Protein AF-0000000085930821 (afdb_homodimer)

pLDDT: mean 97.36, std 3.09, range [64.62, 98.94]

Radius of gyration: 28.45 Å; Cα contacts (8 Å, |Δi|>4): 1767; chains: 2; bounding box: 57×89×70 Å

Foldseek 3Di:
DPFDQADQDDCDPVPDCLQPVECPPPDQFHHAAAPPFAFDRWADLFFRGAFQPLLVVLLVVVVVPPDFDDDDQDPLLLVLVLVLCCVAAVDDPVQRDSLQKDKFQAQLLLVVLLQVLPDAAVAEEEEEPLADLSNVVSCVVRRYHYDYQYWDADPVRQTAGDLVSLLCVCVVRVAAEYEAEAVGPPQQDHDDLVRLVSNLVSNVVSNHQYEYECAQQLFFAPPDGHHDSLPSDVSSLQRYKYKYDCCSQRVPVVQGMIMIGHRHPVSSVSSVVSSPVVVPGDHRPSSSSSSSSCSDPSNSVVSVVLNHQLNVLLVVVQVLCVVQQPQKDWDRHRTRSKTKIANPRLCVVVVHALVRLQNQLNNNNHTWGDCVSSPRRNIIMTGRNHRSVSSVVSSVSCRPGHRPD/DPFDQADQDDCDPVPDCLQPVECPPPDQFHHAAAPPFAFDRWADLFFRGAFQPLQVVLLVVVVVPPDFDDDDQDPLLLVLVLVLCCVAAVDDPVQRDSLQKDKFQAQLLLVVLLQVLPDAAVAEEEEEPLADLSNVVSCVVRRYHYDYQYWDADPVRQTAGDLVSLLVVCVVRVAAEYEAEAVGPPQQDHDDLVRLVSNLVSNVVSNHQYEYECAQQLFFAPPDGHHDSLPSDVSSLQRYKYKYDCCSQRVPVVQGMIMIGHRHVVSSVSSVVSSPVVVPGDHRPSSSSSSSSCSDPSNSVVSVVLNHQLNVLLVVVQVLCVVQQPQKDWDRHRTRSKTKIANPRLCVVVVHALVRLQNQLNNNNHGWGDCVSSPRRNIIMTGRNHRSVSSVVSSVSCRPGHRPD

Structure (mmCIF, N/CA/C/O backbone):
data_AF-0000000085930821-model_v1
#
loop_
_entity.id
_entity.type
_entity.pdbx_description
1 polymer 'cysteine-S-conjugate beta-lyase'
#
loop_
_atom_site.group_PDB
_atom_site.id
_atom_site.type_symbol
_atom_site.label_atom_id
_atom_site.label_alt_id
_atom_site.label_comp_id
_atom_site.label_asym_id
_atom_site.label_entity_id
_atom_site.label_seq_id
_atom_site.pdbx_PDB_ins_code
_atom_site.Cartn_x
_atom_site.Cartn_y
_atom_site.Cartn_z
_atom_site.occupancy
_atom_site.B_iso_or_equiv
_atom_site.auth_seq_id
_atom_site.auth_comp_id
_atom_site.auth_asym_id
_atom_site.auth_atom_id
_atom_site.pdbx_PDB_model_num
ATOM 1 N N . MET A 1 1 ? -2.502 12.438 34.312 1 86.88 1 MET A N 1
ATOM 2 C CA . MET A 1 1 ? -2.541 11.812 33 1 86.88 1 MET A CA 1
ATOM 3 C C . MET A 1 1 ? -2.119 10.352 33.094 1 86.88 1 MET A C 1
ATOM 5 O O . MET A 1 1 ? -1.214 10 33.844 1 86.88 1 MET A O 1
ATOM 9 N N . LYS A 1 2 ? -2.838 9.602 32.406 1 94 2 LYS A N 1
ATOM 10 C CA . LYS A 1 2 ? -2.656 8.148 32.438 1 94 2 LYS A CA 1
ATOM 11 C C . LYS A 1 2 ? -1.484 7.734 31.547 1 94 2 LYS A C 1
ATOM 13 O O . LYS A 1 2 ? -0.773 6.777 31.859 1 94 2 LYS A O 1
ATOM 18 N N . TYR A 1 3 ? -1.214 8.445 30.484 1 96.94 3 TYR A N 1
ATOM 19 C CA . TYR A 1 3 ? -0.224 8.047 29.5 1 96.94 3 TYR A CA 1
ATOM 20 C C . TYR A 1 3 ? 1.016 8.93 29.578 1 96.94 3 TYR A C 1
ATOM 22 O O . TYR A 1 3 ? 0.965 10.031 30.125 1 96.94 3 TYR A O 1
ATOM 30 N N . ASP A 1 4 ? 2.117 8.438 29.062 1 95.56 4 ASP A N 1
ATOM 31 C CA . ASP A 1 4 ? 3.396 9.133 29.172 1 95.56 4 ASP A CA 1
ATOM 32 C C . ASP A 1 4 ? 3.607 10.094 28 1 95.56 4 ASP A C 1
ATOM 34 O O . ASP A 1 4 ? 3.988 9.672 26.906 1 95.56 4 ASP A O 1
ATOM 38 N N . PHE A 1 5 ? 3.486 11.375 28.297 1 97.75 5 PHE A N 1
ATOM 39 C CA . PHE A 1 5 ? 3.762 12.43 27.328 1 97.75 5 PHE A CA 1
ATOM 40 C C . PHE A 1 5 ? 4.902 13.32 27.812 1 97.75 5 PHE A C 1
ATOM 42 O O . PHE A 1 5 ? 5.059 14.445 27.328 1 97.75 5 PHE A O 1
ATOM 49 N N . THR A 1 6 ? 5.695 12.805 28.734 1 96.5 6 THR A N 1
ATOM 50 C CA . THR A 1 6 ? 6.715 13.648 29.344 1 96.5 6 THR A CA 1
ATOM 51 C C . THR A 1 6 ? 8.109 13.086 29.094 1 96.5 6 THR A C 1
ATOM 53 O O . THR A 1 6 ? 9.102 13.812 29.203 1 96.5 6 THR A O 1
ATOM 56 N N . SER A 1 7 ? 8.172 11.766 28.797 1 93.5 7 SER A N 1
ATOM 57 C CA . SER A 1 7 ? 9.477 11.156 28.562 1 93.5 7 SER A CA 1
ATOM 58 C C . SER A 1 7 ? 9.93 11.375 27.109 1 93.5 7 SER A C 1
ATOM 60 O O . SER A 1 7 ? 9.109 11.438 26.203 1 93.5 7 SER A O 1
ATOM 62 N N . ILE A 1 8 ? 11.234 11.5 27 1 88.31 8 ILE A N 1
ATOM 63 C CA . ILE A 1 8 ? 11.82 11.586 25.672 1 88.31 8 ILE A CA 1
ATOM 64 C C . ILE A 1 8 ? 12.102 10.18 25.141 1 88.31 8 ILE A C 1
ATOM 66 O O . ILE A 1 8 ? 13.008 9.5 25.609 1 88.31 8 ILE A O 1
ATOM 70 N N . MET A 1 9 ? 11.383 9.797 24.203 1 92.25 9 MET A N 1
ATOM 71 C CA . MET A 1 9 ? 11.57 8.492 23.578 1 92.25 9 MET A CA 1
ATOM 72 C C . MET A 1 9 ? 12.781 8.508 22.656 1 92.25 9 MET A C 1
ATOM 74 O O . MET A 1 9 ? 12.945 9.43 21.844 1 92.25 9 MET A O 1
ATOM 78 N N . ASP A 1 10 ? 13.727 7.574 22.828 1 94.19 10 ASP A N 1
ATOM 79 C CA . ASP A 1 10 ? 14.828 7.426 21.891 1 94.19 10 ASP A CA 1
ATOM 80 C C . ASP A 1 10 ? 14.352 6.809 20.578 1 94.19 10 ASP A C 1
ATOM 82 O O . ASP A 1 10 ? 13.891 5.668 20.547 1 94.19 10 ASP A O 1
ATOM 86 N N . ARG A 1 11 ? 14.438 7.582 19.531 1 95.56 11 ARG A N 1
ATOM 87 C CA . ARG A 1 11 ? 13.969 7.133 18.219 1 95.56 11 ARG A CA 1
ATOM 88 C C . ARG A 1 11 ? 15.141 6.855 17.281 1 95.56 11 ARG A C 1
ATOM 90 O O . ARG A 1 11 ? 14.938 6.457 16.141 1 95.56 11 ARG A O 1
ATOM 97 N N . ARG A 1 12 ? 16.453 7.07 17.797 1 94.38 12 ARG A N 1
ATOM 98 C CA . ARG A 1 12 ? 17.641 6.848 16.984 1 94.38 12 ARG A CA 1
ATOM 99 C C . ARG A 1 12 ? 17.781 5.379 16.609 1 94.38 12 ARG A C 1
ATOM 101 O O . ARG A 1 12 ? 17.734 4.5 17.469 1 94.38 12 ARG A O 1
ATOM 108 N N . GLY A 1 13 ? 17.844 5.156 15.297 1 93.19 13 GLY A N 1
ATOM 109 C CA . GLY A 1 13 ? 18.016 3.795 14.828 1 93.19 13 GLY A CA 1
ATOM 110 C C . GLY A 1 13 ? 16.719 3.004 14.773 1 93.19 13 GLY A C 1
ATOM 111 O O . GLY A 1 13 ? 16.734 1.784 14.602 1 93.19 13 GLY A O 1
ATOM 112 N N . LYS A 1 14 ? 15.617 3.656 14.953 1 94.19 14 LYS A N 1
ATOM 113 C CA . LYS A 1 14 ? 14.312 3 14.945 1 94.19 14 LYS A CA 1
ATOM 114 C C . LYS A 1 14 ? 13.477 3.443 13.742 1 94.19 14 LYS A C 1
ATOM 116 O O . LYS A 1 14 ? 12.266 3.631 13.859 1 94.19 14 LYS A O 1
ATOM 121 N N . ASP A 1 15 ? 14.141 3.719 12.594 1 93.75 15 ASP A N 1
ATOM 122 C CA . ASP A 1 15 ? 13.523 3.982 11.297 1 93.75 15 ASP A CA 1
ATOM 123 C C . ASP A 1 15 ? 12.836 5.348 11.281 1 93.75 15 ASP A C 1
ATOM 125 O O . ASP A 1 15 ? 11.875 5.551 10.539 1 93.75 15 ASP A O 1
ATOM 129 N N . ALA A 1 16 ? 13.32 6.285 12.086 1 95.44 16 ALA A N 1
ATOM 130 C CA . ALA A 1 16 ? 12.648 7.578 12.195 1 95.44 16 ALA A CA 1
ATOM 131 C C . ALA A 1 16 ? 13.328 8.625 11.305 1 95.44 16 ALA A C 1
ATOM 133 O O . ALA A 1 16 ? 14.391 9.133 11.648 1 95.44 16 ALA A O 1
ATOM 134 N N . ILE A 1 17 ? 12.672 9.078 10.312 1 94.62 17 ILE A N 1
ATOM 135 C CA . ILE A 1 17 ? 13.203 10.109 9.43 1 94.62 17 ILE A CA 1
ATOM 136 C C . ILE A 1 17 ? 13.477 11.383 10.227 1 94.62 17 ILE A C 1
ATOM 138 O O . ILE A 1 17 ? 14.477 12.07 9.992 1 94.62 17 ILE A O 1
ATOM 142 N N . ALA A 1 18 ? 12.664 11.672 11.195 1 94.44 18 ALA A N 1
ATOM 143 C CA . ALA A 1 18 ? 12.734 12.914 11.977 1 94.44 18 ALA A CA 1
ATOM 144 C C . ALA A 1 18 ? 14.047 13 12.742 1 94.44 18 ALA A C 1
ATOM 146 O O . ALA A 1 18 ? 14.516 14.102 13.047 1 94.44 18 ALA A O 1
ATOM 147 N N . VAL A 1 19 ? 14.609 11.844 13.023 1 94.56 19 VAL A N 1
ATOM 148 C CA . VAL A 1 19 ? 15.805 11.797 13.875 1 94.56 19 VAL A CA 1
ATOM 149 C C . VAL A 1 19 ? 17 11.289 13.062 1 94.56 19 VAL A C 1
ATOM 151 O O . VAL A 1 19 ? 18.062 11.891 13.086 1 94.56 19 VAL A O 1
ATOM 154 N N . ASP A 1 20 ? 16.797 10.258 12.258 1 93.75 20 ASP A N 1
ATOM 155 C CA . ASP A 1 20 ? 17.875 9.547 11.594 1 93.75 20 ASP A CA 1
ATOM 156 C C . ASP A 1 20 ? 18.328 10.273 10.328 1 93.75 20 ASP A C 1
ATOM 158 O O . ASP A 1 20 ? 19.422 10.023 9.82 1 93.75 20 ASP A O 1
ATOM 162 N N . SER A 1 21 ? 17.531 11.195 9.844 1 93.06 21 SER A N 1
ATOM 163 C CA . SER A 1 21 ? 17.875 11.859 8.586 1 93.06 21 SER A CA 1
ATOM 164 C C . SER A 1 21 ? 18.562 13.195 8.836 1 93.06 21 SER A C 1
ATOM 166 O O . SER A 1 21 ? 19.062 13.82 7.898 1 93.06 21 SER A O 1
ATOM 168 N N . LEU A 1 22 ? 18.594 13.688 10.039 1 93.81 22 LEU A N 1
ATOM 169 C CA . LEU A 1 22 ? 19.188 14.984 10.352 1 93.81 22 LEU A CA 1
ATOM 170 C C . LEU A 1 22 ? 20.672 15.008 9.961 1 93.81 22 LEU A C 1
ATOM 172 O O . LEU A 1 22 ? 21.406 14.078 10.273 1 93.81 22 LEU A O 1
ATOM 176 N N . GLY A 1 23 ? 21.047 15.992 9.227 1 91.38 23 GLY A N 1
ATOM 177 C CA . GLY A 1 23 ? 22.438 16.172 8.867 1 91.38 23 GLY A CA 1
ATOM 178 C C . GLY A 1 23 ? 22.844 15.383 7.637 1 91.38 23 GLY A C 1
ATOM 179 O O . GLY A 1 23 ? 23.984 15.508 7.164 1 91.38 23 GLY A O 1
ATOM 180 N N . LYS A 1 24 ? 21.953 14.523 7.184 1 85.81 24 LYS A N 1
ATOM 181 C CA . LYS A 1 24 ? 22.281 13.789 5.969 1 85.81 24 LYS A CA 1
ATOM 182 C C . LYS A 1 24 ? 22.328 14.711 4.758 1 85.81 24 LYS A C 1
ATOM 184 O O . LYS A 1 24 ? 21.5 15.617 4.625 1 85.81 24 LYS A O 1
ATOM 189 N N . PRO A 1 25 ? 23.328 14.531 3.883 1 78.88 25 PRO A N 1
ATOM 190 C CA . PRO A 1 25 ? 23.453 15.406 2.713 1 78.88 25 PRO A CA 1
ATOM 191 C C . PRO A 1 25 ? 22.344 15.172 1.688 1 78.88 25 PRO A C 1
ATOM 193 O O . PRO A 1 25 ? 21.844 14.047 1.549 1 78.88 25 PRO A O 1
ATOM 196 N N . GLY A 1 26 ? 22.094 16.297 0.89 1 64.62 26 GLY A N 1
ATOM 197 C CA . GLY A 1 26 ? 21.25 16.203 -0.294 1 64.62 26 GLY A CA 1
ATOM 198 C C . GLY A 1 26 ? 19.781 16.062 0.031 1 64.62 26 GLY A C 1
ATOM 199 O O . GLY A 1 26 ? 18.938 16.062 -0.87 1 64.62 26 GLY A O 1
ATOM 200 N N . GLY A 1 27 ? 19.469 16.188 1.279 1 68.12 27 GLY A N 1
ATOM 201 C CA . GLY A 1 27 ? 18.062 15.969 1.553 1 68.12 27 GLY A CA 1
ATOM 202 C C . GLY A 1 27 ? 17.359 17.203 2.109 1 68.12 27 GLY A C 1
ATOM 203 O O . GLY A 1 27 ? 17.938 18.297 2.119 1 68.12 27 GLY A O 1
ATOM 204 N N . PHE A 1 28 ? 16.078 17.047 2.242 1 82.06 28 PHE A N 1
ATOM 205 C CA . PHE A 1 28 ? 15.211 18.094 2.764 1 82.06 28 PHE A CA 1
ATOM 206 C C . PHE A 1 28 ? 15.344 18.203 4.277 1 82.06 28 PHE A C 1
ATOM 208 O O . PHE A 1 28 ? 14.797 19.109 4.887 1 82.06 28 PHE A O 1
ATOM 215 N N . ALA A 1 29 ? 16.281 17.406 4.77 1 91.5 29 ALA A N 1
ATOM 216 C CA . ALA A 1 29 ? 16.359 17.312 6.227 1 91.5 29 ALA A CA 1
ATOM 217 C C . ALA A 1 29 ? 17.172 18.484 6.793 1 91.5 29 ALA A C 1
ATOM 219 O O . ALA A 1 29 ? 18.109 18.969 6.148 1 91.5 29 ALA A O 1
ATOM 220 N N . PRO A 1 30 ? 16.812 18.922 7.984 1 95.38 30 PRO A N 1
ATOM 221 C CA . PRO A 1 30 ? 17.609 19.938 8.68 1 95.38 30 PRO A CA 1
ATOM 222 C C . PRO A 1 30 ? 19.062 19.516 8.883 1 95.38 30 PRO A C 1
ATOM 224 O O . PRO A 1 30 ? 19.344 18.328 9.008 1 95.38 30 PRO A O 1
ATOM 227 N N . GLY A 1 31 ? 19.938 20.484 8.891 1 94.31 31 GLY A N 1
ATOM 228 C CA . GLY A 1 31 ? 21.328 20.219 9.188 1 94.31 31 GLY A CA 1
ATOM 229 C C . GLY A 1 31 ? 21.562 19.75 10.609 1 94.31 31 GLY A C 1
ATOM 230 O O . GLY A 1 31 ? 20.688 19.906 11.469 1 94.31 31 GLY A O 1
ATOM 231 N N . ALA A 1 32 ? 22.719 19.203 10.852 1 93.94 32 ALA A N 1
ATOM 232 C CA . ALA A 1 32 ? 23.094 18.797 12.195 1 93.94 32 ALA A CA 1
ATOM 233 C C . ALA A 1 32 ? 23.359 20 13.094 1 93.94 32 ALA A C 1
ATOM 235 O O . ALA A 1 32 ? 23.844 21.031 12.625 1 93.94 32 ALA A O 1
ATOM 236 N N . PRO A 1 33 ? 23 19.844 14.367 1 97.19 33 PRO A N 1
ATOM 237 C CA . PRO A 1 33 ? 23.312 20.938 15.289 1 97.19 33 PRO A CA 1
ATOM 238 C C . PRO A 1 33 ? 24.812 21.156 15.492 1 97.19 33 PRO A C 1
ATOM 240 O O . PRO A 1 33 ? 25.609 20.234 15.242 1 97.19 33 PRO A O 1
ATOM 243 N N . LYS A 1 34 ? 25.156 22.312 15.898 1 97.44 34 LYS A N 1
ATOM 244 C CA . LYS A 1 34 ? 26.531 22.594 16.297 1 97.44 34 LYS A CA 1
ATOM 245 C C . LYS A 1 34 ? 26.875 21.875 17.609 1 97.44 34 LYS A C 1
ATOM 247 O O . LYS A 1 34 ? 26 21.375 18.297 1 97.44 34 LYS A O 1
ATOM 252 N N . GLU A 1 35 ? 28.219 21.844 17.844 1 97.12 35 GLU A N 1
ATOM 253 C CA . GLU A 1 35 ? 28.703 21.219 19.078 1 97.12 35 GLU A CA 1
ATOM 254 C C . GLU A 1 35 ? 28.062 21.859 20.312 1 97.12 35 GLU A C 1
ATOM 256 O O . GLU A 1 35 ? 27.906 23.078 20.375 1 97.12 35 GLU A O 1
ATOM 261 N N . GLY A 1 36 ? 27.641 20.984 21.219 1 97.06 36 GLY A N 1
ATOM 262 C CA . GLY A 1 36 ? 27.031 21.484 22.453 1 97.06 36 GLY A CA 1
ATOM 263 C C . GLY A 1 36 ? 25.516 21.422 22.453 1 97.06 36 GLY A C 1
ATOM 264 O O . GLY A 1 36 ? 24.891 21.547 23.5 1 97.06 36 GLY A O 1
ATOM 265 N N . PHE A 1 37 ? 24.953 21.156 21.266 1 98 37 PHE A N 1
ATOM 266 C CA . PHE A 1 37 ? 23.5 21.078 21.156 1 98 37 PHE A CA 1
ATOM 267 C C . PHE A 1 37 ? 23.062 19.703 20.672 1 98 37 PHE A C 1
ATOM 269 O O . PHE A 1 37 ? 23.703 19.109 19.781 1 98 37 PHE A O 1
ATOM 276 N N . ASP A 1 38 ? 22.125 19.094 21.312 1 96.44 38 ASP A N 1
ATOM 277 C CA . ASP A 1 38 ? 21.469 17.906 20.781 1 96.44 38 ASP A CA 1
ATOM 278 C C . ASP A 1 38 ? 20.266 18.281 19.906 1 96.44 38 ASP A C 1
ATOM 280 O O . ASP A 1 38 ? 19.672 19.344 20.094 1 96.44 38 ASP A O 1
ATOM 284 N N . PRO A 1 39 ? 19.906 17.453 19.031 1 96.38 39 PRO A N 1
ATOM 285 C CA . PRO A 1 39 ? 18.797 17.781 18.141 1 96.38 39 PRO A CA 1
ATOM 286 C C . PRO A 1 39 ? 17.438 17.656 18.844 1 96.38 39 PRO A C 1
ATOM 288 O O . PRO A 1 39 ? 17.234 16.734 19.641 1 96.38 39 PRO A O 1
ATOM 291 N N . ILE A 1 40 ? 16.578 18.562 18.625 1 97.94 40 ILE A N 1
ATOM 292 C CA . ILE A 1 40 ? 15.164 18.547 18.953 1 97.94 40 ILE A CA 1
ATOM 293 C C . ILE A 1 40 ? 14.344 18.484 17.656 1 97.94 40 ILE A C 1
ATOM 295 O O . ILE A 1 40 ? 14.25 19.469 16.938 1 97.94 40 ILE A O 1
ATOM 299 N N . PRO A 1 41 ? 13.781 17.297 17.312 1 96.88 41 PRO A N 1
ATOM 300 C CA . PRO A 1 41 ? 13.109 17.125 16.016 1 96.88 41 PRO A CA 1
ATOM 301 C C . PRO A 1 41 ? 11.75 17.812 15.969 1 96.88 41 PRO A C 1
ATOM 303 O O . PRO A 1 41 ? 10.766 17.312 16.516 1 96.88 41 PRO A O 1
ATOM 306 N N . MET A 1 42 ? 11.648 18.922 15.258 1 98.25 42 MET A N 1
ATOM 307 C CA . MET A 1 42 ? 10.422 19.719 15.164 1 98.25 42 MET A CA 1
ATOM 308 C C . MET A 1 42 ? 10.07 20 13.711 1 98.25 42 MET A C 1
ATOM 310 O O . MET A 1 42 ? 9.539 21.078 13.398 1 98.25 42 MET A O 1
ATOM 314 N N . TRP A 1 43 ? 10.352 19.031 12.766 1 96.88 43 TRP A N 1
ATOM 315 C CA . TRP A 1 43 ? 10.195 19.344 11.352 1 96.88 43 TRP A CA 1
ATOM 316 C C . TRP A 1 43 ? 9.234 18.375 10.672 1 96.88 43 TRP A C 1
ATOM 318 O O . TRP A 1 43 ? 8.469 18.766 9.789 1 96.88 43 TRP A O 1
ATOM 328 N N . VAL A 1 44 ? 9.234 17.094 11.023 1 96.12 44 VAL A N 1
ATOM 329 C CA . VAL A 1 44 ? 8.367 16.078 10.438 1 96.12 44 VAL A CA 1
ATOM 330 C C . VAL A 1 44 ? 7.059 15.992 11.219 1 96.12 44 VAL A C 1
ATOM 332 O O . VAL A 1 44 ? 7.062 16.094 12.453 1 96.12 44 VAL A O 1
ATOM 335 N N . ALA A 1 45 ? 5.953 15.766 10.445 1 96.44 45 ALA A N 1
ATOM 336 C CA . ALA A 1 45 ? 4.641 15.711 11.086 1 96.44 45 ALA A CA 1
ATOM 337 C C . ALA A 1 45 ? 4.375 14.328 11.672 1 96.44 45 ALA A C 1
ATOM 339 O O . ALA A 1 45 ? 3.332 13.727 11.406 1 96.44 45 ALA A O 1
ATOM 340 N N . ASP A 1 46 ? 5.258 13.797 12.438 1 96.56 46 ASP A N 1
ATOM 341 C CA . ASP A 1 46 ? 5.051 12.68 13.352 1 96.56 46 ASP A CA 1
ATOM 342 C C . ASP A 1 46 ? 5.375 13.078 14.789 1 96.56 46 ASP A C 1
ATOM 344 O O . ASP A 1 46 ? 5.898 14.172 15.031 1 96.56 46 ASP A O 1
ATOM 348 N N . MET A 1 47 ? 4.93 12.312 15.734 1 97.62 47 MET A N 1
ATOM 349 C CA . MET A 1 47 ? 5.008 12.719 17.141 1 97.62 47 MET A CA 1
ATOM 350 C C . MET A 1 47 ? 6.188 12.055 17.828 1 97.62 47 MET A C 1
ATOM 352 O O . MET A 1 47 ? 6.617 10.969 17.438 1 97.62 47 MET A O 1
ATOM 356 N N . ASN A 1 48 ? 6.668 12.75 18.812 1 96.5 48 ASN A N 1
ATOM 357 C CA . ASN A 1 48 ? 7.746 12.195 19.625 1 96.5 48 ASN A CA 1
ATOM 358 C C . ASN A 1 48 ? 7.215 11.602 20.922 1 96.5 48 ASN A C 1
ATOM 360 O O . ASN A 1 48 ? 7.832 11.758 21.969 1 96.5 48 ASN A O 1
ATOM 364 N N . PHE A 1 49 ? 6.016 11.031 20.844 1 97.62 49 PHE A N 1
ATOM 365 C CA . PHE A 1 49 ? 5.371 10.273 21.906 1 97.62 49 PHE A CA 1
ATOM 366 C C . PHE A 1 49 ? 5.18 8.82 21.5 1 97.62 49 PHE A C 1
ATOM 368 O O . PHE A 1 49 ? 4.992 8.516 20.312 1 97.62 49 PHE A O 1
ATOM 375 N N . PRO A 1 50 ? 5.293 7.887 22.562 1 97.12 50 PRO A N 1
ATOM 376 C CA . PRO A 1 50 ? 4.828 6.539 22.219 1 97.12 50 PRO A CA 1
ATOM 377 C C . PRO A 1 50 ? 3.35 6.508 21.828 1 97.12 50 PRO A C 1
ATOM 379 O O . PRO A 1 50 ? 2.537 7.227 22.422 1 97.12 50 PRO A O 1
ATOM 382 N N . THR A 1 51 ? 3.045 5.734 20.859 1 97.94 51 THR A N 1
ATOM 383 C CA . THR A 1 51 ? 1.636 5.559 20.531 1 97.94 51 THR A CA 1
ATOM 384 C C . THR A 1 51 ? 0.898 4.844 21.656 1 97.94 51 THR A C 1
ATOM 386 O O . THR A 1 51 ? 1.521 4.375 22.609 1 97.94 51 THR A O 1
ATOM 389 N N . VAL A 1 52 ? -0.418 4.824 21.609 1 98.38 52 VAL A N 1
ATOM 390 C CA . VAL A 1 52 ? -1.235 4.184 22.625 1 98.38 52 VAL A CA 1
ATOM 391 C C . VAL A 1 52 ? -0.91 2.693 22.688 1 98.38 52 VAL A C 1
ATOM 393 O O . VAL A 1 52 ? -0.745 2.045 21.656 1 98.38 52 VAL A O 1
ATOM 396 N N . PRO A 1 53 ? -0.797 2.1 23.859 1 98.19 53 PRO A N 1
ATOM 397 C CA . PRO A 1 53 ? -0.355 0.714 24.031 1 98.19 53 PRO A CA 1
ATOM 398 C C . PRO A 1 53 ? -1.255 -0.29 23.312 1 98.19 53 PRO A C 1
ATOM 400 O O . PRO A 1 53 ? -0.787 -1.35 22.891 1 98.19 53 PRO A O 1
ATOM 403 N N . SER A 1 54 ? -2.52 0.028 23.078 1 98.69 54 SER A N 1
ATOM 404 C CA . SER A 1 54 ? -3.455 -0.9 22.453 1 98.69 54 SER A CA 1
ATOM 405 C C . SER A 1 54 ? -3.074 -1.177 21 1 98.69 54 SER A C 1
ATOM 407 O O . SER A 1 54 ? -3.467 -2.197 20.438 1 98.69 54 SER A O 1
ATOM 409 N N . ILE A 1 55 ? -2.309 -0.29 20.406 1 98.69 55 ILE A N 1
ATOM 410 C CA . ILE A 1 55 ? -1.943 -0.464 19 1 98.69 55 ILE A CA 1
ATOM 411 C C . ILE A 1 55 ? -0.842 -1.515 18.875 1 98.69 55 ILE A C 1
ATOM 413 O O . ILE A 1 55 ? -1.025 -2.543 18.219 1 98.69 55 ILE A O 1
ATOM 417 N N . PRO A 1 56 ? 0.39 -1.331 19.578 1 98.56 56 PRO A N 1
ATOM 418 C CA . PRO A 1 56 ? 1.367 -2.42 19.5 1 98.56 56 PRO A CA 1
ATOM 419 C C . PRO A 1 56 ? 0.815 -3.74 20.047 1 98.56 56 PRO A C 1
ATOM 421 O O . PRO A 1 56 ? 1.172 -4.809 19.547 1 98.56 56 PRO A O 1
ATOM 424 N N . ALA A 1 57 ? -0.049 -3.701 21.047 1 98.69 57 ALA A N 1
ATOM 425 C CA . ALA A 1 57 ? -0.646 -4.926 21.562 1 98.69 57 ALA A CA 1
ATOM 426 C C . ALA A 1 57 ? -1.444 -5.652 20.484 1 98.69 57 ALA A C 1
ATOM 428 O O . ALA A 1 57 ? -1.34 -6.871 20.344 1 98.69 57 ALA A O 1
ATOM 429 N N . ALA A 1 58 ? -2.277 -4.926 19.719 1 98.56 58 ALA A N 1
ATOM 430 C CA . ALA A 1 58 ? -3.08 -5.508 18.641 1 98.56 58 ALA A CA 1
ATOM 431 C C . ALA A 1 58 ? -2.193 -6.078 17.531 1 98.56 58 ALA A C 1
ATOM 433 O O . ALA A 1 58 ? -2.467 -7.156 17 1 98.56 58 ALA A O 1
ATOM 434 N N . ILE A 1 59 ? -1.118 -5.359 17.203 1 98.62 59 ILE A N 1
ATOM 435 C CA . ILE A 1 59 ? -0.187 -5.789 16.156 1 98.62 59 ILE A CA 1
ATOM 436 C C . ILE A 1 59 ? 0.493 -7.09 16.594 1 98.62 59 ILE A C 1
ATOM 438 O O . ILE A 1 59 ? 0.538 -8.055 15.82 1 98.62 59 ILE A O 1
ATOM 442 N N . VAL A 1 60 ? 1.009 -7.105 17.812 1 98.56 60 VAL A N 1
ATOM 443 C CA . VAL A 1 60 ? 1.75 -8.25 18.312 1 98.56 60 VAL A CA 1
ATOM 444 C C . VAL A 1 60 ? 0.821 -9.461 18.422 1 98.56 60 VAL A C 1
ATOM 446 O O . VAL A 1 60 ? 1.195 -10.578 18.047 1 98.56 60 VAL A O 1
ATOM 449 N N . ALA A 1 61 ? -0.384 -9.227 18.906 1 98.19 61 ALA A N 1
ATOM 450 C CA . ALA A 1 61 ? -1.356 -10.305 19.016 1 98.19 61 ALA A CA 1
ATOM 451 C C . ALA A 1 61 ? -1.61 -10.953 17.656 1 98.19 61 ALA A C 1
ATOM 453 O O . ALA A 1 61 ? -1.614 -12.18 17.531 1 98.19 61 ALA A O 1
ATOM 454 N N . ARG A 1 62 ? -1.794 -10.164 16.625 1 98.12 62 ARG A N 1
ATOM 455 C CA . ARG A 1 62 ? -2.047 -10.711 15.297 1 98.12 62 ARG A CA 1
ATOM 456 C C . ARG A 1 62 ? -0.797 -11.375 14.734 1 98.12 62 ARG A C 1
ATOM 458 O O . ARG A 1 62 ? -0.888 -12.391 14.031 1 98.12 62 ARG A O 1
ATOM 465 N N . ALA A 1 63 ? 0.365 -10.797 15.016 1 97.69 63 ALA A N 1
ATOM 466 C CA . ALA A 1 63 ? 1.625 -11.305 14.477 1 97.69 63 ALA A CA 1
ATOM 467 C C . ALA A 1 63 ? 1.967 -12.672 15.055 1 97.69 63 ALA A C 1
ATOM 469 O O . ALA A 1 63 ? 2.707 -13.445 14.445 1 97.69 63 ALA A O 1
ATOM 470 N N . GLN A 1 64 ? 1.369 -12.969 16.156 1 95.88 64 GLN A N 1
ATOM 471 C CA . GLN A 1 64 ? 1.664 -14.227 16.828 1 95.88 64 GLN A CA 1
ATOM 472 C C . GLN A 1 64 ? 1.059 -15.406 16.078 1 95.88 64 GLN A C 1
ATOM 474 O O . GLN A 1 64 ? 1.54 -16.531 16.203 1 95.88 64 GLN A O 1
ATOM 479 N N . HIS A 1 65 ? -0.047 -15.18 15.445 1 96 65 HIS A N 1
ATOM 480 C CA . HIS A 1 65 ? -0.497 -16.203 14.508 1 96 65 HIS A CA 1
ATOM 481 C C . HIS A 1 65 ? 0.35 -16.188 13.234 1 96 65 HIS A C 1
ATOM 483 O O . HIS A 1 65 ? 0.335 -15.219 12.484 1 96 65 HIS A O 1
ATOM 489 N N . PRO A 1 66 ? 1.099 -17.219 12.961 1 95.12 66 PRO A N 1
ATOM 490 C CA . PRO A 1 66 ? 2.199 -17.141 12 1 95.12 66 PRO A CA 1
ATOM 491 C C . PRO A 1 66 ? 1.742 -17.391 10.562 1 95.12 66 PRO A C 1
ATOM 493 O O . PRO A 1 66 ? 2.441 -18.062 9.797 1 95.12 66 PRO A O 1
ATOM 496 N N . ALA A 1 67 ? 0.528 -17.016 10.227 1 96 67 ALA A N 1
ATOM 497 C CA . ALA A 1 67 ? 0.009 -17.031 8.859 1 96 67 ALA A CA 1
ATOM 498 C C . ALA A 1 67 ? -0.446 -15.641 8.422 1 96 67 ALA A C 1
ATOM 500 O O . ALA A 1 67 ? -1.3 -15.031 9.07 1 96 67 ALA A O 1
ATOM 501 N N . TYR A 1 68 ? 0.162 -15.203 7.371 1 98 68 TYR A N 1
ATOM 502 C CA . TYR A 1 68 ? -0.127 -13.859 6.887 1 98 68 TYR A CA 1
ATOM 503 C C . TYR A 1 68 ? -0.605 -13.891 5.438 1 98 68 TYR A C 1
ATOM 505 O O . TYR A 1 68 ? -0.185 -13.062 4.621 1 98 68 TYR A O 1
ATOM 513 N N . GLY A 1 69 ? -1.413 -14.852 5.059 1 96.81 69 GLY A N 1
ATOM 514 C CA . GLY A 1 69 ? -1.932 -15 3.709 1 96.81 69 GLY A CA 1
ATOM 515 C C . GLY A 1 69 ? -2.969 -13.953 3.35 1 96.81 69 GLY A C 1
ATOM 516 O O . GLY A 1 69 ? -3.051 -12.906 3.996 1 96.81 69 GLY A O 1
ATOM 517 N N . TYR A 1 70 ? -3.725 -14.234 2.283 1 96.81 70 TYR A N 1
ATOM 518 C CA . TYR A 1 70 ? -4.734 -13.312 1.777 1 96.81 70 TYR A CA 1
ATOM 519 C C . TYR A 1 70 ? -5.859 -13.125 2.787 1 96.81 70 TYR A C 1
ATOM 521 O O . TYR A 1 70 ? -6.273 -14.086 3.447 1 96.81 70 TYR A O 1
ATOM 529 N N . PHE A 1 71 ? -6.34 -11.891 2.867 1 96.88 71 PHE A N 1
ATOM 530 C CA . PHE A 1 71 ? -7.391 -11.562 3.824 1 96.88 71 PHE A CA 1
ATOM 531 C C . PHE A 1 71 ? -8.328 -10.508 3.258 1 96.88 71 PHE A C 1
ATOM 533 O O . PHE A 1 71 ? -8.094 -9.977 2.172 1 96.88 71 PHE A O 1
ATOM 540 N N . GLU A 1 72 ? -9.391 -10.281 3.885 1 93.56 72 GLU A N 1
ATOM 541 C CA . GLU A 1 72 ? -10.312 -9.164 3.689 1 93.56 72 GLU A CA 1
ATOM 542 C C . GLU A 1 72 ? -10.547 -8.414 4.996 1 93.56 72 GLU A C 1
ATOM 544 O O . GLU A 1 72 ? -10.383 -8.969 6.082 1 93.56 72 GLU A O 1
ATOM 549 N N . PRO A 1 73 ? -10.852 -7.109 4.84 1 95.75 73 PRO A N 1
ATOM 550 C CA . PRO A 1 73 ? -11.172 -6.395 6.074 1 95.75 73 PRO A CA 1
ATOM 551 C C . PRO A 1 73 ? -12.289 -7.062 6.871 1 95.75 73 PRO A C 1
ATOM 553 O O . PRO A 1 73 ? -13.273 -7.523 6.289 1 95.75 73 PRO A O 1
ATOM 556 N N . THR A 1 74 ? -12.148 -7.086 8.148 1 95.44 74 THR A N 1
ATOM 557 C CA . THR A 1 74 ? -13.102 -7.77 9.016 1 95.44 74 THR A CA 1
ATOM 558 C C . THR A 1 74 ? -14.227 -6.828 9.43 1 95.44 74 THR A C 1
ATOM 560 O O . THR A 1 74 ? -14.117 -5.609 9.266 1 95.44 74 THR A O 1
ATOM 563 N N . GLU A 1 75 ? -15.266 -7.41 9.977 1 96.38 75 GLU A N 1
ATOM 564 C CA . GLU A 1 75 ? -16.328 -6.598 10.547 1 96.38 75 GLU A CA 1
ATOM 565 C C . GLU A 1 75 ? -15.805 -5.695 11.664 1 96.38 75 GLU A C 1
ATOM 567 O O . GLU A 1 75 ? -16.266 -4.566 11.828 1 96.38 75 GLU A O 1
ATOM 572 N N . ALA A 1 76 ? -14.859 -6.227 12.406 1 97.88 76 ALA A N 1
ATOM 573 C CA . ALA A 1 76 ? -14.266 -5.461 13.5 1 97.88 76 ALA A CA 1
ATOM 574 C C . ALA A 1 76 ? -13.633 -4.172 12.984 1 97.88 76 ALA A C 1
ATOM 576 O O . ALA A 1 76 ? -13.68 -3.139 13.656 1 97.88 76 ALA A O 1
ATOM 577 N N . TYR A 1 77 ? -13.055 -4.242 11.812 1 98.38 77 TYR A N 1
ATOM 578 C CA . TYR A 1 77 ? -12.438 -3.082 11.18 1 98.38 77 TYR A CA 1
ATOM 579 C C . TYR A 1 77 ? -13.477 -2.006 10.883 1 98.38 77 TYR A C 1
ATOM 581 O O . TYR A 1 77 ? -13.312 -0.85 11.281 1 98.38 77 TYR A O 1
ATOM 589 N N . PHE A 1 78 ? -14.523 -2.307 10.227 1 98.5 78 PHE A N 1
ATOM 590 C CA . PHE A 1 78 ? -15.578 -1.366 9.859 1 98.5 78 PHE A CA 1
ATOM 591 C C . PHE A 1 78 ? -16.297 -0.84 11.102 1 98.5 78 PHE A C 1
ATOM 593 O O . PHE A 1 78 ? -16.547 0.361 11.219 1 98.5 78 PHE A O 1
ATOM 600 N N . ASN A 1 79 ? -16.562 -1.722 12.086 1 98.31 79 ASN A N 1
ATOM 601 C CA . ASN A 1 79 ? -17.25 -1.326 13.312 1 98.31 79 ASN A CA 1
ATOM 602 C C . ASN A 1 79 ? -16.422 -0.336 14.125 1 98.31 79 ASN A C 1
ATOM 604 O O . ASN A 1 79 ? -16.969 0.575 14.742 1 98.31 79 ASN A O 1
ATOM 608 N N . ALA A 1 80 ? -15.141 -0.546 14.133 1 98.69 80 ALA A N 1
ATOM 609 C CA . ALA A 1 80 ? -14.266 0.379 14.844 1 98.69 80 ALA A CA 1
ATOM 610 C C . ALA A 1 80 ? -14.344 1.781 14.25 1 98.69 80 ALA A C 1
ATOM 612 O O . ALA A 1 80 ? -14.438 2.77 14.977 1 98.69 80 ALA A O 1
ATOM 613 N N . ILE A 1 81 ? -14.359 1.882 12.914 1 98.69 81 ILE A N 1
ATOM 614 C CA . ILE A 1 81 ? -14.43 3.164 12.219 1 98.69 81 ILE A CA 1
ATOM 615 C C . ILE A 1 81 ? -15.789 3.812 12.469 1 98.69 81 ILE A C 1
ATOM 617 O O . ILE A 1 81 ? -15.859 4.996 12.805 1 98.69 81 ILE A O 1
ATOM 621 N N . ILE A 1 82 ? -16.812 3.035 12.336 1 98.56 82 ILE A N 1
ATOM 622 C CA . ILE A 1 82 ? -18.172 3.545 12.5 1 98.56 82 ILE A CA 1
ATOM 623 C C . ILE A 1 82 ? -18.359 4.074 13.922 1 98.56 82 ILE A C 1
ATOM 625 O O . ILE A 1 82 ? -18.828 5.199 14.117 1 98.56 82 ILE A O 1
ATOM 629 N N . ARG A 1 83 ? -17.953 3.312 14.914 1 98.31 83 ARG A N 1
ATOM 630 C CA . ARG A 1 83 ? -18.078 3.729 16.312 1 98.31 83 ARG A CA 1
ATOM 631 C C . ARG A 1 83 ? -17.281 5.004 16.578 1 98.31 83 ARG A C 1
ATOM 633 O O . ARG A 1 83 ? -17.75 5.898 17.281 1 98.31 83 ARG A O 1
ATOM 640 N N . TRP A 1 84 ? -16.109 5.078 16 1 98.62 84 TRP A N 1
ATOM 641 C CA . TRP A 1 84 ? -15.266 6.25 16.188 1 98.62 84 TRP A CA 1
ATOM 642 C C . TRP A 1 84 ? -15.953 7.504 15.656 1 98.62 84 TRP A C 1
ATOM 644 O O . TRP A 1 84 ? -15.977 8.539 16.328 1 98.62 84 TRP A O 1
ATOM 654 N N . HIS A 1 85 ? -16.547 7.445 14.469 1 98.5 85 HIS A N 1
ATOM 655 C CA . HIS A 1 85 ? -17.203 8.586 13.844 1 98.5 85 HIS A CA 1
ATOM 656 C C . HIS A 1 85 ? -18.5 8.93 14.562 1 98.5 85 HIS A C 1
ATOM 658 O O . HIS A 1 85 ? -18.875 10.102 14.641 1 98.5 85 HIS A O 1
ATOM 664 N N . GLN A 1 86 ? -19.172 7.918 15.047 1 97.62 86 GLN A N 1
ATOM 665 C CA . GLN A 1 86 ? -20.391 8.164 15.812 1 97.62 86 GLN A CA 1
ATOM 666 C C . GLN A 1 86 ? -20.094 8.891 17.109 1 97.62 86 GLN A C 1
ATOM 668 O O . GLN A 1 86 ? -20.766 9.867 17.453 1 97.62 86 GLN A O 1
ATOM 673 N N . THR A 1 87 ? -19.047 8.477 17.797 1 96.69 87 THR A N 1
ATOM 674 C CA . THR A 1 87 ? -18.75 8.984 19.125 1 96.69 87 THR A CA 1
ATOM 675 C C . THR A 1 87 ? -18.016 10.32 19.047 1 96.69 87 THR A C 1
ATOM 677 O O . THR A 1 87 ? -18.25 11.211 19.859 1 96.69 87 THR A O 1
ATOM 680 N N . ARG A 1 88 ? -17.188 10.523 18.031 1 96.06 88 ARG A N 1
ATOM 681 C CA . ARG A 1 88 ? -16.312 11.688 18.047 1 96.06 88 ARG A CA 1
ATOM 682 C C . ARG A 1 88 ? -16.766 12.734 17.031 1 96.06 88 ARG A C 1
ATOM 684 O O . ARG A 1 88 ? -16.469 13.922 17.188 1 96.06 88 ARG A O 1
ATOM 691 N N . ASN A 1 89 ? -17.547 12.266 15.992 1 95.06 89 ASN A N 1
ATOM 692 C CA . ASN A 1 89 ? -17.875 13.188 14.914 1 95.06 89 ASN A CA 1
ATOM 693 C C . ASN A 1 89 ? -19.391 13.328 14.742 1 95.06 89 ASN A C 1
ATOM 695 O O . ASN A 1 89 ? -19.859 14.039 13.859 1 95.06 89 ASN A O 1
ATOM 699 N N . GLY A 1 90 ? -20.109 12.625 15.5 1 94.31 90 GLY A N 1
ATOM 700 C CA . GLY A 1 90 ? -21.562 12.75 15.453 1 94.31 90 GLY A CA 1
ATOM 701 C C . GLY A 1 90 ? -22.188 12.125 14.219 1 94.31 90 GLY A C 1
ATOM 702 O O . GLY A 1 90 ? -23.25 12.547 13.773 1 94.31 90 GLY A O 1
ATOM 703 N N . ALA A 1 91 ? -21.531 11.148 13.664 1 95.25 91 ALA A N 1
ATOM 704 C CA . ALA A 1 91 ? -22.062 10.477 12.484 1 95.25 91 ALA A CA 1
ATOM 705 C C . ALA A 1 91 ? -23.375 9.75 12.82 1 95.25 91 ALA A C 1
ATOM 707 O O . ALA A 1 91 ? -23.5 9.164 13.898 1 95.25 91 ALA A O 1
ATOM 708 N N . ASP A 1 92 ? -24.25 9.805 11.852 1 94.81 92 ASP A N 1
ATOM 709 C CA . ASP A 1 92 ? -25.531 9.109 11.969 1 94.81 92 ASP A CA 1
ATOM 710 C C . ASP A 1 92 ? -25.375 7.621 11.664 1 94.81 92 ASP A C 1
ATOM 712 O O . ASP A 1 92 ? -25.062 7.242 10.539 1 94.81 92 ASP A O 1
ATOM 716 N N . PRO A 1 93 ? -25.734 6.852 12.656 1 90.62 93 PRO A N 1
ATOM 717 C CA . PRO A 1 93 ? -25.562 5.41 12.445 1 90.62 93 PRO A CA 1
ATOM 718 C C . PRO A 1 93 ? -26.453 4.867 11.336 1 90.62 93 PRO A C 1
ATOM 720 O O . PRO A 1 93 ? -26.156 3.824 10.75 1 90.62 93 PRO A O 1
ATOM 723 N N . ALA A 1 94 ? -27.484 5.57 11.039 1 94.06 94 ALA A N 1
ATOM 724 C CA . ALA A 1 94 ? -28.391 5.137 9.977 1 94.06 94 ALA A CA 1
ATOM 725 C C . ALA A 1 94 ? -27.781 5.406 8.602 1 94.06 94 ALA A C 1
ATOM 727 O O . ALA A 1 94 ? -28.141 4.746 7.621 1 94.06 94 ALA A O 1
ATOM 728 N N . LEU A 1 95 ? -26.891 6.316 8.555 1 96.44 95 LEU A N 1
ATOM 729 C CA . LEU A 1 95 ? -26.344 6.734 7.266 1 96.44 95 LEU A CA 1
ATOM 730 C C . LEU A 1 95 ? -24.953 6.137 7.051 1 96.44 95 LEU A C 1
ATOM 732 O O . LEU A 1 95 ? -24.625 5.715 5.941 1 96.44 95 LEU A O 1
ATOM 736 N N . LEU A 1 96 ? -24.172 6.082 8.102 1 98.25 96 LEU A N 1
ATOM 737 C CA . LEU A 1 96 ? -22.812 5.559 7.957 1 98.25 96 LEU A CA 1
ATOM 738 C C . LEU A 1 96 ? -22.797 4.039 8.102 1 98.25 96 LEU A C 1
ATOM 740 O O . LEU A 1 96 ? -22.781 3.52 9.219 1 98.25 96 LEU A O 1
ATOM 744 N N . THR A 1 97 ? -22.75 3.357 6.977 1 97.69 97 THR A N 1
ATOM 745 C CA . THR A 1 97 ? -22.688 1.902 6.91 1 97.69 97 THR A CA 1
ATOM 746 C C . THR A 1 97 ? -21.328 1.441 6.387 1 97.69 97 THR A C 1
ATOM 748 O O . THR A 1 97 ? -20.562 2.242 5.859 1 97.69 97 THR A O 1
ATOM 751 N N . PRO A 1 98 ? -21.062 0.147 6.586 1 97.62 98 PRO A N 1
ATOM 752 C CA . PRO A 1 98 ? -19.781 -0.362 6.074 1 97.62 98 PRO A CA 1
ATOM 753 C C . PRO A 1 98 ? -19.594 -0.07 4.586 1 97.62 98 PRO A C 1
ATOM 755 O O . PRO A 1 98 ? -18.453 0.136 4.141 1 97.62 98 PRO A O 1
ATOM 758 N N . GLU A 1 99 ? -20.625 0.022 3.816 1 97.06 99 GLU A N 1
ATOM 759 C CA . GLU A 1 99 ? -20.531 0.252 2.377 1 97.06 99 GLU A CA 1
ATOM 760 C C . GLU A 1 99 ? -19.953 1.629 2.074 1 97.06 99 GLU A C 1
ATOM 762 O O . GLU A 1 99 ? -19.344 1.833 1.019 1 97.06 99 GLU A O 1
ATOM 767 N N . CYS A 1 100 ? -20.094 2.592 2.988 1 98.56 100 CYS A N 1
ATOM 768 C CA . CYS A 1 100 ? -19.609 3.953 2.803 1 98.56 100 CYS A CA 1
ATOM 769 C C . CYS A 1 100 ? -18.094 4.008 2.945 1 98.56 100 CYS A C 1
ATOM 771 O O . CYS A 1 100 ? -17.453 4.984 2.543 1 98.56 100 CYS A O 1
ATOM 773 N N . ILE A 1 101 ? -17.578 2.936 3.541 1 98.81 101 ILE A N 1
ATOM 774 C CA . ILE A 1 101 ? -16.172 2.973 3.959 1 98.81 101 ILE A CA 1
ATOM 775 C C . ILE A 1 101 ? -15.328 2.137 3.004 1 98.81 101 ILE A C 1
ATOM 777 O O . ILE A 1 101 ? -15.633 0.967 2.754 1 98.81 101 ILE A O 1
ATOM 781 N N . GLY A 1 102 ? -14.312 2.732 2.375 1 98.62 102 GLY A N 1
ATOM 782 C CA . GLY A 1 102 ? -13.344 2.02 1.562 1 98.62 102 GLY A CA 1
ATOM 783 C C . GLY A 1 102 ? -11.906 2.295 1.97 1 98.62 102 GLY A C 1
ATOM 784 O O . GLY A 1 102 ? -11.625 3.303 2.621 1 98.62 102 GLY A O 1
ATOM 785 N N . TYR A 1 103 ? -11.016 1.409 1.639 1 98.38 103 TYR A N 1
ATOM 786 C CA . TYR A 1 103 ? -9.609 1.514 2.014 1 98.38 103 TYR A CA 1
ATOM 787 C C . TYR A 1 103 ? -8.844 2.373 1.016 1 98.38 103 TYR A C 1
ATOM 789 O O . TYR A 1 103 ? -9.156 2.379 -0.178 1 98.38 103 TYR A O 1
ATOM 797 N N . GLU A 1 104 ? -7.867 3.105 1.477 1 98.62 104 GLU A N 1
ATOM 798 C CA . GLU A 1 104 ? -6.859 3.85 0.725 1 98.62 104 GLU A CA 1
ATOM 799 C C . GLU A 1 104 ? -5.461 3.611 1.285 1 98.62 104 GLU A C 1
ATOM 801 O O . GLU A 1 104 ? -5.227 3.803 2.48 1 98.62 104 GLU A O 1
ATOM 806 N N . ASN A 1 105 ? -4.5 3.207 0.431 1 98.31 105 ASN A N 1
ATOM 807 C CA . ASN A 1 105 ? -3.121 3.068 0.886 1 98.31 105 ASN A CA 1
ATOM 808 C C . ASN A 1 105 ? -2.42 4.422 0.98 1 98.31 105 ASN A C 1
ATOM 810 O O . ASN A 1 105 ? -1.408 4.648 0.316 1 98.31 105 ASN A O 1
ATOM 814 N N . GLY A 1 106 ? -2.984 5.227 1.879 1 98.19 106 GLY A N 1
ATOM 815 C CA . GLY A 1 106 ? -2.562 6.605 2.084 1 98.19 106 GLY A CA 1
ATOM 816 C C . GLY A 1 106 ? -3.6 7.617 1.638 1 98.19 106 GLY A C 1
ATOM 817 O O . GLY A 1 106 ? -4.266 7.426 0.619 1 98.19 106 GLY A O 1
ATOM 818 N N . VAL A 1 107 ? -3.65 8.703 2.332 1 98.69 107 VAL A N 1
ATOM 819 C CA . VAL A 1 107 ? -4.656 9.727 2.066 1 98.69 107 VAL A CA 1
ATOM 820 C C . VAL A 1 107 ? -4.395 10.367 0.703 1 98.69 107 VAL A C 1
ATOM 822 O O . VAL A 1 107 ? -5.332 10.625 -0.057 1 98.69 107 VAL A O 1
ATOM 825 N N . LEU A 1 108 ? -3.139 10.602 0.343 1 98.75 108 LEU A N 1
ATOM 826 C CA . LEU A 1 108 ? -2.811 11.289 -0.901 1 98.75 108 LEU A CA 1
ATOM 827 C C . LEU A 1 108 ? -3.209 10.445 -2.107 1 98.75 108 LEU A C 1
ATOM 829 O O . LEU A 1 108 ? -3.602 10.984 -3.145 1 98.75 108 LEU A O 1
ATOM 833 N N . GLY A 1 109 ? -3.059 9.094 -1.991 1 98.62 109 GLY A N 1
ATOM 834 C CA . GLY A 1 109 ? -3.627 8.25 -3.029 1 98.62 109 GLY A CA 1
ATOM 835 C C . GLY A 1 109 ? -5.129 8.422 -3.176 1 98.62 109 GLY A C 1
ATOM 836 O O . GLY A 1 109 ? -5.641 8.516 -4.293 1 98.62 109 GLY A O 1
ATOM 837 N N . GLY A 1 110 ? -5.832 8.484 -2.047 1 98.75 110 GLY A N 1
ATOM 838 C CA . GLY A 1 110 ? -7.266 8.719 -2.043 1 98.75 110 GLY A CA 1
ATOM 839 C C . GLY A 1 110 ? -7.652 10.055 -2.65 1 98.75 110 GLY A C 1
ATOM 840 O O . GLY A 1 110 ? -8.656 10.156 -3.361 1 98.75 110 GLY A O 1
ATOM 841 N N . VAL A 1 111 ? -6.824 11.055 -2.381 1 98.88 111 VAL A N 1
ATOM 842 C CA . VAL A 1 111 ? -7.066 12.383 -2.93 1 98.88 111 VAL A CA 1
ATOM 843 C C . VAL A 1 111 ? -7.023 12.328 -4.457 1 98.88 111 VAL A C 1
ATOM 845 O O . VAL A 1 111 ? -7.918 12.852 -5.125 1 98.88 111 VAL A O 1
ATOM 848 N N . LEU A 1 112 ? -6.062 11.68 -4.996 1 98.62 112 LEU A N 1
ATOM 849 C CA . LEU A 1 112 ? -5.891 11.656 -6.445 1 98.62 112 LEU A CA 1
ATOM 850 C C . LEU A 1 112 ? -6.98 10.82 -7.109 1 98.62 112 LEU A C 1
ATOM 852 O O . LEU A 1 112 ? -7.504 11.195 -8.164 1 98.62 112 LEU A O 1
ATOM 856 N N . SER A 1 113 ? -7.312 9.656 -6.512 1 98.31 113 SER A N 1
ATOM 857 C CA . SER A 1 113 ? -8.391 8.852 -7.082 1 98.31 113 SER A CA 1
ATOM 858 C C . SER A 1 113 ? -9.727 9.594 -7.008 1 98.31 113 SER A C 1
ATOM 860 O O . SER A 1 113 ? -10.547 9.492 -7.922 1 98.31 113 SER A O 1
ATOM 862 N N . ALA A 1 114 ? -9.922 10.344 -5.934 1 98.75 114 ALA A N 1
ATOM 863 C CA . ALA A 1 114 ? -11.133 11.141 -5.781 1 98.75 114 ALA A CA 1
ATOM 864 C C . ALA A 1 114 ? -11.195 12.25 -6.82 1 98.75 114 ALA A C 1
ATOM 866 O O . ALA A 1 114 ? -12.234 12.477 -7.445 1 98.75 114 ALA A O 1
ATOM 867 N N . LEU A 1 115 ? -10.094 12.961 -7.016 1 98.69 115 LEU A N 1
ATOM 868 C CA . LEU A 1 115 ? -10.055 14.055 -7.98 1 98.69 115 LEU A CA 1
ATOM 869 C C . LEU A 1 115 ? -10.328 13.539 -9.391 1 98.69 115 LEU A C 1
ATOM 871 O O . LEU A 1 115 ? -10.953 14.234 -10.195 1 98.69 115 LEU A O 1
ATOM 875 N N . ALA A 1 116 ? -9.891 12.328 -9.664 1 98.06 116 ALA A N 1
ATOM 876 C CA . ALA A 1 116 ? -10.062 11.742 -10.992 1 98.06 116 ALA A CA 1
ATOM 877 C C . ALA A 1 116 ? -11.531 11.5 -11.305 1 98.06 116 ALA A C 1
ATOM 879 O O . ALA A 1 116 ? -11.906 11.289 -12.461 1 98.06 116 ALA A O 1
ATOM 880 N N . CYS A 1 117 ? -12.391 11.555 -10.312 1 98 117 CYS A N 1
ATOM 881 C CA . CYS A 1 117 ? -13.828 11.414 -10.523 1 98 117 CYS A CA 1
ATOM 882 C C . CYS A 1 117 ? -14.391 12.609 -11.281 1 98 117 CYS A C 1
ATOM 884 O O . CYS A 1 117 ? -15.438 12.508 -11.922 1 98 117 CYS A O 1
ATOM 886 N N . ALA A 1 118 ? -13.617 13.758 -11.234 1 97.88 118 ALA A N 1
ATOM 887 C CA . ALA A 1 118 ? -14.234 14.969 -11.781 1 97.88 118 ALA A CA 1
ATOM 888 C C . ALA A 1 118 ? -13.219 15.797 -12.555 1 97.88 118 ALA A C 1
ATOM 890 O O . ALA A 1 118 ? -13.562 16.844 -13.117 1 97.88 118 ALA A O 1
ATOM 891 N N . ALA A 1 119 ? -12 15.383 -12.609 1 97.81 119 ALA A N 1
ATOM 892 C CA . ALA A 1 119 ? -10.945 16.141 -13.281 1 97.81 119 ALA A CA 1
ATOM 893 C C . ALA A 1 119 ? -9.961 15.211 -13.977 1 97.81 119 ALA A C 1
ATOM 895 O O . ALA A 1 119 ? -9.906 14.016 -13.68 1 97.81 119 ALA A O 1
ATOM 896 N N . ALA A 1 120 ? -9.289 15.703 -14.906 1 96.81 120 ALA A N 1
ATOM 897 C CA . ALA A 1 120 ? -8.234 15.016 -15.648 1 96.81 120 ALA A CA 1
ATOM 898 C C . ALA A 1 120 ? -6.941 15.82 -15.648 1 96.81 120 ALA A C 1
ATOM 900 O O . ALA A 1 120 ? -6.953 17.016 -15.352 1 96.81 120 ALA A O 1
ATOM 901 N N . PRO A 1 121 ? -5.789 15.125 -15.93 1 95.62 121 PRO A N 1
ATOM 902 C CA . PRO A 1 121 ? -4.555 15.906 -16.062 1 95.62 121 PRO A CA 1
ATOM 903 C C . PRO A 1 121 ? -4.711 17.109 -16.969 1 95.62 121 PRO A C 1
ATOM 905 O O . PRO A 1 121 ? -5.344 17.016 -18.031 1 95.62 121 PRO A O 1
ATOM 908 N N . GLY A 1 122 ? -4.184 18.203 -16.5 1 97.31 122 GLY A N 1
ATOM 909 C CA . GLY A 1 122 ? -4.359 19.438 -17.234 1 97.31 122 GLY A CA 1
ATOM 910 C C . GLY A 1 122 ? -5.445 20.328 -16.656 1 97.31 122 GLY A C 1
ATOM 911 O O . GLY A 1 122 ? -5.441 21.547 -16.875 1 97.31 122 GLY A O 1
ATOM 912 N N . ASP A 1 123 ? -6.395 19.719 -15.93 1 98.06 123 ASP A N 1
ATOM 913 C CA . ASP A 1 123 ? -7.492 20.469 -15.344 1 98.06 123 ASP A CA 1
ATOM 914 C C . ASP A 1 123 ? -7.043 21.188 -14.07 1 98.06 123 ASP A C 1
ATOM 916 O O . ASP A 1 123 ? -6.059 20.797 -13.445 1 98.06 123 ASP A O 1
ATOM 920 N N . GLY A 1 124 ? -7.781 22.266 -13.742 1 98.56 124 GLY A N 1
ATOM 921 C CA . GLY A 1 124 ? -7.52 23 -12.508 1 98.56 124 GLY A CA 1
ATOM 922 C C . GLY A 1 124 ? -8.18 22.375 -11.297 1 98.56 124 GLY A C 1
ATOM 923 O O . GLY A 1 124 ? -9.273 21.812 -11.391 1 98.56 124 GLY A O 1
ATOM 924 N N . VAL A 1 125 ? -7.512 22.438 -10.211 1 98.88 125 VAL A N 1
ATOM 925 C CA . VAL A 1 125 ? -8.031 22.047 -8.898 1 98.88 125 VAL A CA 1
ATOM 926 C C . VAL A 1 125 ? -7.906 23.219 -7.93 1 98.88 125 VAL A C 1
ATOM 928 O O . VAL A 1 125 ? -6.836 23.828 -7.805 1 98.88 125 VAL A O 1
ATOM 931 N N . LEU A 1 126 ? -9.016 23.609 -7.332 1 98.94 126 LEU A N 1
ATOM 932 C CA . LEU A 1 126 ? -8.961 24.688 -6.352 1 98.94 126 LEU A CA 1
ATOM 933 C C . LEU A 1 126 ? -8.438 24.188 -5.012 1 98.94 126 LEU A C 1
ATOM 935 O O . LEU A 1 126 ? -8.914 23.172 -4.492 1 98.94 126 LEU A O 1
ATOM 939 N N . VAL A 1 127 ? -7.457 24.844 -4.465 1 98.81 127 VAL A N 1
ATOM 940 C CA . VAL A 1 127 ? -6.855 24.531 -3.174 1 98.81 127 VAL A CA 1
ATOM 941 C C . VAL A 1 127 ? -6.578 25.828 -2.408 1 98.81 127 VAL A C 1
ATOM 943 O O . VAL A 1 127 ? -6.242 26.844 -3.008 1 98.81 127 VAL A O 1
ATOM 946 N N . HIS A 1 128 ? -6.809 25.797 -1.141 1 98.75 128 HIS A N 1
ATOM 947 C CA . HIS A 1 128 ? -6.461 26.953 -0.329 1 98.75 128 HIS A CA 1
ATOM 948 C C . HIS A 1 128 ? -4.953 27.062 -0.129 1 98.75 128 HIS A C 1
ATOM 950 O O . HIS A 1 128 ? -4.254 26.047 -0.119 1 98.75 128 HIS A O 1
ATOM 956 N N . SER A 1 129 ? -4.422 28.266 0.004 1 98 129 SER A N 1
ATOM 957 C CA . SER A 1 129 ? -3.045 28.531 0.406 1 98 129 SER A CA 1
ATOM 958 C C . SER A 1 129 ? -2.994 29.375 1.679 1 98 129 SER A C 1
ATOM 960 O O . SER A 1 129 ? -3.891 30.188 1.933 1 98 129 SER A O 1
ATOM 962 N N . PRO A 1 130 ? -1.961 29.266 2.479 1 97.56 130 PRO A N 1
ATOM 963 C CA . PRO A 1 130 ? -0.864 28.297 2.34 1 97.56 130 PRO A CA 1
ATOM 964 C C . PRO A 1 130 ? -1.352 26.859 2.246 1 97.56 130 PRO A C 1
ATOM 966 O O . PRO A 1 130 ? -2.473 26.562 2.658 1 97.56 130 PRO A O 1
ATOM 969 N N . THR A 1 131 ? -0.509 26.016 1.618 1 98.06 131 THR A N 1
ATOM 970 C CA . THR A 1 131 ? -0.979 24.703 1.199 1 98.06 131 THR A CA 1
ATOM 971 C C . THR A 1 131 ? -0.052 23.609 1.716 1 98.06 131 THR A C 1
ATOM 973 O O . THR A 1 131 ? 1.172 23.734 1.651 1 98.06 131 THR A O 1
ATOM 976 N N . TYR A 1 132 ? -0.669 22.578 2.174 1 98.19 132 TYR A N 1
ATOM 977 C CA . TYR A 1 132 ? 0.085 21.391 2.541 1 98.19 132 TYR A CA 1
ATOM 978 C C . TYR A 1 132 ? 0.919 20.891 1.367 1 98.19 132 TYR A C 1
ATOM 980 O O . TYR A 1 132 ? 0.396 20.672 0.272 1 98.19 132 TYR A O 1
ATOM 988 N N . ILE A 1 133 ? 2.123 20.594 1.591 1 97.25 133 ILE A N 1
ATOM 989 C CA . ILE A 1 133 ? 3.096 20.266 0.554 1 97.25 133 ILE A CA 1
ATOM 990 C C . ILE A 1 133 ? 2.713 18.953 -0.108 1 97.25 133 ILE A C 1
ATOM 992 O O . ILE A 1 133 ? 3.008 18.734 -1.285 1 97.25 133 ILE A O 1
ATOM 996 N N . GLY A 1 134 ? 2.094 18.031 0.651 1 97.75 134 GLY A N 1
ATOM 997 C CA . GLY A 1 134 ? 1.644 16.781 0.059 1 97.75 134 GLY A CA 1
ATOM 998 C C . GLY A 1 134 ? 0.663 16.984 -1.081 1 97.75 134 GLY A C 1
ATOM 999 O O . GLY A 1 134 ? 0.715 16.266 -2.084 1 97.75 134 GLY A O 1
ATOM 1000 N N . PHE A 1 135 ? -0.266 17.969 -0.955 1 98.69 135 PHE A N 1
ATOM 1001 C CA . PHE A 1 135 ? -1.169 18.281 -2.053 1 98.69 135 PHE A CA 1
ATOM 1002 C C . PHE A 1 135 ? -0.392 18.797 -3.26 1 98.69 135 PHE A C 1
ATOM 1004 O O . PHE A 1 135 ? -0.59 18.328 -4.379 1 98.69 135 PHE A O 1
ATOM 1011 N N . THR A 1 136 ? 0.515 19.734 -2.979 1 98.19 136 THR A N 1
ATOM 1012 C CA . THR A 1 136 ? 1.288 20.344 -4.055 1 98.19 136 THR A CA 1
ATOM 1013 C C . THR A 1 136 ? 2.049 19.281 -4.844 1 98.19 136 THR A C 1
ATOM 1015 O O . THR A 1 136 ? 1.981 19.25 -6.074 1 98.19 136 THR A O 1
ATOM 1018 N N . LYS A 1 137 ? 2.711 18.438 -4.125 1 97.31 137 LYS A N 1
ATOM 1019 C CA . LYS A 1 137 ? 3.531 17.422 -4.766 1 97.31 137 LYS A CA 1
ATOM 1020 C C . LYS A 1 137 ? 2.668 16.422 -5.527 1 97.31 137 LYS A C 1
ATOM 1022 O O . LYS A 1 137 ? 2.979 16.062 -6.668 1 97.31 137 LYS A O 1
ATOM 1027 N N . SER A 1 138 ? 1.606 15.914 -4.938 1 98.19 138 SER A N 1
ATOM 1028 C CA . SER A 1 138 ? 0.774 14.891 -5.566 1 98.19 138 SER A CA 1
ATOM 1029 C C . SER A 1 138 ? 0.044 15.445 -6.785 1 98.19 138 SER A C 1
ATOM 1031 O O . SER A 1 138 ? -0.063 14.773 -7.812 1 98.19 138 SER A O 1
ATOM 1033 N N . LEU A 1 139 ? -0.492 16.703 -6.707 1 98.56 139 LEU A N 1
ATOM 1034 C CA . LEU A 1 139 ? -1.2 17.312 -7.824 1 98.56 139 LEU A CA 1
ATOM 1035 C C . LEU A 1 139 ? -0.256 17.547 -9 1 98.56 139 LEU A C 1
ATOM 1037 O O . LEU A 1 139 ? -0.583 17.219 -10.141 1 98.56 139 LEU A O 1
ATOM 1041 N N . LYS A 1 140 ? 0.939 18.062 -8.672 1 97.94 140 LYS A N 1
ATOM 1042 C CA . LYS A 1 140 ? 1.921 18.297 -9.727 1 97.94 140 LYS A CA 1
ATOM 1043 C C . LYS A 1 140 ? 2.363 16.984 -10.367 1 97.94 140 LYS A C 1
ATOM 1045 O O . LYS A 1 140 ? 2.467 16.891 -11.586 1 97.94 140 LYS A O 1
ATOM 1050 N N . ASN A 1 141 ? 2.582 16.031 -9.516 1 97.69 141 ASN A N 1
ATOM 1051 C CA . ASN A 1 141 ? 3.014 14.719 -9.992 1 97.69 141 ASN A CA 1
ATOM 1052 C C . ASN A 1 141 ? 1.966 14.078 -10.906 1 97.69 141 ASN A C 1
ATOM 1054 O O . ASN A 1 141 ? 2.307 13.328 -11.82 1 97.69 141 ASN A O 1
ATOM 1058 N N . ALA A 1 142 ? 0.751 14.367 -10.688 1 97.12 142 ALA A N 1
ATOM 1059 C CA . ALA A 1 142 ? -0.345 13.781 -11.461 1 97.12 142 ALA A CA 1
ATOM 1060 C C . ALA A 1 142 ? -0.719 14.664 -12.641 1 97.12 142 ALA A C 1
ATOM 1062 O O . ALA A 1 142 ? -1.591 14.312 -13.438 1 97.12 142 ALA A O 1
ATOM 1063 N N . GLY A 1 143 ? -0.132 15.875 -12.727 1 97.88 143 GLY A N 1
ATOM 1064 C CA . GLY A 1 143 ? -0.302 16.734 -13.898 1 97.88 143 GLY A CA 1
ATOM 1065 C C . GLY A 1 143 ? -1.466 17.688 -13.773 1 97.88 143 GLY A C 1
ATOM 1066 O O . GLY A 1 143 ? -1.902 18.281 -14.766 1 97.88 143 GLY A O 1
ATOM 1067 N N . TYR A 1 144 ? -2.006 17.875 -12.617 1 98.44 144 TYR A N 1
ATOM 1068 C CA . TYR A 1 144 ? -3.076 18.844 -12.406 1 98.44 144 TYR A CA 1
ATOM 1069 C C . TYR A 1 144 ? -2.52 20.266 -12.312 1 98.44 144 TYR A C 1
ATOM 1071 O O . TYR A 1 144 ? -1.352 20.453 -11.969 1 98.44 144 TYR A O 1
ATOM 1079 N N . ARG A 1 145 ? -3.311 21.172 -12.695 1 98.38 145 ARG A N 1
ATOM 1080 C CA . ARG A 1 145 ? -3.014 22.562 -12.438 1 98.38 145 ARG A CA 1
ATOM 1081 C C . ARG A 1 145 ? -3.611 23.016 -11.109 1 98.38 145 ARG A C 1
ATOM 1083 O O . ARG A 1 145 ? -4.809 22.844 -10.867 1 98.38 145 ARG A O 1
ATOM 1090 N N . ILE A 1 146 ? -2.803 23.594 -10.258 1 98.62 146 ILE A N 1
ATOM 1091 C CA . ILE A 1 146 ? -3.271 24.078 -8.969 1 98.62 146 ILE A CA 1
ATOM 1092 C C . ILE A 1 146 ? -3.723 25.531 -9.094 1 98.62 146 ILE A C 1
ATOM 1094 O O . ILE A 1 146 ? -2.98 26.375 -9.602 1 98.62 146 ILE A O 1
ATOM 1098 N N . VAL A 1 147 ? -4.902 25.828 -8.758 1 98.81 147 VAL A N 1
ATOM 1099 C CA . VAL A 1 147 ? -5.391 27.188 -8.609 1 98.81 147 VAL A CA 1
ATOM 1100 C C . VAL A 1 147 ? -5.617 27.5 -7.129 1 98.81 147 VAL A C 1
ATOM 1102 O O . VAL A 1 147 ? -6.539 26.969 -6.512 1 98.81 147 VAL A O 1
ATOM 1105 N N . HIS A 1 148 ? -4.852 28.438 -6.613 1 98.69 148 HIS A N 1
ATOM 1106 C CA . HIS A 1 148 ? -4.914 28.734 -5.188 1 98.69 148 HIS A CA 1
ATOM 1107 C C . HIS A 1 148 ? -5.965 29.812 -4.898 1 98.69 148 HIS A C 1
ATOM 1109 O O . HIS A 1 148 ? -6.047 30.812 -5.609 1 98.69 148 HIS A O 1
ATOM 1115 N N . SER A 1 149 ? -6.742 29.562 -3.979 1 98.75 149 SER A N 1
ATOM 1116 C CA . SER A 1 149 ? -7.465 30.625 -3.273 1 98.75 149 SER A CA 1
ATOM 1117 C C . SER A 1 149 ? -6.809 30.938 -1.936 1 98.75 149 SER A C 1
ATOM 1119 O O . SER A 1 149 ? -6.938 30.172 -0.975 1 98.75 149 SER A O 1
ATOM 1121 N N . PRO A 1 150 ? -6.129 32.031 -1.811 1 98.38 150 PRO A N 1
ATOM 1122 C CA . PRO A 1 150 ? -5.422 32.344 -0.567 1 98.38 150 PRO A CA 1
ATOM 1123 C C . PRO A 1 150 ? -6.371 32.625 0.598 1 98.38 150 PRO A C 1
ATOM 1125 O O . PRO A 1 150 ? -7.383 33.281 0.428 1 98.38 150 PRO A O 1
ATOM 1128 N N . LEU A 1 151 ? -6.051 31.984 1.717 1 98.25 151 LEU A N 1
ATOM 1129 C CA . LEU A 1 151 ? -6.715 32.406 2.947 1 98.25 151 LEU A CA 1
ATOM 1130 C C . LEU A 1 151 ? -6.312 33.812 3.324 1 98.25 151 LEU A C 1
ATOM 1132 O O . LEU A 1 151 ? -5.234 34.281 2.953 1 98.25 151 LEU A O 1
ATOM 1136 N N . VAL A 1 152 ? -7.215 34.438 4.043 1 96.75 152 VAL A N 1
ATOM 1137 C CA . VAL A 1 152 ? -6.965 35.812 4.477 1 96.75 152 VAL A CA 1
ATOM 1138 C C . VAL A 1 152 ? -7.125 35.906 5.992 1 96.75 152 VAL A C 1
ATOM 1140 O O . VAL A 1 152 ? -7.98 35.25 6.578 1 96.75 152 VAL A O 1
ATOM 1143 N N . GLN A 1 153 ? -6.293 36.688 6.594 1 93.62 153 GLN A N 1
ATOM 1144 C CA . GLN A 1 153 ? -6.43 36.875 8.031 1 93.62 153 GLN A CA 1
ATOM 1145 C C . GLN A 1 153 ? -7.449 37.969 8.336 1 93.62 153 GLN A C 1
ATOM 1147 O O . GLN A 1 153 ? -7.457 39.031 7.676 1 93.62 153 GLN A O 1
ATOM 1152 N N . ASP A 1 154 ? -8.289 37.719 9.227 1 94.25 154 ASP A N 1
ATOM 1153 C CA . ASP A 1 154 ? -9.234 38.75 9.641 1 94.25 154 ASP A CA 1
ATOM 1154 C C . ASP A 1 154 ? -8.594 39.719 10.641 1 94.25 154 ASP A C 1
ATOM 1156 O O . ASP A 1 154 ? -7.371 39.719 10.812 1 94.25 154 ASP A O 1
ATOM 1160 N N . GLU A 1 155 ? -9.383 40.594 11.258 1 92.38 155 GLU A N 1
ATOM 1161 C CA . GLU A 1 155 ? -8.891 41.656 12.133 1 92.38 155 GLU A CA 1
ATOM 1162 C C . GLU A 1 155 ? -8.203 41.094 13.367 1 92.38 155 GLU A C 1
ATOM 1164 O O . GLU A 1 155 ? -7.344 41.75 13.961 1 92.38 155 GLU A O 1
ATOM 1169 N N . ASN A 1 156 ? -8.531 39.844 13.68 1 89.5 156 ASN A N 1
ATOM 1170 C CA . ASN A 1 156 ? -7.961 39.188 14.859 1 89.5 156 ASN A CA 1
ATOM 1171 C C . ASN A 1 156 ? -6.809 38.281 14.492 1 89.5 156 ASN A C 1
ATOM 1173 O O . ASN A 1 156 ? -6.316 37.5 15.336 1 89.5 156 ASN A O 1
ATOM 1177 N N . GLY A 1 157 ? -6.434 38.25 13.273 1 88.62 157 GLY A N 1
ATOM 1178 C CA . GLY A 1 157 ? -5.316 37.438 12.836 1 88.62 157 GLY A CA 1
ATOM 1179 C C . GLY A 1 157 ? -5.699 36 12.57 1 88.62 157 GLY A C 1
ATOM 1180 O O . GLY A 1 157 ? -4.832 35.125 12.43 1 88.62 157 GLY A O 1
ATOM 1181 N N . VAL A 1 158 ? -6.984 35.75 12.531 1 92.81 158 VAL A N 1
ATOM 1182 C CA . VAL A 1 158 ? -7.484 34.406 12.281 1 92.81 158 VAL A CA 1
ATOM 1183 C C . VAL A 1 158 ? -7.613 34.156 10.773 1 92.81 158 VAL A C 1
ATOM 1185 O O . VAL A 1 158 ? -8.172 35 10.062 1 92.81 158 VAL A O 1
ATOM 1188 N N . TRP A 1 159 ? -7.043 33.062 10.289 1 96.81 159 TRP A N 1
ATOM 1189 C CA . TRP A 1 159 ? -7.137 32.719 8.875 1 96.81 159 TRP A CA 1
ATOM 1190 C C . TRP A 1 159 ? -8.578 32.406 8.484 1 96.81 159 TRP A C 1
ATOM 1192 O O . TRP A 1 159 ? -9.258 31.641 9.18 1 96.81 159 TRP A O 1
ATOM 1202 N N . ARG A 1 160 ? -9.055 33 7.445 1 97.94 160 ARG A N 1
ATOM 1203 C CA . ARG A 1 160 ? -10.406 32.812 6.938 1 97.94 160 ARG A CA 1
ATOM 1204 C C . ARG A 1 160 ? -10.398 32.531 5.441 1 97.94 160 ARG A C 1
ATOM 1206 O O . ARG A 1 160 ? -9.492 32.969 4.727 1 97.94 160 ARG A O 1
ATOM 1213 N N . MET A 1 161 ? -11.406 31.812 5.02 1 98.75 161 MET A N 1
ATOM 1214 C CA . MET A 1 161 ? -11.594 31.594 3.588 1 98.75 161 MET A CA 1
ATOM 1215 C C . MET A 1 161 ? -12.156 32.844 2.912 1 98.75 161 MET A C 1
ATOM 1217 O O . MET A 1 161 ? -12.977 33.562 3.498 1 98.75 161 MET A O 1
ATOM 1221 N N . ASP A 1 162 ? -11.68 33.156 1.756 1 98.75 162 ASP A N 1
ATOM 1222 C CA . ASP A 1 162 ? -12.25 34.188 0.909 1 98.75 162 ASP A CA 1
ATOM 1223 C C . ASP A 1 162 ? -13.242 33.625 -0.096 1 98.75 162 ASP A C 1
ATOM 1225 O O . ASP A 1 162 ? -12.867 33.281 -1.219 1 98.75 162 ASP A O 1
ATOM 1229 N N . TYR A 1 163 ? -14.5 33.656 0.3 1 98.81 163 TYR A N 1
ATOM 1230 C CA . TYR A 1 163 ? -15.539 32.969 -0.466 1 98.81 163 TYR A CA 1
ATOM 1231 C C . TYR A 1 163 ? -15.727 33.625 -1.83 1 98.81 163 TYR A C 1
ATOM 1233 O O . TYR A 1 163 ? -16.031 32.969 -2.812 1 98.81 163 TYR A O 1
ATOM 1241 N N . ALA A 1 164 ? -15.602 34.906 -1.857 1 98.75 164 ALA A N 1
ATOM 1242 C CA . ALA A 1 164 ? -15.719 35.625 -3.131 1 98.75 164 ALA A CA 1
ATOM 1243 C C . ALA A 1 164 ? -14.594 35.219 -4.082 1 98.75 164 ALA A C 1
ATOM 1245 O O . ALA A 1 164 ? -14.82 35.031 -5.277 1 98.75 164 ALA A O 1
ATOM 1246 N N . ASP A 1 165 ? -13.406 35.125 -3.572 1 98.88 165 ASP A N 1
ATOM 1247 C CA . ASP A 1 165 ? -12.266 34.688 -4.383 1 98.88 165 ASP A CA 1
ATOM 1248 C C . ASP A 1 165 ? -12.438 33.25 -4.875 1 98.88 165 ASP A C 1
ATOM 1250 O O . ASP A 1 165 ? -12.133 32.938 -6.031 1 98.88 165 ASP A O 1
ATOM 1254 N N . MET A 1 166 ? -12.906 32.375 -3.979 1 98.88 166 MET A N 1
ATOM 1255 C CA . MET A 1 166 ? -13.195 31.016 -4.363 1 98.88 166 MET A CA 1
ATOM 1256 C C . MET A 1 166 ? -14.156 30.969 -5.551 1 98.88 166 MET A C 1
ATOM 1258 O O . MET A 1 166 ? -13.875 30.312 -6.555 1 98.88 166 MET A O 1
ATOM 1262 N N . ASP A 1 167 ? -15.242 31.656 -5.406 1 98.88 167 ASP A N 1
ATOM 1263 C CA . ASP A 1 167 ? -16.281 31.672 -6.43 1 98.88 167 ASP A CA 1
ATOM 1264 C C . ASP A 1 167 ? -15.742 32.219 -7.75 1 98.88 167 ASP A C 1
ATOM 1266 O O . ASP A 1 167 ? -16 31.641 -8.812 1 98.88 167 ASP A O 1
ATOM 1270 N N . ALA A 1 168 ? -15.016 33.281 -7.668 1 98.88 168 ALA A N 1
ATOM 1271 C CA . ALA A 1 168 ? -14.469 33.938 -8.859 1 98.88 168 ALA A CA 1
ATOM 1272 C C . ALA A 1 168 ? -13.508 33 -9.602 1 98.88 168 ALA A C 1
ATOM 1274 O O . ALA A 1 168 ? -13.555 32.906 -10.828 1 98.88 168 ALA A O 1
ATOM 1275 N N . LYS A 1 169 ? -12.688 32.344 -8.914 1 98.75 169 LYS A N 1
ATOM 1276 C CA . LYS A 1 169 ? -11.68 31.484 -9.516 1 98.75 169 LYS A CA 1
ATOM 1277 C C . LYS A 1 169 ? -12.32 30.234 -10.141 1 98.75 169 LYS A C 1
ATOM 1279 O O . LYS A 1 169 ? -11.922 29.797 -11.211 1 98.75 169 LYS A O 1
ATOM 1284 N N . LEU A 1 170 ? -13.25 29.672 -9.391 1 98.75 170 LEU A N 1
ATOM 1285 C CA . LEU A 1 170 ? -13.953 28.516 -9.938 1 98.75 170 LEU A CA 1
ATOM 1286 C C . LEU A 1 170 ? -14.602 28.859 -11.281 1 98.75 170 LEU A C 1
ATOM 1288 O O . LEU A 1 170 ? -14.516 28.078 -12.227 1 98.75 170 LEU A O 1
ATOM 1292 N N . LYS A 1 171 ? -15.195 30.047 -11.359 1 98.62 171 LYS A N 1
ATOM 1293 C CA . LYS A 1 171 ? -15.867 30.469 -12.586 1 98.62 171 LYS A CA 1
ATOM 1294 C C . LYS A 1 171 ? -14.852 30.859 -13.656 1 98.62 171 LYS A C 1
ATOM 1296 O O . LYS A 1 171 ? -14.984 30.453 -14.82 1 98.62 171 LYS A O 1
ATOM 1301 N N . GLN A 1 172 ? -13.867 31.594 -13.281 1 98.5 172 GLN A N 1
ATOM 1302 C CA . GLN A 1 172 ? -12.859 32.094 -14.219 1 98.5 172 GLN A CA 1
ATOM 1303 C C . GLN A 1 172 ? -12.156 30.938 -14.93 1 98.5 172 GLN A C 1
ATOM 1305 O O . GLN A 1 172 ? -11.914 31 -16.141 1 98.5 172 GLN A O 1
ATOM 1310 N N . TYR A 1 173 ? -11.836 29.938 -14.172 1 98.31 173 TYR A N 1
ATOM 1311 C CA . TYR A 1 173 ? -11.008 28.859 -14.719 1 98.31 173 TYR A CA 1
ATOM 1312 C C . TYR A 1 173 ? -11.844 27.625 -14.984 1 98.31 173 TYR A C 1
ATOM 1314 O O . TYR A 1 173 ? -11.297 26.562 -15.305 1 98.31 173 TYR A O 1
ATOM 1322 N N . LYS A 1 174 ? -13.133 27.688 -14.844 1 97.88 174 LYS A N 1
ATOM 1323 C CA . LYS A 1 174 ? -14.062 26.594 -15.117 1 97.88 174 LYS A CA 1
ATOM 1324 C C . LYS A 1 174 ? -13.656 25.328 -14.359 1 97.88 174 LYS A C 1
ATOM 1326 O O . LYS A 1 174 ? -13.523 24.266 -14.961 1 97.88 174 LYS A O 1
ATOM 1331 N N . ILE A 1 175 ? -13.422 25.469 -13.055 1 98.56 175 ILE A N 1
ATOM 1332 C CA . ILE A 1 175 ? -12.961 24.391 -12.18 1 98.56 175 ILE A CA 1
ATOM 1333 C C . ILE A 1 175 ? -14.164 23.703 -11.547 1 98.56 175 ILE A C 1
ATOM 1335 O O . ILE A 1 175 ? -15.086 24.375 -11.055 1 98.56 175 ILE A O 1
ATOM 1339 N N . HIS A 1 176 ? -14.086 22.328 -11.539 1 98.38 176 HIS A N 1
ATOM 1340 C CA . HIS A 1 176 ? -15.188 21.562 -10.969 1 98.38 176 HIS A CA 1
ATOM 1341 C C . HIS A 1 176 ? -14.68 20.547 -9.945 1 98.38 176 HIS A C 1
ATOM 1343 O O . HIS A 1 176 ? -15.359 19.562 -9.664 1 98.38 176 HIS A O 1
ATOM 1349 N N . ALA A 1 177 ? -13.469 20.688 -9.461 1 98.75 177 ALA A N 1
ATOM 1350 C CA . ALA A 1 177 ? -12.883 19.859 -8.406 1 98.75 177 ALA A CA 1
ATOM 1351 C C . ALA A 1 177 ? -12.086 20.703 -7.422 1 98.75 177 ALA A C 1
ATOM 1353 O O . ALA A 1 177 ? -11.344 21.609 -7.828 1 98.75 177 ALA A O 1
ATOM 1354 N N . ALA A 1 178 ? -12.258 20.438 -6.121 1 98.88 178 ALA A N 1
ATOM 1355 C CA . ALA A 1 178 ? -11.562 21.188 -5.078 1 98.88 178 ALA A CA 1
ATOM 1356 C C . ALA A 1 178 ? -11.078 20.25 -3.967 1 98.88 178 ALA A C 1
ATOM 1358 O O . ALA A 1 178 ? -11.711 19.234 -3.686 1 98.88 178 ALA A O 1
ATOM 1359 N N . ILE A 1 179 ? -9.961 20.562 -3.371 1 98.94 179 ILE A N 1
ATOM 1360 C CA . ILE A 1 179 ? -9.508 19.938 -2.129 1 98.94 179 ILE A CA 1
ATOM 1361 C C . ILE A 1 179 ? -9.852 20.844 -0.947 1 98.94 179 ILE A C 1
ATOM 1363 O O . ILE A 1 179 ? -9.516 22.031 -0.944 1 98.94 179 ILE A O 1
ATOM 1367 N N . PHE A 1 180 ? -10.602 20.312 -0.073 1 98.94 180 PHE A N 1
ATOM 1368 C CA . PHE A 1 180 ? -10.953 21 1.166 1 98.94 180 PHE A CA 1
ATOM 1369 C C . PHE A 1 180 ? -10.203 20.391 2.348 1 98.94 180 PHE A C 1
ATOM 1371 O O . PHE A 1 180 ? -10.492 19.266 2.764 1 98.94 180 PHE A O 1
ATOM 1378 N N . CYS A 1 181 ? -9.203 21.109 2.836 1 98.88 181 CYS A N 1
ATOM 1379 C CA . CYS A 1 181 ? -8.359 20.656 3.938 1 98.88 181 CYS A CA 1
ATOM 1380 C C . CYS A 1 181 ? -8.984 21.016 5.281 1 98.88 181 CYS A C 1
ATOM 1382 O O . CYS A 1 181 ? -9.086 22.203 5.633 1 98.88 181 CYS A O 1
ATOM 1384 N N . SER A 1 182 ? -9.422 20.016 6.074 1 98.62 182 SER A N 1
ATOM 1385 C CA . SER A 1 182 ? -10.188 20.25 7.297 1 98.62 182 SER A CA 1
ATOM 1386 C C . SER A 1 182 ? -9.867 19.188 8.352 1 98.62 182 SER A C 1
ATOM 1388 O O . SER A 1 182 ? -10.383 18.062 8.281 1 98.62 182 SER A O 1
ATOM 1390 N N . PRO A 1 183 ? -9.195 19.594 9.398 1 98.56 183 PRO A N 1
ATOM 1391 C CA . PRO A 1 183 ? -8.539 20.859 9.742 1 98.56 183 PRO A CA 1
ATOM 1392 C C . PRO A 1 183 ? -7.465 21.266 8.742 1 98.56 183 PRO A C 1
ATOM 1394 O O . PRO A 1 183 ? -6.906 20.406 8.047 1 98.56 183 PRO A O 1
ATOM 1397 N N . HIS A 1 184 ? -7.23 22.578 8.719 1 98.75 184 HIS A N 1
ATOM 1398 C CA . HIS A 1 184 ? -6.348 23.094 7.684 1 98.75 184 HIS A CA 1
ATOM 1399 C C . HIS A 1 184 ? -4.883 22.984 8.102 1 98.75 184 HIS A C 1
ATOM 1401 O O . HIS A 1 184 ? -4.52 23.391 9.211 1 98.75 184 HIS A O 1
ATOM 1407 N N . ASN A 1 185 ? -4.059 22.453 7.371 1 98.06 185 ASN A N 1
ATOM 1408 C CA . ASN A 1 185 ? -2.6 22.422 7.453 1 98.06 185 ASN A CA 1
ATOM 1409 C C . ASN A 1 185 ? -1.954 23.234 6.336 1 98.06 185 ASN A C 1
ATOM 1411 O O . ASN A 1 185 ? -2.23 23 5.156 1 98.06 185 ASN A O 1
ATOM 1415 N N . PRO A 1 186 ? -1.283 24.234 6.664 1 97.44 186 PRO A N 1
ATOM 1416 C CA . PRO A 1 186 ? -0.469 24.375 7.871 1 97.44 186 PRO A CA 1
ATOM 1417 C C . PRO A 1 186 ? -1.029 25.422 8.836 1 97.44 186 PRO A C 1
ATOM 1419 O O . PRO A 1 186 ? -0.457 25.641 9.906 1 97.44 186 PRO A O 1
ATOM 1422 N N . CYS A 1 187 ? -2.188 26 8.547 1 97.12 187 CYS A N 1
ATOM 1423 C CA . CYS A 1 187 ? -2.629 27.141 9.336 1 97.12 187 CYS A CA 1
ATOM 1424 C C . CYS A 1 187 ? -3.27 26.688 10.641 1 97.12 187 CYS A C 1
ATOM 1426 O O . CYS A 1 187 ? -3.465 27.5 11.555 1 97.12 187 CYS A O 1
ATOM 1428 N N . GLY A 1 188 ? -3.643 25.422 10.703 1 98 188 GLY A N 1
ATOM 1429 C CA . GLY A 1 188 ? -4.141 24.859 11.953 1 98 188 GLY A CA 1
ATOM 1430 C C . GLY A 1 188 ? -5.57 25.266 12.258 1 98 188 GLY A C 1
ATOM 1431 O O . GLY A 1 188 ? -5.984 25.266 13.422 1 98 188 GLY A O 1
ATOM 1432 N N . ARG A 1 189 ? -6.344 25.672 11.242 1 98.38 189 ARG A N 1
ATOM 1433 C CA . ARG A 1 189 ? -7.734 26.062 11.453 1 98.38 189 ARG A CA 1
ATOM 1434 C C . ARG A 1 189 ? -8.625 24.844 11.617 1 98.38 189 ARG A C 1
ATOM 1436 O O . ARG A 1 189 ? -8.492 23.859 10.883 1 98.38 189 ARG A O 1
ATOM 1443 N N . VAL A 1 190 ? -9.477 24.844 12.594 1 98.69 190 VAL A N 1
ATOM 1444 C CA . VAL A 1 190 ? -10.633 23.969 12.703 1 98.69 190 VAL A CA 1
ATOM 1445 C C . VAL A 1 190 ? -11.898 24.734 12.305 1 98.69 190 VAL A C 1
ATOM 1447 O O . VAL A 1 190 ? -12.461 25.469 13.109 1 98.69 190 VAL A O 1
ATOM 1450 N N . TRP A 1 191 ? -12.305 24.516 11.086 1 98.69 191 TRP A N 1
ATOM 1451 C CA . TRP A 1 191 ? -13.375 25.328 10.523 1 98.69 191 TRP A CA 1
ATOM 1452 C C . TRP A 1 191 ? -14.656 25.188 11.352 1 98.69 191 TRP A C 1
ATOM 1454 O O . TRP A 1 191 ? -15.016 24.094 11.766 1 98.69 191 TRP A O 1
ATOM 1464 N N . GLU A 1 192 ? -15.266 26.297 11.586 1 97.56 192 GLU A N 1
ATOM 1465 C CA . GLU A 1 192 ? -16.578 26.266 12.219 1 97.56 192 GLU A CA 1
ATOM 1466 C C . GLU A 1 192 ? -17.656 25.812 11.242 1 97.56 192 GLU A C 1
ATOM 1468 O O . GLU A 1 192 ? -17.484 25.922 10.023 1 97.56 192 GLU A O 1
ATOM 1473 N N . LYS A 1 193 ? -18.75 25.422 11.781 1 98.25 193 LYS A N 1
ATOM 1474 C CA . LYS A 1 193 ? -19.828 24.891 10.953 1 98.25 193 LYS A CA 1
ATOM 1475 C C . LYS A 1 193 ? -20.266 25.906 9.898 1 98.25 193 LYS A C 1
ATOM 1477 O O . LYS A 1 193 ? -20.422 25.562 8.727 1 98.25 193 LYS A O 1
ATOM 1482 N N . TRP A 1 194 ? -20.422 27.172 10.328 1 98.38 194 TRP A N 1
ATOM 1483 C CA . TRP A 1 194 ? -20.891 28.188 9.398 1 98.38 194 TRP A CA 1
ATOM 1484 C C . TRP A 1 194 ? -19.891 28.422 8.273 1 98.38 194 TRP A C 1
ATOM 1486 O O . TRP A 1 194 ? -20.266 28.719 7.141 1 98.38 194 TRP A O 1
ATOM 1496 N N . GLU A 1 195 ? -18.562 28.297 8.516 1 98.75 195 GLU A N 1
ATOM 1497 C CA . GLU A 1 195 ? -17.531 28.438 7.492 1 98.75 195 GLU A CA 1
ATOM 1498 C C . GLU A 1 195 ? -17.625 27.344 6.445 1 98.75 195 GLU A C 1
ATOM 1500 O O . GLU A 1 195 ? -17.484 27.594 5.246 1 98.75 195 GLU A O 1
ATOM 1505 N N . ILE A 1 196 ? -17.844 26.094 6.91 1 98.94 196 ILE A N 1
ATOM 1506 C CA . ILE A 1 196 ? -17.953 24.953 6.016 1 98.94 196 ILE A CA 1
ATOM 1507 C C . ILE A 1 196 ? -19.219 25.078 5.164 1 98.94 196 ILE A C 1
ATOM 1509 O O . ILE A 1 196 ? -19.188 24.828 3.955 1 98.94 196 ILE A O 1
ATOM 1513 N N . GLU A 1 197 ? -20.297 25.453 5.809 1 98.88 197 GLU A N 1
ATOM 1514 C CA . GLU A 1 197 ? -21.562 25.625 5.082 1 98.88 197 GLU A CA 1
ATOM 1515 C C . GLU A 1 197 ? -21.406 26.641 3.951 1 98.88 197 GLU A C 1
ATOM 1517 O O . GLU A 1 197 ? -21.859 26.406 2.832 1 98.88 197 GLU A O 1
ATOM 1522 N N . LYS A 1 198 ? -20.781 27.719 4.273 1 98.81 198 LYS A N 1
ATOM 1523 C CA . LYS A 1 198 ? -20.578 28.75 3.26 1 98.81 198 LYS A CA 1
ATOM 1524 C C . LYS A 1 198 ? -19.672 28.25 2.135 1 98.81 198 LYS A C 1
ATOM 1526 O O . LYS A 1 198 ? -19.938 28.516 0.96 1 98.81 198 LYS A O 1
ATOM 1531 N N . ALA A 1 199 ? -18.594 27.578 2.457 1 98.94 199 ALA A N 1
ATOM 1532 C CA . ALA A 1 199 ? -17.719 27 1.439 1 98.94 199 ALA A CA 1
ATOM 1533 C C . ALA A 1 199 ? -18.484 26.016 0.553 1 98.94 199 ALA A C 1
ATOM 1535 O O . ALA A 1 199 ? -18.328 26.031 -0.671 1 98.94 199 ALA A O 1
ATOM 1536 N N . MET A 1 200 ? -19.312 25.156 1.18 1 98.88 200 MET A N 1
ATOM 1537 C CA . MET A 1 200 ? -20.047 24.141 0.443 1 98.88 200 MET A CA 1
ATOM 1538 C C . MET A 1 200 ? -21.078 24.781 -0.482 1 98.88 200 MET A C 1
ATOM 1540 O O . MET A 1 200 ? -21.359 24.25 -1.562 1 98.88 200 MET A O 1
ATOM 1544 N N . GLU A 1 201 ? -21.609 25.938 -0.063 1 98.81 201 GLU A N 1
ATOM 1545 C CA . GLU A 1 201 ? -22.516 26.656 -0.952 1 98.81 201 GLU A CA 1
ATOM 1546 C C . GLU A 1 201 ? -21.781 27.156 -2.195 1 98.81 201 GLU A C 1
ATOM 1548 O O . GLU A 1 201 ? -22.328 27.141 -3.297 1 98.81 201 GLU A O 1
ATOM 1553 N N . VAL A 1 202 ? -20.562 27.656 -2.016 1 98.94 202 VAL A N 1
ATOM 1554 C CA . VAL A 1 202 ? -19.75 28.094 -3.148 1 98.94 202 VAL A CA 1
ATOM 1555 C C . VAL A 1 202 ? -19.484 26.906 -4.074 1 98.94 202 VAL A C 1
ATOM 1557 O O . VAL A 1 202 ? -19.641 27.016 -5.293 1 98.94 202 VAL A O 1
ATOM 1560 N N . TYR A 1 203 ? -19.109 25.734 -3.529 1 98.88 203 TYR A N 1
ATOM 1561 C CA . TYR A 1 203 ? -18.828 24.547 -4.328 1 98.88 203 TYR A CA 1
ATOM 1562 C C . TYR A 1 203 ? -20.078 24.078 -5.047 1 98.88 203 TYR A C 1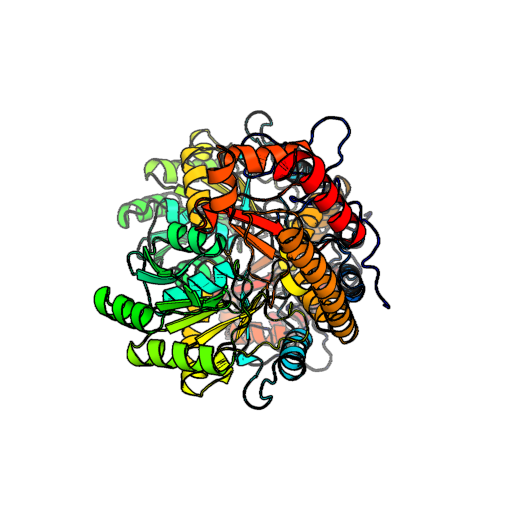
ATOM 1564 O O . TYR A 1 203 ? -20.031 23.688 -6.215 1 98.88 203 TYR A O 1
ATOM 1572 N N . LYS A 1 204 ? -21.219 24.125 -4.352 1 98.81 204 LYS A N 1
ATOM 1573 C CA . LYS A 1 204 ? -22.484 23.75 -4.945 1 98.81 204 LYS A CA 1
ATOM 1574 C C . LYS A 1 204 ? -22.828 24.641 -6.133 1 98.81 204 LYS A C 1
ATOM 1576 O O . LYS A 1 204 ? -23.203 24.156 -7.203 1 98.81 204 LYS A O 1
ATOM 1581 N N . ALA A 1 205 ? -22.672 25.891 -5.934 1 98.62 205 ALA A N 1
ATOM 1582 C CA . ALA A 1 205 ? -23.031 26.875 -6.953 1 98.62 205 ALA A CA 1
ATOM 1583 C C . ALA A 1 205 ? -22.172 26.703 -8.203 1 98.62 205 ALA A C 1
ATOM 1585 O O . ALA A 1 205 ? -22.547 27.125 -9.297 1 98.62 205 ALA A O 1
ATOM 1586 N N . ASN A 1 206 ? -21.031 26.109 -8.078 1 98.69 206 ASN A N 1
ATOM 1587 C CA . ASN A 1 206 ? -20.109 25.938 -9.195 1 98.69 206 ASN A CA 1
ATOM 1588 C C . ASN A 1 206 ? -19.984 24.484 -9.609 1 98.69 206 ASN A C 1
ATOM 1590 O O . ASN A 1 206 ? -19.078 24.125 -10.375 1 98.69 206 ASN A O 1
ATOM 1594 N N . ASP A 1 207 ? -20.828 23.578 -9.094 1 98.25 207 ASP A N 1
ATOM 1595 C CA . ASP A 1 207 ? -20.859 22.156 -9.406 1 98.25 207 ASP A CA 1
ATOM 1596 C C . ASP A 1 207 ? -19.5 21.516 -9.203 1 98.25 207 ASP A C 1
ATOM 1598 O O . ASP A 1 207 ? -19 20.812 -10.086 1 98.25 207 ASP A O 1
ATOM 1602 N N . CYS A 1 208 ? -18.938 21.797 -8.062 1 98.5 208 CYS A N 1
ATOM 1603 C CA . CYS A 1 208 ? -17.609 21.266 -7.738 1 98.5 208 CYS A CA 1
ATOM 1604 C C . CYS A 1 208 ? -17.719 20 -6.902 1 98.5 208 CYS A C 1
ATOM 1606 O O . CYS A 1 208 ? -18.484 19.953 -5.938 1 98.5 208 CYS A O 1
ATOM 1608 N N . LEU A 1 209 ? -17 18.906 -7.336 1 98.81 209 LEU A N 1
ATOM 1609 C CA . LEU A 1 209 ? -16.703 17.812 -6.422 1 98.81 209 LEU A CA 1
ATOM 1610 C C . LEU A 1 209 ? -15.719 18.266 -5.34 1 98.81 209 LEU A C 1
ATOM 1612 O O . LEU A 1 209 ? -14.75 18.969 -5.625 1 98.81 209 LEU A O 1
ATOM 1616 N N . VAL A 1 210 ? -16.016 17.859 -4.094 1 98.94 210 VAL A N 1
ATOM 1617 C CA . VAL A 1 210 ? -15.172 18.266 -2.979 1 98.94 210 VAL A CA 1
ATOM 1618 C C . VAL A 1 210 ? -14.438 17.047 -2.418 1 98.94 210 VAL A C 1
ATOM 1620 O O . VAL A 1 210 ? -15.07 16.062 -2.01 1 98.94 210 VAL A O 1
ATOM 1623 N N . VAL A 1 211 ? -13.156 17.047 -2.443 1 98.94 211 VAL A N 1
ATOM 1624 C CA . VAL A 1 211 ? -12.32 16.094 -1.736 1 98.94 211 VAL A CA 1
ATOM 1625 C C . VAL A 1 211 ? -11.891 16.672 -0.389 1 98.94 211 VAL A C 1
ATOM 1627 O O . VAL A 1 211 ? -11.016 17.531 -0.327 1 98.94 211 VAL A O 1
ATOM 1630 N N . SER A 1 212 ? -12.469 16.172 0.64 1 98.94 212 SER A N 1
ATOM 1631 C CA . SER A 1 212 ? -12.18 16.688 1.975 1 98.94 212 SER A CA 1
ATOM 1632 C C . SER A 1 212 ? -11.117 15.852 2.676 1 98.94 212 SER A C 1
ATOM 1634 O O . SER A 1 212 ? -11.359 14.695 3.023 1 98.94 212 SER A O 1
ATOM 1636 N N . ASP A 1 213 ? -9.953 16.391 2.805 1 98.88 213 ASP A N 1
ATOM 1637 C CA . ASP A 1 213 ? -8.914 15.75 3.602 1 98.88 213 ASP A CA 1
ATOM 1638 C C . ASP A 1 213 ? -9.109 16.031 5.09 1 98.88 213 ASP A C 1
ATOM 1640 O O . ASP A 1 213 ? -8.836 17.141 5.555 1 98.88 213 ASP A O 1
ATOM 1644 N N . GLU A 1 214 ? -9.5 15.008 5.809 1 98.81 214 GLU A N 1
ATOM 1645 C CA . GLU A 1 214 ? -9.852 15.188 7.211 1 98.81 214 GLU A CA 1
ATOM 1646 C C . GLU A 1 214 ? -8.898 14.422 8.125 1 98.81 214 GLU A C 1
ATOM 1648 O O . GLU A 1 214 ? -9.273 14.023 9.234 1 98.81 214 GLU A O 1
ATOM 1653 N N . ILE A 1 215 ? -7.688 14.25 7.684 1 98.69 215 ILE A N 1
ATOM 1654 C CA . ILE A 1 215 ? -6.711 13.391 8.344 1 98.69 215 ILE A CA 1
ATOM 1655 C C . ILE A 1 215 ? -6.406 13.93 9.742 1 98.69 215 ILE A C 1
ATOM 1657 O O . ILE A 1 215 ? -6.066 13.164 10.648 1 98.69 215 ILE A O 1
ATOM 1661 N N . TRP A 1 216 ? -6.598 15.25 9.984 1 98.69 216 TRP A N 1
ATOM 1662 C CA . TRP A 1 216 ? -6.242 15.891 11.25 1 98.69 216 TRP A CA 1
ATOM 1663 C C . TRP A 1 216 ? -7.457 15.984 12.164 1 98.69 216 TRP A C 1
ATOM 1665 O O . TRP A 1 216 ? -7.402 16.641 13.211 1 98.69 216 TRP A O 1
ATOM 1675 N N . SER A 1 217 ? -8.531 15.305 11.859 1 98.5 217 SER A N 1
ATOM 1676 C CA . SER A 1 217 ? -9.836 15.555 12.469 1 98.5 217 SER A CA 1
ATOM 1677 C C . SER A 1 217 ? -9.828 15.203 13.953 1 98.5 217 SER A C 1
ATOM 1679 O O . SER A 1 217 ? -10.711 15.625 14.703 1 98.5 217 SER A O 1
ATOM 1681 N N . ASP A 1 218 ? -8.828 14.43 14.414 1 98.69 218 ASP A N 1
ATOM 1682 C CA . ASP A 1 218 ? -8.82 13.984 15.805 1 98.69 218 ASP A CA 1
ATOM 1683 C C . ASP A 1 218 ? -7.891 14.859 16.656 1 98.69 218 ASP A C 1
ATOM 1685 O O . ASP A 1 218 ? -7.922 14.789 17.875 1 98.69 218 ASP A O 1
ATOM 1689 N N . ILE A 1 219 ? -7.055 15.648 16.031 1 98.81 219 ILE A N 1
ATOM 1690 C CA . ILE A 1 219 ? -6.105 16.484 16.766 1 98.81 219 ILE A CA 1
ATOM 1691 C C . ILE A 1 219 ? -6.664 17.906 16.906 1 98.81 219 ILE A C 1
ATOM 1693 O O . ILE A 1 219 ? -6.34 18.781 16.109 1 98.81 219 ILE A O 1
ATOM 1697 N N . LEU A 1 220 ? -7.422 18.109 17.922 1 98.69 220 LEU A N 1
ATOM 1698 C CA . LEU A 1 220 ? -8.148 19.344 18.203 1 98.69 220 LEU A CA 1
ATOM 1699 C C . LEU A 1 220 ? -7.656 19.984 19.484 1 98.69 220 LEU A C 1
ATOM 1701 O O . LEU A 1 220 ? -7.512 19.312 20.5 1 98.69 220 LEU A O 1
ATOM 1705 N N . LEU A 1 221 ? -7.43 21.234 19.406 1 98.5 221 LEU A N 1
ATOM 1706 C CA . LEU A 1 221 ? -6.797 21.922 20.531 1 98.5 221 LEU A CA 1
ATOM 1707 C C . LEU A 1 221 ? -7.801 22.797 21.266 1 98.5 221 LEU A C 1
ATOM 1709 O O . LEU A 1 221 ? -8.734 23.328 20.672 1 98.5 221 LEU A O 1
ATOM 1713 N N . ASP A 1 222 ? -7.613 22.922 22.562 1 96.94 222 ASP A N 1
ATOM 1714 C CA . ASP A 1 222 ? -8.312 23.844 23.453 1 96.94 222 ASP A CA 1
ATOM 1715 C C . ASP A 1 222 ? -9.828 23.688 23.312 1 96.94 222 ASP A C 1
ATOM 1717 O O . ASP A 1 222 ? -10.555 24.688 23.281 1 96.94 222 ASP A O 1
ATOM 1721 N N . GLY A 1 223 ? -10.242 22.516 23.047 1 94.25 223 GLY A N 1
ATOM 1722 C CA . GLY A 1 223 ? -11.656 22.219 23.109 1 94.25 223 GLY A CA 1
ATOM 1723 C C . GLY A 1 223 ? -12.383 22.453 21.797 1 94.25 223 GLY A C 1
ATOM 1724 O O . GLY A 1 223 ? -13.602 22.312 21.719 1 94.25 223 GLY A O 1
ATOM 1725 N N . HIS A 1 224 ? -11.648 22.875 20.734 1 97.25 224 HIS A N 1
ATOM 1726 C CA . HIS A 1 224 ? -12.273 22.984 19.422 1 97.25 224 HIS A CA 1
ATOM 1727 C C . HIS A 1 224 ? -12.875 21.656 19 1 97.25 224 HIS A C 1
ATOM 1729 O O . HIS A 1 224 ? -12.461 20.594 19.469 1 97.25 224 HIS A O 1
ATOM 1735 N N . LYS A 1 225 ? -13.859 21.75 18.156 1 96.94 225 LYS A N 1
ATOM 1736 C CA . LYS A 1 225 ? -14.562 20.562 17.688 1 96.94 225 LYS A CA 1
ATOM 1737 C C . LYS A 1 225 ? -14.562 20.469 16.172 1 96.94 225 LYS A C 1
ATOM 1739 O O . LYS A 1 225 ? -14.789 21.469 15.484 1 96.94 225 LYS A O 1
ATOM 1744 N N . HIS A 1 226 ? -14.258 19.297 15.734 1 98.25 226 HIS A N 1
ATOM 1745 C CA . HIS A 1 226 ? -14.281 19.047 14.297 1 98.25 226 HIS A CA 1
ATOM 1746 C C . HIS A 1 226 ? -15.711 18.875 13.789 1 98.25 226 HIS A C 1
ATOM 1748 O O . HIS A 1 226 ? -16.531 18.203 14.43 1 98.25 226 HIS A O 1
ATOM 1754 N N . THR A 1 227 ? -16.047 19.547 12.742 1 98.19 227 THR A N 1
ATOM 1755 C CA . THR A 1 227 ? -17.281 19.328 11.984 1 98.19 227 THR A CA 1
ATOM 1756 C C . THR A 1 227 ? -16.984 18.656 10.648 1 98.19 227 THR A C 1
ATOM 1758 O O . THR A 1 227 ? -16.438 19.281 9.742 1 98.19 227 THR A O 1
ATOM 1761 N N . PRO A 1 228 ? -17.359 17.344 10.539 1 98.56 228 PRO A N 1
ATOM 1762 C CA . PRO A 1 228 ? -17.156 16.734 9.227 1 98.56 228 PRO A CA 1
ATOM 1763 C C . PRO A 1 228 ? -17.844 17.484 8.102 1 98.56 228 PRO A C 1
ATOM 1765 O O . PRO A 1 228 ? -19.016 17.844 8.227 1 98.56 228 PRO A O 1
ATOM 1768 N N . THR A 1 229 ? -17.125 17.656 7.047 1 98.81 229 THR A N 1
ATOM 1769 C CA . THR A 1 229 ? -17.625 18.406 5.898 1 98.81 229 THR A CA 1
ATOM 1770 C C . THR A 1 229 ? -18.922 17.812 5.387 1 98.81 229 THR A C 1
ATOM 1772 O O . THR A 1 229 ? -19.875 18.547 5.066 1 98.81 229 THR A O 1
ATOM 1775 N N . GLN A 1 230 ? -19.016 16.516 5.387 1 98.56 230 GLN A N 1
ATOM 1776 C CA . GLN A 1 230 ? -20.125 15.789 4.801 1 98.56 230 GLN A CA 1
ATOM 1777 C C . GLN A 1 230 ? -21.391 15.953 5.641 1 98.56 230 GLN A C 1
ATOM 1779 O O . GLN A 1 230 ? -22.5 15.648 5.18 1 98.56 230 GLN A O 1
ATOM 1784 N N . LEU A 1 231 ? -21.297 16.5 6.824 1 97.56 231 LEU A N 1
ATOM 1785 C CA . LEU A 1 231 ? -22.422 16.469 7.742 1 97.56 231 LEU A CA 1
ATOM 1786 C C . LEU A 1 231 ? -23.141 17.828 7.777 1 97.56 231 LEU A C 1
ATOM 1788 O O . LEU A 1 231 ? -24.188 17.953 8.406 1 97.56 231 LEU A O 1
ATOM 1792 N N . VAL A 1 232 ? -22.703 18.812 7.016 1 98.38 232 VAL A N 1
ATOM 1793 C CA . VAL A 1 232 ? -23.234 20.156 7.191 1 98.38 232 VAL A CA 1
ATOM 1794 C C . VAL A 1 232 ? -24.5 20.312 6.355 1 98.38 232 VAL A C 1
ATOM 1796 O O . VAL A 1 232 ? -25.281 21.25 6.566 1 98.38 232 VAL A O 1
ATOM 1799 N N . SER A 1 233 ? -24.703 19.484 5.363 1 98.25 233 SER A N 1
ATOM 1800 C CA . SER A 1 233 ? -25.906 19.5 4.551 1 98.25 233 SER A CA 1
ATOM 1801 C C . SER A 1 233 ? -26.031 18.219 3.734 1 98.25 233 SER A C 1
ATOM 1803 O O . SER A 1 233 ? -25.078 17.453 3.604 1 98.25 233 SER A O 1
ATOM 1805 N N . GLU A 1 234 ? -27.203 17.953 3.252 1 98 234 GLU A N 1
ATOM 1806 C CA . GLU A 1 234 ? -27.422 16.812 2.361 1 98 234 GLU A CA 1
ATOM 1807 C C . GLU A 1 234 ? -26.594 16.953 1.082 1 98 234 GLU A C 1
ATOM 1809 O O . GLU A 1 234 ? -26.031 15.977 0.592 1 98 234 GLU A O 1
ATOM 1814 N N . ASP A 1 235 ? -26.562 18.125 0.601 1 98.69 235 ASP A N 1
ATOM 1815 C CA . ASP A 1 235 ? -25.781 18.359 -0.606 1 98.69 235 ASP A CA 1
ATOM 1816 C C . ASP A 1 235 ? -24.297 18.078 -0.355 1 98.69 235 ASP A C 1
ATOM 1818 O O . ASP A 1 235 ? -23.641 17.422 -1.163 1 98.69 235 ASP A O 1
ATOM 1822 N N . ALA A 1 236 ? -23.75 18.625 0.766 1 98.75 236 ALA A N 1
ATOM 1823 C CA . ALA A 1 236 ? -22.359 18.375 1.115 1 98.75 236 ALA A CA 1
ATOM 1824 C C . ALA A 1 236 ? -22.062 16.875 1.191 1 98.75 236 ALA A C 1
ATOM 1826 O O . ALA A 1 236 ? -21.031 16.422 0.699 1 98.75 236 ALA A O 1
ATOM 1827 N N . ARG A 1 237 ? -22.953 16.141 1.74 1 98.38 237 ARG A N 1
ATOM 1828 C CA . ARG A 1 237 ? -22.812 14.695 1.896 1 98.38 237 ARG A CA 1
ATOM 1829 C C . ARG A 1 237 ? -22.703 14.008 0.541 1 98.38 237 ARG A C 1
ATOM 1831 O O . ARG A 1 237 ? -21.938 13.062 0.378 1 98.38 237 ARG A O 1
ATOM 1838 N N . ASN A 1 238 ? -23.406 14.508 -0.422 1 98.31 238 ASN A N 1
ATOM 1839 C CA . ASN A 1 238 ? -23.531 13.82 -1.702 1 98.31 238 ASN A CA 1
ATOM 1840 C C . ASN A 1 238 ? -22.469 14.297 -2.699 1 98.31 238 ASN A C 1
ATOM 1842 O O . ASN A 1 238 ? -22.266 13.656 -3.734 1 98.31 238 ASN A O 1
ATOM 1846 N N . ARG A 1 239 ? -21.75 15.398 -2.391 1 98.44 239 ARG A N 1
ATOM 1847 C CA . ARG A 1 239 ? -20.766 15.891 -3.346 1 98.44 239 ARG A CA 1
ATOM 1848 C C . ARG A 1 239 ? -19.344 15.727 -2.803 1 98.44 239 ARG A C 1
ATOM 1850 O O . ARG A 1 239 ? -18.375 16.047 -3.488 1 98.44 239 ARG A O 1
ATOM 1857 N N . THR A 1 240 ? -19.219 15.109 -1.601 1 98.88 240 THR A N 1
ATOM 1858 C CA . THR A 1 240 ? -17.922 15.102 -0.924 1 98.88 240 THR A CA 1
ATOM 1859 C C . THR A 1 240 ? -17.375 13.68 -0.808 1 98.88 240 THR A C 1
ATOM 1861 O O . THR A 1 240 ? -18.109 12.758 -0.459 1 98.88 240 THR A O 1
ATOM 1864 N N . ILE A 1 241 ? -16.172 13.492 -1.169 1 98.94 241 ILE A N 1
ATOM 1865 C CA . ILE A 1 241 ? -15.352 12.352 -0.785 1 98.94 241 ILE A CA 1
ATOM 1866 C C . ILE A 1 241 ? -14.438 12.742 0.371 1 98.94 241 ILE A C 1
ATOM 1868 O O . ILE A 1 241 ? -13.57 13.609 0.219 1 98.94 241 ILE A O 1
ATOM 1872 N N . ALA A 1 242 ? -14.672 12.141 1.517 1 98.94 242 ALA A N 1
ATOM 1873 C CA . ALA A 1 242 ? -13.875 12.477 2.688 1 98.94 242 ALA A CA 1
ATOM 1874 C C . ALA A 1 242 ? -12.82 11.414 2.961 1 98.94 242 ALA A C 1
ATOM 1876 O O . ALA A 1 242 ? -13.086 10.219 2.82 1 98.94 242 ALA A O 1
ATOM 1877 N N . LEU A 1 243 ? -11.664 11.844 3.287 1 98.94 243 LEU A N 1
ATOM 1878 C CA . LEU A 1 243 ? -10.547 10.953 3.58 1 98.94 243 LEU A CA 1
ATOM 1879 C C . LEU A 1 243 ? -10.094 11.109 5.027 1 98.94 243 LEU A C 1
ATOM 1881 O O . LEU A 1 243 ? -9.977 12.234 5.527 1 98.94 243 LEU A O 1
ATOM 1885 N N . TYR A 1 244 ? -9.906 9.961 5.688 1 98.88 244 TYR A N 1
ATOM 1886 C CA . TYR A 1 244 ? -9.484 9.875 7.082 1 98.88 244 TYR A CA 1
ATOM 1887 C C . TYR A 1 244 ? -8.328 8.891 7.246 1 98.88 244 TYR A C 1
ATOM 1889 O O . TYR A 1 244 ? -8.078 8.07 6.359 1 98.88 244 TYR A O 1
ATOM 1897 N N . ALA A 1 245 ? -7.617 8.992 8.32 1 98.69 245 ALA A N 1
ATOM 1898 C CA . ALA A 1 245 ? -6.57 8.031 8.648 1 98.69 245 ALA A CA 1
ATOM 1899 C C . ALA A 1 245 ? -6.25 8.062 10.141 1 98.69 245 ALA A C 1
ATOM 1901 O O . ALA A 1 245 ? -6.32 9.117 10.773 1 98.69 245 ALA A O 1
ATOM 1902 N N . PRO A 1 246 ? -5.871 6.941 10.695 1 98.5 246 PRO A N 1
ATOM 1903 C CA . PRO A 1 246 ? -5.383 6.945 12.07 1 98.5 246 PRO A CA 1
ATOM 1904 C C . PRO A 1 246 ? -3.936 7.414 12.18 1 98.5 246 PRO A C 1
ATOM 1906 O O . PRO A 1 246 ? -3.43 7.617 13.289 1 98.5 246 PRO A O 1
ATOM 1909 N N . SER A 1 247 ? -3.268 7.613 11.078 1 98 247 SER A N 1
ATOM 1910 C CA . SER A 1 247 ? -1.822 7.801 11.055 1 98 247 SER A CA 1
ATOM 1911 C C . SER A 1 247 ? -1.41 9.039 11.836 1 98 247 SER A C 1
ATOM 1913 O O . SER A 1 247 ? -0.446 9.008 12.609 1 98 247 SER A O 1
ATOM 1915 N N . LYS A 1 248 ? -2.154 10.211 11.609 1 98.56 248 LYS A N 1
ATOM 1916 C CA . LYS A 1 248 ? -1.817 11.422 12.359 1 98.56 248 LYS A CA 1
ATOM 1917 C C . LYS A 1 248 ? -2.338 11.344 13.789 1 98.56 248 LYS A C 1
ATOM 1919 O O . LYS A 1 248 ? -1.686 11.82 14.719 1 98.56 248 LYS A O 1
ATOM 1924 N N . THR A 1 249 ? -3.432 10.68 13.953 1 98.44 249 THR A N 1
ATOM 1925 C CA . THR A 1 249 ? -4.074 10.547 15.258 1 98.44 249 THR A CA 1
ATOM 1926 C C . THR A 1 249 ? -3.166 9.805 16.234 1 98.44 249 THR A C 1
ATOM 1928 O O . THR A 1 249 ? -3.01 10.227 17.375 1 98.44 249 THR A O 1
ATOM 1931 N N . PHE A 1 250 ? -2.521 8.734 15.727 1 98.62 250 PHE A N 1
ATOM 1932 C CA . PHE A 1 250 ? -1.839 7.824 16.641 1 98.62 250 PHE A CA 1
ATOM 1933 C C . PHE A 1 250 ? -0.368 7.688 16.266 1 98.62 250 PHE A C 1
ATOM 1935 O O . PHE A 1 250 ? 0.319 6.785 16.75 1 98.62 250 PHE A O 1
ATOM 1942 N N . ASN A 1 251 ? 0.102 8.531 15.367 1 97.5 251 ASN A N 1
ATOM 1943 C CA . ASN A 1 251 ? 1.504 8.492 14.961 1 97.5 251 ASN A CA 1
ATOM 1944 C C . ASN A 1 251 ? 1.85 7.191 14.25 1 97.5 251 ASN A C 1
ATOM 1946 O O . ASN A 1 251 ? 2.809 6.512 14.617 1 97.5 251 ASN A O 1
ATOM 1950 N N . LEU A 1 252 ? 1.08 6.879 13.195 1 98.19 252 LEU A N 1
ATOM 1951 C CA . LEU A 1 252 ? 1.211 5.578 12.547 1 98.19 252 LEU A CA 1
ATOM 1952 C C . LEU A 1 252 ? 1.565 5.738 11.07 1 98.19 252 LEU A C 1
ATOM 1954 O O . LEU A 1 252 ? 1.194 4.898 10.25 1 98.19 252 LEU A O 1
ATOM 1958 N N . ALA A 1 253 ? 2.225 6.852 10.672 1 97.94 253 ALA A N 1
ATOM 1959 C CA . ALA A 1 253 ? 2.5 7.102 9.258 1 97.94 253 ALA A CA 1
ATOM 1960 C C . ALA A 1 253 ? 3.256 5.934 8.633 1 97.94 253 ALA A C 1
ATOM 1962 O O . ALA A 1 253 ? 3.045 5.605 7.461 1 97.94 253 ALA A O 1
ATOM 1963 N N . GLY A 1 254 ? 4.105 5.238 9.359 1 98.19 254 GLY A N 1
ATOM 1964 C CA . GLY A 1 254 ? 4.918 4.148 8.844 1 98.19 254 GLY A CA 1
ATOM 1965 C C . GLY A 1 254 ? 4.137 2.863 8.656 1 98.19 254 GLY A C 1
ATOM 1966 O O . GLY A 1 254 ? 4.613 1.935 7.996 1 98.19 254 GLY A O 1
ATOM 1967 N N . LEU A 1 255 ? 2.969 2.742 9.227 1 98.31 255 LEU A N 1
ATOM 1968 C CA . LEU A 1 255 ? 2.129 1.563 9.047 1 98.31 255 LEU A CA 1
ATOM 1969 C C . LEU A 1 255 ? 1.241 1.709 7.812 1 98.31 255 LEU A C 1
ATOM 1971 O O . LEU A 1 255 ? 0.704 0.719 7.312 1 98.31 255 LEU A O 1
ATOM 1975 N N . VAL A 1 256 ? 1.103 2.934 7.332 1 96.5 256 VAL A N 1
ATOM 1976 C CA . VAL A 1 256 ? 0.298 3.268 6.16 1 96.5 256 VAL A CA 1
ATOM 1977 C C . VAL A 1 256 ? -1.132 2.77 6.355 1 96.5 256 VAL A C 1
ATOM 1979 O O . VAL A 1 256 ? -1.366 1.81 7.094 1 96.5 256 VAL A O 1
ATOM 1982 N N . GLY A 1 257 ? -2.055 3.387 5.816 1 96.94 257 GLY A N 1
ATOM 1983 C CA . GLY A 1 257 ? -3.457 3.002 5.875 1 96.94 257 GLY A CA 1
ATOM 1984 C C . GLY A 1 257 ? -4.387 4.172 6.125 1 96.94 257 GLY A C 1
ATOM 1985 O O . GLY A 1 257 ? -4.156 4.969 7.039 1 96.94 257 GLY A O 1
ATOM 1986 N N . SER A 1 258 ? -5.273 4.332 5.312 1 98.69 258 SER A N 1
ATOM 1987 C CA . SER A 1 258 ? -6.332 5.332 5.395 1 98.69 258 SER A CA 1
ATOM 1988 C C . SER A 1 258 ? -7.633 4.805 4.801 1 98.69 258 SER A C 1
ATOM 1990 O O . SER A 1 258 ? -7.719 3.641 4.406 1 98.69 258 SER A O 1
ATOM 1992 N N . TYR A 1 259 ? -8.688 5.57 4.973 1 98.88 259 TYR A N 1
ATOM 1993 C CA . TYR A 1 259 ? -9.977 5.164 4.426 1 98.88 259 TYR A CA 1
ATOM 1994 C C . TYR A 1 259 ? -10.781 6.371 3.963 1 98.88 259 TYR A C 1
ATOM 1996 O O . TYR A 1 259 ? -10.5 7.504 4.367 1 98.88 259 TYR A O 1
ATOM 2004 N N . HIS A 1 260 ? -11.672 6.105 3.025 1 98.94 260 HIS A N 1
ATOM 2005 C CA . HIS A 1 260 ? -12.617 7.137 2.625 1 98.94 260 HIS A CA 1
ATOM 2006 C C . HIS A 1 260 ? -14.016 6.836 3.158 1 98.94 260 HIS A C 1
ATOM 2008 O O . HIS A 1 260 ? -14.32 5.691 3.504 1 98.94 260 HIS A O 1
ATOM 2014 N N . ILE A 1 261 ? -14.727 7.852 3.365 1 98.88 261 ILE A N 1
ATOM 2015 C CA . ILE A 1 261 ? -16.172 7.777 3.564 1 98.88 261 ILE A CA 1
ATOM 2016 C C . ILE A 1 261 ? -16.891 8.484 2.414 1 98.88 261 ILE A C 1
ATOM 2018 O O . ILE A 1 261 ? -16.656 9.672 2.17 1 98.88 261 ILE A O 1
ATOM 2022 N N . ILE A 1 262 ? -17.672 7.773 1.692 1 98.88 262 ILE A N 1
ATOM 2023 C CA . ILE A 1 262 ? -18.453 8.297 0.581 1 98.88 262 ILE A CA 1
ATOM 2024 C C . ILE A 1 262 ? -19.906 7.828 0.708 1 98.88 262 ILE A C 1
ATOM 2026 O O . ILE A 1 262 ? -20.188 6.633 0.601 1 98.88 262 ILE A O 1
ATOM 2030 N N . TYR A 1 263 ? -20.766 8.75 0.845 1 98.62 263 TYR A N 1
ATOM 2031 C CA . TYR A 1 263 ? -22.172 8.414 1.057 1 98.62 263 TYR A CA 1
ATOM 2032 C C . TYR A 1 263 ? -22.891 8.188 -0.271 1 98.62 263 TYR A C 1
ATOM 2034 O O . TYR A 1 263 ? -23.734 7.301 -0.385 1 98.62 263 TYR A O 1
ATOM 2042 N N . ASN A 1 264 ? -22.531 8.984 -1.297 1 98.5 264 ASN A N 1
ATOM 2043 C CA . ASN A 1 264 ? -23.156 8.891 -2.609 1 98.5 264 ASN A CA 1
ATOM 2044 C C . ASN A 1 264 ? -22.734 7.629 -3.352 1 98.5 264 ASN A C 1
ATOM 2046 O O . ASN A 1 264 ? -21.547 7.461 -3.67 1 98.5 264 ASN A O 1
ATOM 2050 N N . PRO A 1 265 ? -23.672 6.738 -3.688 1 97.94 265 PRO A N 1
ATOM 2051 C CA . PRO A 1 265 ? -23.281 5.453 -4.27 1 97.94 265 PRO A CA 1
ATOM 2052 C C . PRO A 1 265 ? -22.609 5.598 -5.633 1 97.94 265 PRO A C 1
ATOM 2054 O O . PRO A 1 265 ? -21.719 4.824 -5.965 1 97.94 265 PRO A O 1
ATOM 2057 N N . THR A 1 266 ? -23.047 6.566 -6.41 1 98.06 266 THR A N 1
ATOM 2058 C CA . THR A 1 266 ? -22.422 6.781 -7.715 1 98.06 266 THR A CA 1
ATOM 2059 C C . THR A 1 266 ? -20.969 7.227 -7.559 1 98.06 266 THR A C 1
ATOM 2061 O O . THR A 1 266 ? -20.078 6.695 -8.227 1 98.06 266 THR A O 1
ATOM 2064 N N . LEU A 1 267 ? -20.812 8.211 -6.645 1 98.12 267 LEU A N 1
ATOM 2065 C CA . LEU A 1 267 ? -19.469 8.703 -6.371 1 98.12 267 LEU A CA 1
ATOM 2066 C C . LEU A 1 267 ? -18.594 7.602 -5.762 1 98.12 267 LEU A C 1
ATOM 2068 O O . LEU A 1 267 ? -17.422 7.48 -6.094 1 98.12 267 LEU A O 1
ATOM 2072 N N . ARG A 1 268 ? -19.141 6.828 -4.918 1 98.44 268 ARG A N 1
ATOM 2073 C CA . ARG A 1 268 ? -18.453 5.719 -4.262 1 98.44 268 ARG A CA 1
ATOM 2074 C C . ARG A 1 268 ? -17.953 4.695 -5.277 1 98.44 268 ARG A C 1
ATOM 2076 O O . ARG A 1 268 ? -16.781 4.309 -5.258 1 98.44 268 ARG A O 1
ATOM 2083 N N . ASP A 1 269 ? -18.859 4.242 -6.219 1 98.19 269 ASP A N 1
ATOM 2084 C CA . ASP A 1 269 ? -18.484 3.258 -7.23 1 98.19 269 ASP A CA 1
ATOM 2085 C C . ASP A 1 269 ? -17.375 3.789 -8.133 1 98.19 269 ASP A C 1
ATOM 2087 O O . ASP A 1 269 ? -16.453 3.057 -8.477 1 98.19 269 ASP A O 1
ATOM 2091 N N . ARG A 1 270 ? -17.5 5.004 -8.477 1 98.06 270 ARG A N 1
ATOM 2092 C CA . ARG A 1 270 ? -16.5 5.609 -9.352 1 98.06 270 ARG A CA 1
ATOM 2093 C C . ARG A 1 270 ? -15.156 5.727 -8.656 1 98.06 270 ARG A C 1
ATOM 2095 O O . ARG A 1 270 ? -14.125 5.355 -9.219 1 98.06 270 ARG A O 1
ATOM 2102 N N . ALA A 1 271 ? -15.195 6.25 -7.422 1 98.38 271 ALA A N 1
ATOM 2103 C CA . ALA A 1 271 ? -13.953 6.426 -6.664 1 98.38 271 ALA A CA 1
ATOM 2104 C C . ALA A 1 271 ? -13.266 5.086 -6.426 1 98.38 271 ALA A C 1
ATOM 2106 O O . ALA A 1 271 ? -12.039 4.98 -6.547 1 98.38 271 ALA A O 1
ATOM 2107 N N . ARG A 1 272 ? -14.008 4.102 -6.102 1 98 272 ARG A N 1
ATOM 2108 C CA . ARG A 1 272 ? -13.453 2.775 -5.855 1 98 272 ARG A CA 1
ATOM 2109 C C . ARG A 1 272 ? -12.852 2.188 -7.129 1 98 272 ARG A C 1
ATOM 2111 O O . ARG A 1 272 ? -11.781 1.58 -7.094 1 98 272 ARG A O 1
ATOM 2118 N N . ALA A 1 273 ? -13.586 2.328 -8.211 1 97.94 273 ALA A N 1
ATOM 2119 C CA . ALA A 1 273 ? -13.07 1.851 -9.492 1 97.94 273 ALA A CA 1
ATOM 2120 C C . ALA A 1 273 ? -11.742 2.51 -9.828 1 97.94 273 ALA A C 1
ATOM 2122 O O . ALA A 1 273 ? -10.781 1.829 -10.203 1 97.94 273 ALA A O 1
ATOM 2123 N N . LEU A 1 274 ? -11.656 3.791 -9.672 1 97.81 274 LEU A N 1
ATOM 2124 C CA . LEU A 1 274 ? -10.445 4.543 -10 1 97.81 274 LEU A CA 1
ATOM 2125 C C . LEU A 1 274 ? -9.305 4.176 -9.062 1 97.81 274 LEU A C 1
ATOM 2127 O O . LEU A 1 274 ? -8.164 4 -9.5 1 97.81 274 LEU A O 1
ATOM 2131 N N . GLY A 1 275 ? -9.648 4.039 -7.793 1 97.94 275 GLY A N 1
ATOM 2132 C CA . GLY A 1 275 ? -8.641 3.658 -6.82 1 97.94 275 GLY A CA 1
ATOM 2133 C C . GLY A 1 275 ? -8.055 2.281 -7.082 1 97.94 275 GLY A C 1
ATOM 2134 O O . GLY A 1 275 ? -6.914 2.004 -6.699 1 97.94 275 GLY A O 1
ATOM 2135 N N . SER A 1 276 ? -8.758 1.45 -7.758 1 97.62 276 SER A N 1
ATOM 2136 C CA . SER A 1 276 ? -8.336 0.071 -7.984 1 97.62 276 SER A CA 1
ATOM 2137 C C . SER A 1 276 ? -7.43 -0.035 -9.211 1 97.62 276 SER A C 1
ATOM 2139 O O . SER A 1 276 ? -6.77 -1.057 -9.414 1 97.62 276 SER A O 1
ATOM 2141 N N . LYS A 1 277 ? -7.352 0.979 -10.008 1 96.69 277 LYS A N 1
ATOM 2142 C CA . LYS A 1 277 ? -6.785 0.859 -11.344 1 96.69 277 LYS A CA 1
ATOM 2143 C C . LYS A 1 277 ? -5.262 0.737 -11.289 1 96.69 277 LYS A C 1
ATOM 2145 O O . LYS A 1 277 ? -4.652 0.118 -12.164 1 96.69 277 LYS A O 1
ATOM 2150 N N . SER A 1 278 ? -4.672 1.321 -10.234 1 96.69 278 SER A N 1
ATOM 2151 C CA . SER A 1 278 ? -3.219 1.239 -10.141 1 96.69 278 SER A CA 1
ATOM 2152 C C . SER A 1 278 ? -2.771 -0.129 -9.641 1 96.69 278 SER A C 1
ATOM 2154 O O . SER A 1 278 ? -1.608 -0.506 -9.797 1 96.69 278 SER A O 1
ATOM 2156 N N . HIS A 1 279 ? -3.65 -0.806 -8.914 1 97.88 279 HIS A N 1
ATOM 2157 C CA . HIS A 1 279 ? -3.385 -2.084 -8.258 1 97.88 279 HIS A CA 1
ATOM 2158 C C . HIS A 1 279 ? -2.336 -1.934 -7.16 1 97.88 279 HIS A C 1
ATOM 2160 O O . HIS A 1 279 ? -1.663 -2.902 -6.805 1 97.88 279 HIS A O 1
ATOM 2166 N N . TYR A 1 280 ? -2.145 -0.67 -6.703 1 98.38 280 TYR A N 1
ATOM 2167 C CA . TYR A 1 280 ? -1.261 -0.403 -5.574 1 98.38 280 TYR A CA 1
ATOM 2168 C C . TYR A 1 280 ? -2.059 -0.197 -4.293 1 98.38 280 TYR A C 1
ATOM 2170 O O . TYR A 1 280 ? -1.485 -0.083 -3.209 1 98.38 280 TYR A O 1
ATOM 2178 N N . ASN A 1 281 ? -3.404 -0.116 -4.375 1 98.25 281 ASN A N 1
ATOM 2179 C CA . ASN A 1 281 ? -4.242 0.182 -3.219 1 98.25 281 ASN A CA 1
ATOM 2180 C C . ASN A 1 281 ? -4.598 -1.083 -2.445 1 98.25 281 ASN A C 1
ATOM 2182 O O . ASN A 1 281 ? -5.773 -1.441 -2.342 1 98.25 281 ASN A O 1
ATOM 2186 N N . ASN A 1 282 ? -3.555 -1.657 -1.775 1 97.5 282 ASN A N 1
ATOM 2187 C CA . ASN A 1 282 ? -3.738 -2.893 -1.021 1 97.5 282 ASN A CA 1
ATOM 2188 C C . ASN A 1 282 ? -3.504 -2.676 0.472 1 97.5 282 ASN A C 1
ATOM 2190 O O . ASN A 1 282 ? -2.551 -2.002 0.864 1 97.5 282 ASN A O 1
ATOM 2194 N N . MET A 1 283 ? -4.395 -3.268 1.234 1 97.94 283 MET A N 1
ATOM 2195 C CA . MET A 1 283 ? -4.344 -3.145 2.688 1 97.94 283 MET A CA 1
ATOM 2196 C C . MET A 1 283 ? -3.344 -4.129 3.283 1 97.94 283 MET A C 1
ATOM 2198 O O . MET A 1 283 ? -3.189 -5.242 2.781 1 97.94 283 MET A O 1
ATOM 2202 N N . ASN A 1 284 ? -2.633 -3.713 4.301 1 98.5 284 ASN A N 1
ATOM 2203 C CA . ASN A 1 284 ? -1.78 -4.555 5.137 1 98.5 284 ASN A CA 1
ATOM 2204 C C . ASN A 1 284 ? -2.529 -5.07 6.359 1 98.5 284 ASN A C 1
ATOM 2206 O O . ASN A 1 284 ? -3.195 -4.305 7.055 1 98.5 284 ASN A O 1
ATOM 2210 N N . VAL A 1 285 ? -2.463 -6.355 6.625 1 98.56 285 VAL A N 1
ATOM 2211 C CA . VAL A 1 285 ? -3.283 -6.969 7.664 1 98.56 285 VAL A CA 1
ATOM 2212 C C . VAL A 1 285 ? -2.914 -6.383 9.023 1 98.56 285 VAL A C 1
ATOM 2214 O O . VAL A 1 285 ? -3.775 -6.215 9.891 1 98.56 285 VAL A O 1
ATOM 2217 N N . LEU A 1 286 ? -1.656 -6.031 9.227 1 98.69 286 LEU A N 1
ATOM 2218 C CA . LEU A 1 286 ? -1.243 -5.48 10.516 1 98.69 286 LEU A CA 1
ATOM 2219 C C . LEU A 1 286 ? -1.695 -4.031 10.656 1 98.69 286 LEU A C 1
ATOM 2221 O O . LEU A 1 286 ? -1.978 -3.572 11.766 1 98.69 286 LEU A O 1
ATOM 2225 N N . SER A 1 287 ? -1.79 -3.248 9.516 1 98.62 287 SER A N 1
ATOM 2226 C CA . SER A 1 287 ? -2.363 -1.905 9.555 1 98.62 287 SER A CA 1
ATOM 2227 C C . SER A 1 287 ? -3.834 -1.944 9.953 1 98.62 287 SER A C 1
ATOM 2229 O O . SER A 1 287 ? -4.32 -1.046 10.648 1 98.62 287 SER A O 1
ATOM 2231 N N . MET A 1 288 ? -4.543 -3.002 9.461 1 98.62 288 MET A N 1
ATOM 2232 C CA . MET A 1 288 ? -5.938 -3.186 9.859 1 98.62 288 MET A CA 1
ATOM 2233 C C . MET A 1 288 ? -6.059 -3.338 11.367 1 98.62 288 MET A C 1
ATOM 2235 O O . MET A 1 288 ? -6.867 -2.66 12 1 98.62 288 MET A O 1
ATOM 2239 N N . HIS A 1 289 ? -5.211 -4.152 11.93 1 98.75 289 HIS A N 1
ATOM 2240 C CA . HIS A 1 289 ? -5.277 -4.414 13.367 1 98.75 289 HIS A CA 1
ATOM 2241 C C . HIS A 1 289 ? -4.789 -3.209 14.164 1 98.75 289 HIS A C 1
ATOM 2243 O O . HIS A 1 289 ? -5.281 -2.945 15.266 1 98.75 289 HIS A O 1
ATOM 2249 N N . ALA A 1 290 ? -3.84 -2.488 13.602 1 98.81 290 ALA A N 1
ATOM 2250 C CA . ALA A 1 290 ? -3.404 -1.25 14.234 1 98.81 290 ALA A CA 1
ATOM 2251 C C . ALA A 1 290 ? -4.562 -0.266 14.375 1 98.81 290 ALA A C 1
ATOM 2253 O O . ALA A 1 290 ? -4.738 0.354 15.422 1 98.81 290 ALA A O 1
ATOM 2254 N N . LEU A 1 291 ? -5.355 -0.104 13.305 1 98.88 291 LEU A N 1
ATOM 2255 C CA . LEU A 1 291 ? -6.512 0.784 13.359 1 98.88 291 LEU A CA 1
ATOM 2256 C C . LEU A 1 291 ? -7.516 0.306 14.398 1 98.88 291 LEU A C 1
ATOM 2258 O O . LEU A 1 291 ? -8.031 1.106 15.188 1 98.88 291 LEU A O 1
ATOM 2262 N N . ILE A 1 292 ? -7.797 -1.017 14.453 1 98.81 292 ILE A N 1
ATOM 2263 C CA . ILE A 1 292 ? -8.734 -1.58 15.422 1 98.81 292 ILE A CA 1
ATOM 2264 C C . ILE A 1 292 ? -8.25 -1.279 16.844 1 98.81 292 ILE A C 1
ATOM 2266 O O . ILE A 1 292 ? -9.039 -0.859 17.688 1 98.81 292 ILE A O 1
ATOM 2270 N N . GLY A 1 293 ? -6.922 -1.447 17.062 1 98.75 293 GLY A N 1
ATOM 2271 C CA . GLY A 1 293 ? -6.352 -1.152 18.359 1 98.75 293 GLY A CA 1
ATOM 2272 C C . GLY A 1 293 ? -6.406 0.32 18.719 1 98.75 293 GLY A C 1
ATOM 2273 O O . GLY A 1 293 ? -6.629 0.675 19.875 1 98.75 293 GLY A O 1
ATOM 2274 N N . GLY A 1 294 ? -6.195 1.193 17.719 1 98.75 294 GLY A N 1
ATOM 2275 C CA . GLY A 1 294 ? -6.234 2.631 17.938 1 98.75 294 GLY A CA 1
ATOM 2276 C C . GLY A 1 294 ? -7.633 3.152 18.203 1 98.75 294 GLY A C 1
ATOM 2277 O O . GLY A 1 294 ? -7.844 3.92 19.141 1 98.75 294 GLY A O 1
ATOM 2278 N N . TYR A 1 295 ? -8.586 2.73 17.422 1 98.81 295 TYR A N 1
ATOM 2279 C CA . TYR A 1 295 ? -9.969 3.176 17.547 1 98.81 295 TYR A CA 1
ATOM 2280 C C . TYR A 1 295 ? -10.688 2.434 18.656 1 98.81 295 TYR A C 1
ATOM 2282 O O . TYR A 1 295 ? -11.891 2.193 18.578 1 98.81 295 TYR A O 1
ATOM 2290 N N . SER A 1 296 ? -9.977 2.021 19.688 1 98.44 296 SER A N 1
ATOM 2291 C CA . SER A 1 296 ? -10.492 1.412 20.922 1 98.44 296 SER A CA 1
ATOM 2292 C C . SER A 1 296 ? -10.805 2.469 21.969 1 98.44 296 SER A C 1
ATOM 2294 O O . SER A 1 296 ? -10.453 3.637 21.812 1 98.44 296 SER A O 1
ATOM 2296 N N . PRO A 1 297 ? -11.508 2.074 23.078 1 98.06 297 PRO A N 1
ATOM 2297 C CA . PRO A 1 297 ? -11.711 3.014 24.188 1 98.06 297 PRO A CA 1
ATOM 2298 C C . PRO A 1 297 ? -10.398 3.549 24.75 1 98.06 297 PRO A C 1
ATOM 2300 O O . PRO A 1 297 ? -10.305 4.734 25.078 1 98.06 297 PRO A O 1
ATOM 2303 N N . GLU A 1 298 ? -9.414 2.693 24.812 1 98.44 298 GLU A N 1
ATOM 2304 C CA . GLU A 1 298 ? -8.102 3.137 25.281 1 98.44 298 GLU A CA 1
ATOM 2305 C C . GLU A 1 298 ? -7.508 4.172 24.328 1 98.44 298 GLU A C 1
ATOM 2307 O O . GLU A 1 298 ? -6.922 5.164 24.766 1 98.44 298 GLU A O 1
ATOM 2312 N N . GLY A 1 299 ? -7.68 3.914 23.031 1 98.69 299 GLY A N 1
ATOM 2313 C CA . GLY A 1 299 ? -7.219 4.883 22.047 1 98.69 299 GLY A CA 1
ATOM 2314 C C . GLY A 1 299 ? -7.91 6.227 22.172 1 98.69 299 GLY A C 1
ATOM 2315 O O . GLY A 1 299 ? -7.27 7.273 22.047 1 98.69 299 GLY A O 1
ATOM 2316 N N . ALA A 1 300 ? -9.18 6.184 22.438 1 98.5 300 ALA A N 1
ATOM 2317 C CA . ALA A 1 300 ? -9.938 7.422 22.594 1 98.5 300 ALA A CA 1
ATOM 2318 C C . ALA A 1 300 ? -9.438 8.234 23.781 1 98.5 300 ALA A C 1
ATOM 2320 O O . ALA A 1 300 ? -9.273 9.453 23.672 1 98.5 300 ALA A O 1
ATOM 2321 N N . GLU A 1 301 ? -9.164 7.574 24.859 1 98.56 301 GLU A N 1
ATOM 2322 C CA . GLU A 1 301 ? -8.641 8.234 26.047 1 98.56 301 GLU A CA 1
ATOM 2323 C C . GLU A 1 301 ? -7.262 8.836 25.781 1 98.56 301 GLU A C 1
ATOM 2325 O O . GLU A 1 301 ? -6.973 9.953 26.219 1 98.56 301 GLU A O 1
ATOM 2330 N N . TRP A 1 302 ? -6.469 8.055 25.141 1 98.75 302 TRP A N 1
ATOM 2331 C CA . TRP A 1 302 ? -5.117 8.492 24.797 1 98.75 302 TRP A CA 1
ATOM 2332 C C . TRP A 1 302 ? -5.152 9.758 23.953 1 98.75 302 TRP A C 1
ATOM 2334 O O . TRP A 1 302 ? -4.402 10.703 24.203 1 98.75 302 TRP A O 1
ATOM 2344 N N . VAL A 1 303 ? -6.016 9.828 22.969 1 98.69 303 VAL A N 1
ATOM 2345 C CA . VAL A 1 303 ? -6.129 10.984 22.078 1 98.69 303 VAL A CA 1
ATOM 2346 C C . VAL A 1 303 ? -6.578 12.203 22.875 1 98.69 303 VAL A C 1
ATOM 2348 O O . VAL A 1 303 ? -6.078 13.312 22.672 1 98.69 303 VAL A O 1
ATOM 2351 N N . ASP A 1 304 ? -7.52 12.016 23.781 1 98.44 304 ASP A N 1
ATOM 2352 C CA . ASP A 1 304 ? -7.992 13.117 24.594 1 98.44 304 ASP A CA 1
ATOM 2353 C C . ASP A 1 304 ? -6.852 13.711 25.422 1 98.44 304 ASP A C 1
ATOM 2355 O O . ASP A 1 304 ? -6.703 14.938 25.5 1 98.44 304 ASP A O 1
ATOM 2359 N N . GLU A 1 305 ? -6.055 12.867 26 1 98.62 305 GLU A N 1
ATOM 2360 C CA . GLU A 1 305 ? -4.914 13.344 26.781 1 98.62 305 GLU A CA 1
ATOM 2361 C C . GLU A 1 305 ? -3.867 14 25.875 1 98.62 305 GLU A C 1
ATOM 2363 O O . GLU A 1 305 ? -3.266 15.008 26.25 1 98.62 305 GLU A O 1
ATOM 2368 N N . LEU A 1 306 ? -3.652 13.328 24.781 1 98.62 306 LEU A N 1
ATOM 2369 C CA . LEU A 1 306 ? -2.725 13.898 23.812 1 98.62 306 LEU A CA 1
ATOM 2370 C C . LEU A 1 306 ? -3.121 15.336 23.469 1 98.62 306 LEU A C 1
ATOM 2372 O O . LEU A 1 306 ? -2.275 16.234 23.469 1 98.62 306 LEU A O 1
ATOM 2376 N N . CYS A 1 307 ? -4.391 15.555 23.172 1 98.69 307 CYS A N 1
ATOM 2377 C CA . CYS A 1 307 ? -4.875 16.875 22.781 1 98.69 307 CYS A CA 1
ATOM 2378 C C . CYS A 1 307 ? -4.684 17.875 23.906 1 98.69 307 CYS A C 1
ATOM 2380 O O . CYS A 1 307 ? -4.422 19.062 23.641 1 98.69 307 CYS A O 1
ATOM 2382 N N . GLN A 1 308 ? -4.781 17.453 25.109 1 98.44 308 GLN A N 1
ATOM 2383 C CA . GLN A 1 308 ? -4.504 18.328 26.234 1 98.44 308 GLN A CA 1
ATOM 2384 C C . GLN A 1 308 ? -3.033 18.734 26.266 1 98.44 308 GLN A C 1
ATOM 2386 O O . GLN A 1 308 ? -2.717 19.906 26.453 1 98.44 308 GLN A O 1
ATOM 2391 N N . VAL A 1 309 ? -2.195 17.75 26.078 1 98.56 309 VAL A N 1
ATOM 2392 C CA . VAL A 1 309 ? -0.756 18 26.078 1 98.56 309 VAL A CA 1
ATOM 2393 C C . VAL A 1 309 ? -0.399 18.969 24.953 1 98.56 309 VAL A C 1
ATOM 2395 O O . VAL A 1 309 ? 0.311 19.953 25.172 1 98.56 309 VAL A O 1
ATOM 2398 N N . LEU A 1 310 ? -0.921 18.672 23.781 1 98.75 310 LEU A N 1
ATOM 2399 C CA . LEU A 1 310 ? -0.636 19.5 22.609 1 98.75 310 LEU A CA 1
ATOM 2400 C C . LEU A 1 310 ? -1.179 20.906 22.797 1 98.75 310 LEU A C 1
ATOM 2402 O O . LEU A 1 310 ? -0.555 21.891 22.375 1 98.75 310 LEU A O 1
ATOM 2406 N N . SER A 1 311 ? -2.35 21.031 23.422 1 98.75 311 SER A N 1
ATOM 2407 C CA . SER A 1 311 ? -2.902 22.344 23.734 1 98.75 311 SER A CA 1
ATOM 2408 C C . SER A 1 311 ? -1.956 23.141 24.609 1 98.75 311 SER A C 1
ATOM 2410 O O . SER A 1 311 ? -1.75 24.344 24.391 1 98.75 311 SER A O 1
ATOM 2412 N N . GLY A 1 312 ? -1.425 22.516 25.578 1 98.62 312 GLY A N 1
ATOM 2413 C CA . GLY A 1 312 ? -0.459 23.172 26.453 1 98.62 312 GLY A CA 1
ATOM 2414 C C . GLY A 1 312 ? 0.801 23.609 25.734 1 98.62 312 GLY A C 1
ATOM 2415 O O . GLY A 1 312 ? 1.289 24.719 25.938 1 98.62 312 GLY A O 1
ATOM 2416 N N . ASN A 1 313 ? 1.353 22.656 24.906 1 98.81 313 ASN A N 1
ATOM 2417 C CA . ASN A 1 313 ? 2.543 22.984 24.125 1 98.81 313 ASN A CA 1
ATOM 2418 C C . ASN A 1 313 ? 2.316 24.188 23.234 1 98.81 313 ASN A C 1
ATOM 2420 O O . ASN A 1 313 ? 3.158 25.094 23.172 1 98.81 313 ASN A O 1
ATOM 2424 N N . VAL A 1 314 ? 1.168 24.203 22.562 1 98.56 314 VAL A N 1
ATOM 2425 C CA . VAL A 1 314 ? 0.841 25.266 21.609 1 98.56 314 VAL A CA 1
ATOM 2426 C C . VAL A 1 314 ? 0.623 26.578 22.359 1 98.56 314 VAL A C 1
ATOM 2428 O O . VAL A 1 314 ? 1.097 27.625 21.922 1 98.56 314 VAL A O 1
ATOM 2431 N N . ARG A 1 315 ? -0.067 26.547 23.469 1 98.19 315 ARG A N 1
ATOM 2432 C CA . ARG A 1 315 ? -0.264 27.75 24.266 1 98.19 315 ARG A CA 1
ATOM 2433 C C . ARG A 1 315 ? 1.072 28.344 24.703 1 98.19 315 ARG A C 1
ATOM 2435 O O . ARG A 1 315 ? 1.297 29.547 24.562 1 98.19 315 ARG A O 1
ATOM 2442 N N . PHE A 1 316 ? 1.902 27.531 25.203 1 98.69 316 PHE A N 1
ATOM 2443 C CA . PHE A 1 316 ? 3.223 27.984 25.625 1 98.69 316 PHE A CA 1
ATOM 2444 C C . PHE A 1 316 ? 3.963 28.656 24.469 1 98.69 316 PHE A C 1
ATOM 2446 O O . PHE A 1 316 ? 4.477 29.766 24.609 1 98.69 316 PHE A O 1
ATOM 2453 N N . ALA A 1 317 ? 4.039 27.938 23.375 1 98.75 317 ALA A N 1
ATOM 2454 C CA . ALA A 1 317 ? 4.82 28.391 22.234 1 98.75 317 ALA A CA 1
ATOM 2455 C C . ALA A 1 317 ? 4.293 29.719 21.703 1 98.75 317 ALA A C 1
ATOM 2457 O O . ALA A 1 317 ? 5.062 30.656 21.469 1 98.75 317 ALA A O 1
ATOM 2458 N N . CYS A 1 318 ? 3.006 29.797 21.484 1 97.94 318 CYS A N 1
ATOM 2459 C CA . CYS A 1 318 ? 2.402 31 20.938 1 97.94 318 CYS A CA 1
ATOM 2460 C C . CYS A 1 318 ? 2.568 32.188 21.891 1 97.94 318 CYS A C 1
ATOM 2462 O O . CYS A 1 318 ? 2.875 33.281 21.453 1 97.94 318 CYS A O 1
ATOM 2464 N N . ASP A 1 319 ? 2.367 31.938 23.172 1 98.38 319 ASP A N 1
ATOM 2465 C CA . ASP A 1 319 ? 2.557 33 24.156 1 98.38 319 ASP A CA 1
ATOM 2466 C C . ASP A 1 319 ? 4.012 33.438 24.203 1 98.38 319 ASP A C 1
ATOM 2468 O O . ASP A 1 319 ? 4.289 34.656 24.281 1 98.38 319 ASP A O 1
ATOM 2472 N N . TYR A 1 320 ? 4.883 32.5 24.172 1 98.69 320 TYR A N 1
ATOM 2473 C CA . TYR A 1 320 ? 6.301 32.844 24.203 1 98.69 320 TYR A CA 1
ATOM 2474 C C . TYR A 1 320 ? 6.695 33.688 23 1 98.69 320 TYR A C 1
ATOM 2476 O O . TYR A 1 320 ? 7.418 34.656 23.125 1 98.69 320 TYR A O 1
ATOM 2484 N N . ILE A 1 321 ? 6.273 33.312 21.844 1 98.56 321 ILE A N 1
ATOM 2485 C CA . ILE A 1 321 ? 6.578 34.062 20.609 1 98.56 321 ILE A CA 1
ATOM 2486 C C . ILE A 1 321 ? 6.039 35.469 20.719 1 98.56 321 ILE A C 1
ATOM 2488 O O . ILE A 1 321 ? 6.75 36.438 20.422 1 98.56 321 ILE A O 1
ATOM 2492 N N . ARG A 1 322 ? 4.82 35.594 21.125 1 97.19 322 ARG A N 1
ATOM 2493 C CA . ARG A 1 322 ? 4.18 36.906 21.266 1 97.19 322 ARG A CA 1
ATOM 2494 C C . ARG A 1 322 ? 4.965 37.812 22.219 1 97.19 322 ARG A C 1
ATOM 2496 O O . ARG A 1 322 ? 5.168 38.969 21.953 1 97.19 322 ARG A O 1
ATOM 2503 N N . ASP A 1 323 ? 5.488 37.188 23.234 1 98.12 323 ASP A N 1
ATOM 2504 C CA . ASP A 1 323 ? 6.043 38 24.328 1 98.12 323 ASP A CA 1
ATOM 2505 C C . ASP A 1 323 ? 7.539 38.219 24.125 1 98.12 323 ASP A C 1
ATOM 2507 O O . ASP A 1 323 ? 8.094 39.188 24.641 1 98.12 323 ASP A O 1
ATOM 2511 N N . HIS A 1 324 ? 8.18 37.375 23.344 1 98.31 324 HIS A N 1
ATOM 2512 C CA . HIS A 1 324 ? 9.633 37.406 23.391 1 98.31 324 HIS A CA 1
ATOM 2513 C C . HIS A 1 324 ? 10.227 37.594 22 1 98.31 324 HIS A C 1
ATOM 2515 O O . HIS A 1 324 ? 11.406 37.906 21.859 1 98.31 324 HIS A O 1
ATOM 2521 N N . PHE A 1 325 ? 9.477 37.344 20.969 1 98.44 325 PHE A N 1
ATOM 2522 C CA . PHE A 1 325 ? 10.031 37.406 19.625 1 98.44 325 PHE A CA 1
ATOM 2523 C C . PHE A 1 325 ? 9.383 38.531 18.812 1 98.44 325 PHE A C 1
ATOM 2525 O O . PHE A 1 325 ? 8.695 38.25 17.828 1 98.44 325 PHE A O 1
ATOM 2532 N N . PRO A 1 326 ? 9.695 39.781 19.141 1 97.75 326 PRO A N 1
ATOM 2533 C CA . PRO A 1 326 ? 9.117 40.875 18.359 1 97.75 326 PRO A CA 1
ATOM 2534 C C . PRO A 1 326 ? 9.406 40.719 16.859 1 97.75 326 PRO A C 1
ATOM 2536 O O . PRO A 1 326 ? 10.555 40.469 16.469 1 97.75 326 PRO A O 1
ATOM 2539 N N . GLY A 1 327 ? 8.289 40.781 16.094 1 97.69 327 GLY A N 1
ATOM 2540 C CA . GLY A 1 327 ? 8.438 40.688 14.656 1 97.69 327 GLY A CA 1
ATOM 2541 C C . GLY A 1 327 ? 8.102 39.312 14.109 1 97.69 327 GLY A C 1
ATOM 2542 O O . GLY A 1 327 ? 7.902 39.156 12.906 1 97.69 327 GLY A O 1
ATOM 2543 N N . VAL A 1 328 ? 8.094 38.312 14.922 1 98.19 328 VAL A N 1
ATOM 2544 C CA . VAL A 1 328 ? 7.641 36.969 14.523 1 98.19 328 VAL A CA 1
ATOM 2545 C C . VAL A 1 328 ? 6.152 36.812 14.82 1 98.19 328 VAL A C 1
ATOM 2547 O O . VAL A 1 328 ? 5.719 37.031 15.961 1 98.19 328 VAL A O 1
ATOM 2550 N N . LYS A 1 329 ? 5.438 36.469 13.797 1 96.06 329 LYS A N 1
ATOM 2551 C CA . LYS A 1 329 ? 3.992 36.344 13.953 1 96.06 329 LYS A CA 1
ATOM 2552 C C . LYS A 1 329 ? 3.562 34.875 13.812 1 96.06 329 LYS A C 1
ATOM 2554 O O . LYS A 1 329 ? 4.137 34.125 13.016 1 96.06 329 LYS A O 1
ATOM 2559 N N . VAL A 1 330 ? 2.57 34.5 14.594 1 95.81 330 VAL A N 1
ATOM 2560 C CA . VAL A 1 330 ? 2.006 33.156 14.492 1 95.81 330 VAL A CA 1
ATOM 2561 C C . VAL A 1 330 ? 0.529 33.188 14.891 1 95.81 330 VAL A C 1
ATOM 2563 O O . VAL A 1 330 ? 0.15 33.875 15.844 1 95.81 330 VAL A O 1
ATOM 2566 N N . SER A 1 331 ? -0.321 32.656 13.992 1 94.88 331 SER A N 1
ATOM 2567 C CA . SER A 1 331 ? -1.703 32.375 14.383 1 94.88 331 SER A CA 1
ATOM 2568 C C . SER A 1 331 ? -1.812 31.109 15.203 1 94.88 331 SER A C 1
ATOM 2570 O O . SER A 1 331 ? -1.275 30.062 14.82 1 94.88 331 SER A O 1
ATOM 2572 N N . ARG A 1 332 ? -2.439 31.219 16.359 1 95.69 332 ARG A N 1
ATOM 2573 C CA . ARG A 1 332 ? -2.555 30.031 17.203 1 95.69 332 ARG A CA 1
ATOM 2574 C C . ARG A 1 332 ? -3.363 28.938 16.516 1 95.69 332 ARG A C 1
ATOM 2576 O O . ARG A 1 332 ? -4.52 29.156 16.156 1 95.69 332 ARG A O 1
ATOM 2583 N N . PRO A 1 333 ? -2.781 27.781 16.344 1 97.25 333 PRO A N 1
ATOM 2584 C CA . PRO A 1 333 ? -3.535 26.688 15.719 1 97.25 333 PRO A CA 1
ATOM 2585 C C . PRO A 1 333 ? -4.695 26.203 16.578 1 97.25 333 PRO A C 1
ATOM 2587 O O . PRO A 1 333 ? -4.582 26.172 17.812 1 97.25 333 PRO A O 1
ATOM 2590 N N . GLU A 1 334 ? -5.801 25.844 15.883 1 98.44 334 GLU A N 1
ATOM 2591 C CA . GLU A 1 334 ? -6.98 25.266 16.531 1 98.44 334 GLU A CA 1
ATOM 2592 C C . GLU A 1 334 ? -6.969 23.734 16.438 1 98.44 334 GLU A C 1
ATOM 2594 O O . GLU A 1 334 ? -7.664 23.062 17.203 1 98.44 334 GLU A O 1
ATOM 2599 N N . GLY A 1 335 ? -6.227 23.188 15.531 1 98.44 335 GLY A N 1
ATOM 2600 C CA . GLY A 1 335 ? -5.949 21.766 15.344 1 98.44 335 GLY A CA 1
ATOM 2601 C C . GLY A 1 335 ? -4.539 21.5 14.852 1 98.44 335 GLY A C 1
ATOM 2602 O O . GLY A 1 335 ? -3.754 22.422 14.656 1 98.44 335 GLY A O 1
ATOM 2603 N N . THR A 1 336 ? -4.227 20.266 14.711 1 98.31 336 THR A N 1
ATOM 2604 C CA . THR A 1 336 ? -2.883 19.797 14.375 1 98.31 336 THR A CA 1
ATOM 2605 C C . THR A 1 336 ? -1.917 20.062 15.531 1 98.31 336 THR A C 1
ATOM 2607 O O . THR A 1 336 ? -2.342 20.25 16.672 1 98.31 336 THR A O 1
ATOM 2610 N N . TYR A 1 337 ? -0.677 19.859 15.375 1 98.56 337 TYR A N 1
ATOM 2611 C CA . TYR A 1 337 ? 0.384 20.203 16.312 1 98.56 337 TYR A CA 1
ATOM 2612 C C . TYR A 1 337 ? 1.504 20.969 15.625 1 98.56 337 TYR A C 1
ATOM 2614 O O . TYR A 1 337 ? 2.65 20.953 16.078 1 98.56 337 TYR A O 1
ATOM 2622 N N . MET A 1 338 ? 1.121 21.594 14.453 1 98.12 338 MET A N 1
ATOM 2623 C CA . MET A 1 338 ? 2.076 22.344 13.641 1 98.12 338 MET A CA 1
ATOM 2624 C C . MET A 1 338 ? 1.901 23.844 13.836 1 98.12 338 MET A C 1
ATOM 2626 O O . MET A 1 338 ? 0.777 24.344 13.836 1 98.12 338 MET A O 1
ATOM 2630 N N . LEU A 1 339 ? 3.004 24.547 13.977 1 98.12 339 LEU A N 1
ATOM 2631 C CA . LEU A 1 339 ? 3.012 26 13.914 1 98.12 339 LEU A CA 1
ATOM 2632 C C . LEU A 1 339 ? 3.52 26.484 12.555 1 98.12 339 LEU A C 1
ATOM 2634 O O . LEU A 1 339 ? 4.375 25.844 11.945 1 98.12 339 LEU A O 1
ATOM 2638 N N . PHE A 1 340 ? 2.963 27.531 12.141 1 98 340 PHE A N 1
ATOM 2639 C CA . PHE A 1 340 ? 3.387 28.188 10.906 1 98 340 PHE A CA 1
ATOM 2640 C C . PHE A 1 340 ? 3.768 29.641 11.18 1 98 340 PHE A C 1
ATOM 2642 O O . PHE A 1 340 ? 2.906 30.516 11.18 1 98 340 PHE A O 1
ATOM 2649 N N . LEU A 1 341 ? 5.078 29.875 11.336 1 98.12 341 LEU A N 1
ATOM 2650 C CA . LEU A 1 341 ? 5.609 31.172 11.742 1 98.12 341 LEU A CA 1
ATOM 2651 C C . LEU A 1 341 ? 5.824 32.094 10.539 1 98.12 341 LEU A C 1
ATOM 2653 O O . LEU A 1 341 ? 6.297 31.625 9.492 1 98.12 341 LEU A O 1
ATOM 2657 N N . ASP A 1 342 ? 5.453 33.312 10.688 1 97.5 342 ASP A N 1
ATOM 2658 C CA . ASP A 1 342 ? 5.797 34.375 9.734 1 97.5 342 ASP A CA 1
ATOM 2659 C C . ASP A 1 342 ? 6.922 35.25 10.273 1 97.5 342 ASP A C 1
ATOM 2661 O O . ASP A 1 342 ? 6.73 36 11.227 1 97.5 342 ASP A O 1
ATOM 2665 N N . CYS A 1 343 ? 8.055 35.188 9.617 1 98.62 343 CYS A N 1
ATOM 2666 C CA . CYS A 1 343 ? 9.234 35.875 10.094 1 98.62 343 CYS A CA 1
ATOM 2667 C C . CYS A 1 343 ? 9.508 37.125 9.266 1 98.62 343 CYS A C 1
ATOM 2669 O O . CYS A 1 343 ? 10.602 37.688 9.32 1 98.62 343 CYS A O 1
ATOM 2671 N N . THR A 1 344 ? 8.586 37.562 8.492 1 98.19 344 THR A N 1
ATOM 2672 C CA . THR A 1 344 ? 8.773 38.656 7.539 1 98.19 344 THR A CA 1
ATOM 2673 C C . THR A 1 344 ? 9.242 39.906 8.25 1 98.19 344 THR A C 1
ATOM 2675 O O . THR A 1 344 ? 10.273 40.5 7.887 1 98.19 344 THR A O 1
ATOM 2678 N N . ASP A 1 345 ? 8.531 40.375 9.234 1 98.19 345 ASP A N 1
ATOM 2679 C CA . ASP A 1 345 ? 8.859 41.594 9.938 1 98.19 345 ASP A CA 1
ATOM 2680 C C . ASP A 1 345 ? 10.172 41.469 10.695 1 98.19 345 ASP A C 1
ATOM 2682 O O . ASP A 1 345 ? 10.977 42.406 10.727 1 98.19 345 ASP A O 1
ATOM 2686 N N . TRP A 1 346 ? 10.367 40.375 11.281 1 98.5 346 TRP A N 1
ATOM 2687 C CA . TRP A 1 346 ? 11.609 40.156 12.016 1 98.5 346 TRP A CA 1
ATOM 2688 C C . TRP A 1 346 ? 12.812 40.219 11.078 1 98.5 346 TRP A C 1
ATOM 2690 O O . TRP A 1 346 ? 13.797 40.906 11.359 1 98.5 346 TRP A O 1
ATOM 2700 N N . CYS A 1 347 ? 12.711 39.469 10.016 1 98.69 347 CYS A N 1
ATOM 2701 C CA . CYS A 1 347 ? 13.797 39.438 9.047 1 98.69 347 CYS A CA 1
ATOM 2702 C C . CYS A 1 347 ? 14.102 40.844 8.516 1 98.69 347 CYS A C 1
ATOM 2704 O O . CYS A 1 347 ? 15.266 41.219 8.398 1 98.69 347 CYS A O 1
ATOM 2706 N N . ALA A 1 348 ? 13.07 41.594 8.234 1 98.38 348 ALA A N 1
ATOM 2707 C CA . ALA A 1 348 ? 13.242 42.969 7.746 1 98.38 348 ALA A CA 1
ATOM 2708 C C . ALA A 1 348 ? 13.938 43.812 8.789 1 98.38 348 ALA A C 1
ATOM 2710 O O . ALA A 1 348 ? 14.852 44.594 8.461 1 98.38 348 ALA A O 1
ATOM 2711 N N . ALA A 1 349 ? 13.562 43.719 9.938 1 98.19 349 ALA A N 1
ATOM 2712 C CA . ALA A 1 349 ? 14.078 44.562 11.016 1 98.19 349 ALA A CA 1
ATOM 2713 C C . ALA A 1 349 ? 15.531 44.219 11.328 1 98.19 349 ALA A C 1
ATOM 2715 O O . ALA A 1 349 ? 16.297 45.094 11.758 1 98.19 349 ALA A O 1
ATOM 2716 N N . HIS A 1 350 ? 15.898 43.062 11.062 1 98.06 350 HIS A N 1
ATOM 2717 C CA . HIS A 1 350 ? 17.219 42.625 11.492 1 98.06 350 HIS A CA 1
ATOM 2718 C C . HIS A 1 350 ? 18.141 42.406 10.305 1 98.06 350 HIS A C 1
ATOM 2720 O O . HIS A 1 350 ? 19.297 42 10.469 1 98.06 350 HIS A O 1
ATOM 2726 N N . GLY A 1 351 ? 17.688 42.625 9.109 1 98 351 GLY A N 1
ATOM 2727 C CA . GLY A 1 351 ? 18.5 42.438 7.91 1 98 351 GLY A CA 1
ATOM 2728 C C . GLY A 1 351 ? 18.938 41 7.691 1 98 351 GLY A C 1
ATOM 2729 O O . GLY A 1 351 ? 20.094 40.75 7.34 1 98 351 GLY A O 1
ATOM 2730 N N . LYS A 1 352 ? 18.094 40.031 7.988 1 98.25 352 LYS A N 1
ATOM 2731 C CA . LYS A 1 352 ? 18.391 38.625 7.84 1 98.25 352 LYS A CA 1
ATOM 2732 C C . LYS A 1 352 ? 17.438 37.969 6.832 1 98.25 352 LYS A C 1
ATOM 2734 O O . LYS A 1 352 ? 16.312 38.438 6.633 1 98.25 352 LYS A O 1
ATOM 2739 N N . THR A 1 353 ? 17.922 37 6.191 1 98.38 353 THR A N 1
ATOM 2740 C CA . THR A 1 353 ? 17.078 36.188 5.309 1 98.38 353 THR A CA 1
ATOM 2741 C C . THR A 1 353 ? 16.438 35.031 6.074 1 98.38 353 THR A C 1
ATOM 2743 O O . THR A 1 353 ? 16.891 34.688 7.172 1 98.38 353 THR A O 1
ATOM 2746 N N . ILE A 1 354 ? 15.422 34.438 5.512 1 98.44 354 ILE A N 1
ATOM 2747 C CA . ILE A 1 354 ? 14.758 33.312 6.148 1 98.44 354 ILE A CA 1
ATOM 2748 C C . ILE A 1 354 ? 15.703 32.125 6.199 1 98.44 354 ILE A C 1
ATOM 2750 O O . ILE A 1 354 ? 15.656 31.328 7.137 1 98.44 354 ILE A O 1
ATOM 2754 N N . ASP A 1 355 ? 16.641 32.031 5.215 1 98.06 355 ASP A N 1
ATOM 2755 C CA . ASP A 1 355 ? 17.656 30.984 5.223 1 98.06 355 ASP A CA 1
ATOM 2756 C C . ASP A 1 355 ? 18.547 31.094 6.453 1 98.06 355 ASP A C 1
ATOM 2758 O O . ASP A 1 355 ? 18.906 30.078 7.062 1 98.06 355 ASP A O 1
ATOM 2762 N N . GLU A 1 356 ? 18.891 32.281 6.727 1 98.31 356 GLU A N 1
ATOM 2763 C CA . GLU A 1 356 ? 19.75 32.531 7.891 1 98.31 356 GLU A CA 1
ATOM 2764 C C . GLU A 1 356 ? 19.016 32.156 9.188 1 98.31 356 GLU A C 1
ATOM 2766 O O . GLU A 1 356 ? 19.625 31.609 10.102 1 98.31 356 GLU A O 1
ATOM 2771 N N . VAL A 1 357 ? 17.75 32.531 9.234 1 98.44 357 VAL A N 1
ATOM 2772 C CA . VAL A 1 357 ? 16.953 32.219 10.414 1 98.44 357 VAL A CA 1
ATOM 2773 C C . VAL A 1 357 ? 16.844 30.703 10.57 1 98.44 357 VAL A C 1
ATOM 2775 O O . VAL A 1 357 ? 17.031 30.156 11.664 1 98.44 357 VAL A O 1
ATOM 2778 N N . GLN A 1 358 ? 16.547 29.969 9.531 1 97.69 358 GLN A N 1
ATOM 2779 C CA . GLN A 1 358 ? 16.422 28.516 9.539 1 97.69 358 GLN A CA 1
ATOM 2780 C C . GLN A 1 358 ? 17.719 27.859 10.008 1 97.69 358 GLN A C 1
ATOM 2782 O O . GLN A 1 358 ? 17.703 27 10.875 1 97.69 358 GLN A O 1
ATOM 2787 N N . LYS A 1 359 ? 18.797 28.312 9.391 1 97.5 359 LYS A N 1
ATOM 2788 C CA . LYS A 1 359 ? 20.094 27.75 9.727 1 97.5 359 LYS A CA 1
ATOM 2789 C C . LYS A 1 359 ? 20.453 28.016 11.188 1 97.5 359 LYS A C 1
ATOM 2791 O O . LYS A 1 359 ? 21.016 27.156 11.859 1 97.5 359 LYS A O 1
ATOM 2796 N N . ALA A 1 360 ? 20.156 29.203 11.641 1 98.44 360 ALA A N 1
ATOM 2797 C CA . ALA A 1 360 ? 20.438 29.531 13.031 1 98.44 360 ALA A CA 1
ATOM 2798 C C . ALA A 1 360 ? 19.703 28.594 13.984 1 98.44 360 ALA A C 1
ATOM 2800 O O . ALA A 1 360 ? 20.25 28.188 15.016 1 98.44 360 ALA A O 1
ATOM 2801 N N . GLY A 1 361 ? 18.422 28.297 13.68 1 98.62 361 GLY A N 1
ATOM 2802 C CA . GLY A 1 361 ? 17.703 27.312 14.477 1 98.62 361 GLY A CA 1
ATOM 2803 C C . GLY A 1 361 ? 18.344 25.938 14.461 1 98.62 361 GLY A C 1
ATOM 2804 O O . GLY A 1 361 ? 18.516 25.312 15.508 1 98.62 361 GLY A O 1
ATOM 2805 N N . TRP A 1 362 ? 18.75 25.516 13.25 1 98 362 TRP A N 1
ATOM 2806 C CA . TRP A 1 362 ? 19.406 24.234 13.109 1 98 362 TRP A CA 1
ATOM 2807 C C . TRP A 1 362 ? 20.688 24.188 13.938 1 98 362 TRP A C 1
ATOM 2809 O O . TRP A 1 362 ? 20.984 23.188 14.594 1 98 362 TRP A O 1
ATOM 2819 N N . ASP A 1 363 ? 21.438 25.219 13.914 1 98.25 363 ASP A N 1
ATOM 2820 C CA . ASP A 1 363 ? 22.734 25.297 14.578 1 98.25 363 ASP A CA 1
ATOM 2821 C C . ASP A 1 363 ? 22.594 25.047 16.078 1 98.25 363 ASP A C 1
ATOM 2823 O O . ASP A 1 363 ? 23.516 24.516 16.703 1 98.25 363 ASP A O 1
ATOM 2827 N N . VAL A 1 364 ? 21.453 25.406 16.609 1 98.62 364 VAL A N 1
ATOM 2828 C CA . VAL A 1 364 ? 21.297 25.266 18.062 1 98.62 364 VAL A CA 1
ATOM 2829 C C . VAL A 1 364 ? 20.375 24.078 18.359 1 98.62 364 VAL A C 1
ATOM 2831 O O . VAL A 1 364 ? 19.781 24 19.438 1 98.62 364 VAL A O 1
ATOM 2834 N N . GLY A 1 365 ? 20.109 23.25 17.391 1 98.19 365 GLY A N 1
ATOM 2835 C CA . GLY A 1 365 ? 19.484 21.953 17.609 1 98.19 365 GLY A CA 1
ATOM 2836 C C . GLY A 1 365 ? 18 21.969 17.344 1 98.19 365 GLY A C 1
ATOM 2837 O O . GLY A 1 365 ? 17.328 20.922 17.438 1 98.19 365 GLY A O 1
ATOM 2838 N N . VAL A 1 366 ? 17.422 23.109 17.016 1 98.75 366 VAL A N 1
ATOM 2839 C CA . VAL A 1 366 ? 16 23.156 16.688 1 98.75 366 VAL A CA 1
ATOM 2840 C C . VAL A 1 366 ? 15.797 22.797 15.219 1 98.75 366 VAL A C 1
ATOM 2842 O O . VAL A 1 366 ? 15.93 23.641 14.336 1 98.75 366 VAL A O 1
ATOM 2845 N N . ALA A 1 367 ? 15.414 21.531 15.023 1 98.12 367 ALA A N 1
ATOM 2846 C CA . ALA A 1 367 ? 15.203 21.047 13.664 1 98.12 367 ALA A CA 1
ATOM 2847 C C . ALA A 1 367 ? 13.812 21.391 13.156 1 98.12 367 ALA A C 1
ATOM 2849 O O . ALA A 1 367 ? 12.898 20.562 13.195 1 98.12 367 ALA A O 1
ATOM 2850 N N . TRP A 1 368 ? 13.688 22.641 12.727 1 98.12 368 TRP A N 1
ATOM 2851 C CA . TRP A 1 368 ? 12.414 23.094 12.172 1 98.12 368 TRP A CA 1
ATOM 2852 C C . TRP A 1 368 ? 12.469 23.141 10.648 1 98.12 368 TRP A C 1
ATOM 2854 O O . TRP A 1 368 ? 13.477 22.766 10.047 1 98.12 368 TRP A O 1
ATOM 2864 N N . GLN A 1 369 ? 11.336 23.422 10 1 97.25 369 GLN A N 1
ATOM 2865 C CA . GLN A 1 369 ? 11.203 23.188 8.562 1 97.25 369 GLN A CA 1
ATOM 2866 C C . GLN A 1 369 ? 10.953 24.5 7.816 1 97.25 369 GLN A C 1
ATOM 2868 O O . GLN A 1 369 ? 10.281 25.391 8.328 1 97.25 369 GLN A O 1
ATOM 2873 N N . ASP A 1 370 ? 11.438 24.547 6.574 1 96.81 370 ASP A N 1
ATOM 2874 C CA . ASP A 1 370 ? 11.219 25.656 5.656 1 96.81 370 ASP A CA 1
ATOM 2875 C C . ASP A 1 370 ? 9.742 25.828 5.336 1 96.81 370 ASP A C 1
ATOM 2877 O O . ASP A 1 370 ? 9.094 24.906 4.832 1 96.81 370 ASP A O 1
ATOM 2881 N N . GLY A 1 371 ? 9.203 27.031 5.613 1 97.31 371 GLY A N 1
ATOM 2882 C CA . GLY A 1 371 ? 7.793 27.281 5.375 1 97.31 371 GLY A CA 1
ATOM 2883 C C . GLY A 1 371 ? 7.484 27.641 3.934 1 97.31 371 GLY A C 1
ATOM 2884 O O . GLY A 1 371 ? 6.32 27.672 3.529 1 97.31 371 GLY A O 1
ATOM 2885 N N . ARG A 1 372 ? 8.57 27.984 3.088 1 96.88 372 ARG A N 1
ATOM 2886 C CA . ARG A 1 372 ? 8.383 28.375 1.694 1 96.88 372 ARG A CA 1
ATOM 2887 C C . ARG A 1 372 ? 7.691 27.266 0.904 1 96.88 372 ARG A C 1
ATOM 2889 O O . ARG A 1 372 ? 6.926 27.547 -0.02 1 96.88 372 ARG A O 1
ATOM 2896 N N . ILE A 1 373 ? 7.848 25.969 1.311 1 96 373 ILE A N 1
ATOM 2897 C CA . ILE A 1 373 ? 7.324 24.828 0.562 1 96 373 ILE A CA 1
ATOM 2898 C C . ILE A 1 373 ? 5.824 24.688 0.817 1 96 373 ILE A C 1
ATOM 2900 O O . ILE A 1 373 ? 5.129 23.969 0.104 1 96 373 ILE A O 1
ATOM 2904 N N . PHE A 1 374 ? 5.324 25.453 1.774 1 97.38 374 PHE A N 1
ATOM 2905 C CA . PHE A 1 374 ? 3.895 25.484 2.066 1 97.38 374 PHE A CA 1
ATOM 2906 C C . PHE A 1 374 ? 3.248 26.75 1.524 1 97.38 374 PHE A C 1
ATOM 2908 O O . PHE A 1 374 ? 2.047 26.969 1.699 1 97.38 374 PHE A O 1
ATOM 2915 N N . GLY A 1 375 ? 4.062 27.641 0.974 1 95.19 375 GLY A N 1
ATOM 2916 C CA . GLY A 1 375 ? 3.535 28.875 0.4 1 95.19 375 GLY A CA 1
ATOM 2917 C C . GLY A 1 375 ? 3.77 30.094 1.276 1 95.19 375 GLY A C 1
ATOM 2918 O O . GLY A 1 375 ? 3.25 31.172 0.997 1 95.19 375 GLY A O 1
ATOM 2919 N N . GLY A 1 376 ? 4.582 29.938 2.355 1 96.44 376 GLY A N 1
ATOM 2920 C CA . GLY A 1 376 ? 5 31.062 3.17 1 96.44 376 GLY A CA 1
ATOM 2921 C C . GLY A 1 376 ? 6.379 31.594 2.809 1 96.44 376 GLY A C 1
ATOM 2922 O O . GLY A 1 376 ? 7.391 31.031 3.238 1 96.44 376 GLY A O 1
ATOM 2923 N N . PRO A 1 377 ? 6.488 32.688 2.066 1 96.31 377 PRO A N 1
ATOM 2924 C CA . PRO A 1 377 ? 7.766 33.156 1.504 1 96.31 377 PRO A CA 1
ATOM 2925 C C . PRO A 1 377 ? 8.82 33.406 2.574 1 96.31 377 PRO A C 1
ATOM 2927 O O . PRO A 1 377 ? 10.023 33.281 2.301 1 96.31 377 PRO A O 1
ATOM 2930 N N . CYS A 1 378 ? 8.453 33.781 3.734 1 98.12 378 CYS A N 1
ATOM 2931 C CA . CYS A 1 378 ? 9.344 34.031 4.863 1 98.12 378 CYS A CA 1
ATOM 2932 C C . CYS A 1 378 ? 8.797 33.375 6.137 1 98.12 378 CYS A C 1
ATOM 2934 O O . CYS A 1 378 ? 8.633 34.062 7.148 1 98.12 378 CYS A O 1
ATOM 2936 N N . ALA A 1 379 ? 8.594 32.031 6.012 1 98.12 379 ALA A N 1
ATOM 2937 C CA . ALA A 1 379 ? 7.91 31.328 7.086 1 98.12 379 ALA A CA 1
ATOM 2938 C C . ALA A 1 379 ? 8.719 30.109 7.527 1 98.12 379 ALA A C 1
ATOM 2940 O O . ALA A 1 379 ? 9.578 29.625 6.793 1 98.12 379 ALA A O 1
ATOM 2941 N N . ILE A 1 380 ? 8.492 29.672 8.711 1 98.44 380 ILE A N 1
ATOM 2942 C CA . ILE A 1 380 ? 9.023 28.453 9.281 1 98.44 380 ILE A CA 1
ATOM 2943 C C . ILE A 1 380 ? 7.879 27.609 9.844 1 98.44 380 ILE A C 1
ATOM 2945 O O . ILE A 1 380 ? 6.961 28.141 10.469 1 98.44 380 ILE A O 1
ATOM 2949 N N . ARG A 1 381 ? 7.855 26.375 9.508 1 98.06 381 ARG A N 1
ATOM 2950 C CA . ARG A 1 381 ? 6.914 25.438 10.117 1 98.06 381 ARG A CA 1
ATOM 2951 C C . ARG A 1 381 ? 7.578 24.641 11.242 1 98.06 381 ARG A C 1
ATOM 2953 O O . ARG A 1 381 ? 8.742 24.25 11.125 1 98.06 381 ARG A O 1
ATOM 2960 N N . MET A 1 382 ? 6.836 24.469 12.312 1 97.94 382 MET A N 1
ATOM 2961 C CA . MET A 1 382 ? 7.398 23.859 13.516 1 97.94 382 MET A CA 1
ATOM 2962 C C . MET A 1 382 ? 6.434 22.844 14.117 1 97.94 382 MET A C 1
ATOM 2964 O O . MET A 1 382 ? 5.242 23.125 14.266 1 97.94 382 MET A O 1
ATOM 2968 N N . ASN A 1 383 ? 6.941 21.625 14.438 1 98.31 383 ASN A N 1
ATOM 2969 C CA . ASN A 1 383 ? 6.188 20.547 15.07 1 98.31 383 ASN A CA 1
ATOM 2970 C C . ASN A 1 383 ? 6.266 20.625 16.594 1 98.31 383 ASN A C 1
ATOM 2972 O O . ASN A 1 383 ? 7.359 20.688 17.156 1 98.31 383 ASN A O 1
ATOM 2976 N N . LEU A 1 384 ? 5.125 20.562 17.312 1 98.62 384 LEU A N 1
ATOM 2977 C CA . LEU A 1 384 ? 5.121 20.75 18.75 1 98.62 384 LEU A CA 1
ATOM 2978 C C . LEU A 1 384 ? 4.715 19.469 19.469 1 98.62 384 LEU A C 1
ATOM 2980 O O . LEU A 1 384 ? 4.438 19.484 20.672 1 98.62 384 LEU A O 1
ATOM 2984 N N . ALA A 1 385 ? 4.641 18.328 18.719 1 98.25 385 ALA A N 1
ATOM 2985 C CA . ALA A 1 385 ? 4.238 17.062 19.312 1 98.25 385 ALA A CA 1
ATOM 2986 C C . ALA A 1 385 ? 5.426 16.359 19.969 1 98.25 385 ALA A C 1
ATOM 2988 O O . ALA A 1 385 ? 5.84 15.281 19.531 1 98.25 385 ALA A O 1
ATOM 2989 N N . LEU A 1 386 ? 5.965 16.875 21.031 1 97.56 386 LEU A N 1
ATOM 2990 C CA . LEU A 1 386 ? 7.035 16.359 21.875 1 97.56 386 LEU A CA 1
ATOM 2991 C C . LEU A 1 386 ? 6.859 16.828 23.312 1 97.56 386 LEU A C 1
ATOM 2993 O O . LEU A 1 386 ? 6.016 17.688 23.594 1 97.56 386 LEU A O 1
ATOM 2997 N N . PRO A 1 387 ? 7.602 16.266 24.266 1 97.69 387 PRO A N 1
ATOM 2998 C CA . PRO A 1 387 ? 7.441 16.672 25.656 1 97.69 387 PRO A CA 1
ATOM 2999 C C . PRO A 1 387 ? 7.613 18.172 25.859 1 97.69 387 PRO A C 1
ATOM 3001 O O . PRO A 1 387 ? 8.484 18.781 25.25 1 97.69 387 PRO A O 1
ATOM 3004 N N . LEU A 1 388 ? 6.766 18.719 26.734 1 98.25 388 LEU A N 1
ATOM 3005 C CA . LEU A 1 388 ? 6.77 20.156 26.969 1 98.25 388 LEU A CA 1
ATOM 3006 C C . LEU A 1 388 ? 8.164 20.641 27.359 1 98.25 388 LEU A C 1
ATOM 3008 O O . LEU A 1 388 ? 8.578 21.734 26.953 1 98.25 388 LEU A O 1
ATOM 3012 N N . THR A 1 389 ? 8.93 19.875 28.047 1 97.81 389 THR A N 1
ATOM 3013 C CA . THR A 1 389 ? 10.266 20.25 28.5 1 97.81 389 THR A CA 1
ATOM 3014 C C . THR A 1 389 ? 11.188 20.484 27.297 1 97.81 389 THR A C 1
ATOM 3016 O O . THR A 1 389 ? 12.039 21.359 27.328 1 97.81 389 THR A O 1
ATOM 3019 N N . ARG A 1 390 ? 11 19.672 26.297 1 97.81 390 ARG A N 1
ATOM 3020 C CA . ARG A 1 390 ? 11.812 19.844 25.094 1 97.81 390 ARG A CA 1
ATOM 3021 C C . ARG A 1 390 ? 11.352 21.047 24.281 1 97.81 390 ARG A C 1
ATOM 3023 O O . ARG A 1 390 ? 12.164 21.719 23.641 1 97.81 390 ARG A O 1
ATOM 3030 N N . VAL A 1 391 ? 10.031 21.312 24.297 1 98.62 391 VAL A N 1
ATOM 3031 C CA . VAL A 1 391 ? 9.516 22.516 23.656 1 98.62 391 VAL A CA 1
ATOM 3032 C C . VAL A 1 391 ? 10.102 23.75 24.328 1 98.62 391 VAL A C 1
ATOM 3034 O O . VAL A 1 391 ? 10.594 24.656 23.656 1 98.62 391 VAL A O 1
ATOM 3037 N N . GLU A 1 392 ? 10.094 23.75 25.609 1 98.75 392 GLU A N 1
ATOM 3038 C CA . GLU A 1 392 ? 10.633 24.875 26.359 1 98.75 392 GLU A CA 1
ATOM 3039 C C . GLU A 1 392 ? 12.117 25.078 26.078 1 98.75 392 GLU A C 1
ATOM 3041 O O . GLU A 1 392 ? 12.586 26.203 25.938 1 98.75 392 GLU A O 1
ATOM 3046 N N . GLU A 1 393 ? 12.797 23.984 26.031 1 98.62 393 GLU A N 1
ATOM 3047 C CA . GLU A 1 393 ? 14.227 24.047 25.719 1 98.62 393 GLU A CA 1
ATOM 3048 C C . GLU A 1 393 ? 14.461 24.641 24.344 1 98.62 393 GLU A C 1
ATOM 3050 O O . GLU A 1 393 ? 15.344 25.484 24.172 1 98.62 393 GLU A O 1
ATOM 3055 N N . ALA A 1 394 ? 13.742 24.219 23.375 1 98.75 394 ALA A N 1
ATOM 3056 C CA . ALA A 1 394 ? 13.859 24.766 22.031 1 98.75 394 ALA A CA 1
ATOM 3057 C C . ALA A 1 394 ? 13.633 26.266 22.016 1 98.75 394 ALA A C 1
ATOM 3059 O O . ALA A 1 394 ? 14.383 27.016 21.375 1 98.75 394 ALA A O 1
ATOM 3060 N N . PHE A 1 395 ? 12.664 26.703 22.734 1 98.81 395 PHE A N 1
ATOM 3061 C CA . PHE A 1 395 ? 12.32 28.109 22.703 1 98.81 395 PHE A CA 1
ATOM 3062 C C . PHE A 1 395 ? 13.344 28.938 23.484 1 98.81 395 PHE A C 1
ATOM 3064 O O . PHE A 1 395 ? 13.625 30.078 23.125 1 98.81 395 PHE A O 1
ATOM 3071 N N . ARG A 1 396 ? 13.891 28.359 24.5 1 98.62 396 ARG A N 1
ATOM 3072 C CA . ARG A 1 396 ? 14.992 29.031 25.188 1 98.62 396 ARG A CA 1
ATOM 3073 C C . ARG A 1 396 ? 16.172 29.234 24.25 1 98.62 396 ARG A C 1
ATOM 3075 O O . ARG A 1 396 ? 16.781 30.312 24.234 1 98.62 396 ARG A O 1
ATOM 3082 N N . ARG A 1 397 ? 16.484 28.219 23.547 1 98.81 397 ARG A N 1
ATOM 3083 C CA . ARG A 1 397 ? 17.578 28.312 22.594 1 98.81 397 ARG A CA 1
ATOM 3084 C C . ARG A 1 397 ? 17.297 29.344 21.516 1 98.81 397 ARG A C 1
ATOM 3086 O O . ARG A 1 397 ? 18.172 30.141 21.172 1 98.81 397 ARG A O 1
ATOM 3093 N N . LEU A 1 398 ? 16.094 29.297 20.969 1 98.81 398 LEU A N 1
ATOM 3094 C CA . LEU A 1 398 ? 15.719 30.266 19.953 1 98.81 398 LEU A CA 1
ATOM 3095 C C . LEU A 1 398 ? 15.789 31.688 20.484 1 98.81 398 LEU A C 1
ATOM 3097 O O . LEU A 1 398 ? 16.203 32.594 19.766 1 98.81 398 LEU A O 1
ATOM 3101 N N . ASP A 1 399 ? 15.344 31.828 21.703 1 98.69 399 ASP A N 1
ATOM 310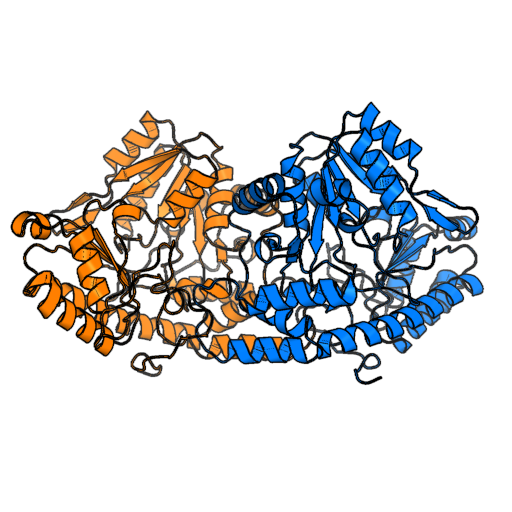2 C CA . ASP A 1 399 ? 15.375 33.125 22.328 1 98.69 399 ASP A CA 1
ATOM 3103 C C . ASP A 1 399 ? 16.812 33.656 22.469 1 98.69 399 ASP A C 1
ATOM 3105 O O . ASP A 1 399 ? 17.109 34.781 22.062 1 98.69 399 ASP A O 1
ATOM 3109 N N . GLN A 1 400 ? 17.688 32.844 22.891 1 98.38 400 GLN A N 1
ATOM 3110 C CA . GLN A 1 400 ? 19.031 33.25 23.266 1 98.38 400 GLN A CA 1
ATOM 3111 C C . GLN A 1 400 ? 19.922 33.375 22.031 1 98.38 400 GLN A C 1
ATOM 3113 O O . GLN A 1 400 ? 20.797 34.25 21.984 1 98.38 400 GLN A O 1
ATOM 3118 N N . TYR A 1 401 ? 19.672 32.531 21.062 1 98.38 401 TYR A N 1
ATOM 3119 C CA . TYR A 1 401 ? 20.703 32.406 20.031 1 98.38 401 TYR A CA 1
ATOM 3120 C C . TYR A 1 401 ? 20.156 32.781 18.672 1 98.38 401 TYR A C 1
ATOM 3122 O O . TYR A 1 401 ? 20.906 32.906 17.703 1 98.38 401 TYR A O 1
ATOM 3130 N N . VAL A 1 402 ? 18.891 33 18.5 1 98.44 402 VAL A N 1
ATOM 3131 C CA . VAL A 1 402 ? 18.344 33.25 17.172 1 98.44 402 VAL A CA 1
ATOM 3132 C C . VAL A 1 402 ? 17.625 34.625 17.172 1 98.44 402 VAL A C 1
ATOM 3134 O O . VAL A 1 402 ? 18.156 35.594 16.672 1 98.44 402 VAL A O 1
ATOM 3137 N N . PHE A 1 403 ? 16.578 34.719 17.953 1 98.5 403 PHE A N 1
ATOM 3138 C CA . PHE A 1 403 ? 15.672 35.844 17.75 1 98.5 403 PHE A CA 1
ATOM 3139 C C . PHE A 1 403 ? 16.078 37.031 18.609 1 98.5 403 PHE A C 1
ATOM 3141 O O . PHE A 1 403 ? 15.672 38.156 18.359 1 98.5 403 PHE A O 1
ATOM 3148 N N . ASN A 1 404 ? 16.891 36.781 19.688 1 97.12 404 ASN A N 1
ATOM 3149 C CA . ASN A 1 404 ? 17.375 37.844 20.531 1 97.12 404 ASN A CA 1
ATOM 3150 C C . ASN A 1 404 ? 18.875 37.812 20.719 1 97.12 404 ASN A C 1
ATOM 3152 O O . ASN A 1 404 ? 19.406 38.281 21.734 1 97.12 404 ASN A O 1
ATOM 3156 N N . ALA A 1 405 ? 19.5 37.188 19.828 1 91.19 405 ALA A N 1
ATOM 3157 C CA . ALA A 1 405 ? 20.969 37.094 19.891 1 91.19 405 ALA A CA 1
ATOM 3158 C C . ALA A 1 405 ? 21.609 38.469 19.594 1 91.19 405 ALA A C 1
ATOM 3160 O O . ALA A 1 405 ? 21.062 39.25 18.812 1 91.19 405 ALA A O 1
ATOM 3161 N N . MET B 1 1 ? 13.602 -32.812 9.461 1 86.62 1 MET B N 1
ATOM 3162 C CA . MET B 1 1 ? 13.227 -31.438 9.141 1 86.62 1 MET B CA 1
ATOM 3163 C C . MET B 1 1 ? 13.141 -30.594 10.406 1 86.62 1 MET B C 1
ATOM 3165 O O . MET B 1 1 ? 12.688 -31.062 11.453 1 86.62 1 MET B O 1
ATOM 3169 N N . LYS B 1 2 ? 13.672 -29.484 10.297 1 93.81 2 LYS B N 1
ATOM 3170 C CA . LYS B 1 2 ? 13.781 -28.562 11.422 1 93.81 2 LYS B CA 1
ATOM 3171 C C . LYS B 1 2 ? 12.461 -27.844 11.672 1 93.81 2 LYS B C 1
ATOM 3173 O O . LYS B 1 2 ? 12.109 -27.562 12.82 1 93.81 2 LYS B O 1
ATOM 3178 N N . TYR B 1 3 ? 11.672 -27.609 10.656 1 96.94 3 TYR B N 1
ATOM 3179 C CA . TYR B 1 3 ? 10.469 -26.781 10.766 1 96.94 3 TYR B CA 1
ATOM 3180 C C . TYR B 1 3 ? 9.219 -27.641 10.648 1 96.94 3 TYR B C 1
ATOM 3182 O O . TYR B 1 3 ? 9.273 -28.766 10.141 1 96.94 3 TYR B O 1
ATOM 3190 N N . ASP B 1 4 ? 8.102 -27.125 11.125 1 95.62 4 ASP B N 1
ATOM 3191 C CA . ASP B 1 4 ? 6.863 -27.891 11.18 1 95.62 4 ASP B CA 1
ATOM 3192 C C . ASP B 1 4 ? 6.055 -27.734 9.898 1 95.62 4 ASP B C 1
ATOM 3194 O O . ASP B 1 4 ? 5.363 -26.719 9.719 1 95.62 4 ASP B O 1
ATOM 3198 N N . PHE B 1 5 ? 6.051 -28.766 9.094 1 97.81 5 PHE B N 1
ATOM 3199 C CA . PHE B 1 5 ? 5.242 -28.812 7.883 1 97.81 5 PHE B CA 1
ATOM 3200 C C . PHE B 1 5 ? 4.234 -29.953 7.945 1 97.81 5 PHE B C 1
ATOM 3202 O O . PHE B 1 5 ? 3.715 -30.391 6.918 1 97.81 5 PHE B O 1
ATOM 3209 N N . THR B 1 6 ? 3.961 -30.422 9.156 1 96.56 6 THR B N 1
ATOM 3210 C CA . THR B 1 6 ? 3.121 -31.609 9.273 1 96.56 6 THR B CA 1
ATOM 3211 C C . THR B 1 6 ? 1.863 -31.312 10.078 1 96.56 6 THR B C 1
ATOM 3213 O O . THR B 1 6 ? 0.874 -32.031 10 1 96.56 6 THR B O 1
ATOM 3216 N N . SER B 1 7 ? 1.928 -30.219 10.891 1 93.56 7 SER B N 1
ATOM 3217 C CA . SER B 1 7 ? 0.761 -29.875 11.695 1 93.56 7 SER B CA 1
ATOM 3218 C C . SER B 1 7 ? -0.242 -29.047 10.891 1 93.56 7 SER B C 1
ATOM 3220 O O . SER B 1 7 ? 0.142 -28.297 10 1 93.56 7 SER B O 1
ATOM 3222 N N . ILE B 1 8 ? -1.494 -29.281 11.25 1 88.31 8 ILE B N 1
ATOM 3223 C CA . ILE B 1 8 ? -2.555 -28.469 10.656 1 88.31 8 ILE B CA 1
ATOM 3224 C C . ILE B 1 8 ? -2.76 -27.203 11.469 1 88.31 8 ILE B C 1
ATOM 3226 O O . ILE B 1 8 ? -3.27 -27.25 12.594 1 88.31 8 ILE B O 1
ATOM 3230 N N . MET B 1 9 ? -2.402 -26.156 10.945 1 92.38 9 MET B N 1
ATOM 3231 C CA . MET B 1 9 ? -2.586 -24.859 11.609 1 92.38 9 MET B CA 1
ATOM 3232 C C . MET B 1 9 ? -4.039 -24.406 11.523 1 92.38 9 MET B C 1
ATOM 3234 O O . MET B 1 9 ? -4.656 -24.469 10.461 1 92.38 9 MET B O 1
ATOM 3238 N N . ASP B 1 10 ? -4.66 -24.078 12.664 1 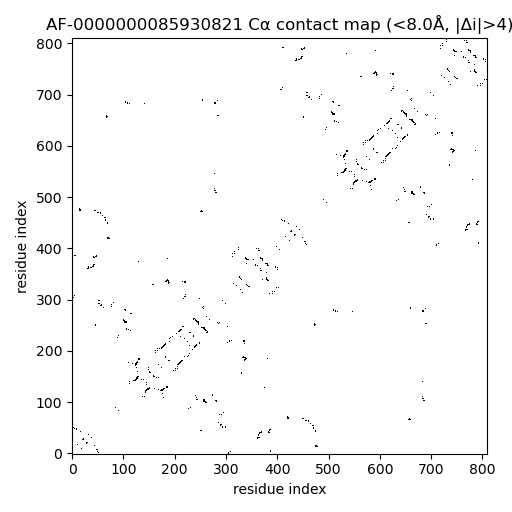94.31 10 ASP B N 1
ATOM 3239 C CA . ASP B 1 10 ? -5.996 -23.484 12.656 1 94.31 10 ASP B CA 1
ATOM 3240 C C . ASP B 1 10 ? -5.957 -22.047 12.172 1 94.31 10 ASP B C 1
ATOM 3242 O O . ASP B 1 10 ? -5.34 -21.188 12.812 1 94.31 10 ASP B O 1
ATOM 3246 N N . ARG B 1 11 ? -6.559 -21.812 11.039 1 95.56 11 ARG B N 1
ATOM 3247 C CA . ARG B 1 11 ? -6.555 -20.484 10.438 1 95.56 11 ARG B CA 1
ATOM 3248 C C . ARG B 1 11 ? -7.926 -19.828 10.547 1 95.56 11 ARG B C 1
ATOM 3250 O O . ARG B 1 11 ? -8.117 -18.703 10.102 1 95.56 11 ARG B O 1
ATOM 3257 N N . ARG B 1 12 ? -8.961 -20.562 11.188 1 94.5 12 ARG B N 1
ATOM 3258 C CA . ARG B 1 12 ? -10.32 -20.047 11.336 1 94.5 12 ARG B CA 1
ATOM 3259 C C . ARG B 1 12 ? -10.336 -18.812 12.234 1 94.5 12 ARG B C 1
ATOM 3261 O O . ARG B 1 12 ? -9.812 -18.859 13.352 1 94.5 12 ARG B O 1
ATOM 3268 N N . GLY B 1 13 ? -10.836 -17.734 11.672 1 93.25 13 GLY B N 1
ATOM 3269 C CA . GLY B 1 13 ? -10.945 -16.516 12.461 1 93.25 13 GLY B CA 1
ATOM 3270 C C . GLY B 1 13 ? -9.656 -15.727 12.523 1 93.25 13 GLY B C 1
ATOM 3271 O O . GLY B 1 13 ? -9.523 -14.805 13.328 1 93.25 13 GLY B O 1
ATOM 3272 N N . LYS B 1 14 ? -8.695 -16.078 11.727 1 94.31 14 LYS B N 1
ATOM 3273 C CA . LYS B 1 14 ? -7.402 -15.406 11.703 1 94.31 14 LYS B CA 1
ATOM 3274 C C . LYS B 1 14 ? -7.18 -14.688 10.383 1 94.31 14 LYS B C 1
ATOM 3276 O O . LYS B 1 14 ? -6.062 -14.672 9.859 1 94.31 14 LYS B O 1
ATOM 3281 N N . ASP B 1 15 ? -8.266 -14.156 9.758 1 93.69 15 ASP B N 1
ATOM 3282 C CA . ASP B 1 15 ? -8.25 -13.281 8.594 1 93.69 15 ASP B CA 1
ATOM 3283 C C . ASP B 1 15 ? -7.875 -14.047 7.328 1 93.69 15 ASP B C 1
ATOM 3285 O O . ASP B 1 15 ? -7.328 -13.469 6.387 1 93.69 15 ASP B O 1
ATOM 3289 N N . ALA B 1 16 ? -8.148 -15.344 7.297 1 95.5 16 ALA B N 1
ATOM 3290 C CA . ALA B 1 16 ? -7.73 -16.156 6.156 1 95.5 16 ALA B CA 1
ATOM 3291 C C . ALA B 1 16 ? -8.867 -16.328 5.152 1 95.5 16 ALA B C 1
ATOM 3293 O O . ALA B 1 16 ? -9.805 -17.094 5.391 1 95.5 16 ALA B O 1
ATOM 3294 N N . ILE B 1 17 ? -8.75 -15.797 3.994 1 94.69 17 ILE B N 1
ATOM 3295 C CA . ILE B 1 17 ? -9.75 -15.938 2.945 1 94.69 17 ILE B CA 1
ATOM 3296 C C . ILE B 1 17 ? -9.922 -17.406 2.582 1 94.69 17 ILE B C 1
ATOM 3298 O O . ILE B 1 17 ? -11.039 -17.875 2.342 1 94.69 17 ILE B O 1
ATOM 3302 N N . ALA B 1 18 ? -8.859 -18.156 2.615 1 94.5 18 ALA B N 1
ATOM 3303 C CA . ALA B 1 18 ? -8.844 -19.562 2.189 1 94.5 18 ALA B CA 1
ATOM 3304 C C . ALA B 1 18 ? -9.758 -20.406 3.066 1 94.5 18 ALA B C 1
ATOM 3306 O O . ALA B 1 18 ? -10.266 -21.453 2.627 1 94.5 18 ALA B O 1
ATOM 3307 N N . VAL B 1 19 ? -9.961 -19.938 4.293 1 94.5 19 VAL B N 1
ATOM 3308 C CA . VAL B 1 19 ? -10.703 -20.734 5.266 1 94.5 19 VAL B CA 1
ATOM 3309 C C . VAL B 1 19 ? -12.008 -20.016 5.625 1 94.5 19 VAL B C 1
ATOM 3311 O O . VAL B 1 19 ? -13.078 -20.625 5.609 1 94.5 19 VAL B O 1
ATOM 3314 N N . ASP B 1 20 ? -11.945 -18.703 5.836 1 93.75 20 ASP B N 1
ATOM 3315 C CA . ASP B 1 20 ? -13.062 -17.938 6.391 1 93.75 20 ASP B CA 1
ATOM 3316 C C . ASP B 1 20 ? -14.078 -17.594 5.309 1 93.75 20 ASP B C 1
ATOM 3318 O O . ASP B 1 20 ? -15.227 -17.25 5.613 1 93.75 20 ASP B O 1
ATOM 3322 N N . SER B 1 21 ? -13.703 -17.719 4.059 1 93.06 21 SER B N 1
ATOM 3323 C CA . SER B 1 21 ? -14.602 -17.312 2.988 1 93.06 21 SER B CA 1
ATOM 3324 C C . SER B 1 21 ? -15.375 -18.5 2.428 1 93.06 21 SER B C 1
ATOM 3326 O O . SER B 1 21 ? -16.297 -18.328 1.628 1 93.06 21 SER B O 1
ATOM 3328 N N . LEU B 1 22 ? -15.031 -19.703 2.779 1 93.75 22 LEU B N 1
ATOM 3329 C CA . LEU B 1 22 ? -15.68 -20.906 2.244 1 93.75 22 LEU B CA 1
ATOM 3330 C C . LEU B 1 22 ? -17.172 -20.891 2.562 1 93.75 22 LEU B C 1
ATOM 3332 O O . LEU B 1 22 ? -17.562 -20.641 3.701 1 93.75 22 LEU B O 1
ATOM 3336 N N . GLY B 1 23 ? -17.969 -21.078 1.573 1 91.44 23 GLY B N 1
ATOM 3337 C CA . GLY B 1 23 ? -19.406 -21.188 1.765 1 91.44 23 GLY B CA 1
ATOM 3338 C C . GLY B 1 23 ? -20.109 -19.844 1.804 1 91.44 23 GLY B C 1
ATOM 3339 O O . GLY B 1 23 ? -21.328 -19.781 1.881 1 91.44 23 GLY B O 1
ATOM 3340 N N . LYS B 1 24 ? -19.297 -18.781 1.819 1 85.75 24 LYS B N 1
ATOM 3341 C CA . LYS B 1 24 ? -19.938 -17.469 1.799 1 85.75 24 LYS B CA 1
ATOM 3342 C C . LYS B 1 24 ? -20.609 -17.203 0.455 1 85.75 24 LYS B C 1
ATOM 3344 O O . LYS B 1 24 ? -20.078 -17.547 -0.596 1 85.75 24 LYS B O 1
ATOM 3349 N N . PRO B 1 25 ? -21.797 -16.609 0.471 1 79.19 25 PRO B N 1
ATOM 3350 C CA . PRO B 1 25 ? -22.516 -16.359 -0.784 1 79.19 25 PRO B CA 1
ATOM 3351 C C . PRO B 1 25 ? -21.859 -15.258 -1.621 1 79.19 25 PRO B C 1
ATOM 3353 O O . PRO B 1 25 ? -21.25 -14.336 -1.069 1 79.19 25 PRO B O 1
ATOM 3356 N N . GLY B 1 26 ? -22.156 -15.383 -2.977 1 65 26 GLY B N 1
ATOM 3357 C CA . GLY B 1 26 ? -21.828 -14.305 -3.904 1 65 26 GLY B CA 1
ATOM 3358 C C . GLY B 1 26 ? -20.344 -14.18 -4.168 1 65 26 GLY B C 1
ATOM 3359 O O . GLY B 1 26 ? -19.922 -13.359 -4.988 1 65 26 GLY B O 1
ATOM 3360 N N . GLY B 1 27 ? -19.625 -15.148 -3.678 1 68.56 27 GLY B N 1
ATOM 3361 C CA . GLY B 1 27 ? -18.203 -14.953 -3.898 1 68.56 27 GLY B CA 1
ATOM 3362 C C . GLY B 1 27 ? -17.578 -16.047 -4.75 1 68.56 27 GLY B C 1
ATOM 3363 O O . GLY B 1 27 ? -18.281 -16.875 -5.32 1 68.56 27 GLY B O 1
ATOM 3364 N N . PHE B 1 28 ? -16.328 -15.812 -5.059 1 82.06 28 PHE B N 1
ATOM 3365 C CA . PHE B 1 28 ? -15.539 -16.734 -5.863 1 82.06 28 PHE B CA 1
ATOM 3366 C C . PHE B 1 28 ? -15.094 -17.938 -5.031 1 82.06 28 PHE B C 1
ATOM 3368 O O . PHE B 1 28 ? -14.531 -18.891 -5.566 1 82.06 28 PHE B O 1
ATOM 3375 N N . ALA B 1 29 ? -15.602 -17.938 -3.814 1 91.5 29 ALA B N 1
ATOM 3376 C CA . ALA B 1 29 ? -15.109 -18.953 -2.893 1 91.5 29 ALA B CA 1
ATOM 3377 C C . ALA B 1 29 ? -15.828 -20.281 -3.111 1 91.5 29 ALA B C 1
ATOM 3379 O O . ALA B 1 29 ? -17 -20.297 -3.482 1 91.5 29 ALA B O 1
ATOM 3380 N N . PRO B 1 30 ? -15.133 -21.375 -2.893 1 95.38 30 PRO B N 1
ATOM 3381 C CA . PRO B 1 30 ? -15.766 -22.703 -2.934 1 95.38 30 PRO B CA 1
ATOM 3382 C C . PRO B 1 30 ? -16.922 -22.828 -1.952 1 95.38 30 PRO B C 1
ATOM 3384 O O . PRO B 1 30 ? -16.938 -22.156 -0.908 1 95.38 30 PRO B O 1
ATOM 3387 N N . GLY B 1 31 ? -17.891 -23.625 -2.318 1 94.38 31 GLY B N 1
ATOM 3388 C CA . GLY B 1 31 ? -19 -23.906 -1.418 1 94.38 31 GLY B CA 1
ATOM 3389 C C . GLY B 1 31 ? -18.578 -24.672 -0.18 1 94.38 31 GLY B C 1
ATOM 3390 O O . GLY B 1 31 ? -17.484 -25.234 -0.132 1 94.38 31 GLY B O 1
ATOM 3391 N N . ALA B 1 32 ? -19.438 -24.703 0.794 1 94 32 ALA B N 1
ATOM 3392 C CA . ALA B 1 32 ? -19.188 -25.469 2.012 1 94 32 ALA B CA 1
ATOM 3393 C C . ALA B 1 32 ? -19.297 -26.969 1.745 1 94 32 ALA B C 1
ATOM 3395 O O . ALA B 1 32 ? -20.109 -27.391 0.916 1 94 32 ALA B O 1
ATOM 3396 N N . PRO B 1 33 ? -18.469 -27.719 2.453 1 97.19 33 PRO B N 1
ATOM 3397 C CA . PRO B 1 33 ? -18.578 -29.172 2.303 1 97.19 33 PRO B CA 1
ATOM 3398 C C . PRO B 1 33 ? -19.906 -29.719 2.836 1 97.19 33 PRO B C 1
ATOM 3400 O O . PRO B 1 33 ? -20.547 -29.078 3.666 1 97.19 33 PRO B O 1
ATOM 3403 N N . LYS B 1 34 ? -20.266 -30.844 2.35 1 97.44 34 LYS B N 1
ATOM 3404 C CA . LYS B 1 34 ? -21.406 -31.578 2.9 1 97.44 34 LYS B CA 1
ATOM 3405 C C . LYS B 1 34 ? -21.109 -32.094 4.297 1 97.44 34 LYS B C 1
ATOM 3407 O O . LYS B 1 34 ? -19.953 -32.125 4.719 1 97.44 34 LYS B O 1
ATOM 3412 N N . GLU B 1 35 ? -22.219 -32.5 4.977 1 97.12 35 GLU B N 1
ATOM 3413 C CA . GLU B 1 35 ? -22.078 -33.062 6.312 1 97.12 35 GLU B CA 1
ATOM 3414 C C . GLU B 1 35 ? -21.141 -34.281 6.301 1 97.12 35 GLU B C 1
ATOM 3416 O O . GLU B 1 35 ? -21.203 -35.094 5.398 1 97.12 35 GLU B O 1
ATOM 3421 N N . GLY B 1 36 ? -20.25 -34.281 7.305 1 97.06 36 GLY B N 1
ATOM 3422 C CA . GLY B 1 36 ? -19.328 -35.406 7.418 1 97.06 36 GLY B CA 1
ATOM 3423 C C . GLY B 1 36 ? -17.938 -35.094 6.879 1 97.06 36 GLY B C 1
ATOM 3424 O O . GLY B 1 36 ? -16.984 -35.812 7.141 1 97.06 36 GLY B O 1
ATOM 3425 N N . PHE B 1 37 ? -17.828 -33.938 6.18 1 98 37 PHE B N 1
ATOM 3426 C CA . PHE B 1 37 ? -16.547 -33.562 5.621 1 98 37 PHE B CA 1
ATOM 3427 C C . PHE B 1 37 ? -16.094 -32.219 6.176 1 98 37 PHE B C 1
ATOM 3429 O O . PHE B 1 37 ? -16.906 -31.297 6.332 1 98 37 PHE B O 1
ATOM 3436 N N . ASP B 1 38 ? -14.875 -32.094 6.621 1 96.5 38 ASP B N 1
ATOM 3437 C CA . ASP B 1 38 ? -14.273 -30.812 6.93 1 96.5 38 ASP B CA 1
ATOM 3438 C C . ASP B 1 38 ? -13.578 -30.219 5.707 1 96.5 38 ASP B C 1
ATOM 3440 O O . ASP B 1 38 ? -13.164 -30.953 4.809 1 96.5 38 ASP B O 1
ATOM 3444 N N . PRO B 1 39 ? -13.461 -28.953 5.676 1 96.31 39 PRO B N 1
ATOM 3445 C CA . PRO B 1 39 ? -12.836 -28.328 4.504 1 96.31 39 PRO B CA 1
ATOM 3446 C C . PRO B 1 39 ? -11.32 -28.531 4.469 1 96.31 39 PRO B C 1
ATOM 3448 O O . PRO B 1 39 ? -10.664 -28.469 5.508 1 96.31 39 PRO B O 1
ATOM 3451 N N . ILE B 1 40 ? -10.797 -28.828 3.359 1 97.94 40 ILE B N 1
ATOM 3452 C CA . ILE B 1 40 ? -9.375 -28.797 3.02 1 97.94 40 ILE B CA 1
ATOM 3453 C C . ILE B 1 40 ? -9.109 -27.672 2.014 1 97.94 40 ILE B C 1
ATOM 3455 O O . ILE B 1 40 ? -9.484 -27.781 0.845 1 97.94 40 ILE B O 1
ATOM 3459 N N . PRO B 1 41 ? -8.531 -26.531 2.455 1 96.88 41 PRO B N 1
ATOM 3460 C CA . PRO B 1 41 ? -8.383 -25.359 1.595 1 96.88 41 PRO B CA 1
ATOM 3461 C C . PRO B 1 41 ? -7.297 -25.531 0.537 1 96.88 41 PRO B C 1
ATOM 3463 O O . PRO B 1 41 ? -6.109 -25.391 0.837 1 96.88 41 PRO B O 1
ATOM 3466 N N . MET B 1 42 ? -7.68 -25.75 -0.713 1 98.25 42 MET B N 1
ATOM 3467 C CA . MET B 1 42 ? -6.742 -26 -1.808 1 98.25 42 MET B CA 1
ATOM 3468 C C . MET B 1 42 ? -7.031 -25.062 -2.984 1 98.25 42 MET B C 1
ATOM 3470 O O . MET B 1 42 ? -6.855 -25.453 -4.141 1 98.25 42 MET B O 1
ATOM 3474 N N . TRP B 1 43 ? -7.477 -23.781 -2.705 1 96.88 43 TRP B N 1
ATOM 3475 C CA . TRP B 1 43 ? -7.934 -22.938 -3.807 1 96.88 43 TRP B CA 1
ATOM 3476 C C . TRP B 1 43 ? -7.148 -21.641 -3.854 1 96.88 43 TRP B C 1
ATOM 3478 O O . TRP B 1 43 ? -6.844 -21.125 -4.934 1 96.88 43 TRP B O 1
ATOM 3488 N N . VAL B 1 44 ? -6.785 -21.031 -2.73 1 96.06 44 VAL B N 1
ATOM 3489 C CA . VAL B 1 44 ? -6.035 -19.781 -2.662 1 96.06 44 VAL B CA 1
ATOM 3490 C C . VAL B 1 44 ? -4.535 -20.078 -2.654 1 96.06 44 VAL B C 1
ATOM 3492 O O . VAL B 1 44 ? -4.09 -21.031 -2.021 1 96.06 44 VAL B O 1
ATOM 3495 N N . ALA B 1 45 ? -3.791 -19.172 -3.355 1 96.44 45 ALA B N 1
ATOM 3496 C CA . ALA B 1 45 ? -2.348 -19.375 -3.445 1 96.44 45 ALA B CA 1
ATOM 3497 C C . ALA B 1 45 ? -1.638 -18.828 -2.207 1 96.44 45 ALA B C 1
ATOM 3499 O O . ALA B 1 45 ? -0.685 -18.062 -2.32 1 96.44 45 ALA B O 1
ATOM 3500 N N . ASP B 1 46 ? -2.055 -19.203 -1.054 1 96.44 46 ASP B N 1
ATOM 3501 C CA . ASP B 1 46 ? -1.317 -19.078 0.201 1 96.44 46 ASP B CA 1
ATOM 3502 C C . ASP B 1 46 ? -1.124 -20.438 0.856 1 96.44 46 ASP B C 1
ATOM 3504 O O . ASP B 1 46 ? -1.68 -21.438 0.396 1 96.44 46 ASP B O 1
ATOM 3508 N N . MET B 1 47 ? -0.228 -20.531 1.797 1 97.56 47 MET B N 1
ATOM 3509 C CA . MET B 1 47 ? 0.174 -21.828 2.332 1 97.56 47 MET B CA 1
ATOM 3510 C C . MET B 1 47 ? -0.512 -22.094 3.666 1 97.56 47 MET B C 1
ATOM 3512 O O . MET B 1 47 ? -0.862 -21.172 4.395 1 97.56 47 MET B O 1
ATOM 3516 N N . ASN B 1 48 ? -0.693 -23.359 3.9 1 96.5 48 ASN B N 1
ATOM 3517 C CA . ASN B 1 48 ? -1.265 -23.766 5.176 1 96.5 48 ASN B CA 1
ATOM 3518 C C . ASN B 1 48 ? -0.184 -24.219 6.152 1 96.5 48 ASN B C 1
ATOM 3520 O O . ASN B 1 48 ? -0.371 -25.203 6.875 1 96.5 48 ASN B O 1
ATOM 3524 N N . PHE B 1 49 ? 0.975 -23.578 6.059 1 97.62 49 PHE B N 1
ATOM 3525 C CA . PHE B 1 49 ? 2.1 -23.734 6.969 1 97.62 49 PHE B CA 1
ATOM 3526 C C . PHE B 1 49 ? 2.377 -22.438 7.719 1 97.62 49 PHE B C 1
ATOM 3528 O O . PHE B 1 49 ? 2.152 -21.344 7.191 1 97.62 49 PHE B O 1
ATOM 3535 N N . PRO B 1 50 ? 2.844 -22.609 9.047 1 97.12 50 PRO B N 1
ATOM 3536 C CA . PRO B 1 50 ? 3.379 -21.391 9.648 1 97.12 50 PRO B CA 1
ATOM 3537 C C . PRO B 1 50 ? 4.578 -20.828 8.891 1 97.12 50 PRO B C 1
ATOM 3539 O O . PRO B 1 50 ? 5.41 -21.594 8.391 1 97.12 50 PRO B O 1
ATOM 3542 N N . THR B 1 51 ? 4.625 -19.562 8.781 1 97.94 51 THR B N 1
ATOM 3543 C CA . THR B 1 51 ? 5.805 -18.953 8.18 1 97.94 51 THR B CA 1
ATOM 3544 C C . THR B 1 51 ? 7.035 -19.172 9.055 1 97.94 51 THR B C 1
ATOM 3546 O O . THR B 1 51 ? 6.922 -19.656 10.18 1 97.94 51 THR B O 1
ATOM 3549 N N . VAL B 1 52 ? 8.203 -18.891 8.539 1 98.38 52 VAL B N 1
ATOM 3550 C CA . VAL B 1 52 ? 9.453 -19.062 9.273 1 98.38 52 VAL B CA 1
ATOM 3551 C C . VAL B 1 52 ? 9.445 -18.172 10.516 1 98.38 52 VAL B C 1
ATOM 3553 O O . VAL B 1 52 ? 9.016 -17.016 10.461 1 98.38 52 VAL B O 1
ATOM 3556 N N . PRO B 1 53 ? 9.883 -18.641 11.641 1 98.19 53 PRO B N 1
ATOM 3557 C CA . PRO B 1 53 ? 9.797 -17.938 12.922 1 98.19 53 PRO B CA 1
ATOM 3558 C C . PRO B 1 53 ? 10.523 -16.578 12.898 1 98.19 53 PRO B C 1
ATOM 3560 O O . PRO B 1 53 ? 10.125 -15.656 13.609 1 98.19 53 PRO B O 1
ATOM 3563 N N . SER B 1 54 ? 11.523 -16.391 12.047 1 98.69 54 SER B N 1
ATOM 3564 C CA . SER B 1 54 ? 12.297 -15.156 12.008 1 98.69 54 SER B CA 1
ATOM 3565 C C . SER B 1 54 ? 11.445 -13.984 11.531 1 98.69 54 SER B C 1
ATOM 3567 O O . SER B 1 54 ? 11.766 -12.828 11.805 1 98.69 54 SER B O 1
ATOM 3569 N N . ILE B 1 55 ? 10.367 -14.273 10.852 1 98.69 55 ILE B N 1
ATOM 3570 C CA . ILE B 1 55 ? 9.531 -13.203 10.32 1 98.69 55 ILE B CA 1
ATOM 3571 C C . ILE B 1 55 ? 8.672 -12.617 11.438 1 98.69 55 ILE B C 1
ATOM 3573 O O . ILE B 1 55 ? 8.773 -11.422 11.742 1 98.69 55 ILE B O 1
ATOM 3577 N N . PRO B 1 56 ? 7.793 -13.461 12.164 1 98.56 56 PRO B N 1
ATOM 3578 C CA . PRO B 1 56 ? 7.074 -12.859 13.297 1 98.56 56 PRO B CA 1
ATOM 3579 C C . PRO B 1 56 ? 8.016 -12.273 14.344 1 98.56 56 PRO B C 1
ATOM 3581 O O . PRO B 1 56 ? 7.691 -11.266 14.977 1 98.56 56 PRO B O 1
ATOM 3584 N N . ALA B 1 57 ? 9.164 -12.883 14.555 1 98.69 57 ALA B N 1
ATOM 3585 C CA . ALA B 1 57 ? 10.125 -12.344 15.516 1 98.69 57 ALA B CA 1
ATOM 3586 C C . ALA B 1 57 ? 10.57 -10.938 15.117 1 98.69 57 ALA B C 1
ATOM 3588 O O . ALA B 1 57 ? 10.633 -10.039 15.961 1 98.69 57 ALA B O 1
ATOM 3589 N N . ALA B 1 58 ? 10.898 -10.711 13.836 1 98.56 58 ALA B N 1
ATOM 3590 C CA . ALA B 1 58 ? 11.32 -9.406 13.336 1 98.56 58 ALA B CA 1
ATOM 3591 C C . ALA B 1 58 ? 10.195 -8.383 13.461 1 98.56 58 ALA B C 1
ATOM 3593 O O . ALA B 1 58 ? 10.43 -7.23 13.836 1 98.56 58 ALA B O 1
ATOM 3594 N N . ILE B 1 59 ? 8.969 -8.805 13.164 1 98.62 59 ILE B N 1
ATOM 3595 C CA . ILE B 1 59 ? 7.801 -7.926 13.242 1 98.62 59 ILE B CA 1
ATOM 3596 C C . ILE B 1 59 ? 7.578 -7.496 14.688 1 98.62 59 ILE B C 1
ATOM 3598 O O . ILE B 1 59 ? 7.414 -6.305 14.977 1 98.62 59 ILE B O 1
ATOM 3602 N N . VAL B 1 60 ? 7.566 -8.461 15.586 1 98.56 60 VAL B N 1
ATOM 3603 C CA . VAL B 1 60 ? 7.293 -8.195 17 1 98.56 60 VAL B CA 1
ATOM 3604 C C . VAL B 1 60 ? 8.391 -7.309 17.578 1 98.56 60 VAL B C 1
ATOM 3606 O O . VAL B 1 60 ? 8.109 -6.367 18.328 1 98.56 60 VAL B O 1
ATOM 3609 N N . ALA B 1 61 ? 9.641 -7.605 17.219 1 98.19 61 ALA B N 1
ATOM 3610 C CA . ALA B 1 61 ? 10.75 -6.789 17.703 1 98.19 61 ALA B CA 1
ATOM 3611 C C . ALA B 1 61 ? 10.578 -5.328 17.297 1 98.19 61 ALA B C 1
ATOM 3613 O O . ALA B 1 61 ? 10.75 -4.422 18.109 1 98.19 61 ALA B O 1
ATOM 3614 N N . ARG B 1 62 ? 10.203 -5.074 16.062 1 98.12 62 ARG B N 1
ATOM 3615 C CA . ARG B 1 62 ? 10.023 -3.699 15.602 1 98.12 62 ARG B CA 1
ATOM 3616 C C . ARG B 1 62 ? 8.789 -3.07 16.25 1 98.12 62 ARG B C 1
ATOM 3618 O O . ARG B 1 62 ? 8.781 -1.875 16.547 1 98.12 62 ARG B O 1
ATOM 3625 N N . ALA B 1 63 ? 7.742 -3.867 16.453 1 97.69 63 ALA B N 1
ATOM 3626 C CA . ALA B 1 63 ? 6.48 -3.365 16.984 1 97.69 63 ALA B CA 1
ATOM 3627 C C . ALA B 1 63 ? 6.637 -2.941 18.438 1 97.69 63 ALA B C 1
ATOM 3629 O O . ALA B 1 63 ? 5.867 -2.115 18.938 1 97.69 63 ALA B O 1
ATOM 3630 N N . GLN B 1 64 ? 7.652 -3.436 19.047 1 95.88 64 GLN B N 1
ATOM 3631 C CA . GLN B 1 64 ? 7.867 -3.141 20.469 1 95.88 64 GLN B CA 1
ATOM 3632 C C . GLN B 1 64 ? 8.328 -1.701 20.656 1 95.88 64 GLN B C 1
ATOM 3634 O O . GLN B 1 64 ? 8.125 -1.119 21.734 1 95.88 64 GLN B O 1
ATOM 3639 N N . HIS B 1 65 ? 9.047 -1.19 19.719 1 96 65 HIS B N 1
ATOM 3640 C CA . HIS B 1 65 ? 9.281 0.25 19.75 1 96 65 HIS B CA 1
ATOM 3641 C C . HIS B 1 65 ? 8.023 1.017 19.328 1 96 65 HIS B C 1
ATOM 3643 O O . HIS B 1 65 ? 7.582 0.915 18.188 1 96 65 HIS B O 1
ATOM 3649 N N . PRO B 1 66 ? 7.426 1.764 20.203 1 95.19 66 PRO B N 1
ATOM 3650 C CA . PRO B 1 66 ? 6.051 2.227 20.016 1 95.19 66 PRO B CA 1
ATOM 3651 C C . PRO B 1 66 ? 5.961 3.514 19.203 1 95.19 66 PRO B C 1
ATOM 3653 O O . PRO B 1 66 ? 5.152 4.391 19.516 1 95.19 66 PRO B O 1
ATOM 3656 N N . ALA B 1 67 ? 6.879 3.725 18.266 1 96.06 67 ALA B N 1
ATOM 3657 C CA . ALA B 1 67 ? 6.836 4.824 17.312 1 96.06 67 ALA B CA 1
ATOM 3658 C C . ALA B 1 67 ? 6.824 4.297 15.875 1 96.06 67 ALA B C 1
ATOM 3660 O O . ALA B 1 67 ? 7.734 3.568 15.469 1 96.06 67 ALA B O 1
ATOM 3661 N N . TYR B 1 68 ? 5.789 4.66 15.195 1 98 68 TYR B N 1
ATOM 3662 C CA . TYR B 1 68 ? 5.621 4.172 13.828 1 98 68 TYR B CA 1
ATOM 3663 C C . TYR B 1 68 ? 5.508 5.328 12.844 1 98 68 TYR B C 1
ATOM 3665 O O . TYR B 1 68 ? 4.664 5.309 11.945 1 98 68 TYR B O 1
ATOM 3673 N N . GLY B 1 69 ? 6.273 6.387 13.023 1 96.81 69 GLY B N 1
ATOM 3674 C CA . GLY B 1 69 ? 6.258 7.555 12.156 1 96.81 69 GLY B CA 1
ATOM 3675 C C . GLY B 1 69 ? 6.867 7.297 10.797 1 96.81 69 GLY B C 1
ATOM 3676 O O . GLY B 1 69 ? 7.008 6.148 10.375 1 96.81 69 GLY B O 1
ATOM 3677 N N . TYR B 1 70 ? 7.184 8.398 10.094 1 96.88 70 TYR B N 1
ATOM 3678 C CA . TYR B 1 70 ? 7.738 8.328 8.75 1 96.88 70 TYR B CA 1
ATOM 3679 C C . TYR B 1 70 ? 9.117 7.672 8.758 1 96.88 70 TYR B C 1
ATOM 3681 O O . TYR B 1 70 ? 9.914 7.902 9.672 1 96.88 70 TYR B O 1
ATOM 3689 N N . PHE B 1 71 ? 9.359 6.867 7.723 1 96.88 71 PHE B N 1
ATOM 3690 C CA . PHE B 1 71 ? 10.625 6.145 7.633 1 96.88 71 PHE B CA 1
ATOM 3691 C C . PHE B 1 71 ? 11.07 6.016 6.184 1 96.88 71 PHE B C 1
ATOM 3693 O O . PHE B 1 71 ? 10.344 6.402 5.266 1 96.88 71 PHE B O 1
ATOM 3700 N N . GLU B 1 72 ? 12.234 5.609 5.973 1 93.62 72 GLU B N 1
ATOM 3701 C CA . GLU B 1 72 ? 12.797 5.168 4.699 1 93.62 72 GLU B CA 1
ATOM 3702 C C . GLU B 1 72 ? 13.375 3.758 4.805 1 93.62 72 GLU B C 1
ATOM 3704 O O . GLU B 1 72 ? 13.734 3.311 5.895 1 93.62 72 GLU B O 1
ATOM 3709 N N . PRO B 1 73 ? 13.352 3.062 3.656 1 95.88 73 PRO B N 1
ATOM 3710 C CA . PRO B 1 73 ? 13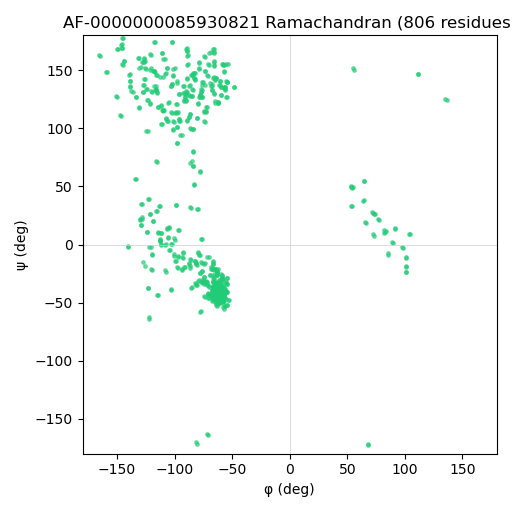.984 1.743 3.717 1 95.88 73 PRO B CA 1
ATOM 3711 C C . PRO B 1 73 ? 15.422 1.803 4.227 1 95.88 73 PRO B C 1
ATOM 3713 O O . PRO B 1 73 ? 16.188 2.703 3.852 1 95.88 73 PRO B O 1
ATOM 3716 N N . THR B 1 74 ? 15.789 0.864 5.031 1 95.62 74 THR B N 1
ATOM 3717 C CA . THR B 1 74 ? 17.109 0.854 5.664 1 95.62 74 THR B CA 1
ATOM 3718 C C . THR B 1 74 ? 18.125 0.131 4.785 1 95.62 74 THR B C 1
ATOM 3720 O O . THR B 1 74 ? 17.75 -0.572 3.846 1 95.62 74 THR B O 1
ATOM 3723 N N . GLU B 1 75 ? 19.375 0.307 5.129 1 96.44 75 GLU B N 1
ATOM 3724 C CA . GLU B 1 75 ? 20.422 -0.458 4.461 1 96.44 75 GLU B CA 1
ATOM 3725 C C . GLU B 1 75 ? 20.203 -1.959 4.637 1 96.44 75 GLU B C 1
ATOM 3727 O O . GLU B 1 75 ? 20.5 -2.744 3.732 1 96.44 75 GLU B O 1
ATOM 3732 N N . ALA B 1 76 ? 19.734 -2.314 5.809 1 97.88 76 ALA B N 1
ATOM 3733 C CA . ALA B 1 76 ? 19.469 -3.723 6.098 1 97.88 76 ALA B CA 1
ATOM 3734 C C . ALA B 1 76 ? 18.469 -4.312 5.109 1 97.88 76 ALA B C 1
ATOM 3736 O O . ALA B 1 76 ? 18.594 -5.477 4.719 1 97.88 76 ALA B O 1
ATOM 3737 N N . TYR B 1 77 ? 17.516 -3.523 4.711 1 98.38 77 TYR B N 1
ATOM 3738 C CA . TYR B 1 77 ? 16.516 -3.941 3.744 1 98.38 77 TYR B CA 1
ATOM 3739 C C . TYR B 1 77 ? 17.141 -4.246 2.393 1 98.38 77 TYR B C 1
ATOM 3741 O O . TYR B 1 77 ? 16.953 -5.332 1.84 1 98.38 77 TYR B O 1
ATOM 3749 N N . PHE B 1 78 ? 17.891 -3.379 1.846 1 98.5 78 PHE B N 1
ATOM 3750 C CA . PHE B 1 78 ? 18.531 -3.547 0.549 1 98.5 78 PHE B CA 1
ATOM 3751 C C . PHE B 1 78 ? 19.562 -4.672 0.598 1 98.5 78 PHE B C 1
ATOM 3753 O O . PHE B 1 78 ? 19.625 -5.508 -0.308 1 98.5 78 PHE B O 1
ATOM 3760 N N . ASN B 1 79 ? 20.344 -4.758 1.692 1 98.31 79 ASN B N 1
ATOM 3761 C CA . ASN B 1 79 ? 21.359 -5.789 1.835 1 98.31 79 ASN B CA 1
ATOM 3762 C C . ASN B 1 79 ? 20.75 -7.184 1.896 1 98.31 79 ASN B C 1
ATOM 3764 O O . ASN B 1 79 ? 21.328 -8.148 1.378 1 98.31 79 ASN B O 1
ATOM 3768 N N . ALA B 1 80 ? 19.641 -7.285 2.551 1 98.69 80 ALA B N 1
ATOM 3769 C CA . ALA B 1 80 ? 18.953 -8.57 2.619 1 98.69 80 ALA B CA 1
ATOM 3770 C C . ALA B 1 80 ? 18.547 -9.047 1.229 1 98.69 80 ALA B C 1
ATOM 3772 O O . ALA B 1 80 ? 18.734 -10.219 0.887 1 98.69 80 ALA B O 1
ATOM 3773 N N . ILE B 1 81 ? 18.016 -8.133 0.387 1 98.69 81 ILE B N 1
ATOM 3774 C CA . ILE B 1 81 ? 17.594 -8.469 -0.967 1 98.69 81 ILE B CA 1
ATOM 3775 C C . ILE B 1 81 ? 18.812 -8.836 -1.815 1 98.69 81 ILE B C 1
ATOM 3777 O O . ILE B 1 81 ? 18.797 -9.852 -2.518 1 98.69 81 ILE B O 1
ATOM 3781 N N . ILE B 1 82 ? 19.828 -8.047 -1.715 1 98.56 82 ILE B N 1
ATOM 3782 C CA . ILE B 1 82 ? 21.031 -8.266 -2.512 1 98.56 82 ILE B CA 1
ATOM 3783 C C . ILE B 1 82 ? 21.656 -9.617 -2.16 1 98.56 82 ILE B C 1
ATOM 3785 O O . ILE B 1 82 ? 21.953 -10.422 -3.047 1 98.56 82 ILE B O 1
ATOM 3789 N N . ARG B 1 83 ? 21.812 -9.906 -0.883 1 98.31 83 ARG B N 1
ATOM 3790 C CA . ARG B 1 83 ? 22.375 -11.172 -0.441 1 98.31 83 ARG B CA 1
ATOM 3791 C C . ARG B 1 83 ? 21.531 -12.352 -0.913 1 98.31 83 ARG B C 1
ATOM 3793 O O . ARG B 1 83 ? 22.062 -13.375 -1.339 1 98.31 83 ARG B O 1
ATOM 3800 N N . TRP B 1 84 ? 20.234 -12.195 -0.84 1 98.62 84 TRP B N 1
ATOM 3801 C CA . TRP B 1 84 ? 19.328 -13.258 -1.266 1 98.62 84 TRP B CA 1
ATOM 3802 C C . TRP B 1 84 ? 19.531 -13.586 -2.742 1 98.62 84 TRP B C 1
ATOM 3804 O O . TRP B 1 84 ? 19.625 -14.758 -3.115 1 98.62 84 TRP B O 1
ATOM 3814 N N . HIS B 1 85 ? 19.625 -12.562 -3.602 1 98.5 85 HIS B N 1
ATOM 3815 C CA . HIS B 1 85 ? 19.766 -12.75 -5.039 1 98.5 85 HIS B CA 1
ATOM 3816 C C . HIS B 1 85 ? 21.172 -13.266 -5.383 1 98.5 85 HIS B C 1
ATOM 3818 O O . HIS B 1 85 ? 21.328 -14.039 -6.332 1 98.5 85 HIS B O 1
ATOM 3824 N N . GLN B 1 86 ? 22.141 -12.836 -4.629 1 97.69 86 GLN B N 1
ATOM 3825 C CA . GLN B 1 86 ? 23.484 -13.328 -4.84 1 97.69 86 GLN B CA 1
ATOM 3826 C C . GLN B 1 86 ? 23.594 -14.82 -4.516 1 97.69 86 GLN B C 1
ATOM 3828 O O . GLN B 1 86 ? 24.156 -15.594 -5.293 1 97.69 86 GLN B O 1
ATOM 3833 N N . THR B 1 87 ? 22.984 -15.219 -3.434 1 96.69 87 THR B N 1
ATOM 3834 C CA . THR B 1 87 ? 23.125 -16.578 -2.926 1 96.69 87 THR B CA 1
ATOM 3835 C C . THR B 1 87 ? 22.203 -17.531 -3.666 1 96.69 87 THR B C 1
ATOM 3837 O O . THR B 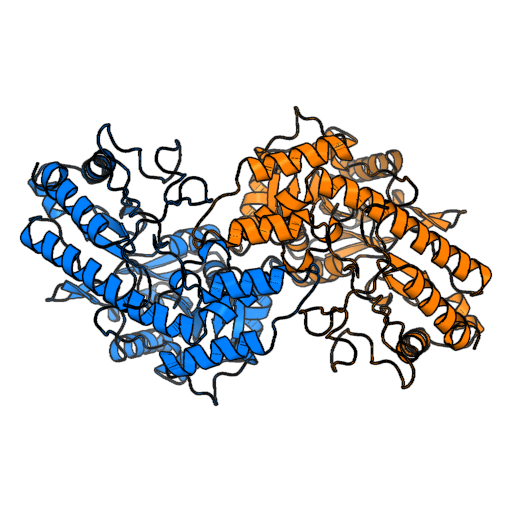1 87 ? 22.562 -18.672 -3.951 1 96.69 87 THR B O 1
ATOM 3840 N N . ARG B 1 88 ? 21.016 -17.094 -4.07 1 96.12 88 ARG B N 1
ATOM 3841 C CA . ARG B 1 88 ? 20.031 -18.031 -4.574 1 96.12 88 ARG B CA 1
ATOM 3842 C C . ARG B 1 88 ? 19.875 -17.906 -6.09 1 96.12 88 ARG B C 1
ATOM 3844 O O . ARG B 1 88 ? 19.469 -18.859 -6.758 1 96.12 88 ARG B O 1
ATOM 3851 N N . ASN B 1 89 ? 20.25 -16.688 -6.621 1 95 89 ASN B N 1
ATOM 3852 C CA . ASN B 1 89 ? 19.984 -16.453 -8.039 1 95 89 ASN B CA 1
ATOM 3853 C C . ASN B 1 89 ? 21.266 -16.156 -8.812 1 95 89 ASN B C 1
ATOM 3855 O O . ASN B 1 89 ? 21.219 -15.922 -10.023 1 95 89 ASN B O 1
ATOM 3859 N N . GLY B 1 90 ? 22.328 -16.109 -8.148 1 94.38 90 GLY B N 1
ATOM 3860 C CA . GLY B 1 90 ? 23.609 -15.906 -8.82 1 94.38 90 GLY B CA 1
ATOM 3861 C C . GLY B 1 90 ? 23.812 -14.484 -9.305 1 94.38 90 GLY B C 1
ATOM 3862 O O . GLY B 1 90 ? 24.547 -14.25 -10.273 1 94.38 90 GLY B O 1
ATOM 3863 N N . ALA B 1 91 ? 23.172 -13.555 -8.672 1 95.31 91 ALA B N 1
ATOM 3864 C CA . ALA B 1 91 ? 23.328 -12.156 -9.062 1 95.31 91 ALA B CA 1
ATOM 3865 C C . ALA B 1 91 ? 24.766 -11.688 -8.836 1 95.31 91 ALA B C 1
ATOM 3867 O O . ALA B 1 91 ? 25.391 -12.055 -7.848 1 95.31 91 ALA B O 1
ATOM 3868 N N . ASP B 1 92 ? 25.188 -10.859 -9.758 1 94.88 92 ASP B N 1
ATOM 3869 C CA . ASP B 1 92 ? 26.516 -10.258 -9.664 1 94.88 92 ASP B CA 1
ATOM 3870 C C . ASP B 1 92 ? 26.516 -9.078 -8.695 1 94.88 92 ASP B C 1
ATOM 3872 O O . ASP B 1 92 ? 25.875 -8.062 -8.945 1 94.88 92 ASP B O 1
ATOM 3876 N N . PRO B 1 93 ? 27.359 -9.227 -7.711 1 90.62 93 PRO B N 1
ATOM 3877 C CA . PRO B 1 93 ? 27.375 -8.148 -6.715 1 90.62 93 PRO B CA 1
ATOM 3878 C C . PRO B 1 93 ? 27.859 -6.824 -7.301 1 90.62 93 PRO B C 1
ATOM 3880 O O . PRO B 1 93 ? 27.547 -5.758 -6.758 1 90.62 93 PRO B O 1
ATOM 3883 N N . ALA B 1 94 ? 28.547 -6.891 -8.367 1 94.06 94 ALA B N 1
ATOM 3884 C CA . ALA B 1 94 ? 29.047 -5.668 -9 1 94.06 94 ALA B CA 1
ATOM 3885 C C . ALA B 1 94 ? 27.938 -4.949 -9.75 1 94.06 94 ALA B C 1
ATOM 3887 O O . ALA B 1 94 ? 28 -3.738 -9.961 1 94.06 94 ALA B O 1
ATOM 3888 N N . LEU B 1 95 ? 26.938 -5.684 -10.102 1 96.5 95 LEU B N 1
ATOM 3889 C CA . LEU B 1 95 ? 25.875 -5.121 -10.93 1 96.5 95 LEU B CA 1
ATOM 3890 C C . LEU B 1 95 ? 24.641 -4.816 -10.086 1 96.5 95 LEU B C 1
ATOM 3892 O O . LEU B 1 95 ? 23.984 -3.785 -10.281 1 96.5 95 LEU B O 1
ATOM 3896 N N . LEU B 1 96 ? 24.344 -5.676 -9.148 1 98.25 96 LEU B N 1
ATOM 3897 C CA . LEU B 1 96 ? 23.156 -5.469 -8.328 1 98.25 96 LEU B CA 1
ATOM 3898 C C . LEU B 1 96 ? 23.453 -4.57 -7.141 1 98.25 96 LEU B C 1
ATOM 3900 O O . LEU B 1 96 ? 23.969 -5.039 -6.117 1 98.25 96 LEU B O 1
ATOM 3904 N N . THR B 1 97 ? 23.109 -3.312 -7.266 1 97.69 97 THR B N 1
ATOM 3905 C CA . THR B 1 97 ? 23.281 -2.309 -6.223 1 97.69 97 THR B CA 1
ATOM 3906 C C . THR B 1 97 ? 21.938 -1.863 -5.668 1 97.69 97 THR B C 1
ATOM 3908 O O . THR B 1 97 ? 20.891 -2.148 -6.254 1 97.69 97 THR B O 1
ATOM 3911 N N . PRO B 1 98 ? 21.984 -1.193 -4.512 1 97.69 98 PRO B N 1
ATOM 3912 C CA . PRO B 1 98 ? 20.719 -0.71 -3.947 1 97.69 98 PRO B CA 1
ATOM 3913 C C . PRO B 1 98 ? 19.922 0.14 -4.93 1 97.69 98 PRO B C 1
ATOM 3915 O O . PRO B 1 98 ? 18.688 0.126 -4.902 1 97.69 98 PRO B O 1
ATOM 3918 N N . GLU B 1 99 ? 20.547 0.82 -5.828 1 97.12 99 GLU B N 1
ATOM 3919 C CA . GLU B 1 99 ? 19.875 1.697 -6.781 1 97.12 99 GLU B CA 1
ATOM 3920 C C . GLU B 1 99 ? 18.984 0.899 -7.734 1 97.12 99 GLU B C 1
ATOM 3922 O O . GLU B 1 99 ? 18 1.422 -8.258 1 97.12 99 GLU B O 1
ATOM 3927 N N . CYS B 1 100 ? 19.312 -0.375 -7.973 1 98.56 100 CYS B N 1
ATOM 3928 C CA . CYS B 1 100 ? 18.547 -1.231 -8.883 1 98.56 100 CYS B CA 1
ATOM 3929 C C . CYS B 1 100 ? 17.219 -1.642 -8.258 1 98.56 100 CYS B C 1
ATOM 3931 O O . CYS B 1 100 ? 16.328 -2.109 -8.961 1 98.56 100 CYS B O 1
ATOM 3933 N N . ILE B 1 101 ? 17.156 -1.455 -6.945 1 98.81 101 ILE B N 1
ATOM 3934 C CA . ILE B 1 101 ? 16.047 -2.033 -6.199 1 98.81 101 ILE B CA 1
ATOM 3935 C C . ILE B 1 101 ? 15.062 -0.937 -5.812 1 98.81 101 ILE B C 1
ATOM 3937 O O . ILE B 1 101 ? 15.445 0.073 -5.219 1 98.81 101 ILE B O 1
ATOM 3941 N N . GLY B 1 102 ? 13.805 -1.057 -6.227 1 98.62 102 GLY B N 1
ATOM 3942 C CA . GLY B 1 102 ? 12.734 -0.166 -5.797 1 98.62 102 GLY B CA 1
ATOM 3943 C C . GLY B 1 102 ? 11.539 -0.901 -5.219 1 98.62 102 GLY B C 1
ATOM 3944 O O . GLY B 1 102 ? 11.359 -2.094 -5.469 1 98.62 102 GLY B O 1
ATOM 3945 N N . TYR B 1 103 ? 10.758 -0.23 -4.426 1 98.44 103 TYR B N 1
ATOM 3946 C CA . TYR B 1 103 ? 9.609 -0.822 -3.752 1 98.44 103 TYR B CA 1
ATOM 3947 C C . TYR B 1 103 ? 8.375 -0.802 -4.652 1 98.44 103 TYR B C 1
ATOM 3949 O O . TYR B 1 103 ? 8.203 0.121 -5.449 1 98.44 103 TYR B O 1
ATOM 3957 N N . GLU B 1 104 ? 7.543 -1.801 -4.547 1 98.69 104 GLU B N 1
ATOM 3958 C CA . GLU B 1 104 ? 6.211 -1.928 -5.133 1 98.69 104 GLU B CA 1
ATOM 3959 C C . GLU B 1 104 ? 5.199 -2.426 -4.105 1 98.69 104 GLU B C 1
ATOM 3961 O O . GLU B 1 104 ? 5.406 -3.467 -3.479 1 98.69 104 GLU B O 1
ATOM 3966 N N . ASN B 1 105 ? 4.078 -1.709 -3.928 1 98.31 105 ASN B N 1
ATOM 3967 C CA . ASN B 1 105 ? 3.027 -2.188 -3.035 1 98.31 105 ASN B CA 1
ATOM 3968 C C . ASN B 1 105 ? 2.186 -3.277 -3.691 1 98.31 105 ASN B C 1
ATOM 3970 O O . ASN B 1 105 ? 0.971 -3.127 -3.836 1 98.31 105 ASN B O 1
ATOM 3974 N N . GLY 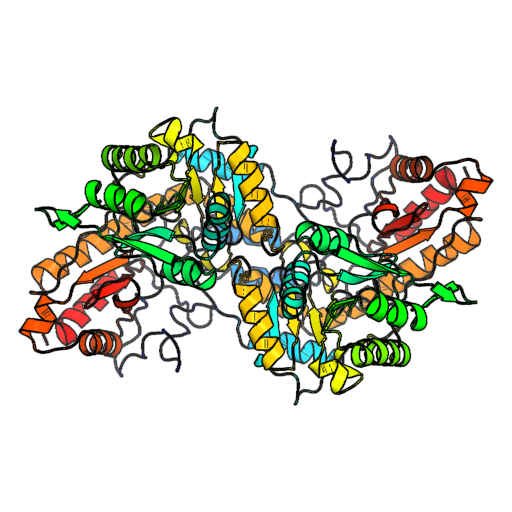B 1 106 ? 2.9 -4.367 -3.986 1 98.19 106 GLY B N 1
ATOM 3975 C CA . GLY B 1 106 ? 2.352 -5.504 -4.711 1 98.19 106 GLY B CA 1
ATOM 3976 C C . GLY B 1 106 ? 2.939 -5.668 -6.098 1 98.19 106 GLY B C 1
ATOM 3977 O O . GLY B 1 106 ? 3.186 -4.68 -6.797 1 98.19 106 GLY B O 1
ATOM 3978 N N . VAL B 1 107 ? 3.055 -6.887 -6.52 1 98.69 107 VAL B N 1
ATOM 3979 C CA . VAL B 1 107 ? 3.686 -7.191 -7.801 1 98.69 107 VAL B CA 1
ATOM 3980 C C . VAL B 1 107 ? 2.818 -6.664 -8.945 1 98.69 107 VAL B C 1
ATOM 3982 O O . VAL B 1 107 ? 3.334 -6.121 -9.922 1 98.69 107 VAL B O 1
ATOM 3985 N N . LEU B 1 108 ? 1.507 -6.777 -8.836 1 98.75 108 LEU B N 1
ATOM 3986 C CA . LEU B 1 108 ? 0.612 -6.391 -9.922 1 98.75 108 LEU B CA 1
ATOM 3987 C C . LEU B 1 108 ? 0.663 -4.883 -10.148 1 98.75 108 LEU B C 1
ATOM 3989 O O . LEU B 1 108 ? 0.529 -4.418 -11.289 1 98.75 108 LEU B O 1
ATOM 3993 N N . GLY B 1 109 ? 0.806 -4.098 -9.047 1 98.62 109 GLY B N 1
ATOM 3994 C CA . GLY B 1 109 ? 1.076 -2.682 -9.25 1 98.62 109 GLY B CA 1
ATOM 3995 C C . GLY B 1 109 ? 2.354 -2.422 -10.023 1 98.62 109 GLY B C 1
ATOM 3996 O O . GLY B 1 109 ? 2.379 -1.584 -10.93 1 98.62 109 GLY B O 1
ATOM 3997 N N . GLY B 1 110 ? 3.41 -3.162 -9.695 1 98.75 110 GLY B N 1
ATOM 3998 C CA . GLY B 1 110 ? 4.672 -3.074 -10.414 1 98.75 110 GLY B CA 1
ATOM 3999 C C . GLY B 1 110 ? 4.551 -3.449 -11.883 1 98.75 110 GLY B C 1
ATOM 4000 O O . GLY B 1 110 ? 5.172 -2.822 -12.742 1 98.75 110 GLY B O 1
ATOM 4001 N N . VAL B 1 111 ? 3.727 -4.449 -12.125 1 98.88 111 VAL B N 1
ATOM 4002 C CA . VAL B 1 111 ? 3.498 -4.887 -13.5 1 98.88 111 VAL B CA 1
ATOM 4003 C C . VAL B 1 111 ? 2.889 -3.748 -14.312 1 98.88 111 VAL B C 1
ATOM 4005 O O . VAL B 1 111 ? 3.352 -3.447 -15.414 1 98.88 111 VAL B O 1
ATOM 4008 N N . LEU B 1 112 ? 1.924 -3.102 -13.781 1 98.62 112 LEU B N 1
ATOM 4009 C CA . LEU B 1 112 ? 1.221 -2.062 -14.523 1 98.62 112 LEU B CA 1
ATOM 4010 C C . LEU B 1 112 ? 2.104 -0.834 -14.711 1 98.62 112 LEU B C 1
ATOM 4012 O O . LEU B 1 112 ? 2.107 -0.222 -15.781 1 98.62 112 LEU B O 1
ATOM 4016 N N . SER B 1 113 ? 2.836 -0.431 -13.648 1 98.25 113 SER B N 1
ATOM 4017 C CA . SER B 1 113 ? 3.736 0.707 -13.805 1 98.25 113 SER B CA 1
ATOM 4018 C C . SER B 1 113 ? 4.844 0.404 -14.812 1 98.25 113 SER B C 1
ATOM 4020 O O . SER B 1 113 ? 5.25 1.281 -15.578 1 98.25 113 SER B O 1
ATOM 4022 N N . ALA B 1 114 ? 5.297 -0.833 -14.82 1 98.75 114 ALA B N 1
ATOM 4023 C CA . ALA B 1 114 ? 6.316 -1.256 -15.773 1 98.75 114 ALA B CA 1
ATOM 4024 C C . ALA B 1 114 ? 5.777 -1.228 -17.203 1 98.75 114 ALA B C 1
ATOM 4026 O O . ALA B 1 114 ? 6.441 -0.733 -18.109 1 98.75 114 ALA B O 1
ATOM 4027 N N . LEU B 1 115 ? 4.578 -1.753 -17.406 1 98.69 115 LEU B N 1
ATOM 4028 C CA . LEU B 1 115 ? 3.98 -1.783 -18.734 1 98.69 115 LEU B CA 1
ATOM 4029 C C . LEU B 1 115 ? 3.781 -0.37 -19.281 1 98.69 115 LEU B C 1
ATOM 4031 O O . LEU B 1 115 ? 3.92 -0.134 -20.469 1 98.69 115 LEU B O 1
ATOM 4035 N N . ALA B 1 116 ? 3.498 0.546 -18.391 1 98.06 116 ALA B N 1
ATOM 4036 C CA . ALA B 1 116 ? 3.244 1.929 -18.781 1 98.06 116 ALA B CA 1
ATOM 4037 C C . ALA B 1 116 ? 4.504 2.578 -19.344 1 98.06 116 ALA B C 1
ATOM 4039 O O . ALA B 1 116 ? 4.434 3.625 -19.984 1 98.06 116 ALA B O 1
ATOM 4040 N N . CYS B 1 117 ? 5.648 1.979 -19.141 1 98.06 117 CYS B N 1
ATOM 4041 C CA . CYS B 1 117 ? 6.895 2.48 -19.703 1 98.06 117 CYS B CA 1
ATOM 4042 C C . CYS B 1 117 ? 6.906 2.342 -21.219 1 98.06 117 CYS B C 1
ATOM 4044 O O . CYS B 1 117 ? 7.629 3.061 -21.906 1 98.06 117 CYS B O 1
ATOM 4046 N N . ALA B 1 118 ? 6.02 1.408 -21.734 1 97.88 118 ALA B N 1
ATOM 4047 C CA . ALA B 1 118 ? 6.16 1.113 -23.172 1 97.88 118 ALA B CA 1
ATOM 4048 C C . ALA B 1 118 ? 4.793 0.952 -23.828 1 97.88 118 ALA B C 1
ATOM 4050 O O . ALA B 1 118 ? 4.703 0.737 -25.031 1 97.88 118 ALA B O 1
ATOM 4051 N N . ALA B 1 119 ? 3.742 1.046 -23.094 1 97.81 119 ALA B N 1
ATOM 4052 C CA . ALA B 1 119 ? 2.398 0.844 -23.625 1 97.81 119 ALA B CA 1
ATOM 4053 C C . ALA B 1 119 ? 1.398 1.788 -22.953 1 97.81 119 ALA B C 1
ATOM 4055 O O . ALA B 1 119 ? 1.676 2.348 -21.891 1 97.81 119 ALA B O 1
ATOM 4056 N N . ALA B 1 120 ? 0.343 2.021 -23.594 1 96.81 120 ALA B N 1
ATOM 4057 C CA . ALA B 1 120 ? -0.773 2.828 -23.109 1 96.81 120 ALA B CA 1
ATOM 4058 C C . ALA B 1 120 ? -2.088 2.061 -23.203 1 96.81 120 ALA B C 1
ATOM 4060 O O . ALA B 1 120 ? -2.178 1.056 -23.922 1 96.81 120 ALA B O 1
ATOM 4061 N N . PRO B 1 121 ? -3.113 2.518 -22.406 1 95.56 121 PRO B N 1
ATOM 4062 C CA . PRO B 1 121 ? -4.418 1.875 -22.578 1 95.56 121 PRO B CA 1
ATOM 4063 C C . PRO B 1 121 ? -4.844 1.771 -24.031 1 95.56 121 PRO B C 1
ATOM 4065 O O . PRO B 1 121 ? -4.66 2.717 -24.797 1 95.56 121 PRO B O 1
ATOM 4068 N N . GLY B 1 122 ? -5.332 0.618 -24.359 1 97.31 122 GLY B N 1
ATOM 4069 C CA . GLY B 1 122 ? -5.68 0.357 -25.734 1 97.31 122 GLY B CA 1
ATOM 4070 C C . GLY B 1 122 ? -4.633 -0.46 -26.469 1 97.31 122 GLY B C 1
ATOM 4071 O O . GLY B 1 122 ? -4.938 -1.12 -27.469 1 97.31 122 GLY B O 1
ATOM 4072 N N . ASP B 1 123 ? -3.385 -0.411 -25.984 1 98.06 123 ASP B N 1
ATOM 4073 C CA . ASP B 1 123 ? -2.299 -1.148 -26.625 1 98.06 123 ASP B CA 1
ATOM 4074 C C . ASP B 1 123 ? -2.342 -2.627 -26.25 1 98.06 123 ASP B C 1
ATOM 4076 O O . ASP B 1 123 ? -2.928 -2.996 -25.234 1 98.06 123 ASP B O 1
ATOM 4080 N N . GLY B 1 124 ? -1.73 -3.451 -27.125 1 98.56 124 GLY B N 1
ATOM 4081 C CA . GLY B 1 124 ? -1.624 -4.879 -26.859 1 98.56 124 GLY B CA 1
ATOM 4082 C C . GLY B 1 124 ? -0.451 -5.23 -25.969 1 98.56 124 GLY B C 1
ATOM 4083 O O . GLY B 1 124 ? 0.601 -4.59 -26.031 1 98.56 124 GLY B O 1
ATOM 4084 N N . VAL B 1 125 ? -0.658 -6.18 -25.141 1 98.88 125 VAL B N 1
ATOM 4085 C CA . VAL B 1 125 ? 0.378 -6.785 -24.312 1 98.88 125 VAL B CA 1
ATOM 4086 C C . VAL B 1 125 ? 0.433 -8.289 -24.562 1 98.88 125 VAL B C 1
ATOM 4088 O O . VAL B 1 125 ? -0.595 -8.969 -24.516 1 98.88 125 VAL B O 1
ATOM 4091 N N . LEU B 1 126 ? 1.605 -8.781 -24.922 1 98.94 126 LEU B N 1
ATOM 4092 C CA . LEU B 1 126 ? 1.745 -10.219 -25.125 1 98.94 126 LEU B CA 1
ATOM 4093 C C . LEU B 1 126 ? 1.865 -10.953 -23.797 1 98.94 126 LEU B C 1
ATOM 4095 O O . LEU B 1 126 ? 2.674 -10.57 -22.938 1 98.94 126 LEU B O 1
ATOM 4099 N N . VAL B 1 127 ? 1.071 -11.961 -23.594 1 98.81 127 VAL B N 1
ATOM 4100 C CA . VAL B 1 127 ? 1.075 -12.805 -22.391 1 98.81 127 VAL B CA 1
ATOM 4101 C C . VAL B 1 127 ? 0.888 -14.266 -22.797 1 98.81 127 VAL B C 1
ATOM 4103 O O . VAL B 1 127 ? 0.173 -14.57 -23.75 1 98.81 127 VAL B O 1
ATOM 4106 N N . HIS B 1 128 ? 1.582 -15.125 -22.141 1 98.75 128 HIS B N 1
ATOM 4107 C CA . HIS B 1 128 ? 1.372 -16.547 -22.391 1 98.75 128 HIS B CA 1
ATOM 4108 C C . HIS B 1 128 ? 0.063 -17.031 -21.781 1 98.75 128 HIS B C 1
ATOM 4110 O O . HIS B 1 128 ? -0.387 -16.484 -20.766 1 98.75 128 HIS B O 1
ATOM 4116 N N . SER B 1 129 ? -0.584 -18.031 -22.375 1 98 129 SER B N 1
ATOM 4117 C CA . SER B 1 129 ? -1.729 -18.734 -21.828 1 98 129 SER B CA 1
ATOM 4118 C C . SER B 1 129 ? -1.438 -20.234 -21.688 1 98 129 SER B C 1
ATOM 4120 O O . SER B 1 129 ? -0.67 -20.797 -22.469 1 98 129 SER B O 1
ATOM 4122 N N . PRO B 1 130 ? -2.041 -20.922 -20.734 1 97.5 130 PRO B N 1
ATOM 4123 C CA . PRO B 1 130 ? -2.924 -20.375 -19.703 1 97.5 130 PRO B CA 1
ATOM 4124 C C . PRO B 1 130 ? -2.264 -19.266 -18.891 1 97.5 130 PRO B C 1
ATOM 4126 O O . PRO B 1 130 ? -1.034 -19.156 -18.875 1 97.5 130 PRO B O 1
ATOM 4129 N N . THR B 1 131 ? -3.109 -18.391 -18.328 1 98.06 131 THR B N 1
ATOM 4130 C CA . THR B 1 131 ? -2.611 -17.141 -17.797 1 98.06 131 THR B CA 1
ATOM 4131 C C . THR B 1 131 ? -3.061 -16.953 -16.344 1 98.06 131 THR B C 1
ATOM 4133 O O . THR B 1 131 ? -4.219 -17.203 -16.016 1 98.06 131 THR B O 1
ATOM 4136 N N . TYR B 1 132 ? -2.154 -16.5 -15.57 1 98.12 132 TYR B N 1
ATOM 4137 C CA . TYR B 1 132 ? -2.488 -16.109 -14.203 1 98.12 132 TYR B CA 1
ATOM 4138 C C . TYR B 1 132 ? -3.607 -15.07 -14.188 1 98.12 132 TYR B C 1
ATOM 4140 O O . TYR B 1 132 ? -3.516 -14.039 -14.852 1 98.12 132 TYR B O 1
ATOM 4148 N N . ILE B 1 133 ? -4.555 -15.258 -13.375 1 97.19 133 ILE B N 1
ATOM 4149 C CA . ILE B 1 133 ? -5.773 -14.453 -13.352 1 97.19 133 ILE B CA 1
ATOM 4150 C C . ILE B 1 133 ? -5.441 -13.031 -12.922 1 97.19 133 ILE B C 1
ATOM 4152 O O . ILE B 1 133 ? -6.117 -12.078 -13.32 1 97.19 133 ILE B O 1
ATOM 4156 N N . GLY B 1 134 ? -4.426 -12.867 -12.062 1 97.69 134 GLY B N 1
ATOM 4157 C CA . GLY B 1 134 ? -4.023 -11.531 -11.664 1 97.69 134 GLY B CA 1
ATOM 4158 C C . GLY B 1 134 ? -3.605 -10.656 -12.836 1 97.69 134 GLY B C 1
ATOM 4159 O O . GLY B 1 134 ? -3.904 -9.461 -12.867 1 97.69 134 GLY B O 1
ATOM 4160 N N . PHE B 1 135 ? -2.896 -11.234 -13.836 1 98.69 135 PHE B N 1
ATOM 4161 C CA . PHE B 1 135 ? -2.553 -10.492 -15.047 1 98.69 135 PHE B CA 1
ATOM 4162 C C . PHE B 1 135 ? -3.809 -10.094 -15.812 1 98.69 135 PHE B C 1
ATOM 4164 O O . PHE B 1 135 ? -3.973 -8.922 -16.172 1 98.69 135 PHE B O 1
ATOM 4171 N N . THR B 1 136 ? -4.684 -11.078 -15.977 1 98.12 136 THR B N 1
ATOM 4172 C CA . THR B 1 136 ? -5.902 -10.836 -16.734 1 98.12 136 THR B CA 1
ATOM 4173 C C . THR B 1 136 ? -6.707 -9.695 -16.125 1 98.12 136 THR B C 1
ATOM 4175 O O . THR B 1 136 ? -7.113 -8.766 -16.828 1 98.12 136 THR B O 1
ATOM 4178 N N . LYS B 1 137 ? -6.879 -9.773 -14.859 1 97.25 137 LYS B N 1
ATOM 4179 C CA . LYS B 1 137 ? -7.688 -8.781 -14.164 1 97.25 137 LYS B CA 1
ATOM 4180 C C . LYS B 1 137 ? -7.023 -7.406 -14.203 1 97.25 137 LYS B C 1
ATOM 4182 O O . LYS B 1 137 ? -7.68 -6.398 -14.484 1 97.25 137 LYS B O 1
ATOM 4187 N N . SER B 1 138 ? -5.75 -7.312 -13.906 1 98.19 138 SER B N 1
ATOM 4188 C CA . SER B 1 138 ? -5.055 -6.027 -13.844 1 98.19 138 SER B CA 1
ATOM 4189 C C . SER B 1 138 ? -4.961 -5.383 -15.219 1 98.19 138 SER B C 1
ATOM 4191 O O . SER B 1 138 ? -5.137 -4.168 -15.359 1 98.19 138 SER B O 1
ATOM 4193 N N . LEU B 1 139 ? -4.668 -6.168 -16.281 1 98.5 139 LEU B N 1
ATOM 4194 C CA . LEU B 1 139 ? -4.566 -5.633 -17.641 1 98.5 139 LEU B CA 1
ATOM 4195 C C . LEU B 1 139 ? -5.914 -5.109 -18.125 1 98.5 139 LEU B C 1
ATOM 4197 O O . LEU B 1 139 ? -5.996 -4 -18.656 1 98.5 139 LEU B O 1
ATOM 4201 N N . LYS B 1 140 ? -6.957 -5.906 -17.844 1 97.88 140 LYS B N 1
ATOM 4202 C CA . LYS B 1 140 ? -8.289 -5.469 -18.25 1 97.88 140 LYS B CA 1
ATOM 4203 C C . LYS B 1 140 ? -8.703 -4.215 -17.484 1 97.88 140 LYS B C 1
ATOM 4205 O O . LYS B 1 140 ? -9.25 -3.277 -18.062 1 97.88 140 LYS B O 1
ATOM 4210 N N . ASN B 1 141 ? -8.406 -4.242 -16.219 1 97.56 141 ASN B N 1
ATOM 4211 C CA . ASN B 1 141 ? -8.75 -3.105 -15.375 1 97.56 141 ASN B CA 1
ATOM 4212 C C . ASN B 1 141 ? -8.039 -1.834 -15.836 1 97.56 141 ASN B C 1
ATOM 4214 O O . ASN B 1 141 ? -8.57 -0.732 -15.68 1 97.56 141 ASN B O 1
ATOM 4218 N N . ALA B 1 142 ? -6.91 -1.956 -16.375 1 97.12 142 ALA B N 1
ATOM 4219 C CA . ALA B 1 142 ? -6.113 -0.813 -16.812 1 97.12 142 ALA B CA 1
ATOM 4220 C C . ALA B 1 142 ? -6.383 -0.476 -18.281 1 97.12 142 ALA B C 1
ATOM 4222 O O . ALA B 1 142 ? -5.836 0.491 -18.812 1 97.12 142 ALA B O 1
ATOM 4223 N N . GLY B 1 143 ? -7.168 -1.314 -18.984 1 97.81 143 GLY B N 1
ATOM 4224 C CA . GLY B 1 143 ? -7.617 -0.998 -20.328 1 97.81 143 GLY B CA 1
ATOM 4225 C C . GLY B 1 143 ? -6.68 -1.518 -21.406 1 97.81 143 GLY B C 1
ATOM 4226 O O . GLY B 1 143 ? -6.77 -1.107 -22.562 1 97.81 143 GLY B O 1
ATOM 4227 N N . TYR B 1 144 ? -5.773 -2.383 -21.078 1 98.44 144 TYR B N 1
ATOM 4228 C CA . TYR B 1 144 ? -4.895 -2.982 -22.078 1 98.44 144 TYR B CA 1
ATOM 4229 C C . TYR B 1 144 ? -5.609 -4.094 -22.844 1 98.44 144 TYR B C 1
ATOM 4231 O O . TYR B 1 144 ? -6.574 -4.676 -22.344 1 98.44 144 TYR B O 1
ATOM 4239 N N . ARG B 1 145 ? -5.191 -4.277 -24.016 1 98.38 145 ARG B N 1
ATOM 4240 C CA . ARG B 1 145 ? -5.609 -5.449 -24.781 1 98.38 145 ARG B CA 1
ATOM 4241 C C . ARG B 1 145 ? -4.641 -6.609 -24.578 1 98.38 145 ARG B C 1
ATOM 4243 O O . ARG B 1 145 ? -3.432 -6.453 -24.781 1 98.38 145 ARG B O 1
ATOM 4250 N N . ILE B 1 146 ? -5.152 -7.746 -24.203 1 98.62 146 ILE B N 1
ATOM 4251 C CA . ILE B 1 146 ? -4.316 -8.922 -24 1 98.62 146 ILE B CA 1
ATOM 4252 C C . ILE B 1 146 ? -4.211 -9.711 -25.312 1 98.62 146 ILE B C 1
ATOM 4254 O O . ILE B 1 146 ? -5.223 -10.039 -25.922 1 98.62 146 ILE B O 1
ATOM 4258 N N . VAL B 1 147 ? -3.055 -9.945 -25.766 1 98.81 147 VAL B N 1
ATOM 4259 C CA . VAL B 1 147 ? -2.789 -10.867 -26.875 1 98.81 147 VAL B CA 1
ATOM 4260 C C . VAL B 1 147 ? -2.074 -12.109 -26.344 1 98.81 147 VAL B C 1
ATOM 4262 O O . VAL B 1 147 ? -0.905 -12.039 -25.953 1 98.81 147 VAL B O 1
ATOM 4265 N N . HIS B 1 148 ? -2.736 -13.234 -26.438 1 98.62 148 HIS B N 1
ATOM 4266 C CA . HIS B 1 148 ? -2.189 -14.461 -25.875 1 98.62 148 HIS B CA 1
ATOM 4267 C C . HIS B 1 148 ? -1.312 -15.195 -26.875 1 98.62 148 HIS B C 1
ATOM 4269 O O . HIS B 1 148 ? -1.682 -15.32 -28.047 1 98.62 148 HIS B O 1
ATOM 4275 N N . SER B 1 149 ? -0.21 -15.562 -26.484 1 98.75 149 SER B N 1
ATOM 4276 C CA . SER B 1 149 ? 0.526 -16.656 -27.125 1 98.75 149 SER B CA 1
ATOM 4277 C C . SER B 1 149 ? 0.386 -17.953 -26.344 1 98.75 149 SER B C 1
ATOM 4279 O O . SER B 1 149 ? 1.007 -18.125 -25.281 1 98.75 149 SER B O 1
ATOM 4281 N N . PRO B 1 150 ? -0.376 -18.891 -26.797 1 98.38 150 PRO B N 1
ATOM 4282 C CA . PRO B 1 150 ? -0.598 -20.125 -26.047 1 98.38 150 PRO B CA 1
ATOM 4283 C C . PRO B 1 150 ? 0.66 -20.984 -25.938 1 98.38 150 PRO B C 1
ATOM 4285 O O . PRO B 1 150 ? 1.4 -21.125 -26.922 1 98.38 150 PRO B O 1
ATOM 4288 N N . LEU B 1 151 ? 0.903 -21.438 -24.719 1 98.25 151 LEU B N 1
ATOM 4289 C CA . LEU B 1 151 ? 1.899 -22.5 -24.578 1 98.25 151 LEU B CA 1
ATOM 4290 C C . LEU B 1 151 ? 1.429 -23.781 -25.25 1 98.25 151 LEU B C 1
ATOM 4292 O O . LEU B 1 151 ? 0.224 -24.016 -25.391 1 98.25 151 LEU B O 1
ATOM 4296 N N . VAL B 1 152 ? 2.426 -24.562 -25.625 1 96.69 152 VAL B N 1
ATOM 4297 C CA . VAL B 1 152 ? 2.119 -25.828 -26.281 1 96.69 152 VAL B CA 1
ATOM 4298 C C . VAL B 1 152 ? 2.822 -26.969 -25.547 1 96.69 152 VAL B C 1
ATOM 4300 O O . VAL B 1 152 ? 3.934 -26.797 -25.047 1 96.69 152 VAL B O 1
ATOM 4303 N N . GLN B 1 153 ? 2.156 -28.062 -25.453 1 93.44 153 GLN B N 1
ATOM 4304 C CA . GLN B 1 153 ? 2.789 -29.219 -24.844 1 93.44 153 GLN B CA 1
ATOM 4305 C C . GLN B 1 153 ? 3.639 -29.984 -25.844 1 93.44 153 GLN B C 1
ATOM 4307 O O . GLN B 1 153 ? 3.217 -30.203 -26.984 1 93.44 153 GLN B O 1
ATOM 4312 N N . ASP B 1 154 ? 4.793 -30.312 -25.469 1 94 154 ASP B N 1
ATOM 4313 C CA . ASP B 1 154 ? 5.629 -31.141 -26.328 1 94 154 ASP B CA 1
ATOM 4314 C C . ASP B 1 154 ? 5.254 -32.625 -26.219 1 94 154 ASP B C 1
ATOM 4316 O O . ASP B 1 154 ? 4.211 -32.938 -25.656 1 94 154 ASP B O 1
ATOM 4320 N N . GLU B 1 155 ? 6.051 -33.5 -26.812 1 92 155 GLU B N 1
ATOM 4321 C CA . GLU B 1 155 ? 5.75 -34.938 -26.891 1 92 155 GLU B CA 1
ATOM 4322 C C . GLU B 1 155 ? 5.688 -35.562 -25.516 1 92 155 GLU B C 1
ATOM 4324 O O . GLU B 1 155 ? 5.016 -36.594 -25.312 1 92 155 GLU B O 1
ATOM 4329 N N . ASN B 1 156 ? 6.312 -34.906 -24.547 1 89.06 156 ASN B N 1
ATOM 4330 C CA . ASN B 1 156 ? 6.348 -35.438 -23.188 1 89.06 156 ASN B CA 1
ATOM 4331 C C . ASN B 1 156 ? 5.32 -34.75 -22.281 1 89.06 156 ASN B C 1
ATOM 4333 O O . ASN B 1 156 ? 5.328 -34.938 -21.062 1 89.06 156 ASN B O 1
ATOM 4337 N N . GLY B 1 157 ? 4.539 -33.938 -22.828 1 88.38 157 GLY B N 1
ATOM 4338 C CA . GLY B 1 157 ? 3.5 -33.25 -22.062 1 88.38 157 GLY B CA 1
ATOM 4339 C C . GLY B 1 157 ? 4.004 -32.031 -21.312 1 88.38 157 GLY B C 1
ATOM 4340 O O . GLY B 1 157 ? 3.314 -31.516 -20.438 1 88.38 157 GLY B O 1
ATOM 4341 N N . VAL B 1 158 ? 5.203 -31.625 -21.641 1 92.56 158 VAL B N 1
ATOM 4342 C CA . VAL B 1 158 ? 5.805 -30.469 -21 1 92.56 158 VAL B CA 1
ATOM 4343 C C . VAL B 1 158 ? 5.387 -29.188 -21.734 1 92.56 158 VAL B C 1
ATOM 4345 O O . VAL B 1 158 ? 5.473 -29.125 -22.969 1 92.56 158 VAL B O 1
ATOM 4348 N N . TRP B 1 159 ? 4.875 -28.203 -21 1 96.75 159 TRP B N 1
ATOM 4349 C CA . TRP B 1 159 ? 4.484 -26.938 -21.594 1 96.75 159 TRP B CA 1
ATOM 4350 C C . TRP B 1 159 ? 5.703 -26.188 -22.125 1 96.75 159 TRP B C 1
ATOM 4352 O O . TRP B 1 159 ? 6.719 -26.062 -21.438 1 96.75 159 TRP B O 1
ATOM 4362 N N . ARG B 1 160 ? 5.629 -25.75 -23.359 1 97.94 160 ARG B N 1
ATOM 4363 C CA . ARG B 1 160 ? 6.703 -25.016 -24.016 1 97.94 160 ARG B CA 1
ATOM 4364 C C . ARG B 1 160 ? 6.18 -23.734 -24.656 1 97.94 160 ARG B C 1
ATOM 4366 O O . ARG B 1 160 ? 5.008 -23.656 -25.031 1 97.94 160 ARG B O 1
ATOM 4373 N N . MET B 1 161 ? 7.055 -22.781 -24.766 1 98.75 161 MET B N 1
ATOM 4374 C CA . MET B 1 161 ? 6.719 -21.562 -25.484 1 98.75 161 MET B CA 1
ATOM 4375 C C . MET B 1 161 ? 6.754 -21.797 -27 1 98.75 161 MET B C 1
ATOM 4377 O O . MET B 1 161 ? 7.594 -22.547 -27.484 1 98.75 161 MET B O 1
ATOM 4381 N N . ASP B 1 162 ? 5.832 -21.234 -27.703 1 98.75 162 ASP B N 1
ATOM 4382 C CA . ASP B 1 162 ? 5.836 -21.219 -29.156 1 98.75 162 ASP B CA 1
ATOM 4383 C C . ASP B 1 162 ? 6.453 -19.922 -29.688 1 98.75 162 ASP B C 1
ATOM 4385 O O . ASP B 1 162 ? 5.746 -18.938 -29.938 1 98.75 162 ASP B O 1
ATOM 4389 N N . TYR B 1 163 ? 7.742 -20.016 -29.969 1 98.81 163 TYR B N 1
ATOM 4390 C CA . TYR B 1 163 ? 8.516 -18.828 -30.312 1 98.81 163 TYR B CA 1
ATOM 4391 C C . TYR B 1 163 ? 8.047 -18.234 -31.641 1 98.81 163 TYR B C 1
ATOM 4393 O O . TYR B 1 163 ? 8.07 -17.016 -31.812 1 98.81 163 TYR B O 1
ATOM 4401 N N . ALA B 1 164 ? 7.695 -19.094 -32.531 1 98.75 164 ALA B N 1
ATOM 4402 C CA . ALA B 1 164 ? 7.191 -18.609 -33.812 1 98.75 164 ALA B CA 1
ATOM 4403 C C . ALA B 1 164 ? 5.875 -17.859 -33.656 1 98.75 164 ALA B C 1
ATOM 4405 O O . ALA B 1 164 ? 5.66 -16.812 -34.281 1 98.75 164 ALA B O 1
ATOM 4406 N N . ASP B 1 165 ? 5.02 -18.359 -32.812 1 98.88 165 ASP B N 1
ATOM 4407 C CA . ASP B 1 165 ? 3.746 -17.703 -32.562 1 98.88 165 ASP B CA 1
ATOM 4408 C C . ASP B 1 165 ? 3.963 -16.359 -31.844 1 98.88 165 ASP B C 1
ATOM 4410 O O . ASP B 1 165 ? 3.299 -15.375 -32.156 1 98.88 165 ASP B O 1
ATOM 4414 N N . MET B 1 166 ? 4.879 -16.359 -30.875 1 98.88 166 MET B N 1
ATOM 4415 C CA . MET B 1 166 ? 5.238 -15.109 -30.203 1 98.88 166 MET B CA 1
ATOM 4416 C C . MET B 1 166 ? 5.664 -14.047 -31.219 1 98.88 166 MET B C 1
ATOM 4418 O O . MET B 1 166 ? 5.141 -12.93 -31.203 1 98.88 166 MET B O 1
ATOM 4422 N N . ASP B 1 167 ? 6.586 -14.414 -32.062 1 98.88 167 ASP B N 1
ATOM 4423 C CA . ASP B 1 167 ? 7.133 -13.492 -33.031 1 98.88 167 ASP B CA 1
ATOM 4424 C C . ASP B 1 167 ? 6.043 -12.984 -34 1 98.88 167 ASP B C 1
ATOM 4426 O O . ASP B 1 167 ? 5.973 -11.789 -34.281 1 98.88 167 ASP B O 1
ATOM 4430 N N . ALA B 1 168 ? 5.227 -13.891 -34.438 1 98.88 168 ALA B N 1
ATOM 4431 C CA . ALA B 1 168 ? 4.164 -13.547 -35.375 1 98.88 168 ALA B CA 1
ATOM 4432 C C . ALA B 1 168 ? 3.174 -12.57 -34.75 1 98.88 168 ALA B C 1
ATOM 4434 O O . ALA B 1 168 ? 2.756 -11.602 -35.406 1 98.88 168 ALA B O 1
ATOM 4435 N N . LYS B 1 169 ? 2.803 -12.781 -33.562 1 98.75 169 LYS B N 1
ATOM 4436 C CA . LYS B 1 169 ? 1.815 -11.945 -32.906 1 98.75 169 LYS B CA 1
ATOM 4437 C C . LYS B 1 169 ? 2.379 -10.562 -32.594 1 98.75 169 LYS B C 1
ATOM 4439 O O . LYS B 1 169 ? 1.679 -9.555 -32.75 1 98.75 169 LYS B O 1
ATOM 4444 N N . LEU B 1 170 ? 3.604 -10.555 -32.125 1 98.75 170 LEU B N 1
ATOM 4445 C CA . LEU B 1 170 ? 4.238 -9.266 -31.859 1 98.75 170 LEU B CA 1
ATOM 4446 C C . LEU B 1 170 ? 4.254 -8.398 -33.125 1 98.75 170 LEU B C 1
ATOM 4448 O O . LEU B 1 170 ? 3.949 -7.207 -33.062 1 98.75 170 LEU B O 1
ATOM 4452 N N . LYS B 1 171 ? 4.555 -9.016 -34.25 1 98.62 171 LYS B N 1
ATOM 4453 C CA . LYS B 1 171 ? 4.621 -8.297 -35.531 1 98.62 171 LYS B CA 1
ATOM 4454 C C . LYS B 1 171 ? 3.227 -7.949 -36.031 1 98.62 171 LYS B C 1
ATOM 4456 O O . LYS B 1 171 ? 2.977 -6.82 -36.469 1 98.62 171 LYS B O 1
ATOM 4461 N N . GLN B 1 172 ? 2.342 -8.891 -35.969 1 98.5 172 GLN B N 1
ATOM 4462 C CA . GLN B 1 172 ? 0.988 -8.719 -36.5 1 98.5 172 GLN B CA 1
ATOM 4463 C C . GLN B 1 172 ? 0.278 -7.562 -35.781 1 98.5 172 GLN B C 1
ATOM 4465 O O . GLN B 1 172 ? -0.409 -6.766 -36.438 1 98.5 172 GLN B O 1
ATOM 4470 N N . TYR B 1 173 ? 0.464 -7.504 -34.5 1 98.31 173 TYR B N 1
ATOM 4471 C CA . TYR B 1 173 ? -0.308 -6.547 -33.719 1 98.31 173 TYR B CA 1
ATOM 4472 C C . TYR B 1 173 ? 0.562 -5.375 -33.281 1 98.31 173 TYR B C 1
ATOM 4474 O O . TYR B 1 173 ? 0.134 -4.539 -32.5 1 98.31 173 TYR B O 1
ATOM 4482 N N . LYS B 1 174 ? 1.771 -5.293 -33.719 1 97.88 174 LYS B N 1
ATOM 4483 C CA . LYS B 1 174 ? 2.697 -4.199 -33.438 1 97.88 174 LYS B CA 1
ATOM 4484 C C . LYS B 1 174 ? 2.848 -3.98 -31.938 1 97.88 174 LYS B C 1
ATOM 4486 O O . LYS B 1 174 ? 2.688 -2.861 -31.453 1 97.88 174 LYS B O 1
ATOM 4491 N N . ILE B 1 175 ? 3.098 -5.07 -31.219 1 98.5 175 ILE B N 1
ATOM 4492 C CA . ILE B 1 175 ? 3.207 -5.07 -29.766 1 98.5 175 ILE B CA 1
ATOM 4493 C C . ILE B 1 175 ? 4.664 -4.855 -29.359 1 98.5 175 ILE B C 1
ATOM 4495 O O . ILE B 1 175 ? 5.566 -5.484 -29.906 1 98.5 175 ILE B O 1
ATOM 4499 N N . HIS B 1 176 ? 4.832 -3.963 -28.312 1 98.38 176 HIS B N 1
ATOM 4500 C CA . HIS B 1 176 ? 6.184 -3.67 -27.859 1 98.38 176 HIS B CA 1
ATOM 4501 C C . HIS B 1 176 ? 6.293 -3.834 -26.344 1 98.38 176 HIS B C 1
ATOM 4503 O O . HIS B 1 176 ? 7.191 -3.271 -25.719 1 98.38 176 HIS B O 1
ATOM 4509 N N . ALA B 1 177 ? 5.352 -4.504 -25.703 1 98.69 177 ALA B N 1
ATOM 4510 C CA . ALA B 1 177 ? 5.367 -4.824 -24.281 1 98.69 177 ALA B CA 1
ATOM 4511 C C . ALA B 1 177 ? 4.871 -6.246 -24.031 1 98.69 177 ALA B C 1
ATOM 4513 O O . ALA B 1 177 ? 3.889 -6.684 -24.625 1 98.69 177 ALA B O 1
ATOM 4514 N N . ALA B 1 178 ? 5.574 -6.973 -23.156 1 98.88 178 ALA B N 1
ATOM 4515 C CA . ALA B 1 178 ? 5.211 -8.352 -22.844 1 98.88 178 ALA B CA 1
ATOM 4516 C C . ALA B 1 178 ? 5.359 -8.633 -21.344 1 98.88 178 ALA B C 1
ATOM 4518 O O . ALA B 1 178 ? 6.211 -8.039 -20.672 1 98.88 178 ALA B O 1
ATOM 4519 N N . ILE B 1 179 ? 4.512 -9.469 -20.812 1 98.94 179 ILE B N 1
ATOM 4520 C CA . ILE B 1 179 ? 4.684 -10.047 -19.469 1 98.94 179 ILE B CA 1
ATOM 4521 C C . ILE B 1 179 ? 5.293 -11.445 -19.594 1 98.94 179 ILE B C 1
ATOM 4523 O O . ILE B 1 179 ? 4.777 -12.289 -20.328 1 98.94 179 ILE B O 1
ATOM 4527 N N . PHE B 1 180 ? 6.41 -11.594 -18.984 1 98.94 180 PHE B N 1
ATOM 4528 C CA . PHE B 1 180 ? 7.078 -12.883 -18.906 1 98.94 180 PHE B CA 1
ATOM 4529 C C . PHE B 1 180 ? 6.953 -13.477 -17.516 1 98.94 180 PHE B C 1
ATOM 4531 O O . PHE B 1 180 ? 7.562 -12.969 -16.562 1 98.94 180 PHE B O 1
ATOM 4538 N N . CYS B 1 181 ? 6.102 -14.5 -17.375 1 98.88 181 CYS B N 1
ATOM 4539 C CA . CYS B 1 181 ? 5.832 -15.148 -16.109 1 98.88 181 CYS B CA 1
ATOM 4540 C C . CYS B 1 181 ? 6.848 -16.25 -15.828 1 98.88 181 CYS B C 1
ATOM 4542 O O . CYS B 1 181 ? 6.859 -17.266 -16.516 1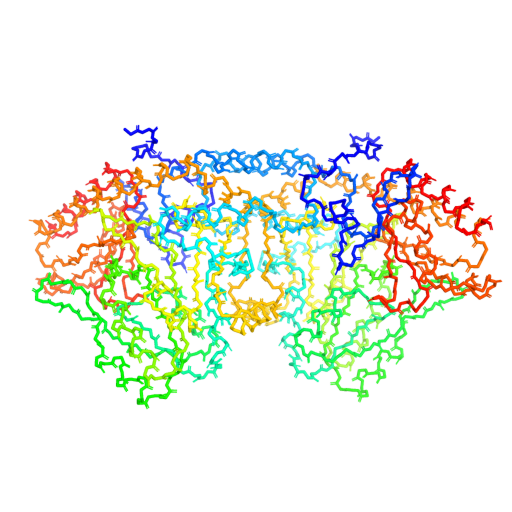 98.88 181 CYS B O 1
ATOM 4544 N N . SER B 1 182 ? 7.723 -16.078 -14.812 1 98.62 182 SER B N 1
ATOM 4545 C CA . SER B 1 182 ? 8.844 -16.984 -14.57 1 98.62 182 SER B CA 1
ATOM 4546 C C . SER B 1 182 ? 9.141 -17.094 -13.078 1 98.62 182 SER B C 1
ATOM 4548 O O . SER B 1 182 ? 9.773 -16.219 -12.492 1 98.62 182 SER B O 1
ATOM 4550 N N . PRO B 1 183 ? 8.875 -18.25 -12.523 1 98.56 183 PRO B N 1
ATOM 4551 C CA . PRO B 1 183 ? 8.195 -19.469 -12.992 1 98.56 183 PRO B CA 1
ATOM 4552 C C . PRO B 1 183 ? 6.758 -19.188 -13.445 1 98.56 183 PRO B C 1
ATOM 4554 O O . PRO B 1 183 ? 6.141 -18.219 -13 1 98.56 183 PRO B O 1
ATOM 4557 N N . HIS B 1 184 ? 6.312 -20.078 -14.32 1 98.75 184 HIS B N 1
ATOM 4558 C CA . HIS B 1 184 ? 5.023 -19.828 -14.961 1 98.75 184 HIS B CA 1
ATOM 4559 C C . HIS B 1 184 ? 3.873 -20.328 -14.086 1 98.75 184 HIS B C 1
ATOM 4561 O O . HIS B 1 184 ? 3.896 -21.453 -13.602 1 98.75 184 HIS B O 1
ATOM 4567 N N . ASN B 1 185 ? 2.938 -19.578 -13.797 1 98.06 185 ASN B N 1
ATOM 4568 C CA . ASN B 1 185 ? 1.654 -19.875 -13.172 1 98.06 185 ASN B CA 1
ATOM 4569 C C . ASN B 1 185 ? 0.498 -19.719 -14.156 1 98.06 185 ASN B C 1
ATOM 4571 O O . ASN B 1 185 ? 0.338 -18.656 -14.766 1 98.06 185 ASN B O 1
ATOM 4575 N N . PRO B 1 186 ? -0.162 -20.734 -14.445 1 97.38 186 PRO B N 1
ATOM 4576 C CA . PRO B 1 186 ? -0.466 -21.859 -13.555 1 97.38 186 PRO B CA 1
ATOM 4577 C C . PRO B 1 186 ? 0.229 -23.156 -13.969 1 97.38 186 PRO B C 1
ATOM 4579 O O . PRO B 1 186 ? 0.079 -24.172 -13.305 1 97.38 186 PRO B O 1
ATOM 4582 N N . CYS B 1 187 ? 1.062 -23.109 -14.992 1 97 187 CYS B N 1
ATOM 4583 C CA . CYS B 1 187 ? 1.562 -24.359 -15.539 1 97 187 CYS B CA 1
ATOM 4584 C C . CYS B 1 187 ? 2.719 -24.906 -14.711 1 97 187 CYS B C 1
ATOM 4586 O O . CYS B 1 187 ? 3.1 -26.062 -14.844 1 97 187 CYS B O 1
ATOM 4588 N N . GLY B 1 188 ? 3.301 -24.047 -13.906 1 98 188 GLY B N 1
ATOM 4589 C CA . GLY B 1 188 ? 4.324 -24.484 -12.969 1 98 188 GLY B CA 1
ATOM 4590 C C . GLY B 1 188 ? 5.672 -24.719 -13.625 1 98 188 GLY B C 1
ATOM 4591 O O . GLY B 1 188 ? 6.496 -25.484 -13.109 1 98 188 GLY B O 1
ATOM 4592 N N . ARG B 1 189 ? 5.918 -24.125 -14.805 1 98.38 189 ARG B N 1
ATOM 4593 C CA . ARG B 1 189 ? 7.191 -24.281 -15.492 1 98.38 189 ARG B CA 1
ATOM 4594 C C . ARG B 1 189 ? 8.281 -23.438 -14.852 1 98.38 189 ARG B C 1
ATOM 4596 O O . ARG B 1 189 ? 8.055 -22.281 -14.516 1 98.38 189 ARG B O 1
ATOM 4603 N N . VAL B 1 190 ? 9.414 -24 -14.617 1 98.69 190 VAL B N 1
ATOM 4604 C CA . VAL B 1 190 ? 10.672 -23.297 -14.367 1 98.69 190 VAL B CA 1
ATOM 4605 C C . VAL B 1 190 ? 11.531 -23.297 -15.625 1 98.69 190 VAL B C 1
ATOM 4607 O O . VAL B 1 190 ? 12.211 -24.281 -15.93 1 98.69 190 VAL B O 1
ATOM 4610 N N . TRP B 1 191 ? 11.469 -22.188 -16.328 1 98.69 191 TRP B N 1
ATOM 4611 C CA . TRP B 1 191 ? 12.086 -22.125 -17.656 1 98.69 191 TRP B CA 1
ATOM 4612 C C . TRP B 1 191 ? 13.586 -22.406 -17.562 1 98.69 191 TRP B C 1
ATOM 4614 O O . TRP B 1 191 ? 14.266 -21.922 -16.656 1 98.69 191 TRP B O 1
ATOM 4624 N N . GLU B 1 192 ? 14.039 -23.219 -18.469 1 97.56 192 GLU B N 1
ATOM 4625 C CA . GLU B 1 192 ? 15.477 -23.422 -18.594 1 97.56 192 GLU B CA 1
ATOM 4626 C C . GLU B 1 192 ? 16.156 -22.219 -19.234 1 97.56 192 GLU B C 1
ATOM 4628 O O . GLU B 1 192 ? 15.516 -21.438 -19.938 1 97.56 192 GLU B O 1
ATOM 4633 N N . LYS B 1 193 ? 17.422 -22.156 -19.047 1 98.25 193 LYS B N 1
ATOM 4634 C CA . LYS B 1 193 ? 18.172 -21.016 -19.547 1 98.25 193 LYS B CA 1
ATOM 4635 C C . LYS B 1 193 ? 17.984 -20.844 -21.047 1 98.25 193 LYS B C 1
ATOM 4637 O O . LYS B 1 193 ? 17.734 -19.734 -21.531 1 98.25 193 LYS B O 1
ATOM 4642 N N . TRP B 1 194 ? 18.078 -21.969 -21.781 1 98.38 194 TRP B N 1
ATOM 4643 C CA . TRP B 1 194 ? 17.969 -21.875 -23.234 1 98.38 194 TRP B CA 1
ATOM 4644 C C . TRP B 1 194 ? 16.594 -21.391 -23.656 1 98.38 194 TRP B C 1
ATOM 4646 O O . TRP B 1 194 ? 16.453 -20.703 -24.672 1 98.38 194 TRP B O 1
ATOM 4656 N N . GLU B 1 195 ? 15.5 -21.719 -22.922 1 98.69 195 GLU B N 1
ATOM 4657 C CA . GLU B 1 195 ? 14.148 -21.25 -23.219 1 98.69 195 GLU B CA 1
ATOM 4658 C C . GLU B 1 195 ? 14.031 -19.75 -23.047 1 98.69 195 GLU B C 1
ATOM 4660 O O . GLU B 1 195 ? 13.406 -19.062 -23.875 1 98.69 195 GLU B O 1
ATOM 4665 N N . ILE B 1 196 ? 14.633 -19.219 -21.984 1 98.94 196 ILE B N 1
ATOM 4666 C CA . ILE B 1 196 ? 14.594 -17.781 -21.703 1 98.94 196 ILE B CA 1
ATOM 4667 C C . ILE B 1 196 ? 15.391 -17.031 -22.75 1 98.94 196 ILE B C 1
ATOM 4669 O O . ILE B 1 196 ? 14.938 -15.992 -23.25 1 98.94 196 ILE B O 1
ATOM 4673 N N . GLU B 1 197 ? 16.547 -17.547 -23.062 1 98.88 197 GLU B N 1
ATOM 4674 C CA . GLU B 1 197 ? 17.375 -16.922 -24.094 1 98.88 197 GLU B CA 1
ATOM 4675 C C . GLU B 1 197 ? 16.625 -16.797 -25.406 1 98.88 197 GLU B C 1
ATOM 4677 O O . GLU B 1 197 ? 16.656 -15.742 -26.047 1 98.88 197 GLU B O 1
ATOM 4682 N N . LYS B 1 198 ? 15.984 -17.859 -25.781 1 98.81 198 LYS B N 1
ATOM 4683 C CA . LYS B 1 198 ? 15.234 -17.844 -27.031 1 98.81 198 LYS B CA 1
ATOM 4684 C C . LYS B 1 198 ? 14.078 -16.859 -26.969 1 98.81 198 LYS B C 1
ATOM 4686 O O . LYS B 1 198 ? 13.812 -16.125 -27.922 1 98.81 198 LYS B O 1
ATOM 4691 N N . ALA B 1 199 ? 13.352 -16.828 -25.875 1 98.94 199 ALA B N 1
ATOM 4692 C CA . ALA B 1 199 ? 12.273 -15.852 -25.703 1 98.94 199 ALA B CA 1
ATOM 4693 C C . ALA B 1 199 ? 12.797 -14.422 -25.781 1 98.94 199 ALA B C 1
ATOM 4695 O O . ALA B 1 199 ? 12.188 -13.57 -26.438 1 98.94 199 ALA B O 1
ATOM 4696 N N . MET B 1 200 ? 13.93 -14.164 -25.109 1 98.88 200 MET B N 1
ATOM 4697 C CA . MET B 1 200 ? 14.508 -12.828 -25.078 1 98.88 200 MET B CA 1
ATOM 4698 C C . MET B 1 200 ? 14.977 -12.391 -26.469 1 98.88 200 MET B C 1
ATOM 4700 O O . MET B 1 200 ? 14.914 -11.211 -26.797 1 98.88 200 MET B O 1
ATOM 4704 N N . GLU B 1 201 ? 15.406 -13.375 -27.266 1 98.81 201 GLU B N 1
ATOM 4705 C CA . GLU B 1 201 ? 15.758 -13.055 -28.656 1 98.81 201 GLU B CA 1
ATOM 4706 C C . GLU B 1 201 ? 14.531 -12.602 -29.438 1 98.81 201 GLU B C 1
ATOM 4708 O O . GLU B 1 201 ? 14.617 -11.688 -30.266 1 98.81 201 GLU B O 1
ATOM 4713 N N . VAL B 1 202 ? 13.406 -13.281 -29.234 1 98.94 202 VAL B N 1
ATOM 4714 C CA . VAL B 1 202 ? 12.164 -12.891 -29.891 1 98.94 202 VAL B CA 1
ATOM 4715 C C . VAL B 1 202 ? 11.773 -11.477 -29.453 1 98.94 202 VAL B C 1
ATOM 4717 O O . VAL B 1 202 ? 11.43 -10.633 -30.281 1 98.94 202 VAL B O 1
ATOM 4720 N N . TYR B 1 203 ? 11.852 -11.164 -28.141 1 98.88 203 TYR B N 1
ATOM 4721 C CA . TYR B 1 203 ? 11.508 -9.844 -27.625 1 98.88 203 TYR B CA 1
ATOM 4722 C C . TYR B 1 203 ? 12.453 -8.773 -28.172 1 98.88 203 TYR B C 1
ATOM 4724 O O . TYR B 1 203 ? 12.023 -7.68 -28.531 1 98.88 203 TYR B O 1
ATOM 4732 N N . LYS B 1 204 ? 13.734 -9.125 -28.25 1 98.81 204 LYS B N 1
ATOM 4733 C CA . LYS B 1 204 ? 14.734 -8.219 -28.812 1 98.81 204 LYS B CA 1
ATOM 4734 C C . LYS B 1 204 ? 14.43 -7.887 -30.266 1 98.81 204 LYS B C 1
ATOM 4736 O O . LYS B 1 204 ? 14.445 -6.715 -30.656 1 98.81 204 LYS B O 1
ATOM 4741 N N . ALA B 1 205 ? 14.133 -8.891 -31 1 98.62 205 ALA B N 1
ATOM 4742 C CA . ALA B 1 205 ? 13.891 -8.734 -32.438 1 98.62 205 ALA B CA 1
ATOM 4743 C C . ALA B 1 205 ? 12.664 -7.867 -32.688 1 98.62 205 ALA B C 1
ATOM 4745 O O . ALA B 1 205 ? 12.523 -7.281 -33.75 1 98.62 205 ALA B O 1
ATOM 4746 N N . ASN B 1 206 ? 11.797 -7.758 -31.75 1 98.69 206 ASN B N 1
ATOM 4747 C CA . ASN B 1 206 ? 10.555 -7 -31.906 1 98.69 206 ASN B CA 1
ATOM 4748 C C . ASN B 1 206 ? 10.547 -5.75 -31.031 1 98.69 206 ASN B C 1
ATOM 4750 O O . ASN B 1 206 ? 9.5 -5.113 -30.875 1 98.69 206 ASN B O 1
ATOM 4754 N N . ASP B 1 207 ? 11.656 -5.383 -30.422 1 98.25 207 ASP B N 1
ATOM 4755 C CA . ASP B 1 207 ? 11.836 -4.207 -29.578 1 98.25 207 ASP B CA 1
ATOM 4756 C C . ASP B 1 207 ? 10.789 -4.16 -28.469 1 98.25 207 ASP B C 1
ATOM 4758 O O . ASP B 1 207 ? 10.125 -3.139 -28.266 1 98.25 207 ASP B O 1
ATOM 4762 N N . CYS B 1 208 ? 10.656 -5.281 -27.797 1 98.5 208 CYS B N 1
ATOM 4763 C CA . CYS B 1 208 ? 9.672 -5.402 -26.734 1 98.5 208 CYS B CA 1
ATOM 4764 C C . CYS B 1 208 ? 10.305 -5.145 -25.375 1 98.5 208 CYS B C 1
ATOM 4766 O O . CYS B 1 208 ? 11.383 -5.672 -25.078 1 98.5 208 CYS B O 1
ATOM 4768 N N . LEU B 1 209 ? 9.68 -4.234 -24.547 1 98.81 209 LEU B N 1
ATOM 4769 C CA . LEU B 1 209 ? 9.953 -4.227 -23.109 1 98.81 209 LEU B CA 1
ATOM 4770 C C . LEU B 1 209 ? 9.406 -5.484 -22.453 1 98.81 209 LEU B C 1
ATOM 4772 O O . LEU B 1 209 ? 8.297 -5.922 -22.766 1 98.81 209 LEU B O 1
ATOM 4776 N N . VAL B 1 210 ? 10.219 -6.066 -21.562 1 98.94 210 VAL B N 1
ATOM 4777 C CA . VAL B 1 210 ? 9.812 -7.297 -20.891 1 98.94 210 VAL B CA 1
ATOM 4778 C C . VAL B 1 210 ? 9.578 -7.027 -19.406 1 98.94 210 VAL B C 1
ATOM 4780 O O . VAL B 1 210 ? 10.477 -6.562 -18.703 1 98.94 210 VAL B O 1
ATOM 4783 N N . VAL B 1 211 ? 8.391 -7.258 -18.953 1 98.94 211 VAL B N 1
ATOM 4784 C CA . VAL B 1 211 ? 8.07 -7.285 -17.531 1 98.94 211 VAL B CA 1
ATOM 4785 C C . VAL B 1 211 ? 8.094 -8.719 -17.016 1 98.94 211 VAL B C 1
ATOM 4787 O O . VAL B 1 211 ? 7.176 -9.5 -17.281 1 98.94 211 VAL B O 1
ATOM 4790 N N . SER B 1 212 ? 9.102 -9.039 -16.281 1 98.94 212 SER B N 1
ATOM 4791 C CA . SER B 1 212 ? 9.258 -10.398 -15.797 1 98.94 212 SER B CA 1
ATOM 4792 C C . SER B 1 212 ? 8.711 -10.547 -14.383 1 98.94 212 SER B C 1
ATOM 4794 O O . SER B 1 212 ? 9.266 -9.984 -13.43 1 98.94 212 SER B O 1
ATOM 4796 N N . ASP B 1 213 ? 7.609 -11.203 -14.242 1 98.88 213 ASP B N 1
ATOM 4797 C CA . ASP B 1 213 ? 7.078 -11.547 -12.93 1 98.88 213 ASP B CA 1
ATOM 4798 C C . ASP B 1 213 ? 7.773 -12.781 -12.359 1 98.88 213 ASP B C 1
ATOM 4800 O O . ASP B 1 213 ? 7.512 -13.898 -12.805 1 98.88 213 ASP B O 1
ATOM 4804 N N . GLU B 1 214 ? 8.586 -12.547 -11.352 1 98.75 214 GLU B N 1
ATOM 4805 C CA . GLU B 1 214 ? 9.422 -13.617 -10.82 1 98.75 214 GLU B CA 1
ATOM 4806 C C . GLU B 1 214 ? 9.031 -13.945 -9.375 1 98.75 214 GLU B C 1
ATOM 4808 O O . GLU B 1 214 ? 9.867 -14.422 -8.602 1 98.75 214 GLU B O 1
ATOM 4813 N N . ILE B 1 215 ? 7.789 -13.734 -9.047 1 98.69 215 ILE B N 1
ATOM 4814 C CA . ILE B 1 215 ? 7.309 -13.812 -7.672 1 98.69 215 ILE B CA 1
ATOM 4815 C C . ILE B 1 215 ? 7.477 -15.234 -7.148 1 98.69 215 ILE B C 1
ATOM 4817 O O . ILE B 1 215 ? 7.648 -15.445 -5.945 1 98.69 215 ILE B O 1
ATOM 4821 N N . TRP B 1 216 ? 7.512 -16.266 -8.031 1 98.62 216 TRP B N 1
ATOM 4822 C CA . TRP B 1 216 ? 7.562 -17.656 -7.641 1 98.62 216 TRP B CA 1
ATOM 4823 C C . TRP B 1 216 ? 9 -18.188 -7.652 1 98.62 216 TRP B C 1
ATOM 4825 O O . TRP B 1 216 ? 9.227 -19.391 -7.52 1 98.62 216 TRP B O 1
ATOM 4835 N N . SER B 1 217 ? 9.969 -17.312 -7.742 1 98.5 217 SER B N 1
ATOM 4836 C CA . SER B 1 217 ? 11.336 -17.688 -8.07 1 98.5 217 SER B CA 1
ATOM 4837 C C . SER B 1 217 ? 11.961 -18.531 -6.969 1 98.5 217 SER B C 1
ATOM 4839 O O . SER B 1 217 ? 12.977 -19.203 -7.188 1 98.5 217 SER B O 1
ATOM 4841 N N . ASP B 1 218 ? 11.367 -18.531 -5.762 1 98.69 218 ASP B N 1
ATOM 4842 C CA . ASP B 1 218 ? 11.969 -19.25 -4.641 1 98.69 218 ASP B CA 1
ATOM 4843 C C . ASP B 1 218 ? 11.305 -20.609 -4.438 1 98.69 218 ASP B C 1
ATOM 4845 O O . ASP B 1 218 ? 11.812 -21.453 -3.697 1 98.69 218 ASP B O 1
ATOM 4849 N N . ILE B 1 219 ? 10.172 -20.828 -5.051 1 98.75 219 ILE B N 1
ATOM 4850 C CA . ILE B 1 219 ? 9.445 -22.094 -4.879 1 98.75 219 ILE B CA 1
ATOM 4851 C C . ILE B 1 219 ? 9.75 -23.031 -6.039 1 98.75 219 ILE B C 1
ATOM 4853 O O . ILE B 1 219 ? 9 -23.078 -7.02 1 98.75 219 ILE B O 1
ATOM 4857 N N . LEU B 1 220 ? 10.781 -23.766 -5.895 1 98.69 220 LEU B N 1
ATOM 4858 C CA . LEU B 1 220 ? 11.328 -24.656 -6.91 1 98.69 220 LEU B CA 1
ATOM 4859 C C . LEU B 1 220 ? 11.258 -26.109 -6.453 1 98.69 220 LEU B C 1
ATOM 4861 O O . LEU B 1 220 ? 11.633 -26.422 -5.324 1 98.69 220 LEU B O 1
ATOM 4865 N N . LEU B 1 221 ? 10.805 -26.922 -7.328 1 98.5 221 LEU B N 1
ATOM 4866 C CA . LEU B 1 221 ? 10.539 -28.297 -6.941 1 98.5 221 LEU B CA 1
ATOM 4867 C C . LEU B 1 221 ? 11.57 -29.25 -7.543 1 98.5 221 LEU B C 1
ATOM 4869 O O . LEU B 1 221 ? 12.094 -29 -8.633 1 98.5 221 LEU B O 1
ATOM 4873 N N . ASP B 1 222 ? 11.883 -30.297 -6.824 1 96.88 222 ASP B N 1
ATOM 4874 C CA . ASP B 1 222 ? 12.688 -31.438 -7.266 1 96.88 222 ASP B CA 1
ATOM 4875 C C . ASP B 1 222 ? 14.031 -30.969 -7.816 1 96.88 222 ASP B C 1
ATOM 4877 O O . ASP B 1 222 ? 14.5 -31.469 -8.836 1 96.88 222 ASP B O 1
ATOM 4881 N N . GLY B 1 223 ? 14.523 -29.938 -7.273 1 94.19 223 GLY B N 1
ATOM 4882 C CA . GLY B 1 223 ? 15.891 -29.531 -7.562 1 94.19 223 GLY B CA 1
ATOM 4883 C C . GLY B 1 223 ? 15.992 -28.609 -8.766 1 94.19 223 GLY B C 1
ATOM 4884 O O . GLY B 1 223 ? 17.094 -28.234 -9.172 1 94.19 223 GLY B O 1
ATOM 4885 N N . HIS B 1 224 ? 14.852 -28.234 -9.383 1 97.25 224 HIS B N 1
ATOM 4886 C CA . HIS B 1 224 ? 14.891 -27.25 -10.453 1 97.25 224 HIS B CA 1
ATOM 4887 C C . HIS B 1 224 ? 15.508 -25.938 -9.961 1 97.25 224 HIS B C 1
ATOM 4889 O O . HIS B 1 224 ? 15.523 -25.672 -8.758 1 97.25 224 HIS B O 1
ATOM 4895 N N . LYS B 1 225 ? 16.062 -25.219 -10.891 1 96.88 225 LYS B N 1
ATOM 4896 C CA . LYS B 1 225 ? 16.734 -23.969 -10.555 1 96.88 225 LYS B CA 1
ATOM 4897 C C . LYS B 1 225 ? 16.156 -22.797 -11.352 1 96.88 225 LYS B C 1
ATOM 4899 O O . LYS B 1 225 ? 15.93 -22.922 -12.555 1 96.88 225 LYS B O 1
ATOM 4904 N N . HIS B 1 226 ? 15.922 -21.75 -10.625 1 98.25 226 HIS B N 1
ATOM 4905 C CA . HIS B 1 226 ? 15.445 -20.547 -11.273 1 98.25 226 HIS B CA 1
ATOM 4906 C C . HIS B 1 226 ? 16.578 -19.812 -11.984 1 98.25 226 HIS B C 1
ATOM 4908 O O . HIS B 1 226 ? 17.672 -19.688 -11.438 1 98.25 226 HIS B O 1
ATOM 4914 N N . THR B 1 227 ? 16.375 -19.438 -13.203 1 98.19 227 THR B N 1
ATOM 4915 C CA . THR B 1 227 ? 17.25 -18.516 -13.938 1 98.19 227 THR B CA 1
ATOM 4916 C C . THR B 1 227 ? 16.578 -17.156 -14.094 1 98.19 227 THR B C 1
ATOM 4918 O O . THR B 1 227 ? 15.633 -17 -14.875 1 98.19 227 THR B O 1
ATOM 4921 N N . PRO B 1 228 ? 17.109 -16.141 -13.352 1 98.56 228 PRO B N 1
ATOM 4922 C CA . PRO B 1 228 ? 16.531 -14.812 -13.57 1 98.56 228 PRO B CA 1
ATOM 4923 C C . PRO B 1 228 ? 16.609 -14.359 -15.023 1 98.56 228 PRO B C 1
ATOM 4925 O O . PRO B 1 228 ? 17.656 -14.492 -15.664 1 98.56 228 PRO B O 1
ATOM 4928 N N . THR B 1 229 ? 15.516 -13.844 -15.477 1 98.81 229 THR B N 1
ATOM 4929 C CA . THR B 1 229 ? 15.398 -13.414 -16.875 1 98.81 229 THR B CA 1
ATOM 4930 C C . THR B 1 229 ? 16.5 -12.414 -17.219 1 98.81 229 THR B C 1
ATOM 4932 O O . THR B 1 229 ? 17.094 -12.508 -18.297 1 98.81 229 THR B O 1
ATOM 4935 N N . GLN B 1 230 ? 16.781 -11.547 -16.312 1 98.56 230 GLN B N 1
ATOM 4936 C CA . GLN B 1 230 ? 17.703 -10.438 -16.547 1 98.56 230 GLN B CA 1
ATOM 4937 C C . GLN B 1 230 ? 19.141 -10.93 -16.672 1 98.56 230 GLN B C 1
ATOM 4939 O O . GLN B 1 230 ? 20.031 -10.195 -17.125 1 98.56 230 GLN B O 1
ATOM 4944 N N . LEU B 1 231 ? 19.406 -12.172 -16.359 1 97.56 231 LEU B N 1
ATOM 4945 C CA . LEU B 1 231 ? 20.797 -12.617 -16.234 1 97.56 231 LEU B CA 1
ATOM 4946 C C . LEU B 1 231 ? 21.219 -13.414 -17.469 1 97.56 231 LEU B C 1
ATOM 4948 O O . LEU B 1 231 ? 22.375 -13.781 -17.609 1 97.56 231 LEU B O 1
ATOM 4952 N N . VAL B 1 232 ? 20.344 -13.602 -18.469 1 98.38 232 VAL B N 1
ATOM 4953 C CA . VAL B 1 232 ? 20.672 -14.523 -19.547 1 98.38 232 VAL B CA 1
ATOM 4954 C C . VAL B 1 232 ? 21.469 -13.797 -20.625 1 98.38 232 VAL B C 1
ATOM 4956 O O . VAL B 1 232 ? 22.094 -14.43 -21.484 1 98.38 232 VAL B O 1
ATOM 4959 N N . SER B 1 233 ? 21.422 -12.484 -20.656 1 98.25 233 SER B N 1
ATOM 4960 C CA . SER B 1 233 ? 22.203 -11.688 -21.578 1 98.25 233 SER B CA 1
ATOM 4961 C C . SER B 1 233 ? 22.234 -10.219 -21.172 1 98.25 233 SER B C 1
ATOM 4963 O O . SER B 1 233 ? 21.438 -9.789 -20.328 1 98.25 233 SER B O 1
ATOM 4965 N N . GLU B 1 234 ? 23.141 -9.492 -21.703 1 98 234 GLU B N 1
ATOM 4966 C CA . GLU B 1 234 ? 23.188 -8.055 -21.469 1 98 234 GLU B CA 1
ATOM 4967 C C . GLU B 1 234 ? 21.938 -7.363 -21.984 1 98 234 GLU B C 1
ATOM 4969 O O . GLU B 1 234 ? 21.406 -6.457 -21.344 1 98 234 GLU B O 1
ATOM 4974 N N . ASP B 1 235 ? 21.531 -7.797 -23.109 1 98.69 235 ASP B N 1
ATOM 4975 C CA . ASP B 1 235 ? 20.312 -7.215 -23.656 1 98.69 235 ASP B CA 1
ATOM 4976 C C . ASP B 1 235 ? 19.109 -7.477 -22.75 1 98.69 235 ASP B C 1
ATOM 4978 O O . ASP B 1 235 ? 18.328 -6.57 -22.484 1 98.69 235 ASP B O 1
ATOM 4982 N N . ALA B 1 236 ? 18.953 -8.734 -22.297 1 98.75 236 ALA B N 1
ATOM 4983 C CA . ALA B 1 236 ? 17.859 -9.078 -21.375 1 98.75 236 ALA B CA 1
ATOM 4984 C C . ALA B 1 236 ? 17.875 -8.195 -20.141 1 98.75 236 ALA B C 1
ATOM 4986 O O . ALA B 1 236 ? 16.844 -7.711 -19.688 1 98.75 236 ALA B O 1
ATOM 4987 N N . ARG B 1 237 ? 19.031 -7.941 -19.625 1 98.38 237 ARG B N 1
ATOM 4988 C CA . ARG B 1 237 ? 19.219 -7.125 -18.438 1 98.38 237 ARG B CA 1
ATOM 4989 C C . ARG B 1 237 ? 18.734 -5.699 -18.672 1 98.38 237 ARG B C 1
ATOM 4991 O O . ARG B 1 237 ? 18.125 -5.094 -17.781 1 98.38 237 ARG B O 1
ATOM 4998 N N . ASN B 1 238 ? 18.906 -5.207 -19.859 1 98.31 238 ASN B N 1
ATOM 4999 C CA . ASN B 1 238 ? 18.656 -3.795 -20.125 1 98.31 238 ASN B CA 1
ATOM 5000 C C . ASN B 1 238 ? 17.234 -3.568 -20.641 1 98.31 238 ASN B C 1
ATOM 5002 O O . ASN B 1 238 ? 16.766 -2.432 -20.703 1 98.31 238 ASN B O 1
ATOM 5006 N N . ARG B 1 239 ? 16.5 -4.66 -20.984 1 98.44 239 ARG B N 1
ATOM 5007 C CA . ARG B 1 239 ? 15.148 -4.469 -21.516 1 98.44 239 ARG B CA 1
ATOM 5008 C C . ARG B 1 239 ? 14.102 -5.004 -20.547 1 98.44 239 ARG B C 1
ATOM 5010 O O . ARG B 1 239 ? 12.898 -4.895 -20.797 1 98.44 239 ARG B O 1
ATOM 5017 N N . THR B 1 240 ? 14.555 -5.492 -19.359 1 98.88 240 THR B N 1
ATOM 5018 C CA . THR B 1 240 ? 13.641 -6.211 -18.469 1 98.88 240 THR B CA 1
ATOM 5019 C C . THR B 1 240 ? 13.438 -5.453 -17.156 1 98.88 240 THR B C 1
ATOM 5021 O O . THR B 1 240 ? 14.406 -4.961 -16.562 1 98.88 240 THR B O 1
ATOM 5024 N N . ILE B 1 241 ? 12.242 -5.285 -16.781 1 98.94 241 ILE B N 1
ATOM 5025 C CA . ILE B 1 241 ? 11.844 -4.953 -15.414 1 98.94 241 ILE B CA 1
ATOM 5026 C C . ILE B 1 241 ? 11.383 -6.219 -14.688 1 98.94 241 ILE B C 1
ATOM 5028 O O . ILE B 1 241 ? 10.383 -6.836 -15.07 1 98.94 241 ILE B O 1
ATOM 5032 N N . ALA B 1 242 ? 12.156 -6.605 -13.688 1 98.94 242 ALA B N 1
ATOM 5033 C CA . ALA B 1 242 ? 11.812 -7.824 -12.961 1 98.94 242 ALA B CA 1
ATOM 5034 C C . ALA B 1 242 ? 11.148 -7.504 -11.625 1 98.94 242 ALA B C 1
ATOM 5036 O O . ALA B 1 242 ? 11.547 -6.562 -10.938 1 98.94 242 ALA B O 1
ATOM 5037 N N . LEU B 1 243 ? 10.148 -8.234 -11.32 1 98.94 243 LEU B N 1
ATOM 5038 C CA . LEU B 1 243 ? 9.398 -8.062 -10.078 1 98.94 243 LEU B CA 1
ATOM 5039 C C . LEU B 1 243 ? 9.516 -9.297 -9.188 1 98.94 243 LEU B C 1
ATOM 5041 O O . LEU B 1 243 ? 9.398 -10.422 -9.672 1 98.94 243 LEU B O 1
ATOM 5045 N N . TYR B 1 244 ? 9.805 -9.047 -7.91 1 98.88 244 TYR B N 1
ATOM 5046 C CA . TYR B 1 244 ? 9.969 -10.078 -6.895 1 98.88 244 TYR B CA 1
ATOM 5047 C C . TYR B 1 244 ? 9.156 -9.75 -5.645 1 98.88 244 TYR B C 1
ATOM 5049 O O . TYR B 1 244 ? 8.734 -8.602 -5.457 1 98.88 244 TYR B O 1
ATOM 5057 N N . ALA B 1 245 ? 8.898 -10.727 -4.836 1 98.69 245 ALA B N 1
ATOM 5058 C CA . ALA B 1 245 ? 8.25 -10.516 -3.545 1 98.69 245 ALA B CA 1
ATOM 5059 C C . ALA B 1 245 ? 8.523 -11.672 -2.596 1 98.69 245 ALA B C 1
ATOM 5061 O O . ALA B 1 245 ? 8.641 -12.82 -3.027 1 98.69 245 ALA B O 1
ATOM 5062 N N . PRO B 1 246 ? 8.594 -11.383 -1.315 1 98.5 246 PRO B N 1
ATOM 5063 C CA . PRO B 1 246 ? 8.68 -12.477 -0.344 1 98.5 246 PRO B CA 1
ATOM 5064 C C . PRO B 1 246 ? 7.324 -13.117 -0.067 1 98.5 246 PRO B C 1
ATOM 5066 O O . PRO B 1 246 ? 7.25 -14.148 0.615 1 98.5 246 PRO B O 1
ATOM 5069 N N . SER B 1 247 ? 6.262 -12.578 -0.582 1 98 247 SER B N 1
ATOM 5070 C CA . SER B 1 247 ? 4.906 -12.938 -0.187 1 98 247 SER B CA 1
ATOM 5071 C C . SER B 1 247 ? 4.609 -14.398 -0.486 1 98 247 SER B C 1
ATOM 5073 O O . SER B 1 247 ? 4.031 -15.102 0.344 1 98 247 SER B O 1
ATOM 5075 N N . LYS B 1 248 ? 4.988 -14.875 -1.743 1 98.56 248 LYS B N 1
ATOM 5076 C CA . LYS B 1 248 ? 4.758 -16.281 -2.064 1 98.56 248 LYS B CA 1
ATOM 5077 C C . LYS B 1 248 ? 5.789 -17.172 -1.387 1 98.56 248 LYS B C 1
ATOM 5079 O O . LYS B 1 248 ? 5.473 -18.281 -0.956 1 98.56 248 LYS B O 1
ATOM 5084 N N . THR B 1 249 ? 6.961 -16.656 -1.235 1 98.44 249 THR B N 1
ATOM 5085 C CA . THR B 1 249 ? 8.062 -17.406 -0.645 1 98.44 249 THR B CA 1
ATOM 5086 C C . THR B 1 249 ? 7.75 -17.781 0.801 1 98.44 249 THR B C 1
ATOM 5088 O O . THR B 1 249 ? 7.977 -18.922 1.214 1 98.44 249 THR B O 1
ATOM 5091 N N . PHE B 1 250 ? 7.16 -16.828 1.537 1 98.62 250 PHE B N 1
ATOM 5092 C CA . PHE B 1 250 ? 7.051 -17 2.98 1 98.62 250 PHE B CA 1
ATOM 5093 C C . PHE B 1 250 ? 5.598 -16.891 3.428 1 98.62 250 PHE B C 1
ATOM 5095 O O . PHE B 1 250 ? 5.316 -16.766 4.621 1 98.62 250 PHE B O 1
ATOM 5102 N N . ASN B 1 251 ? 4.676 -16.891 2.486 1 97.5 251 ASN B N 1
ATOM 5103 C CA . ASN B 1 251 ? 3.256 -16.812 2.814 1 97.5 251 ASN B CA 1
ATOM 5104 C C . ASN B 1 251 ? 2.908 -15.484 3.488 1 97.5 251 ASN B C 1
ATOM 5106 O O . ASN B 1 251 ? 2.301 -15.469 4.559 1 97.5 251 ASN B O 1
ATOM 5110 N N . LEU B 1 252 ? 3.264 -14.375 2.822 1 98.19 252 LEU B N 1
ATOM 5111 C CA . LEU B 1 252 ? 3.131 -13.062 3.445 1 98.19 252 LEU B CA 1
ATOM 5112 C C . LEU B 1 252 ? 2.217 -12.164 2.623 1 98.19 252 LEU B C 1
ATOM 5114 O O . LEU B 1 252 ? 2.383 -10.938 2.621 1 98.19 252 LEU B O 1
ATOM 5118 N N . ALA B 1 253 ? 1.264 -12.727 1.835 1 97.94 253 ALA B N 1
ATOM 5119 C CA . ALA B 1 253 ? 0.428 -11.914 0.955 1 97.94 253 ALA B CA 1
ATOM 5120 C C . ALA B 1 253 ? -0.29 -10.82 1.739 1 97.94 253 ALA B C 1
ATOM 5122 O O . ALA B 1 253 ? -0.485 -9.711 1.233 1 97.94 253 ALA B O 1
ATOM 5123 N N . GLY B 1 254 ? -0.658 -11.047 2.982 1 98.19 254 GLY B N 1
ATOM 5124 C CA . GLY B 1 254 ? -1.397 -10.094 3.797 1 98.19 254 GLY B CA 1
ATOM 5125 C C . GLY B 1 254 ? -0.535 -8.961 4.324 1 98.19 254 GLY B C 1
ATOM 5126 O O . GLY B 1 254 ? -1.053 -7.953 4.809 1 98.19 254 GLY B O 1
ATOM 5127 N N . LEU B 1 255 ? 0.763 -9.086 4.289 1 98.31 255 LEU B N 1
ATOM 5128 C CA . LEU B 1 255 ? 1.666 -8.031 4.719 1 98.31 255 LEU B CA 1
ATOM 5129 C C . LEU B 1 255 ? 1.978 -7.078 3.566 1 98.31 255 LEU B C 1
ATOM 5131 O O . LEU B 1 255 ? 2.455 -5.965 3.787 1 98.31 255 LEU B O 1
ATOM 5135 N N . VAL B 1 256 ? 1.688 -7.52 2.352 1 96.5 256 VAL B N 1
ATOM 5136 C CA . VAL B 1 256 ? 1.91 -6.754 1.129 1 96.5 256 VAL B CA 1
ATOM 5137 C C . VAL B 1 256 ? 3.373 -6.32 1.049 1 96.5 256 VAL B C 1
ATOM 5139 O O . VAL B 1 256 ? 4.055 -6.223 2.072 1 96.5 256 VAL B O 1
ATOM 5142 N N . GLY B 1 257 ? 3.883 -6.152 -0.066 1 96.88 257 GLY B N 1
ATOM 5143 C CA . GLY B 1 257 ? 5.242 -5.691 -0.296 1 96.88 257 GLY B CA 1
ATOM 5144 C C . GLY B 1 257 ? 5.973 -6.488 -1.358 1 96.88 257 GLY B C 1
ATOM 5145 O O . GLY B 1 257 ? 5.965 -7.723 -1.33 1 96.88 257 GLY B O 1
ATOM 5146 N N . SER B 1 258 ? 6.445 -5.852 -2.273 1 98.69 258 SER B N 1
ATOM 5147 C CA . SER B 1 258 ? 7.262 -6.387 -3.359 1 98.69 258 SER B CA 1
ATOM 5148 C C . SER B 1 258 ? 8.312 -5.371 -3.811 1 98.69 258 SER B C 1
ATOM 5150 O O . SER B 1 258 ? 8.43 -4.297 -3.225 1 98.69 258 SER B O 1
ATOM 5152 N N . TYR B 1 259 ? 9.195 -5.824 -4.656 1 98.88 259 TYR B N 1
ATOM 5153 C CA . TYR B 1 259 ? 10.227 -4.926 -5.164 1 98.88 259 TYR B CA 1
ATOM 5154 C C . TYR B 1 259 ? 10.562 -5.246 -6.617 1 98.88 259 TYR B C 1
ATOM 5156 O O . TYR B 1 259 ? 10.266 -6.34 -7.102 1 98.88 259 TYR B O 1
ATOM 5164 N N . HIS B 1 260 ? 11.055 -4.223 -7.297 1 98.94 260 HIS B N 1
ATOM 5165 C CA . HIS B 1 260 ? 11.586 -4.453 -8.633 1 98.94 260 HIS B CA 1
ATOM 5166 C C . HIS B 1 260 ? 13.109 -4.395 -8.648 1 98.94 260 HIS B C 1
ATOM 5168 O O . HIS B 1 260 ? 13.719 -3.836 -7.73 1 98.94 260 HIS B O 1
ATOM 5174 N N . ILE B 1 261 ? 13.648 -5.09 -9.539 1 98.88 261 ILE B N 1
ATOM 5175 C CA . ILE B 1 261 ? 15.047 -4.934 -9.922 1 98.88 261 ILE B CA 1
ATOM 5176 C C . ILE B 1 261 ? 15.141 -4.438 -11.359 1 98.88 261 ILE B C 1
ATOM 5178 O O . ILE B 1 261 ? 14.625 -5.086 -12.281 1 98.88 261 ILE B O 1
ATOM 5182 N N . ILE B 1 262 ? 15.695 -3.303 -11.555 1 98.88 262 ILE B N 1
ATOM 5183 C CA . ILE B 1 262 ? 15.898 -2.703 -12.867 1 98.88 262 ILE B CA 1
ATOM 5184 C C . ILE B 1 262 ? 17.344 -2.229 -13 1 98.88 262 ILE B C 1
ATOM 5186 O O . ILE B 1 262 ? 17.766 -1.305 -12.305 1 98.88 262 ILE B O 1
ATOM 5190 N N . TYR B 1 263 ? 18.031 -2.791 -13.922 1 98.62 263 TYR B N 1
ATOM 5191 C CA . TYR B 1 263 ? 19.438 -2.475 -14.094 1 98.62 263 TYR B CA 1
ATOM 5192 C C . TYR B 1 263 ? 19.625 -1.231 -14.961 1 98.62 263 TYR B C 1
ATOM 5194 O O . TYR B 1 263 ? 20.5 -0.407 -14.695 1 98.62 263 TYR B O 1
ATOM 5202 N N . ASN B 1 264 ? 18.766 -1.068 -15.977 1 98.5 264 ASN B N 1
ATOM 5203 C CA . ASN B 1 264 ? 18.844 0.059 -16.906 1 98.5 264 ASN B CA 1
ATOM 5204 C C . ASN B 1 264 ? 18.391 1.359 -16.25 1 98.5 264 ASN B C 1
ATOM 5206 O O . ASN B 1 264 ? 17.234 1.493 -15.859 1 98.5 264 ASN B O 1
ATOM 5210 N N . PRO B 1 265 ? 19.281 2.361 -16.156 1 97.94 265 PRO B N 1
ATOM 5211 C CA . PRO B 1 265 ? 18.938 3.566 -15.391 1 97.94 265 PRO B CA 1
ATOM 5212 C C . PRO B 1 265 ? 17.781 4.344 -16.016 1 97.94 265 PRO B C 1
ATOM 5214 O O . PRO B 1 265 ? 16.969 4.934 -15.305 1 97.94 265 PRO B O 1
ATOM 5217 N N . THR B 1 266 ? 17.703 4.348 -17.328 1 98.06 266 THR B N 1
ATOM 5218 C CA . THR B 1 266 ? 16.609 5.047 -18 1 98.06 266 THR B CA 1
ATOM 5219 C C . THR B 1 266 ? 15.273 4.379 -17.688 1 98.06 266 THR B C 1
ATOM 5221 O O . THR B 1 266 ? 14.305 5.055 -17.344 1 98.06 266 THR B O 1
ATOM 5224 N N . LEU B 1 267 ? 15.305 3.041 -17.828 1 98.12 267 LEU B N 1
ATOM 5225 C CA . LEU B 1 267 ? 14.094 2.277 -17.516 1 98.12 267 LEU B CA 1
ATOM 5226 C C . LEU B 1 267 ? 13.734 2.402 -16.047 1 98.12 267 LEU B C 1
ATOM 5228 O O . LEU B 1 267 ? 12.555 2.51 -15.703 1 98.12 267 LEU B O 1
ATOM 5232 N N . ARG B 1 268 ? 14.68 2.396 -15.203 1 98.44 268 ARG B N 1
ATOM 5233 C CA . ARG B 1 268 ? 14.5 2.525 -13.758 1 98.44 268 ARG B CA 1
ATOM 5234 C C . ARG B 1 268 ? 13.844 3.855 -13.406 1 98.44 268 ARG B C 1
ATOM 5236 O O . ARG B 1 268 ? 12.859 3.891 -12.664 1 98.44 268 ARG B O 1
ATOM 5243 N N . ASP B 1 269 ? 14.375 5 -13.953 1 98.19 269 ASP B N 1
ATOM 5244 C CA . ASP B 1 269 ? 13.828 6.324 -13.672 1 98.19 269 ASP B CA 1
ATOM 5245 C C . ASP B 1 269 ? 12.383 6.434 -14.156 1 98.19 269 ASP B C 1
ATOM 5247 O O . ASP B 1 269 ? 11.531 7 -13.461 1 98.19 269 ASP B O 1
ATOM 5251 N N . ARG B 1 270 ? 12.148 5.895 -15.273 1 98.12 270 ARG B N 1
ATOM 5252 C CA . ARG B 1 270 ? 10.805 5.957 -15.836 1 98.12 270 ARG B CA 1
ATOM 5253 C C . ARG B 1 270 ? 9.828 5.129 -15.008 1 98.12 270 ARG B C 1
ATOM 5255 O O . ARG B 1 270 ? 8.742 5.602 -14.664 1 98.12 270 ARG B O 1
ATOM 5262 N N . ALA B 1 271 ? 10.242 3.887 -14.711 1 98.38 271 ALA B N 1
ATOM 5263 C CA . ALA B 1 271 ? 9.375 3 -13.938 1 98.38 271 ALA B CA 1
ATOM 5264 C C . ALA B 1 271 ? 9.07 3.59 -12.562 1 98.38 271 ALA B C 1
ATOM 5266 O O . ALA B 1 271 ? 7.934 3.527 -12.086 1 98.38 271 ALA B O 1
ATOM 5267 N N . ARG B 1 272 ? 10.047 4.137 -11.945 1 98 272 ARG B N 1
ATOM 5268 C CA . ARG B 1 272 ? 9.867 4.734 -10.625 1 98 272 ARG B CA 1
ATOM 5269 C C . ARG B 1 272 ? 8.945 5.945 -10.695 1 98 272 ARG B C 1
ATOM 5271 O O . ARG B 1 272 ? 8.094 6.129 -9.82 1 98 272 ARG B O 1
ATOM 5278 N N . ALA B 1 273 ? 9.172 6.77 -11.695 1 98 273 ALA B N 1
ATOM 5279 C CA . ALA B 1 273 ? 8.305 7.926 -11.883 1 98 273 ALA B CA 1
ATOM 5280 C C . ALA B 1 273 ? 6.848 7.5 -12.047 1 98 273 ALA B C 1
ATOM 5282 O O . ALA B 1 273 ? 5.957 8.047 -11.398 1 98 273 ALA B O 1
ATOM 5283 N N . LEU B 1 274 ? 6.602 6.523 -12.852 1 97.88 274 LEU B N 1
ATOM 5284 C CA . LEU B 1 274 ? 5.25 6.051 -13.125 1 97.88 274 LEU B CA 1
ATOM 5285 C C . LEU B 1 274 ? 4.637 5.402 -11.891 1 97.88 274 LEU B C 1
ATOM 5287 O O . LEU B 1 274 ? 3.465 5.629 -11.578 1 97.88 274 LEU B O 1
ATOM 5291 N N . GLY B 1 275 ? 5.457 4.637 -11.203 1 97.94 275 GLY B N 1
ATOM 5292 C CA . GLY B 1 275 ? 4.98 4 -9.984 1 97.94 275 GLY B CA 1
ATOM 5293 C C . GLY B 1 275 ? 4.59 4.996 -8.906 1 97.94 275 GLY B C 1
ATOM 5294 O O . GLY B 1 275 ? 3.75 4.695 -8.055 1 97.94 275 GLY B O 1
ATOM 5295 N N . SER B 1 276 ? 5.117 6.164 -8.953 1 97.69 276 SER B N 1
ATOM 5296 C CA . SER B 1 276 ? 4.891 7.168 -7.914 1 97.69 276 SER B CA 1
ATOM 5297 C C . SER B 1 276 ? 3.621 7.965 -8.188 1 97.69 276 SER B C 1
ATOM 5299 O O . SER B 1 276 ? 3.125 8.672 -7.309 1 97.69 276 SER B O 1
ATOM 5301 N N . LYS B 1 277 ? 3.066 7.867 -9.352 1 96.75 277 LYS B N 1
ATOM 5302 C CA . LYS B 1 277 ? 2.062 8.828 -9.812 1 96.75 277 LYS B CA 1
ATOM 5303 C C . LYS B 1 277 ? 0.727 8.602 -9.109 1 96.75 277 LYS B C 1
ATOM 5305 O O . LYS B 1 277 ? -0.046 9.539 -8.922 1 96.75 277 LYS B O 1
ATOM 5310 N N . SER B 1 278 ? 0.493 7.344 -8.711 1 96.81 278 SER B N 1
ATOM 5311 C CA . SER B 1 278 ? -0.778 7.086 -8.039 1 96.81 278 SER B CA 1
ATOM 5312 C C . SER B 1 278 ? -0.744 7.547 -6.59 1 96.81 278 SER B C 1
ATOM 5314 O O . SER B 1 278 ? -1.791 7.707 -5.957 1 96.81 278 SER B O 1
ATOM 5316 N N . HIS B 1 279 ? 0.448 7.621 -6.016 1 97.88 279 HIS B N 1
ATOM 5317 C CA . HIS B 1 279 ? 0.687 7.949 -4.617 1 97.88 279 HIS B CA 1
ATOM 5318 C C . HIS B 1 279 ? 0.135 6.863 -3.697 1 97.88 279 HIS B C 1
ATOM 5320 O O . HIS B 1 279 ? -0.149 7.121 -2.525 1 97.88 279 HIS B O 1
ATOM 5326 N N . TYR B 1 280 ? -0.092 5.668 -4.285 1 98.44 280 TYR B N 1
ATOM 5327 C CA . TYR B 1 280 ? -0.506 4.516 -3.492 1 98.44 280 TYR B CA 1
ATOM 5328 C C . TYR B 1 280 ? 0.675 3.592 -3.213 1 98.44 280 TYR B C 1
ATOM 5330 O O . TYR B 1 280 ? 0.561 2.648 -2.428 1 98.44 280 TYR B O 1
ATOM 5338 N N . ASN B 1 281 ? 1.837 3.816 -3.855 1 98.31 281 ASN B N 1
ATOM 5339 C CA . ASN B 1 281 ? 2.986 2.928 -3.727 1 98.31 281 ASN B CA 1
ATOM 5340 C C . ASN B 1 281 ? 3.83 3.277 -2.504 1 98.31 281 ASN B C 1
ATOM 5342 O O . ASN B 1 281 ? 4.984 3.684 -2.635 1 98.31 281 ASN B O 1
ATOM 5346 N N . ASN B 1 282 ? 3.252 2.953 -1.302 1 97.56 282 ASN B N 1
ATOM 5347 C CA . ASN B 1 282 ? 3.92 3.26 -0.042 1 97.56 282 ASN B CA 1
ATOM 5348 C C . ASN B 1 282 ? 4.234 1.994 0.75 1 97.56 282 ASN B C 1
ATOM 5350 O O . ASN B 1 282 ? 3.396 1.097 0.851 1 97.56 282 ASN B O 1
ATOM 5354 N N . MET B 1 283 ? 5.438 1.986 1.279 1 97.94 283 MET B N 1
ATOM 5355 C CA . MET B 1 283 ? 5.926 0.838 2.039 1 97.94 283 MET B CA 1
ATOM 5356 C C . MET B 1 283 ? 5.422 0.885 3.479 1 97.94 283 MET B C 1
ATOM 5358 O O . MET B 1 283 ? 5.301 1.962 4.062 1 97.94 283 MET B O 1
ATOM 5362 N N . ASN B 1 284 ? 5.086 -0.248 4.023 1 98.5 284 ASN B N 1
ATOM 5363 C CA . ASN B 1 284 ? 4.785 -0.446 5.438 1 98.5 284 ASN B CA 1
ATOM 5364 C C . ASN B 1 284 ? 6.023 -0.861 6.223 1 98.5 284 ASN B C 1
ATOM 5366 O O . ASN B 1 284 ? 6.762 -1.756 5.801 1 98.5 284 ASN B O 1
ATOM 5370 N N . VAL B 1 285 ? 6.297 -0.21 7.336 1 98.56 285 VAL B N 1
ATOM 5371 C CA . VAL B 1 285 ? 7.547 -0.416 8.055 1 98.56 285 VAL B CA 1
ATOM 5372 C C . VAL B 1 285 ? 7.629 -1.859 8.547 1 98.56 285 VAL B C 1
ATOM 5374 O O . VAL B 1 285 ? 8.711 -2.445 8.594 1 98.56 285 VAL B O 1
ATOM 5377 N N . LEU B 1 286 ? 6.508 -2.459 8.898 1 98.69 286 LEU B N 1
ATOM 5378 C CA . LEU B 1 286 ? 6.527 -3.832 9.391 1 98.69 286 LEU B CA 1
ATOM 5379 C C . LEU B 1 286 ? 6.734 -4.816 8.242 1 98.69 286 LEU B C 1
ATOM 5381 O O . LEU B 1 286 ? 7.34 -5.875 8.43 1 98.69 286 LEU B O 1
ATOM 5385 N N . SER B 1 287 ? 6.246 -4.492 6.988 1 98.62 287 SER B N 1
ATOM 5386 C CA . SER B 1 287 ? 6.543 -5.309 5.816 1 98.62 287 SER B CA 1
ATOM 5387 C C . SER B 1 287 ? 8.039 -5.312 5.512 1 98.62 287 SER B C 1
ATOM 5389 O O . SER B 1 287 ? 8.586 -6.328 5.066 1 98.62 287 SER B O 1
ATOM 5391 N N . MET B 1 288 ? 8.68 -4.129 5.73 1 98.62 288 MET B N 1
ATOM 5392 C CA . MET B 1 288 ? 10.125 -4.051 5.555 1 98.62 288 MET B CA 1
ATOM 5393 C C . MET B 1 288 ? 10.844 -5.027 6.48 1 98.62 288 MET B C 1
ATOM 5395 O O . MET B 1 288 ? 11.695 -5.793 6.039 1 98.62 288 MET B O 1
ATOM 5399 N N . HIS B 1 289 ? 10.43 -5.035 7.719 1 98.75 289 HIS B N 1
ATOM 5400 C CA . HIS B 1 289 ? 11.086 -5.898 8.703 1 98.75 289 HIS B CA 1
ATOM 5401 C C . HIS B 1 289 ? 10.734 -7.363 8.469 1 98.75 289 HIS B C 1
ATOM 5403 O O . HIS B 1 289 ? 11.555 -8.25 8.711 1 98.75 289 HIS B O 1
ATOM 5409 N N . ALA B 1 290 ? 9.531 -7.598 7.988 1 98.81 290 ALA B N 1
ATOM 5410 C CA . ALA B 1 290 ? 9.164 -8.961 7.617 1 98.81 290 ALA B CA 1
ATOM 5411 C C . ALA B 1 290 ? 10.094 -9.508 6.535 1 98.81 290 ALA B C 1
ATOM 5413 O O . ALA B 1 290 ? 10.547 -10.648 6.613 1 98.81 290 ALA B O 1
ATOM 5414 N N . LEU B 1 291 ? 10.367 -8.695 5.5 1 98.88 291 LEU B N 1
ATOM 5415 C CA . LEU B 1 291 ? 11.281 -9.125 4.441 1 98.88 291 LEU B CA 1
ATOM 5416 C C . LEU B 1 291 ? 12.672 -9.383 4.996 1 98.88 291 LEU B C 1
ATOM 5418 O O . LEU B 1 291 ? 13.297 -10.391 4.664 1 98.88 291 LEU B O 1
ATOM 5422 N N . ILE B 1 292 ? 13.188 -8.492 5.879 1 98.81 292 ILE B N 1
ATOM 5423 C CA . ILE B 1 292 ? 14.508 -8.664 6.48 1 98.81 292 ILE B CA 1
ATOM 5424 C C . ILE B 1 292 ? 14.562 -9.977 7.254 1 98.81 292 ILE B C 1
ATOM 5426 O O . ILE B 1 292 ? 15.523 -10.734 7.129 1 98.81 292 ILE B O 1
ATOM 5430 N N . GLY B 1 293 ? 13.469 -10.258 8.016 1 98.75 293 GLY B N 1
ATOM 5431 C CA . GLY B 1 293 ? 13.398 -11.508 8.758 1 98.75 293 GLY B CA 1
ATOM 5432 C C . GLY B 1 293 ? 13.32 -12.734 7.871 1 98.75 293 GLY B C 1
ATOM 5433 O O . GLY B 1 293 ? 13.898 -13.773 8.188 1 98.75 293 GLY B O 1
ATOM 5434 N N . GLY B 1 294 ? 12.594 -12.617 6.754 1 98.75 294 GLY B N 1
ATOM 5435 C CA . GLY B 1 294 ? 12.461 -13.719 5.812 1 98.75 294 GLY B CA 1
ATOM 5436 C C . GLY B 1 294 ? 13.734 -14.016 5.055 1 98.75 294 GLY B C 1
ATOM 5437 O O . GLY B 1 294 ? 14.156 -15.172 4.957 1 98.75 294 GLY B O 1
ATOM 5438 N N . TYR B 1 295 ? 14.375 -13 4.547 1 98.81 295 TYR B N 1
ATOM 5439 C CA . TYR B 1 295 ? 15.602 -13.133 3.76 1 98.81 295 TYR B CA 1
ATOM 5440 C C . TYR B 1 295 ? 16.812 -13.328 4.664 1 98.81 295 TYR B C 1
ATOM 5442 O O . TYR B 1 295 ? 17.922 -12.891 4.336 1 98.81 295 TYR B O 1
ATOM 5450 N N . SER B 1 296 ? 16.641 -13.938 5.816 1 98.44 296 SER B N 1
ATOM 5451 C CA . SER B 1 296 ? 17.672 -14.328 6.758 1 98.44 296 SER B CA 1
ATOM 5452 C C . SER B 1 296 ? 18.188 -15.742 6.473 1 98.44 296 SER B C 1
ATOM 5454 O O . SER B 1 296 ? 17.594 -16.469 5.668 1 98.44 296 SER B O 1
ATOM 5456 N N . PRO B 1 297 ? 19.312 -16.156 7.117 1 98 297 PRO B N 1
ATOM 5457 C CA . PRO B 1 297 ? 19.75 -17.547 6.988 1 98 297 PRO B CA 1
ATOM 5458 C C . PRO B 1 297 ? 18.688 -18.547 7.426 1 98 297 PRO B C 1
ATOM 5460 O O . PRO B 1 297 ? 18.516 -19.594 6.785 1 98 297 PRO B O 1
ATOM 5463 N N . GLU B 1 298 ? 17.969 -18.203 8.469 1 98.44 298 GLU B N 1
ATOM 5464 C CA . GLU B 1 298 ? 16.875 -19.062 8.906 1 98.44 298 GLU B CA 1
ATOM 5465 C C . GLU B 1 298 ? 15.789 -19.172 7.836 1 98.44 298 GLU B C 1
ATOM 5467 O O . GLU B 1 298 ? 15.25 -20.25 7.59 1 98.44 298 GLU B O 1
ATOM 5472 N N . GLY B 1 299 ? 15.5 -18.031 7.223 1 98.69 299 GLY B N 1
ATOM 5473 C CA . GLY B 1 299 ? 14.531 -18.031 6.133 1 98.69 299 GLY B CA 1
ATOM 5474 C C . GLY B 1 299 ? 14.961 -18.891 4.957 1 98.69 299 GLY B C 1
ATOM 5475 O O . GLY B 1 299 ? 14.148 -19.609 4.371 1 98.69 299 GLY B O 1
ATOM 5476 N N . ALA B 1 300 ? 16.219 -18.828 4.664 1 98.5 300 ALA B N 1
ATOM 5477 C CA . ALA B 1 300 ? 16.75 -19.625 3.557 1 98.5 300 ALA B CA 1
ATOM 5478 C C . ALA B 1 300 ? 16.594 -21.109 3.832 1 98.5 300 ALA B C 1
ATOM 5480 O O . ALA B 1 300 ? 16.203 -21.875 2.953 1 98.5 300 ALA B O 1
ATOM 5481 N N . GLU B 1 301 ? 16.891 -21.516 5.023 1 98.56 301 GLU B N 1
ATOM 5482 C CA . GLU B 1 301 ? 16.75 -22.906 5.422 1 98.56 301 GLU B CA 1
ATOM 5483 C C . GLU B 1 301 ? 15.297 -23.359 5.367 1 98.56 301 GLU B C 1
ATOM 5485 O O . GLU B 1 301 ? 15 -24.469 4.914 1 98.56 301 GLU B O 1
ATOM 5490 N N . TRP B 1 302 ? 14.477 -22.516 5.879 1 98.75 302 TRP B N 1
ATOM 5491 C CA . TRP B 1 302 ? 13.047 -22.812 5.887 1 98.75 302 TRP B CA 1
ATOM 5492 C C . TRP B 1 302 ? 12.523 -23.016 4.469 1 98.75 302 TRP B C 1
ATOM 5494 O O . TRP B 1 302 ? 11.781 -23.969 4.215 1 98.75 302 TRP B O 1
ATOM 5504 N N . VAL B 1 303 ? 12.914 -22.188 3.525 1 98.69 303 VAL B N 1
ATOM 5505 C CA . VAL B 1 303 ? 12.469 -22.297 2.139 1 98.69 303 VAL B CA 1
ATOM 5506 C C . VAL B 1 303 ? 12.969 -23.594 1.533 1 98.69 303 VAL B C 1
ATOM 5508 O O . VAL B 1 303 ? 12.234 -24.266 0.8 1 98.69 303 VAL B O 1
ATOM 5511 N N . ASP B 1 304 ? 14.195 -23.953 1.823 1 98.44 304 ASP B N 1
ATOM 5512 C CA . ASP B 1 304 ? 14.742 -25.203 1.309 1 98.44 304 ASP B CA 1
ATOM 5513 C C . ASP B 1 304 ? 13.922 -26.406 1.783 1 98.44 304 ASP B C 1
ATOM 5515 O O . ASP B 1 304 ? 13.594 -27.297 0.994 1 98.44 304 ASP B O 1
ATOM 5519 N N . GLU B 1 305 ? 13.562 -26.406 3.029 1 98.62 305 GLU B N 1
ATOM 5520 C CA . GLU B 1 305 ? 12.742 -27.484 3.564 1 98.62 305 GLU B CA 1
ATOM 5521 C C . GLU B 1 305 ? 11.336 -27.453 2.98 1 98.62 305 GLU B C 1
ATOM 5523 O O . GLU B 1 305 ? 10.758 -28.5 2.688 1 98.62 305 GLU B O 1
ATOM 5528 N N . LEU B 1 306 ? 10.844 -26.25 2.916 1 98.62 306 LEU B N 1
ATOM 5529 C CA . LEU B 1 306 ? 9.523 -26.094 2.303 1 98.62 306 LEU B CA 1
ATOM 5530 C C . LEU B 1 306 ? 9.5 -26.719 0.913 1 98.62 306 LEU B C 1
ATOM 5532 O O . LEU B 1 306 ? 8.57 -27.469 0.581 1 98.62 306 LEU B O 1
ATOM 5536 N N . CYS B 1 307 ? 10.492 -26.422 0.104 1 98.69 307 CYS B N 1
ATOM 5537 C CA . CYS B 1 307 ? 10.547 -26.922 -1.265 1 98.69 307 CYS B CA 1
ATOM 5538 C C . CYS B 1 307 ? 10.625 -28.453 -1.285 1 98.69 307 CYS B C 1
ATOM 5540 O O . CYS B 1 307 ? 10.078 -29.094 -2.184 1 98.69 307 CYS B O 1
ATOM 5542 N N . GLN B 1 308 ? 11.258 -29.016 -0.321 1 98.44 308 GLN B N 1
ATOM 5543 C CA . GLN B 1 308 ? 11.281 -30.469 -0.204 1 98.44 308 GLN B CA 1
ATOM 5544 C C . GLN B 1 308 ? 9.891 -31.031 0.077 1 98.44 308 GLN B C 1
ATOM 5546 O O . GLN B 1 308 ? 9.469 -32 -0.549 1 98.44 308 GLN B O 1
ATOM 5551 N N . VAL B 1 309 ? 9.234 -30.391 1.005 1 98.56 309 VAL B N 1
ATOM 5552 C CA . VAL B 1 309 ? 7.891 -30.797 1.38 1 98.56 309 VAL B CA 1
ATOM 5553 C C . VAL B 1 309 ? 6.961 -30.688 0.174 1 98.56 309 VAL B C 1
ATOM 5555 O O . VAL B 1 309 ? 6.227 -31.625 -0.143 1 98.56 309 VAL B O 1
ATOM 5558 N N . LEU B 1 310 ? 7.031 -29.562 -0.48 1 98.75 310 LEU B N 1
ATOM 5559 C CA . LEU B 1 310 ? 6.176 -29.312 -1.637 1 98.75 310 LEU B CA 1
ATOM 5560 C C . LEU B 1 310 ? 6.488 -30.281 -2.764 1 98.75 310 LEU B C 1
ATOM 5562 O O . LEU B 1 310 ? 5.586 -30.734 -3.473 1 98.75 310 LEU B O 1
ATOM 5566 N N . SER B 1 311 ? 7.77 -30.609 -2.947 1 98.69 311 SER B N 1
ATOM 5567 C CA . SER B 1 311 ? 8.156 -31.594 -3.939 1 98.69 311 SER B CA 1
ATOM 5568 C C . SER B 1 311 ? 7.492 -32.938 -3.656 1 98.69 311 SER B C 1
ATOM 5570 O O . SER B 1 311 ? 7.008 -33.625 -4.574 1 98.69 311 SER B O 1
ATOM 5572 N N . GLY B 1 312 ? 7.5 -33.312 -2.447 1 98.62 312 GLY B N 1
ATOM 5573 C CA . GLY B 1 312 ? 6.844 -34.562 -2.053 1 98.62 312 GLY B CA 1
ATOM 5574 C C . GLY B 1 312 ? 5.348 -34.562 -2.299 1 98.62 312 GLY B C 1
ATOM 5575 O O . GLY B 1 312 ? 4.785 -35.531 -2.809 1 98.62 312 GLY B O 1
ATOM 5576 N N . ASN B 1 313 ? 4.695 -33.438 -1.871 1 98.75 313 ASN B N 1
ATOM 5577 C CA . ASN B 1 313 ? 3.26 -33.281 -2.088 1 98.75 313 ASN B CA 1
ATOM 5578 C C . ASN B 1 313 ? 2.904 -33.406 -3.568 1 98.75 313 ASN B C 1
ATOM 5580 O O . ASN B 1 313 ? 1.958 -34.094 -3.936 1 98.75 313 ASN B O 1
ATOM 5584 N N . VAL B 1 314 ? 3.689 -32.719 -4.387 1 98.56 314 VAL B N 1
ATOM 5585 C CA . VAL B 1 314 ? 3.432 -32.656 -5.824 1 98.56 314 VAL B CA 1
ATOM 5586 C C . VAL B 1 314 ? 3.684 -34.031 -6.438 1 98.56 314 VAL B C 1
ATOM 5588 O O . VAL B 1 314 ? 2.9 -34.5 -7.27 1 98.56 314 VAL B O 1
ATOM 5591 N N . ARG B 1 315 ? 4.742 -34.688 -6.059 1 98.12 315 ARG B N 1
ATOM 5592 C CA . ARG B 1 315 ? 5.016 -36.031 -6.547 1 98.12 315 ARG B CA 1
ATOM 5593 C C . ARG B 1 315 ? 3.867 -37 -6.219 1 98.12 315 ARG B C 1
ATOM 5595 O O . ARG B 1 315 ? 3.396 -37.719 -7.09 1 98.12 315 ARG B O 1
ATOM 5602 N N . PHE B 1 316 ? 3.449 -36.969 -5.031 1 98.69 316 PHE B N 1
ATOM 5603 C CA . PHE B 1 316 ? 2.334 -37.812 -4.613 1 98.69 316 PHE B CA 1
ATOM 5604 C C . PHE B 1 316 ? 1.104 -37.531 -5.469 1 98.69 316 PHE B C 1
ATOM 5606 O O . PHE B 1 316 ? 0.497 -38.469 -6 1 98.69 316 PHE B O 1
ATOM 5613 N N . ALA B 1 317 ? 0.742 -36.281 -5.539 1 98.75 317 ALA B N 1
ATOM 5614 C CA . ALA B 1 317 ? -0.488 -35.906 -6.227 1 98.75 317 ALA B CA 1
ATOM 5615 C C . ALA B 1 317 ? -0.446 -36.312 -7.699 1 98.75 317 ALA B C 1
ATOM 5617 O O . ALA B 1 317 ? -1.4 -36.875 -8.211 1 98.75 317 ALA B O 1
ATOM 5618 N N . CYS B 1 318 ? 0.623 -35.969 -8.367 1 97.88 318 CYS B N 1
ATOM 5619 C CA . CYS B 1 318 ? 0.746 -36.25 -9.789 1 97.88 318 CYS B CA 1
ATOM 5620 C C . CYS B 1 318 ? 0.751 -37.75 -10.039 1 97.88 318 CYS B C 1
ATOM 5622 O O . CYS B 1 318 ? 0.113 -38.25 -10.977 1 97.88 318 CYS B O 1
ATOM 5624 N N . ASP B 1 319 ? 1.473 -38.5 -9.203 1 98.38 319 ASP B N 1
ATOM 5625 C CA . ASP B 1 319 ? 1.491 -39.938 -9.336 1 98.38 319 ASP B CA 1
ATOM 5626 C C . ASP B 1 319 ? 0.105 -40.531 -9.094 1 98.38 319 ASP B C 1
ATOM 5628 O O . ASP B 1 319 ? -0.325 -41.438 -9.812 1 98.38 319 ASP B O 1
ATOM 5632 N N . TYR B 1 320 ? -0.53 -40.031 -8.086 1 98.69 320 TYR B N 1
ATOM 5633 C CA . TYR B 1 320 ? -1.863 -40.531 -7.77 1 98.69 320 TYR B CA 1
ATOM 5634 C C . TYR B 1 320 ? -2.83 -40.281 -8.922 1 98.69 320 TYR B C 1
ATOM 5636 O O . TYR B 1 320 ? -3.607 -41.188 -9.289 1 98.69 320 TYR B O 1
ATOM 5644 N N . ILE B 1 321 ? -2.83 -39.125 -9.477 1 98.56 321 ILE B N 1
ATOM 5645 C CA . ILE B 1 321 ? -3.701 -38.781 -10.602 1 98.56 321 ILE B CA 1
ATOM 5646 C C . ILE B 1 321 ? -3.424 -39.719 -11.773 1 98.56 321 ILE B C 1
ATOM 5648 O O . ILE B 1 321 ? -4.352 -40.281 -12.375 1 98.56 321 ILE B O 1
ATOM 5652 N N . ARG B 1 322 ? -2.184 -39.875 -12.102 1 97.12 322 ARG B N 1
ATOM 5653 C CA . ARG B 1 322 ? -1.773 -40.75 -13.203 1 97.12 322 ARG B CA 1
ATOM 5654 C C . ARG B 1 322 ? -2.281 -42.156 -13.008 1 97.12 322 ARG B C 1
ATOM 5656 O O . ARG B 1 322 ? -2.783 -42.781 -13.945 1 97.12 322 ARG B O 1
ATOM 5663 N N . ASP B 1 323 ? -2.262 -42.594 -11.797 1 98.12 323 ASP B N 1
ATOM 5664 C CA . ASP B 1 323 ? -2.486 -44 -11.539 1 98.12 323 ASP B CA 1
ATOM 5665 C C . ASP B 1 323 ? -3.961 -44.281 -11.25 1 98.12 323 ASP B C 1
ATOM 5667 O O . ASP B 1 323 ? -4.441 -45.406 -11.461 1 98.12 323 ASP B O 1
ATOM 5671 N N . HIS B 1 324 ? -4.688 -43.25 -10.836 1 98.31 324 HIS B N 1
ATOM 5672 C CA . HIS B 1 324 ? -6 -43.594 -10.289 1 98.31 324 HIS B CA 1
ATOM 5673 C C . HIS B 1 324 ? -7.102 -42.781 -10.977 1 98.31 324 HIS B C 1
ATOM 5675 O O . HIS B 1 324 ? -8.281 -43.094 -10.844 1 98.31 324 HIS B O 1
ATOM 5681 N N . PHE B 1 325 ? -6.777 -41.75 -11.672 1 98.44 325 PHE B N 1
ATOM 5682 C CA . PHE B 1 325 ? -7.805 -40.906 -12.273 1 98.44 325 PHE B CA 1
ATOM 5683 C C . PHE B 1 325 ? -7.715 -40.938 -13.789 1 98.44 325 PHE B C 1
ATOM 5685 O O . PHE B 1 325 ? -7.414 -39.938 -14.422 1 98.44 325 PHE B O 1
ATOM 5692 N N . PRO B 1 326 ? -8.102 -42.062 -14.406 1 97.75 326 PRO B N 1
ATOM 5693 C CA . PRO B 1 326 ? -8.07 -42.125 -15.867 1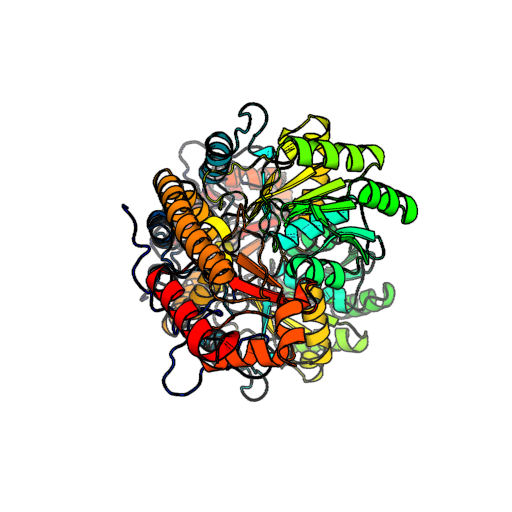 97.75 326 PRO B CA 1
ATOM 5694 C C . PRO B 1 326 ? -8.883 -40.969 -16.5 1 97.75 326 PRO B C 1
ATOM 5696 O O . PRO B 1 326 ? -10.016 -40.719 -16.094 1 97.75 326 PRO B O 1
ATOM 5699 N N . GLY B 1 327 ? -8.156 -40.281 -17.406 1 97.62 327 GLY B N 1
ATOM 5700 C CA . GLY B 1 327 ? -8.836 -39.188 -18.094 1 97.62 327 GLY B CA 1
ATOM 5701 C C . GLY B 1 327 ? -8.492 -37.812 -17.531 1 97.62 327 GLY B C 1
ATOM 5702 O O . GLY B 1 327 ? -8.742 -36.781 -18.172 1 97.62 327 GLY B O 1
ATOM 5703 N N . VAL B 1 328 ? -8 -37.75 -16.344 1 98.12 328 VAL B N 1
ATOM 5704 C CA . VAL B 1 328 ? -7.508 -36.5 -15.781 1 98.12 328 VAL B CA 1
ATOM 5705 C C . VAL B 1 328 ? -6.016 -36.344 -16.062 1 98.12 328 VAL B C 1
ATOM 5707 O O . VAL B 1 328 ? -5.227 -37.25 -15.734 1 98.12 328 VAL B O 1
ATOM 5710 N N . LYS B 1 329 ? -5.691 -35.25 -16.688 1 95.94 329 LYS B N 1
ATOM 5711 C CA . LYS B 1 329 ? -4.297 -35 -17.047 1 95.94 329 LYS B CA 1
ATOM 5712 C C . LYS B 1 329 ? -3.703 -33.875 -16.234 1 95.94 329 LYS B C 1
ATOM 5714 O O . LYS B 1 329 ? -4.398 -32.875 -15.914 1 95.94 329 LYS B O 1
ATOM 5719 N N . VAL B 1 330 ? -2.441 -34 -15.898 1 95.81 330 VAL B N 1
ATOM 5720 C CA . VAL B 1 330 ? -1.731 -32.938 -15.195 1 95.81 330 VAL B CA 1
ATOM 5721 C C . VAL B 1 330 ? -0.248 -33 -15.555 1 95.81 330 VAL B C 1
ATOM 5723 O O . VAL B 1 330 ? 0.344 -34.062 -15.641 1 95.81 330 VAL B O 1
ATOM 5726 N N . SER B 1 331 ? 0.293 -31.828 -15.992 1 94.69 331 SER B N 1
ATOM 5727 C CA . SER B 1 331 ? 1.741 -31.688 -16.109 1 94.69 331 SER B CA 1
ATOM 5728 C C . SER B 1 331 ? 2.379 -31.422 -14.75 1 94.69 331 SER B C 1
ATOM 5730 O O . SER B 1 331 ? 1.926 -30.547 -14 1 94.69 331 SER B O 1
ATOM 5732 N N . ARG B 1 332 ? 3.361 -32.219 -14.406 1 95.56 332 ARG B N 1
ATOM 5733 C CA . ARG B 1 332 ? 3.998 -32.031 -13.102 1 95.56 332 ARG B CA 1
ATOM 5734 C C . ARG B 1 332 ? 4.66 -30.656 -13.016 1 95.56 332 ARG B C 1
ATOM 5736 O O . ARG B 1 332 ? 5.531 -30.328 -13.82 1 95.56 332 ARG B O 1
ATOM 5743 N N . PRO B 1 333 ? 4.27 -29.859 -12.055 1 97.12 333 PRO B N 1
ATOM 5744 C CA . PRO B 1 333 ? 4.906 -28.547 -11.906 1 97.12 333 PRO B CA 1
ATOM 5745 C C . PRO B 1 333 ? 6.375 -28.656 -11.508 1 97.12 333 PRO B C 1
ATOM 5747 O O . PRO B 1 333 ? 6.75 -29.547 -10.734 1 97.12 333 PRO B O 1
ATOM 5750 N N . GLU B 1 334 ? 7.172 -27.703 -12.055 1 98.44 334 GLU B N 1
ATOM 5751 C CA . GLU B 1 334 ? 8.586 -27.578 -11.727 1 98.44 334 GLU B CA 1
ATOM 5752 C C . GLU B 1 334 ? 8.82 -26.5 -10.664 1 98.44 334 GLU B C 1
ATOM 5754 O O . GLU B 1 334 ? 9.859 -26.484 -10.008 1 98.44 334 GLU B O 1
ATOM 5759 N N . GLY B 1 335 ? 7.891 -25.609 -10.484 1 98.44 335 GLY B N 1
ATOM 5760 C CA . GLY B 1 335 ? 7.816 -24.578 -9.461 1 98.44 335 GLY B CA 1
ATOM 5761 C C . GLY B 1 335 ? 6.398 -24.297 -9 1 98.44 335 GLY B C 1
ATOM 5762 O O . GLY B 1 335 ? 5.449 -24.922 -9.492 1 98.44 335 GLY B O 1
ATOM 5763 N N . THR B 1 336 ? 6.273 -23.438 -8.07 1 98.31 336 THR B N 1
ATOM 5764 C CA . THR B 1 336 ? 5.008 -23.125 -7.41 1 98.31 336 THR B CA 1
ATOM 5765 C C . THR B 1 336 ? 4.531 -24.312 -6.574 1 98.31 336 THR B C 1
ATOM 5767 O O . THR B 1 336 ? 5.32 -25.188 -6.219 1 98.31 336 THR B O 1
ATOM 5770 N N . TYR B 1 337 ? 3.387 -24.297 -6.047 1 98.56 337 TYR B N 1
ATOM 5771 C CA . TYR B 1 337 ? 2.725 -25.391 -5.352 1 98.56 337 TYR B CA 1
ATOM 5772 C C . TYR B 1 337 ? 1.308 -25.594 -5.875 1 98.56 337 TYR B C 1
ATOM 5774 O O . TYR B 1 337 ? 0.447 -26.109 -5.164 1 98.56 337 TYR B O 1
ATOM 5782 N N . MET B 1 338 ? 1.094 -25.078 -7.133 1 98.06 338 MET B N 1
ATOM 5783 C CA . MET B 1 338 ? -0.218 -25.156 -7.77 1 98.06 338 MET B CA 1
ATOM 5784 C C . MET B 1 338 ? -0.252 -26.25 -8.828 1 98.06 338 MET B C 1
ATOM 5786 O O . MET B 1 338 ? 0.676 -26.375 -9.625 1 98.06 338 MET B O 1
ATOM 5790 N N . LEU B 1 339 ? -1.321 -27.016 -8.836 1 98.06 339 LEU B N 1
ATOM 5791 C CA . LEU B 1 339 ? -1.607 -27.938 -9.93 1 98.06 339 LEU B CA 1
ATOM 5792 C C . LEU B 1 339 ? -2.67 -27.359 -10.859 1 98.06 339 LEU B C 1
ATOM 5794 O O . LEU B 1 339 ? -3.562 -26.641 -10.414 1 98.06 339 LEU B O 1
ATOM 5798 N N . PHE B 1 340 ? -2.51 -27.672 -12.07 1 97.94 340 PHE B N 1
ATOM 5799 C CA . PHE B 1 340 ? -3.48 -27.281 -13.086 1 97.94 340 PHE B CA 1
ATOM 5800 C C . PHE B 1 340 ? -3.98 -28.516 -13.844 1 97.94 340 PHE B C 1
ATOM 5802 O O . PHE B 1 340 ? -3.355 -28.953 -14.812 1 97.94 340 PHE B O 1
ATOM 5809 N N . LEU B 1 341 ? -5.152 -29.016 -13.43 1 98.06 341 LEU B N 1
ATOM 5810 C CA . LEU B 1 341 ? -5.703 -30.281 -13.93 1 98.06 341 LEU B CA 1
ATOM 5811 C C . LEU B 1 341 ? -6.527 -30.047 -15.195 1 98.06 341 LEU B C 1
ATOM 5813 O O . LEU B 1 341 ? -7.289 -29.078 -15.273 1 98.06 341 LEU B O 1
ATOM 5817 N N . ASP B 1 342 ? -6.344 -30.891 -16.156 1 97.38 342 ASP B N 1
ATOM 5818 C CA . ASP B 1 342 ? -7.203 -30.953 -17.328 1 97.38 342 ASP B CA 1
ATOM 5819 C C . ASP B 1 342 ? -8.18 -32.125 -17.234 1 97.38 342 ASP B C 1
ATOM 5821 O O . ASP B 1 342 ? -7.77 -33.281 -17.297 1 97.38 342 ASP B O 1
ATOM 5825 N N . CYS B 1 343 ? -9.445 -31.812 -17.125 1 98.62 343 CYS B N 1
ATOM 5826 C CA . CYS B 1 343 ? -10.461 -32.844 -16.906 1 98.62 343 CYS B CA 1
ATOM 5827 C C . CYS B 1 343 ? -11.242 -33.094 -18.188 1 98.62 343 CYS B C 1
ATOM 5829 O O . CYS B 1 343 ? -12.32 -33.719 -18.141 1 98.62 343 CYS B O 1
ATOM 5831 N N . THR B 1 344 ? -10.773 -32.656 -19.297 1 98.12 344 THR B N 1
ATOM 5832 C CA . THR B 1 344 ? -11.508 -32.719 -20.562 1 98.12 344 THR B CA 1
ATOM 5833 C C . THR B 1 344 ? -11.883 -34.156 -20.891 1 98.12 344 THR B C 1
ATOM 5835 O O . THR B 1 344 ? -13.062 -34.469 -21.125 1 98.12 344 THR B O 1
ATOM 5838 N N . ASP B 1 345 ? -10.938 -35.062 -20.922 1 98.19 345 ASP B N 1
ATOM 5839 C CA . ASP B 1 345 ? -11.188 -36.438 -21.297 1 98.19 345 ASP B CA 1
ATOM 5840 C C . ASP B 1 345 ? -12.07 -37.156 -20.266 1 98.19 345 ASP B C 1
ATOM 5842 O O . ASP B 1 345 ? -12.945 -37.938 -20.625 1 98.19 345 ASP B O 1
ATOM 5846 N N . TRP B 1 346 ? -11.82 -36.875 -19.062 1 98.5 346 TRP B N 1
ATOM 5847 C CA . TRP B 1 346 ? -12.633 -37.5 -18.016 1 98.5 346 TRP B CA 1
ATOM 5848 C C . TRP B 1 346 ? -14.094 -37.062 -18.141 1 98.5 346 TRP B C 1
ATOM 5850 O O . TRP B 1 346 ? -15 -37.906 -18.094 1 98.5 346 TRP B O 1
ATOM 5860 N N . CYS B 1 347 ? -14.281 -35.781 -18.25 1 98.69 347 CYS B N 1
ATOM 5861 C CA . CYS B 1 347 ? -15.633 -35.25 -18.359 1 98.69 347 CYS B CA 1
ATOM 5862 C C . CYS B 1 347 ? -16.359 -35.844 -19.562 1 98.69 347 CYS B C 1
ATOM 5864 O O . CYS B 1 347 ? -17.531 -36.219 -19.453 1 98.69 347 CYS B O 1
ATOM 5866 N N . ALA B 1 348 ? -15.648 -35.938 -20.656 1 98.38 348 ALA B N 1
ATOM 5867 C CA . ALA B 1 348 ? -16.234 -36.531 -21.859 1 98.38 348 ALA B CA 1
ATOM 5868 C C . ALA B 1 348 ? -16.625 -38 -21.625 1 98.38 348 ALA B C 1
ATOM 5870 O O . ALA B 1 348 ? -17.703 -38.406 -22.016 1 98.38 348 ALA B O 1
ATOM 5871 N N . ALA B 1 349 ? -15.828 -38.688 -21.031 1 98.19 349 ALA B N 1
ATOM 5872 C CA . ALA B 1 349 ? -16.031 -40.125 -20.828 1 98.19 349 ALA B CA 1
ATOM 5873 C C . ALA B 1 349 ? -17.172 -40.375 -19.859 1 98.19 349 ALA B C 1
ATOM 5875 O O . ALA B 1 349 ? -17.859 -41.406 -19.938 1 98.19 349 ALA B O 1
ATOM 5876 N N . HIS B 1 350 ? -17.406 -39.469 -19.031 1 98.06 350 HIS B N 1
ATOM 5877 C CA . HIS B 1 350 ? -18.359 -39.719 -17.953 1 98.06 350 HIS B CA 1
ATOM 5878 C C . HIS B 1 350 ? -19.609 -38.875 -18.125 1 98.06 350 HIS B C 1
ATOM 5880 O O . HIS B 1 350 ? -20.516 -38.938 -17.297 1 98.06 350 HIS B O 1
ATOM 5886 N N . GLY B 1 351 ? -19.703 -38.062 -19.125 1 98 351 GLY B N 1
ATOM 5887 C CA . GLY B 1 351 ? -20.859 -37.219 -19.375 1 98 351 GLY B CA 1
ATOM 5888 C C . GLY B 1 351 ? -21.078 -36.188 -18.281 1 98 351 GLY B C 1
ATOM 5889 O O . GLY B 1 351 ? -22.219 -35.969 -17.859 1 98 351 GLY B O 1
ATOM 5890 N N . LYS B 1 352 ? -20.031 -35.625 -17.75 1 98.25 352 LYS B N 1
ATOM 5891 C CA . LYS B 1 352 ? -20.078 -34.625 -16.688 1 98.25 352 LYS B CA 1
ATOM 5892 C C . LYS B 1 352 ? -19.5 -33.281 -17.156 1 98.25 352 LYS B C 1
ATOM 5894 O O . LYS B 1 352 ? -18.656 -33.25 -18.047 1 98.25 352 LYS B O 1
ATOM 5899 N N . THR B 1 353 ? -20.016 -32.25 -16.625 1 98.38 353 THR B N 1
ATOM 5900 C CA . THR B 1 353 ? -19.453 -30.938 -16.859 1 98.38 353 THR B CA 1
ATOM 5901 C C . THR B 1 353 ? -18.375 -30.609 -15.828 1 98.38 353 THR B C 1
ATOM 5903 O O . THR B 1 353 ? -18.297 -31.25 -14.781 1 98.38 353 THR B O 1
ATOM 5906 N N . ILE B 1 354 ? -17.562 -29.641 -16.125 1 98.44 354 ILE B N 1
ATOM 5907 C CA . ILE B 1 354 ? -16.516 -29.234 -15.195 1 98.44 354 ILE B CA 1
ATOM 5908 C C . ILE B 1 354 ? -17.141 -28.641 -13.938 1 98.44 354 ILE B C 1
ATOM 5910 O O . ILE B 1 354 ? -16.594 -28.781 -12.836 1 98.44 354 ILE B O 1
ATOM 5914 N N . ASP B 1 355 ? -18.344 -28.031 -14.07 1 98.06 355 ASP B N 1
ATOM 5915 C CA . ASP B 1 355 ? -19.078 -27.516 -12.914 1 98.06 355 ASP B CA 1
ATOM 5916 C C . ASP B 1 355 ? -19.438 -28.656 -11.953 1 98.06 355 ASP B C 1
ATOM 5918 O O . ASP B 1 355 ? -19.359 -28.484 -10.734 1 98.06 355 ASP B O 1
ATOM 5922 N N . GLU B 1 356 ? -19.859 -29.703 -12.531 1 98.31 356 GLU B N 1
ATOM 5923 C CA . GLU B 1 356 ? -20.234 -30.859 -11.719 1 98.31 356 GLU B CA 1
ATOM 5924 C C . GLU B 1 356 ? -19.016 -31.422 -10.992 1 98.31 356 GLU B C 1
ATOM 5926 O O . GLU B 1 356 ? -19.109 -31.828 -9.828 1 98.31 356 GLU B O 1
ATOM 5931 N N . VAL B 1 357 ? -17.906 -31.484 -11.711 1 98.44 357 VAL B N 1
ATOM 5932 C CA . VAL B 1 357 ? -16.672 -31.984 -11.117 1 98.44 357 VAL B CA 1
ATOM 5933 C C . VAL B 1 357 ? -16.25 -31.078 -9.969 1 98.44 357 VAL B C 1
ATOM 5935 O O . VAL B 1 357 ? -15.914 -31.547 -8.883 1 98.44 357 VAL B O 1
ATOM 5938 N N . GLN B 1 358 ? -16.25 -29.781 -10.148 1 97.69 358 GLN B N 1
ATOM 5939 C CA . GLN B 1 358 ? -15.875 -28.812 -9.125 1 97.69 358 GLN B CA 1
ATOM 5940 C C . GLN B 1 358 ? -16.75 -28.938 -7.891 1 97.69 358 GLN B C 1
ATOM 5942 O O . GLN B 1 358 ? -16.25 -28.984 -6.766 1 97.69 358 GLN B O 1
ATOM 5947 N N . LYS B 1 359 ? -18.047 -28.969 -8.156 1 97.5 359 LYS B N 1
ATOM 5948 C CA . LYS B 1 359 ? -19 -29.078 -7.059 1 97.5 359 LYS B CA 1
ATOM 5949 C C . LYS B 1 359 ? -18.812 -30.375 -6.277 1 97.5 359 LYS B C 1
ATOM 5951 O O . LYS B 1 359 ? -18.906 -30.391 -5.051 1 97.5 359 LYS B O 1
ATOM 5956 N N . ALA B 1 360 ? -18.578 -31.422 -6.996 1 98.44 360 ALA B N 1
ATOM 5957 C CA . ALA B 1 360 ? -18.359 -32.719 -6.336 1 98.44 360 ALA B CA 1
ATOM 5958 C C . ALA B 1 360 ? -17.156 -32.656 -5.391 1 98.44 360 ALA B C 1
ATOM 5960 O O . ALA B 1 360 ? -17.188 -33.219 -4.305 1 98.44 360 ALA B O 1
ATOM 5961 N N . GLY B 1 361 ? -16.078 -32 -5.832 1 98.62 361 GLY B N 1
ATOM 5962 C CA . GLY B 1 361 ? -14.945 -31.812 -4.938 1 98.62 361 GLY B CA 1
ATOM 5963 C C . GLY B 1 361 ? -15.297 -31 -3.703 1 98.62 361 GLY B C 1
ATOM 5964 O O . GLY B 1 361 ? -14.938 -31.375 -2.586 1 98.62 361 GLY B O 1
ATOM 5965 N N . TRP B 1 362 ? -16.047 -29.922 -3.943 1 98 362 TRP B N 1
ATOM 5966 C CA . TRP B 1 362 ? -16.469 -29.078 -2.83 1 98 362 TRP B CA 1
ATOM 5967 C C . TRP B 1 362 ? -17.312 -29.875 -1.838 1 98 362 TRP B C 1
ATOM 5969 O O . TRP B 1 362 ? -17.141 -29.734 -0.624 1 98 362 TRP B O 1
ATOM 5979 N N . ASP B 1 363 ? -18.156 -30.672 -2.324 1 98.25 363 ASP B N 1
ATOM 5980 C CA . ASP B 1 363 ? -19.109 -31.438 -1.51 1 98.25 363 ASP B CA 1
ATOM 5981 C C . ASP B 1 363 ? -18.375 -32.344 -0.519 1 98.25 363 ASP B C 1
ATOM 5983 O O . ASP B 1 363 ? -18.859 -32.594 0.578 1 98.25 363 ASP B O 1
ATOM 5987 N N . VAL B 1 364 ? -17.188 -32.781 -0.907 1 98.62 364 VAL B N 1
ATOM 5988 C CA . VAL B 1 364 ? -16.469 -33.688 -0.033 1 98.62 364 VAL B CA 1
ATOM 5989 C C . VAL B 1 364 ? -15.305 -32.969 0.649 1 98.62 364 VAL B C 1
ATOM 5991 O O . VAL B 1 364 ? -14.352 -33.594 1.105 1 98.62 364 VAL B O 1
ATOM 5994 N N . GLY B 1 365 ? -15.297 -31.656 0.599 1 98.19 365 GLY B N 1
ATOM 5995 C CA . GLY B 1 365 ? -14.414 -30.844 1.425 1 98.19 365 GLY B CA 1
ATOM 5996 C C . GLY B 1 365 ? -13.164 -30.406 0.701 1 98.19 365 GLY B C 1
ATOM 5997 O O . GLY B 1 365 ? -12.344 -29.656 1.258 1 98.19 365 GLY B O 1
ATOM 5998 N N . VAL B 1 366 ? -12.977 -30.828 -0.545 1 98.69 366 VAL B N 1
ATOM 5999 C CA . VAL B 1 366 ? -11.82 -30.375 -1.311 1 98.69 366 VAL B CA 1
ATOM 6000 C C . VAL B 1 366 ? -12.125 -29.031 -1.959 1 98.69 366 VAL B C 1
ATOM 6002 O O . VAL B 1 366 ? -12.734 -28.969 -3.029 1 98.69 366 VAL B O 1
ATOM 6005 N N . ALA B 1 367 ? -11.633 -27.984 -1.299 1 98.12 367 ALA B N 1
ATOM 6006 C CA . ALA B 1 367 ? -11.883 -26.625 -1.801 1 98.12 367 ALA B CA 1
ATOM 6007 C C . ALA B 1 367 ? -10.867 -26.25 -2.879 1 98.12 367 ALA B C 1
ATOM 6009 O O . ALA B 1 367 ? -9.875 -25.562 -2.598 1 98.12 367 ALA B O 1
ATOM 6010 N N . TRP B 1 368 ? -11.141 -26.734 -4.086 1 98.12 368 TRP B N 1
ATOM 6011 C CA . TRP B 1 368 ? -10.281 -26.422 -5.219 1 98.12 368 TRP B CA 1
ATOM 6012 C C . TRP B 1 368 ? -10.914 -25.344 -6.098 1 98.12 368 TRP B C 1
ATOM 6014 O O . TRP B 1 368 ? -11.992 -24.828 -5.785 1 98.12 368 TRP B O 1
ATOM 6024 N N . GLN B 1 369 ? -10.188 -24.875 -7.113 1 97.19 369 GLN B N 1
ATOM 6025 C CA . GLN B 1 369 ? -10.578 -23.656 -7.812 1 97.19 369 GLN B CA 1
ATOM 6026 C C . GLN B 1 369 ? -10.859 -23.938 -9.281 1 97.19 369 GLN B C 1
ATOM 6028 O O . GLN B 1 369 ? -10.219 -24.781 -9.898 1 97.19 369 GLN B O 1
ATOM 6033 N N . ASP B 1 370 ? -11.781 -23.141 -9.836 1 96.69 370 ASP B N 1
ATOM 6034 C CA . ASP B 1 370 ? -12.133 -23.172 -11.25 1 96.69 370 ASP B CA 1
ATOM 6035 C C . ASP B 1 370 ? -10.945 -22.797 -12.125 1 96.69 370 ASP B C 1
ATOM 6037 O O . ASP B 1 370 ? -10.391 -21.703 -11.984 1 96.69 370 ASP B O 1
ATOM 6041 N N . GLY B 1 371 ? -10.57 -23.703 -13.055 1 97.25 371 GLY B N 1
ATOM 6042 C CA . GLY B 1 371 ? -9.43 -23.453 -13.914 1 97.25 371 GLY B CA 1
ATOM 6043 C C . GLY B 1 371 ? -9.766 -22.578 -15.109 1 97.25 371 GLY B C 1
ATOM 6044 O O . GLY B 1 371 ? -8.867 -22.109 -15.805 1 97.25 371 GLY B O 1
ATOM 6045 N N . ARG B 1 372 ? -11.133 -22.375 -15.414 1 96.81 372 ARG B N 1
ATOM 6046 C CA . ARG B 1 372 ? -11.562 -21.578 -16.562 1 96.81 372 ARG B CA 1
ATOM 6047 C C . ARG B 1 372 ? -11.047 -20.156 -16.484 1 96.81 372 ARG B C 1
ATOM 6049 O O . ARG B 1 372 ? -10.75 -19.531 -17.5 1 96.81 372 ARG B O 1
ATOM 6056 N N . ILE B 1 373 ? -10.789 -19.625 -15.242 1 95.81 373 ILE B N 1
ATOM 6057 C CA . ILE B 1 373 ? -10.398 -18.234 -15.039 1 95.81 373 ILE B CA 1
ATOM 6058 C C . ILE B 1 373 ? -8.914 -18.062 -15.367 1 95.81 373 ILE B C 1
ATOM 6060 O O . ILE B 1 373 ? -8.438 -16.938 -15.508 1 95.81 373 ILE B O 1
ATOM 6064 N N . PHE B 1 374 ? -8.234 -19.172 -15.578 1 97.25 374 PHE B N 1
ATOM 6065 C CA . PHE B 1 374 ? -6.836 -19.141 -15.977 1 97.25 374 PHE B CA 1
ATOM 6066 C C . PHE B 1 374 ? -6.688 -19.469 -17.453 1 97.25 374 PHE B C 1
ATOM 6068 O O . PHE B 1 374 ? -5.57 -19.531 -17.984 1 97.25 374 PHE B O 1
ATOM 6075 N N . GLY B 1 375 ? -7.801 -19.812 -18.109 1 95 375 GLY B N 1
ATOM 6076 C CA . GLY B 1 375 ? -7.766 -20.125 -19.531 1 95 375 GLY B CA 1
ATOM 6077 C C . GLY B 1 375 ? -7.852 -21.609 -19.828 1 95 375 GLY B C 1
ATOM 6078 O O . GLY B 1 375 ? -7.68 -22.031 -20.969 1 95 375 GLY B O 1
ATOM 6079 N N . GLY B 1 376 ? -8.141 -22.438 -18.781 1 96.31 376 GLY B N 1
ATOM 6080 C CA . GLY B 1 376 ? -8.406 -23.859 -18.984 1 96.31 376 GLY B CA 1
ATOM 6081 C C . GLY B 1 376 ? -9.883 -24.188 -19.031 1 96.31 376 GLY B C 1
ATOM 6082 O O . GLY B 1 376 ? -10.539 -24.312 -18 1 96.31 376 GLY B O 1
ATOM 6083 N N . PRO B 1 377 ? -10.461 -24.391 -20.219 1 96.19 377 PRO B N 1
ATOM 6084 C CA . PRO B 1 377 ? -11.914 -24.516 -20.375 1 96.19 377 PRO B CA 1
ATOM 6085 C C . PRO B 1 377 ? -12.508 -25.641 -19.547 1 96.19 377 PRO B C 1
ATOM 6087 O O . PRO B 1 377 ? -13.68 -25.578 -19.156 1 96.19 377 PRO B O 1
ATOM 6090 N N . CYS B 1 378 ? -11.797 -26.672 -19.297 1 98.12 378 CYS B N 1
ATOM 6091 C CA . CYS B 1 378 ? -12.219 -27.812 -18.5 1 98.12 378 CYS B CA 1
ATOM 6092 C C . CYS B 1 378 ? -11.125 -28.219 -17.516 1 98.12 378 CYS B C 1
ATOM 6094 O O . CYS B 1 378 ? -10.711 -29.375 -17.484 1 98.12 378 CYS B O 1
ATOM 6096 N N . ALA B 1 379 ? -10.75 -27.203 -16.703 1 98.06 379 ALA B N 1
ATOM 6097 C CA . ALA B 1 379 ? -9.594 -27.391 -15.828 1 98.06 379 ALA B CA 1
ATOM 6098 C C . ALA B 1 379 ? -9.945 -27.047 -14.383 1 98.06 379 ALA B C 1
ATOM 6100 O O . ALA B 1 379 ? -10.922 -26.344 -14.117 1 98.06 379 ALA B O 1
ATOM 6101 N N . ILE B 1 380 ? -9.203 -27.578 -13.477 1 98.38 380 ILE B N 1
ATOM 6102 C CA . ILE B 1 380 ? -9.25 -27.266 -12.047 1 98.38 380 ILE B CA 1
ATOM 6103 C C . ILE B 1 380 ? -7.848 -26.922 -11.555 1 98.38 380 ILE B C 1
ATOM 6105 O O . ILE B 1 380 ? -6.867 -27.562 -11.93 1 98.38 380 ILE B O 1
ATOM 6109 N N . ARG B 1 381 ? -7.738 -25.844 -10.852 1 98.06 381 ARG B N 1
ATOM 6110 C CA . ARG B 1 381 ? -6.488 -25.516 -10.188 1 98.06 381 ARG B CA 1
ATOM 6111 C C . ARG B 1 381 ? -6.523 -25.922 -8.719 1 98.06 381 ARG B C 1
ATOM 6113 O O . ARG B 1 381 ? -7.551 -25.766 -8.055 1 98.06 381 ARG B O 1
ATOM 6120 N N . MET B 1 382 ? -5.414 -26.438 -8.25 1 97.88 382 MET B N 1
ATOM 6121 C CA . MET B 1 382 ? -5.359 -27 -6.91 1 97.88 382 MET B CA 1
ATOM 6122 C C . MET B 1 382 ? -4.074 -26.594 -6.195 1 97.88 382 MET B C 1
ATOM 6124 O O . MET B 1 382 ? -2.986 -26.688 -6.77 1 97.88 382 MET B O 1
ATOM 6128 N N . ASN B 1 383 ? -4.191 -26.125 -4.945 1 98.31 383 ASN B N 1
ATOM 6129 C CA . ASN B 1 383 ? -3.078 -25.734 -4.086 1 98.31 383 ASN B CA 1
ATOM 6130 C C . ASN B 1 383 ? -2.582 -26.906 -3.248 1 98.31 383 ASN B C 1
ATOM 6132 O O . ASN B 1 383 ? -3.367 -27.562 -2.555 1 98.31 383 ASN B O 1
ATOM 6136 N N . LEU B 1 384 ? -1.263 -27.188 -3.227 1 98.62 384 LEU B N 1
ATOM 6137 C CA . LEU B 1 384 ? -0.737 -28.359 -2.539 1 98.62 384 LEU B CA 1
ATOM 6138 C C . LEU B 1 384 ? 0.134 -27.953 -1.354 1 98.62 384 LEU B C 1
ATOM 6140 O O . LEU B 1 384 ? 0.843 -28.781 -0.783 1 98.62 384 LEU B O 1
ATOM 6144 N N . ALA B 1 385 ? 0.118 -26.641 -0.986 1 98.19 385 ALA B N 1
ATOM 6145 C CA . ALA B 1 385 ? 0.933 -26.156 0.123 1 98.19 385 ALA B CA 1
ATOM 6146 C C . ALA B 1 385 ? 0.232 -26.375 1.459 1 98.19 385 ALA B C 1
ATOM 6148 O O . ALA B 1 385 ? -0.113 -25.422 2.156 1 98.19 385 ALA B O 1
ATOM 6149 N N . LEU B 1 386 ? 0.049 -27.578 1.898 1 97.56 386 LEU B N 1
ATOM 6150 C CA . LEU B 1 386 ? -0.505 -28.047 3.164 1 97.56 386 LEU B CA 1
ATOM 6151 C C . LEU B 1 386 ? 0.124 -29.375 3.578 1 97.56 386 LEU B C 1
ATOM 6153 O O . LEU B 1 386 ? 0.84 -30 2.793 1 97.56 386 LEU B O 1
ATOM 6157 N N . PRO B 1 387 ? -0.086 -29.812 4.812 1 97.69 387 PRO B N 1
ATOM 6158 C CA . PRO B 1 387 ? 0.521 -31.078 5.258 1 97.69 387 PRO B CA 1
ATOM 6159 C C . PRO B 1 387 ? 0.176 -32.25 4.348 1 97.69 387 PRO B C 1
ATOM 6161 O O . PRO B 1 387 ? -0.962 -32.375 3.887 1 97.69 387 PRO B O 1
ATOM 6164 N N . LEU B 1 388 ? 1.176 -33.094 4.117 1 98.25 388 LEU B N 1
ATOM 6165 C CA . LEU B 1 388 ? 1.008 -34.219 3.203 1 98.25 388 LEU B CA 1
ATOM 6166 C C . LEU B 1 388 ? -0.193 -35.062 3.605 1 98.25 388 LEU B C 1
ATOM 6168 O O . LEU B 1 388 ? -0.919 -35.562 2.744 1 98.25 388 LEU B O 1
ATOM 6172 N N . THR B 1 389 ? -0.478 -35.188 4.871 1 97.88 389 THR B N 1
ATOM 6173 C CA . THR B 1 389 ? -1.592 -36 5.355 1 97.88 389 THR B CA 1
ATOM 6174 C C . THR B 1 389 ? -2.922 -35.438 4.855 1 97.88 389 THR B C 1
ATOM 6176 O O . THR B 1 389 ? -3.846 -36.219 4.555 1 97.88 389 THR B O 1
ATOM 6179 N N . ARG B 1 390 ? -2.992 -34.156 4.797 1 97.81 390 ARG B N 1
ATOM 6180 C CA . ARG B 1 390 ? -4.215 -33.531 4.301 1 97.81 390 ARG B CA 1
ATOM 6181 C C . ARG B 1 390 ? -4.32 -33.656 2.785 1 97.81 390 ARG B C 1
ATOM 6183 O O . ARG B 1 390 ? -5.422 -33.781 2.242 1 97.81 390 ARG B O 1
ATOM 6190 N N . VAL B 1 391 ? -3.172 -33.625 2.102 1 98.62 391 VAL B N 1
ATOM 6191 C CA . VAL B 1 391 ? -3.156 -33.875 0.663 1 98.62 391 VAL B CA 1
ATOM 6192 C C . VAL B 1 391 ? -3.652 -35.281 0.37 1 98.62 391 VAL B C 1
ATOM 6194 O O . VAL B 1 391 ? -4.516 -35.469 -0.487 1 98.62 391 VAL B O 1
ATOM 6197 N N . GLU B 1 392 ? -3.156 -36.188 1.099 1 98.75 392 GLU B N 1
ATOM 6198 C CA . GLU B 1 392 ? -3.553 -37.594 0.922 1 98.75 392 GLU B CA 1
ATOM 6199 C C . GLU B 1 392 ? -5.043 -37.781 1.188 1 98.75 392 GLU B C 1
ATOM 6201 O O . GLU B 1 392 ? -5.723 -38.5 0.457 1 98.75 392 GLU B O 1
ATOM 6206 N N . GLU B 1 393 ? -5.488 -37.156 2.207 1 98.62 393 GLU B N 1
ATOM 6207 C CA . GLU B 1 393 ? -6.91 -37.219 2.527 1 98.62 393 GLU B CA 1
ATOM 6208 C C . GLU B 1 393 ? -7.758 -36.656 1.395 1 98.62 393 GLU B C 1
ATOM 6210 O O . GLU B 1 393 ? -8.773 -37.25 1.021 1 98.62 393 GLU B O 1
ATOM 6215 N N . ALA B 1 394 ? -7.391 -35.562 0.878 1 98.75 394 ALA B N 1
ATOM 6216 C CA . ALA B 1 394 ? -8.109 -34.938 -0.239 1 98.75 394 ALA B CA 1
ATOM 6217 C C . ALA B 1 394 ? -8.18 -35.906 -1.43 1 98.75 394 ALA B C 1
ATOM 6219 O O . ALA B 1 394 ? -9.234 -36.062 -2.045 1 98.75 394 ALA B O 1
ATOM 6220 N N . PHE B 1 395 ? -7.098 -36.531 -1.7 1 98.81 395 PHE B N 1
ATOM 6221 C CA . PHE B 1 395 ? -7.047 -37.375 -2.875 1 98.81 395 PHE B CA 1
ATOM 6222 C C . PHE B 1 395 ? -7.828 -38.688 -2.637 1 98.81 395 PHE B C 1
ATOM 6224 O O . PHE B 1 395 ? -8.422 -39.219 -3.564 1 98.81 395 PHE B O 1
ATOM 6231 N N . ARG B 1 396 ? -7.832 -39.125 -1.429 1 98.62 396 ARG B N 1
ATOM 6232 C CA . ARG B 1 396 ? -8.688 -40.281 -1.103 1 98.62 396 ARG B CA 1
ATOM 6233 C C . ARG B 1 396 ? -10.156 -39.938 -1.327 1 98.62 396 ARG B C 1
ATOM 6235 O O . ARG B 1 396 ? -10.906 -40.719 -1.896 1 98.62 396 ARG B O 1
ATOM 6242 N N . ARG B 1 397 ? -10.523 -38.781 -0.899 1 98.81 397 ARG B N 1
ATOM 6243 C CA . ARG B 1 397 ? -11.906 -38.344 -1.081 1 98.81 397 ARG B CA 1
ATOM 6244 C C . ARG B 1 397 ? -12.242 -38.219 -2.561 1 98.81 397 ARG B C 1
ATOM 6246 O O . ARG B 1 397 ? -13.312 -38.656 -3.006 1 98.81 397 ARG B O 1
ATOM 6253 N N . LEU B 1 398 ? -11.352 -37.562 -3.289 1 98.81 398 LEU B N 1
ATOM 6254 C CA . LEU B 1 398 ? -11.57 -37.406 -4.719 1 98.81 398 LEU B CA 1
ATOM 6255 C C . LEU B 1 398 ? -11.688 -38.75 -5.426 1 98.81 398 LEU B C 1
ATOM 6257 O O . LEU B 1 398 ? -12.492 -38.906 -6.348 1 98.81 398 LEU B O 1
ATOM 6261 N N . ASP B 1 399 ? -10.844 -39.656 -4.992 1 98.69 399 ASP B N 1
ATOM 6262 C CA . ASP B 1 399 ? -10.859 -40.969 -5.574 1 98.69 399 ASP B CA 1
ATOM 6263 C C . ASP B 1 399 ? -12.195 -41.688 -5.32 1 98.69 399 ASP B C 1
ATOM 6265 O O . ASP B 1 399 ? -12.828 -42.188 -6.254 1 98.69 399 ASP B O 1
ATOM 6269 N N . GLN B 1 400 ? -12.688 -41.625 -4.16 1 98.38 400 GLN B N 1
ATOM 6270 C CA . GLN B 1 400 ? -13.844 -42.375 -3.715 1 98.38 400 GLN B CA 1
ATOM 6271 C C . GLN B 1 400 ? -15.141 -41.719 -4.172 1 98.38 400 GLN B C 1
ATOM 6273 O O . GLN B 1 400 ? -16.109 -42.406 -4.5 1 98.38 400 GLN B O 1
ATOM 6278 N N . TYR B 1 401 ? -15.125 -40.406 -4.199 1 98.38 401 TYR B N 1
ATOM 6279 C CA . TYR B 1 401 ? -16.422 -39.781 -4.309 1 98.38 401 TYR B CA 1
ATOM 6280 C C . TYR B 1 401 ? -16.516 -38.938 -5.59 1 98.38 401 TYR B C 1
ATOM 6282 O O . TYR B 1 401 ? -17.594 -38.469 -5.941 1 98.38 401 TYR B O 1
ATOM 6290 N N . VAL B 1 402 ? -15.484 -38.719 -6.312 1 98.44 402 VAL B N 1
ATOM 6291 C CA . VAL B 1 402 ? -15.539 -37.844 -7.469 1 98.44 402 VAL B CA 1
ATOM 6292 C C . VAL B 1 402 ? -15.117 -38.594 -8.727 1 98.44 402 VAL B C 1
ATOM 6294 O O . VAL B 1 402 ? -15.961 -39 -9.531 1 98.44 402 VAL B O 1
ATOM 6297 N N . PHE B 1 403 ? -13.891 -39.062 -8.773 1 98.5 403 PHE B N 1
ATOM 6298 C CA . PHE B 1 403 ? -13.352 -39.5 -10.055 1 98.5 403 PHE B CA 1
ATOM 6299 C C . PHE B 1 403 ? -13.602 -41 -10.266 1 98.5 403 PHE B C 1
ATOM 6301 O O . PHE B 1 403 ? -13.516 -41.469 -11.391 1 98.5 403 PHE B O 1
ATOM 6308 N N . ASN B 1 404 ? -13.867 -41.75 -9.156 1 97.12 404 ASN B N 1
ATOM 6309 C CA . ASN B 1 404 ? -14.156 -43.156 -9.281 1 97.12 404 ASN B CA 1
ATOM 6310 C C . ASN B 1 404 ? -15.445 -43.531 -8.555 1 97.12 404 ASN B C 1
ATOM 6312 O O . ASN B 1 404 ? -15.617 -44.688 -8.133 1 97.12 404 ASN B O 1
ATOM 6316 N N . ALA B 1 405 ? -16.25 -42.594 -8.383 1 91.19 405 ALA B N 1
ATOM 6317 C CA . ALA B 1 405 ? -17.531 -42.844 -7.73 1 91.19 405 ALA B CA 1
ATOM 6318 C C . ALA B 1 405 ? -18.469 -43.656 -8.633 1 91.19 405 ALA B C 1
ATOM 6320 O O . ALA B 1 405 ? -18.406 -43.531 -9.859 1 91.19 405 ALA B O 1
#

Secondary structure (DSSP, 8-state):
--S--SS----TTTT-HHHHTTT-TTSSSPPPPPTT---EE-SSSS-SSPPPTHHHHHHHHHHHS---------HHHHHHHHHHHHHHH---TTT--GGGEEEESSHHHHHHHHHTTT--TT-EEEEEES--HHHHHHHHHHTPEEEEEE-EE-TTS-EE--HHHHHHHHHHTT--EEEEESS-TTT-----HHHHHHHHHHHHHTT-EEEEE-TTTT-B-TT-----GGGS-HHHHHHEEEEE-HHHHHT-GGG--EEEE---HHHHHHHHHHHHTTS-----HHHHHHHHHHTSHHHHHHHHHHHHHHHHHHHHHHHHHHHH-TT-B-PPPSBSSEEEEE-HHHHHHHT--HHHHHHHHHHTTEE-EEGGGGT-TTEEEEE--S-HHHHHHHHHHHIIIIIT-/--S--SS----TTTT-HHHHTTT-TTSSSPPPPPTT---EE-SSSS-SSPPPTHHHHHHHHHHHS---------HHHHHHHHHHHHHHH---TTT--GGGEEEESSHHHHHHHHHTTT--TT-EEEEEES--HHHHHHHHHHTPEEEEEE-EE-TTS-EE--HHHHHHHHHHTT--EEEEESS-TTT-----HHHHHHHHHHHHHTT-EEEEE-TTTT-B-TT-----GGGS-HHHHHHEEEEE-HHHHHT-GGG--EEEE---HHHHHHHHHHHHTTS-----HHHHHHHHHHTSHHHHHHHHHHHHHHHHHHHHHHHHHHHH-TT-B-PPPSBSSEEEEE-HHHHHHHT--HHHHHHHHHHTTEE-EEGGGGT-TTEEEEE--S-HHHHHHHHHHHIIIIIT-

Nearest PDB structures (foldseek):
  3b1c-assembly2_D  TM=9.498E-01  e=1.240E-37  Streptococcus anginosus
  3l8a-assembly1_A  TM=9.389E-01  e=4.423E-38  Streptococcus mutans UA159
  6qp3-assembly2_B  TM=9.384E-01  e=9.213E-37  Bacillus subtilis subsp. subtilis str. 168
  1c7n-assembly2_C  TM=9.283E-01  e=7.758E-37  Treponema denticola
  9jwc-assembly1_A  TM=9.352E-01  e=2.279E-35  Lactobacillus delbrueckii subsp. lactis DSM 20072

InterPro domains:
  IPR004839 Aminotransferase, class I/classII, large domain [PF00155] (65-398)
  IPR015421 Pyridoxal phosphate-dependent transferase, major domain [G3DSA:3.40.640.10] (76-305)
  IPR015422 Pyridoxal phosphate-dependent transferase, small domain [G3DSA:3.90.1150.10] (36-398)
  IPR015424 Pyridoxal phosphate-dependent transferase [SSF53383] (32-401)
  IPR051798 Class-II Pyridoxal-Phosphate-Dependent Aminotransferase [PTHR43525] (1-400)

Organism: NCBI:txid2903556

Sequence (810 aa):
MKYDFTSIMDRRGKDAIAVDSLGKPGGFAPGAPKEGFDPIPMWVADMNFPTVPSIPAAIVARAQHPAYGYFEPTEAYFNAIIRWHQTRNGADPALLTPECIGYENGVLGGVLSALACAAAPGDGVLVHSPTYIGFTKSLKNAGYRIVHSPLVQDENGVWRMDYADMDAKLKQYKIHAAIFCSPHNPCGRVWEKWEIEKAMEVYKANDCLVVSDEIWSDILLDGHKHTPTQLVSEDARNRTIALYAPSKTFNLAGLVGSYHIIYNPTLRDRARALGSKSHYNNMNVLSMHALIGGYSPEGAEWVDELCQVLSGNVRFACDYIRDHFPGVKVSRPEGTYMLFLDCTDWCAAHGKTIDEVQKAGWDVGVAWQDGRIFGGPCAIRMNLALPLTRVEEAFRRLDQYVFNAMKYDFTSIMDRRGKDAIAVDSLGKPGGFAPGAPKEGFDPIPMWVADMNFPTVPSIPAAIVARAQHPAYGYFEPTEAYFNAIIRWHQTRNGADPALLTPECIGYENGVLGGVLSALACAAAPGDGVLVHSPTYIGFTKSLKNAGYRIVHSPLVQDENGVWRMDYADMDAKLKQYKIHAAIFCSPHNPCGRVWEKWEIEKAMEVYKANDCLVVSDEIWSDILLDGHKHTPTQLVSEDARNRTIALYAPSKTFNLAGLVGSYHIIYNPTLRDRARALGSKSHYNNMNVLSMHALIGGYSPEGAEWVDELCQVLSGNVRFACDYIRDHFPGVKVSRPEGTYMLFLDCTDWCAAHGKTIDEVQKAGWDVGVAWQDGRIFGGPCAIRMNLALPLTRVEEAFRRLDQYVFNA

Solvent-accessible surface area (backbone atoms only — not comparable to full-atom values): 40991 Å² total; per-residue (Å²): 127,93,65,74,62,67,60,82,70,85,46,75,85,58,52,27,44,60,58,66,37,48,46,45,82,95,54,94,44,39,56,54,37,35,92,97,36,67,76,44,71,14,49,49,95,47,54,48,44,63,36,54,70,48,21,46,50,34,33,42,59,55,44,67,51,49,58,35,30,51,58,64,90,48,70,64,46,46,49,27,52,46,51,45,36,36,75,72,52,65,47,52,74,90,72,59,46,66,86,28,50,46,80,24,33,24,56,65,16,44,50,51,25,48,45,53,71,60,45,54,70,69,35,49,32,40,33,54,33,58,30,44,47,68,57,55,52,51,38,53,64,52,42,37,36,82,41,71,37,58,51,40,62,48,99,83,50,47,78,35,82,44,65,67,55,44,47,49,48,32,61,74,65,69,30,32,29,32,53,42,60,43,35,27,50,51,65,7,41,51,58,49,65,69,58,51,45,53,51,45,49,48,32,57,76,51,64,29,40,34,38,30,43,29,43,41,52,72,33,37,23,86,79,50,62,64,60,58,69,45,72,72,37,72,65,38,26,58,40,31,44,35,31,37,38,56,23,68,61,48,29,29,50,16,46,42,47,22,32,34,46,27,72,29,66,69,60,36,54,50,29,50,54,50,41,52,48,56,46,18,58,57,78,33,55,55,36,50,34,30,48,38,21,39,51,30,74,67,26,52,53,45,43,55,51,47,25,52,52,42,29,51,39,50,51,50,52,52,52,47,36,67,74,68,28,81,45,46,43,66,54,79,48,34,14,60,51,45,42,50,34,37,36,54,54,31,26,64,76,65,75,46,53,61,67,55,54,52,48,42,33,14,39,60,7,35,26,47,31,76,16,50,70,28,64,31,89,37,24,37,28,36,40,48,46,48,23,55,68,57,53,51,49,46,49,50,45,38,43,58,63,52,74,62,90,128,95,67,76,62,69,60,83,69,86,48,76,86,59,53,28,44,61,59,66,35,48,45,44,82,97,52,93,44,38,57,57,38,36,93,98,35,66,76,45,74,14,50,48,96,48,54,49,46,63,38,55,67,47,21,46,51,33,31,43,60,56,44,67,50,48,56,35,31,50,58,64,92,49,70,64,45,46,49,26,54,47,52,44,36,36,74,72,51,65,48,51,74,89,72,60,46,67,86,27,51,45,81,21,32,24,56,65,18,42,50,51,24,48,46,54,71,61,45,54,70,67,34,50,33,41,33,56,32,58,29,42,47,68,56,56,51,51,38,51,62,49,42,35,35,81,41,73,38,59,51,40,63,48,99,83,52,46,77,36,81,45,65,67,55,46,46,50,48,33,62,73,63,70,29,32,30,33,51,42,60,44,34,26,50,54,66,6,42,50,59,50,66,70,57,50,46,53,52,46,50,47,32,57,77,51,65,30,40,33,37,31,44,29,42,40,52,72,34,37,24,84,78,51,64,62,59,57,69,46,72,72,37,73,65,38,25,58,40,31,45,34,31,36,36,57,23,70,63,48,28,29,51,16,48,43,46,21,32,35,46,26,71,30,66,70,58,36,54,50,29,51,53,50,42,50,46,56,44,19,57,59,74,33,55,55,35,50,33,29,46,40,22,39,52,29,75,68,26,52,52,46,42,55,52,47,26,51,53,42,29,51,38,50,50,50,52,51,51,46,37,69,74,67,27,80,45,46,44,67,54,79,49,33,14,60,51,43,43,50,34,36,36,53,56,30,25,64,75,66,77,47,52,62,67,56,53,51,48,44,35,13,39,60,7,34,26,48,31,76,16,50,70,29,64,31,87,37,25,38,29,36,39,47,48,49,22,56,69,57,53,52,49,44,50,51,44,38,42,57,64,52,73,62,90